Protein AF-A0A916RL70-F1 (afdb_monomer)

Secondary structure (DSSP, 8-state):
-----------------S---------PPPPSSEEE--SSSSPPHHHHHHHHHHHHT----SS-TTSTTTTSHHHHHHHHHHHHHHHH--HHHHHHHHHHHHHHHHTSTTTSPTTTS----TTSS--S-SSP--SSPP---TTSHHHHHHHHHHHHHHHT-GGGTTSBPTT--SSSS-SBHHHHHHHHHHHHHHHIIIIIIIIIEE-TTTT--EE-TT-TTTTTSBPPHHHHHHHHHHHHHHHHHHHHHTS-HHHHHHHHHHHHHHHHHIIIIIEEEEE-TTS-EEEEE-SSSS--SPPBHHHHHHHHHHHHHHHHHS-S---HHHHHHHHHIIIIIIEEETTEE-SBTTS---SGGGS-BSS--HHHHGGGGT-TTTHHHHHHHH--TTEEE--HHHHHHHHHHHHHHHS-EEEEEESSEEEEETT-EEEEEEEEEE-TT--PEEEEEEE-PPTT-EEEEESS-EESSEEEEEEEE--TTSPPEEEEEEEEEEETTTEEEEEEEEEEEEPPPBPPPPEEESPSEEESS-EEEEEE-SSTT-EEEEESSSPPP-SSSSEE--SPEEE-SSEEEEEEEE-TTSBPPPPEEEEEEEPPPPPPTT-EEEEES--SS--EEEEETTEEEEEE--S-S-TTS--EEEEEEEEESSEEEEEEEEEE--SSTT-EEEEEEES-SSTT--EEEEEEETTTEEEEEEESSTTSPPEEEEEESS--SSEEEEEEEETTEEEEEEESSSSS-EEEEEEE----SEEEEEEEEE-SSTTS-EEEEEEEEEEEEPPPSSB--EEEEES---SSS--GGGGGSS-TT--EEEE-TTTS-EEEEEEEEEEEEEEEEEEEETTTTT--EEEEEEEESSSSS-EEEEEEEE--SS-SS-EEEEEEEEEEEEEEEEEEEEESSSSEEEEEEEEE-

Structure (mmCIF, N/CA/C/O backbone):
data_AF-A0A916RL70-F1
#
_entry.id   AF-A0A916RL70-F1
#
loop_
_atom_site.group_PDB
_atom_site.id
_atom_site.type_symbol
_atom_site.label_atom_id
_atom_site.label_alt_id
_atom_site.label_comp_id
_atom_site.label_asym_id
_atom_site.label_entity_id
_atom_site.label_seq_id
_atom_site.pdbx_PDB_ins_code
_atom_site.Cartn_x
_atom_site.Cartn_y
_atom_site.Cartn_z
_atom_site.occupancy
_atom_site.B_iso_or_equiv
_atom_site.auth_seq_id
_atom_site.auth_comp_id
_atom_site.auth_asym_id
_atom_site.auth_atom_id
_atom_site.pdbx_PDB_model_num
ATOM 1 N N . MET A 1 1 ? -37.382 37.899 -47.846 1.00 35.56 1 MET A N 1
ATOM 2 C CA . MET A 1 1 ? -38.537 36.976 -47.818 1.00 35.56 1 MET A CA 1
ATOM 3 C C . MET A 1 1 ? -38.015 35.559 -47.635 1.00 35.56 1 MET A C 1
ATOM 5 O O . MET A 1 1 ? -36.973 35.249 -48.183 1.00 35.56 1 MET A O 1
ATOM 9 N N . HIS A 1 2 ? -38.746 34.775 -46.844 1.00 33.19 2 HIS A N 1
ATOM 10 C CA . HIS A 1 2 ? -38.584 33.356 -46.493 1.00 33.19 2 HIS A CA 1
ATOM 11 C C . HIS A 1 2 ? -37.412 32.890 -45.610 1.00 33.19 2 HIS A C 1
ATOM 13 O O . HIS A 1 2 ? -36.312 32.576 -46.043 1.00 33.19 2 HIS A O 1
ATOM 19 N N . ARG A 1 3 ? -37.791 32.767 -44.328 1.00 30.45 3 ARG A N 1
ATOM 20 C CA . ARG A 1 3 ? -37.376 31.751 -43.358 1.00 30.45 3 ARG A CA 1
ATOM 21 C C . ARG A 1 3 ? -37.529 30.329 -43.919 1.00 30.45 3 ARG A C 1
ATOM 23 O O . ARG A 1 3 ? -38.569 30.027 -44.496 1.00 30.45 3 ARG A O 1
ATOM 30 N N . ALA A 1 4 ? -36.610 29.447 -43.543 1.00 32.28 4 ALA A N 1
ATOM 31 C CA . ALA A 1 4 ? -36.940 28.118 -43.033 1.00 32.28 4 ALA A CA 1
ATOM 32 C C . ALA A 1 4 ? -36.008 27.833 -41.844 1.00 32.28 4 ALA A C 1
ATOM 34 O O . ALA A 1 4 ? -34.841 28.217 -41.858 1.00 32.28 4 ALA A O 1
ATOM 35 N N . SER A 1 5 ? -36.569 27.278 -40.774 1.00 31.69 5 SER A N 1
ATOM 36 C CA . SER A 1 5 ? -35.993 27.210 -39.431 1.00 31.69 5 SER A CA 1
ATOM 37 C C . SER A 1 5 ? -35.877 25.774 -38.927 1.00 31.69 5 SER A C 1
ATOM 39 O O . SER A 1 5 ? -36.719 24.966 -39.308 1.00 31.69 5 SER A O 1
ATOM 41 N N . LEU A 1 6 ? -35.006 25.603 -37.915 1.00 31.53 6 LEU A N 1
ATOM 42 C CA . LEU A 1 6 ? -34.976 24.544 -36.881 1.00 31.53 6 LEU A CA 1
ATOM 43 C C . LEU A 1 6 ? -34.475 23.184 -37.393 1.00 31.53 6 LEU A C 1
ATOM 45 O O . LEU A 1 6 ? -34.779 22.799 -38.508 1.00 31.53 6 LEU A O 1
ATOM 49 N N . SER A 1 7 ? -33.719 22.354 -36.679 1.00 28.00 7 SER A N 1
ATOM 50 C CA . SER A 1 7 ? -33.214 22.223 -35.294 1.00 28.00 7 SER A CA 1
ATOM 51 C C . SER A 1 7 ? -32.479 20.861 -35.329 1.00 28.00 7 SER A C 1
ATOM 53 O O . SER A 1 7 ? -32.937 19.987 -36.053 1.00 28.00 7 SER A O 1
ATOM 55 N N . SER A 1 8 ? -31.335 20.550 -34.718 1.00 30.56 8 SER A N 1
ATOM 56 C CA . SER A 1 8 ? -30.985 20.494 -33.291 1.00 30.56 8 SER A CA 1
ATOM 57 C C . SER A 1 8 ? -29.724 19.612 -33.186 1.00 30.56 8 SER A C 1
ATOM 59 O O . SER A 1 8 ? -29.734 18.557 -33.812 1.00 30.56 8 SER A O 1
ATOM 61 N N . LEU A 1 9 ? -28.702 19.979 -32.398 1.00 28.11 9 LEU A N 1
ATOM 62 C CA . LEU A 1 9 ? -27.823 19.086 -31.599 1.00 28.11 9 LEU A CA 1
ATOM 63 C C . LEU A 1 9 ? -26.822 19.950 -30.774 1.00 28.11 9 LEU A C 1
ATOM 65 O O . LEU A 1 9 ? -26.540 21.083 -31.168 1.00 28.11 9 LEU A O 1
ATOM 69 N N . PRO A 1 10 ? -26.389 19.502 -29.577 1.00 30.52 10 PRO A N 1
ATOM 70 C CA . PRO A 1 10 ? -26.092 20.371 -28.432 1.00 30.52 10 PRO A CA 1
ATOM 71 C C . PRO A 1 10 ? -24.644 20.879 -28.322 1.00 30.52 10 PRO A C 1
ATOM 73 O O . PRO A 1 10 ? -23.689 20.256 -28.772 1.00 30.52 10 PRO A O 1
ATOM 76 N N . LYS A 1 11 ? -24.508 22.011 -27.616 1.00 28.23 11 LYS A N 1
ATOM 77 C CA . LYS A 1 11 ? -23.260 22.638 -27.154 1.00 28.23 11 LYS A CA 1
ATOM 78 C C . LYS A 1 11 ? -22.631 21.881 -25.970 1.00 28.23 11 LYS A C 1
ATOM 80 O O . LYS A 1 11 ? -23.279 21.742 -24.936 1.00 28.23 11 LYS A O 1
ATOM 85 N N . ARG A 1 12 ? -21.334 21.574 -26.072 1.00 28.34 12 ARG A N 1
ATOM 86 C CA . ARG A 1 12 ? -20.302 21.682 -25.011 1.00 28.34 12 ARG A CA 1
ATOM 87 C C . ARG A 1 12 ? -19.014 22.136 -25.721 1.00 28.34 12 ARG A C 1
ATOM 89 O O . ARG A 1 12 ? -18.483 21.390 -26.527 1.00 28.34 12 ARG A O 1
ATOM 96 N N . VAL A 1 13 ? -18.748 23.443 -25.807 1.00 29.64 13 VAL A N 1
ATOM 97 C CA . VAL A 1 13 ? -17.905 24.249 -24.890 1.00 29.64 13 VAL A CA 1
ATOM 98 C C . VAL A 1 13 ? -16.502 23.633 -24.752 1.00 29.64 13 VAL A C 1
ATOM 100 O O . VAL A 1 13 ? -16.346 22.627 -24.078 1.00 29.64 13 VAL A O 1
ATOM 103 N N . LEU A 1 14 ? -15.550 24.053 -25.591 1.00 27.48 14 LEU A N 1
ATOM 104 C CA . LEU A 1 14 ? -14.567 25.128 -25.335 1.00 27.48 14 LEU A CA 1
ATOM 105 C C . LEU A 1 14 ? -13.489 24.743 -24.299 1.00 27.48 14 LEU A C 1
ATOM 107 O O . LEU A 1 14 ? -13.607 25.139 -23.151 1.00 27.48 14 LEU A O 1
ATOM 111 N N . ILE A 1 15 ? -12.442 24.027 -24.735 1.00 28.73 15 ILE A N 1
ATOM 112 C CA . ILE A 1 15 ? -11.012 24.358 -24.525 1.00 28.73 15 ILE A CA 1
ATOM 113 C C . ILE A 1 15 ? -10.273 23.793 -25.753 1.00 28.73 15 ILE A C 1
ATOM 115 O O . ILE A 1 15 ? -9.768 22.679 -25.752 1.00 28.73 15 ILE A O 1
ATOM 119 N N . LEU A 1 16 ? -10.313 24.538 -26.858 1.00 27.22 16 LEU A N 1
ATOM 120 C CA . LEU A 1 16 ? -9.562 24.260 -28.085 1.00 27.22 16 LEU A CA 1
ATOM 121 C C . LEU A 1 16 ? -8.964 25.602 -28.507 1.00 27.22 16 LEU A C 1
ATOM 123 O O . LEU A 1 16 ? -9.551 26.365 -29.268 1.00 27.22 16 LEU A O 1
ATOM 127 N N . LEU A 1 17 ? -7.857 25.950 -27.858 1.00 27.77 17 LEU A N 1
ATOM 128 C CA . LEU A 1 17 ? -7.105 27.182 -28.075 1.00 27.77 17 LEU A CA 1
ATOM 129 C C . LEU A 1 17 ? -5.625 26.884 -27.818 1.00 27.77 17 LEU A C 1
ATOM 131 O O . LEU A 1 17 ? -5.083 27.251 -26.786 1.00 27.77 17 LEU A O 1
ATOM 135 N N . ALA A 1 18 ? -5.021 26.146 -28.754 1.00 27.67 18 ALA A N 1
ATOM 136 C CA . ALA A 1 18 ? -3.594 26.191 -29.101 1.00 27.67 18 ALA A CA 1
ATOM 137 C C . ALA A 1 18 ? -3.309 25.265 -30.306 1.00 27.67 18 ALA A C 1
ATOM 139 O O . ALA A 1 18 ? -2.489 24.361 -30.238 1.00 27.67 18 ALA A O 1
ATOM 140 N N . CYS A 1 19 ? -4.023 25.447 -31.418 1.00 32.66 19 CYS A N 1
ATOM 141 C CA . CYS A 1 19 ? -3.647 24.873 -32.714 1.00 32.66 19 CYS A CA 1
ATOM 142 C C . CYS A 1 19 ? -4.141 25.814 -33.805 1.00 32.66 19 CYS A C 1
ATOM 144 O O . CYS A 1 19 ? -5.258 25.664 -34.284 1.00 32.66 19 CYS A O 1
ATOM 146 N N . LEU A 1 20 ? -3.338 26.840 -34.094 1.00 32.91 20 LEU A N 1
ATOM 147 C CA . LEU A 1 20 ? -3.195 27.520 -35.389 1.00 32.91 20 LEU A CA 1
ATOM 148 C C . LEU A 1 20 ? -2.332 28.771 -35.181 1.00 32.91 20 LEU A C 1
ATOM 150 O O . LEU A 1 20 ? -2.805 29.903 -35.204 1.00 32.91 20 LEU A O 1
ATOM 154 N N . SER A 1 21 ? -1.034 28.552 -35.004 1.00 27.47 21 SER A N 1
ATOM 155 C CA . SER A 1 21 ? -0.035 29.484 -35.513 1.00 27.47 21 SER A CA 1
ATOM 156 C C . SER A 1 21 ? 0.818 28.712 -36.513 1.00 27.47 21 SER A C 1
ATOM 158 O O . SER A 1 21 ? 1.828 28.112 -36.157 1.00 27.47 21 SER A O 1
ATOM 160 N N . LEU A 1 22 ? 0.383 28.710 -37.778 1.00 37.72 22 LEU A N 1
ATOM 161 C CA . LEU A 1 22 ? 1.330 28.671 -38.887 1.00 37.72 22 LEU A CA 1
ATOM 162 C C . LEU A 1 22 ? 2.155 29.957 -38.785 1.00 37.72 22 LEU A C 1
ATOM 164 O O . LEU A 1 22 ? 1.817 30.982 -39.374 1.00 37.72 22 LEU A O 1
ATOM 168 N N . THR A 1 23 ? 3.207 29.921 -37.981 1.00 31.52 23 THR A N 1
ATOM 169 C CA . THR A 1 23 ? 4.293 30.883 -38.083 1.00 31.52 23 THR A CA 1
ATOM 170 C C . THR A 1 23 ? 5.272 30.259 -39.055 1.00 31.52 23 THR A C 1
ATOM 172 O O . THR A 1 23 ? 5.783 29.169 -38.807 1.00 31.52 23 THR A O 1
ATOM 175 N N . ALA A 1 24 ? 5.477 30.918 -40.194 1.00 29.78 24 ALA A N 1
ATOM 176 C CA . ALA A 1 24 ? 6.561 30.593 -41.102 1.00 29.78 24 ALA A CA 1
ATOM 177 C C . ALA A 1 24 ? 7.836 30.369 -40.278 1.00 29.78 24 ALA A C 1
ATOM 179 O O . ALA A 1 24 ? 8.232 31.242 -39.501 1.00 29.78 24 ALA A O 1
ATOM 180 N N . CYS A 1 25 ? 8.422 29.181 -40.415 1.00 31.09 25 CYS A N 1
ATOM 181 C CA . CYS A 1 25 ? 9.695 28.837 -39.814 1.00 31.09 25 CYS A CA 1
ATOM 182 C C . CYS A 1 25 ? 10.742 29.753 -40.453 1.00 31.09 25 CYS A C 1
ATOM 184 O O . CYS A 1 25 ? 11.272 29.477 -41.527 1.00 31.09 25 CYS A O 1
ATOM 186 N N . VAL A 1 26 ? 10.994 30.899 -39.824 1.00 31.89 26 VAL A N 1
ATOM 187 C CA . VAL A 1 26 ? 12.273 31.578 -39.978 1.00 31.89 26 VAL A CA 1
ATOM 188 C C . VAL A 1 26 ? 13.277 30.543 -39.492 1.00 31.89 26 VAL A C 1
ATOM 190 O O . VAL A 1 26 ? 13.279 30.221 -38.307 1.00 31.89 26 VAL A O 1
ATOM 193 N N . TYR A 1 27 ? 14.024 29.937 -40.418 1.00 36.84 27 TYR A N 1
ATOM 194 C CA . TYR A 1 27 ? 15.127 29.037 -40.102 1.00 36.84 27 TYR A CA 1
ATOM 195 C C . TYR A 1 27 ? 16.016 29.757 -39.087 1.00 36.84 27 TYR A C 1
ATOM 197 O O . TYR A 1 27 ? 16.735 30.697 -39.435 1.00 36.84 27 TYR A O 1
ATOM 205 N N . ALA A 1 28 ? 15.921 29.359 -37.818 1.00 43.31 28 ALA A N 1
ATOM 206 C CA . ALA A 1 28 ? 16.960 29.679 -36.865 1.00 43.31 28 ALA A CA 1
ATOM 207 C C . ALA A 1 28 ? 18.261 29.086 -37.435 1.00 43.31 28 ALA A C 1
ATOM 209 O O . ALA A 1 28 ? 18.220 27.991 -38.009 1.00 43.31 28 ALA A O 1
ATOM 210 N N . PRO A 1 29 ? 19.394 29.804 -37.364 1.00 51.88 29 PRO A N 1
ATOM 211 C CA . PRO A 1 29 ? 20.666 29.228 -37.775 1.00 51.88 29 PRO A CA 1
ATOM 212 C C . PRO A 1 29 ? 20.874 27.913 -37.018 1.00 51.88 29 PRO A C 1
ATOM 214 O O . PRO A 1 29 ? 20.573 27.848 -35.825 1.00 51.88 29 PRO A O 1
ATOM 217 N N . ALA A 1 30 ? 21.347 26.881 -37.725 1.00 60.19 30 ALA A N 1
ATOM 218 C CA . ALA A 1 30 ? 21.644 25.577 -37.143 1.00 60.19 30 ALA A CA 1
ATOM 219 C C . ALA A 1 30 ? 22.457 25.762 -35.856 1.00 60.19 30 ALA A C 1
ATOM 221 O O . ALA A 1 30 ? 23.540 26.355 -35.888 1.00 60.19 30 ALA A O 1
ATOM 222 N N . GLN A 1 31 ? 21.913 25.321 -34.722 1.00 70.88 31 GLN A N 1
ATOM 223 C CA . GLN A 1 31 ? 22.636 25.423 -33.465 1.00 70.88 31 GLN A CA 1
ATOM 224 C C . GLN A 1 31 ? 23.793 24.427 -33.458 1.00 70.88 31 GLN A C 1
ATOM 226 O O . GLN A 1 31 ? 23.625 23.249 -33.760 1.00 70.88 31 GLN A O 1
ATOM 231 N N . THR A 1 32 ? 24.983 24.910 -33.103 1.00 83.31 32 THR A N 1
ATOM 232 C CA . THR A 1 32 ? 26.195 24.085 -33.007 1.00 83.31 32 THR A CA 1
ATOM 233 C C . THR A 1 32 ? 26.274 23.297 -31.698 1.00 83.31 32 THR A C 1
ATOM 235 O O . THR A 1 32 ? 27.188 22.495 -31.539 1.00 83.31 32 THR A O 1
ATOM 238 N N . SER A 1 33 ? 25.358 23.537 -30.754 1.00 92.69 33 SER A N 1
ATOM 239 C CA . SER A 1 33 ? 25.256 22.858 -29.459 1.00 92.69 33 SER A CA 1
ATOM 240 C C . SER A 1 33 ? 23.802 22.804 -28.971 1.00 92.69 33 SER A C 1
ATOM 242 O O . SER A 1 33 ? 22.941 23.531 -29.463 1.00 92.69 33 SER A O 1
ATOM 244 N N . MET A 1 34 ? 23.534 21.925 -28.008 1.00 96.81 34 MET A N 1
ATOM 245 C CA . MET A 1 34 ? 22.235 21.697 -27.372 1.00 96.81 34 MET A CA 1
ATOM 246 C C . MET A 1 34 ? 22.224 22.336 -25.984 1.00 96.81 34 MET A C 1
ATOM 248 O O . MET A 1 34 ? 23.207 22.232 -25.251 1.00 96.81 34 MET A O 1
ATOM 252 N N . SER A 1 35 ? 21.135 23.017 -25.639 1.00 96.75 35 SER A N 1
ATOM 253 C CA . SER A 1 35 ? 20.972 23.761 -24.386 1.00 96.75 35 SER A CA 1
ATOM 254 C C . SER A 1 35 ? 20.593 22.842 -23.234 1.00 96.75 35 SER A C 1
ATOM 256 O O . SER A 1 35 ? 19.828 21.906 -23.434 1.00 96.75 35 SER A O 1
ATOM 258 N N . ILE A 1 36 ? 21.094 23.143 -22.037 1.00 97.25 36 ILE A N 1
ATOM 259 C CA . ILE A 1 36 ? 20.791 22.435 -20.789 1.00 97.25 36 ILE A CA 1
ATOM 260 C C . ILE A 1 36 ? 20.223 23.469 -19.827 1.00 97.25 36 ILE A C 1
ATOM 262 O O . ILE A 1 36 ? 20.979 24.225 -19.224 1.00 97.25 36 ILE A O 1
ATOM 266 N N . ASP A 1 37 ? 18.904 23.548 -19.695 1.00 95.31 37 ASP A N 1
ATOM 267 C CA . ASP A 1 37 ? 18.278 24.620 -18.916 1.00 95.31 37 ASP A CA 1
ATOM 268 C C . ASP A 1 37 ? 18.354 24.322 -17.413 1.00 95.31 37 ASP A C 1
ATOM 270 O O . ASP A 1 37 ? 18.719 25.183 -16.611 1.00 95.31 37 ASP A O 1
ATOM 274 N N . SER A 1 38 ? 18.022 23.086 -17.033 1.00 93.19 38 SER A N 1
ATOM 275 C CA . SER A 1 38 ? 17.982 22.605 -15.647 1.00 93.19 38 SER A CA 1
ATOM 276 C C . SER A 1 38 ? 18.157 21.090 -15.589 1.00 93.19 38 SER A C 1
ATOM 278 O O . SER A 1 38 ? 17.789 20.389 -16.528 1.00 93.19 38 SER A O 1
ATOM 280 N N . PHE A 1 39 ? 18.641 20.559 -14.465 1.00 91.19 39 PHE A N 1
ATOM 281 C CA . PHE A 1 39 ? 18.638 19.106 -14.241 1.00 91.19 39 PHE A CA 1
ATOM 282 C C . PHE A 1 39 ? 17.274 18.577 -13.778 1.00 91.19 39 PHE A C 1
ATOM 284 O O . PHE A 1 39 ? 16.971 17.404 -13.994 1.00 91.19 39 PHE A O 1
ATOM 291 N N . ASP A 1 40 ? 16.435 19.455 -13.224 1.00 85.25 40 ASP A N 1
ATOM 292 C CA . ASP A 1 40 ? 15.112 19.128 -12.694 1.00 85.25 40 ASP A CA 1
ATOM 293 C C . ASP A 1 40 ? 13.963 19.544 -13.611 1.00 85.25 40 ASP A C 1
ATOM 295 O O . ASP A 1 40 ? 14.095 20.432 -14.460 1.00 85.25 40 ASP A O 1
ATOM 299 N N . GLY A 1 41 ? 12.795 18.949 -13.363 1.00 81.62 41 GLY A N 1
ATOM 300 C CA . GLY A 1 41 ? 11.561 19.232 -14.088 1.00 81.62 41 GLY A CA 1
ATOM 301 C C . GLY A 1 41 ? 11.471 18.498 -15.425 1.00 81.62 41 GLY A C 1
ATOM 302 O O . GLY A 1 41 ? 12.308 17.666 -15.758 1.00 81.62 41 GLY A O 1
ATOM 303 N N . ALA A 1 42 ? 10.420 18.789 -16.190 1.00 82.50 42 ALA A N 1
ATOM 304 C CA . ALA A 1 42 ? 10.249 18.218 -17.523 1.00 82.50 42 ALA A CA 1
ATOM 305 C C . ALA A 1 42 ? 11.352 18.713 -18.475 1.00 82.50 42 ALA A C 1
ATOM 307 O O . ALA A 1 42 ? 11.811 19.849 -18.308 1.00 82.50 42 ALA A O 1
ATOM 308 N N . PRO A 1 43 ? 11.725 17.926 -19.503 1.00 88.94 43 PRO A N 1
ATOM 309 C CA . PRO A 1 43 ? 12.453 18.451 -20.654 1.00 88.94 43 PRO A CA 1
ATOM 310 C C . PRO A 1 43 ? 11.799 19.740 -21.159 1.00 88.94 43 PRO A C 1
ATOM 312 O O . PRO A 1 43 ? 10.593 19.772 -21.425 1.00 88.94 43 PRO A O 1
ATOM 315 N N . THR A 1 44 ? 12.569 20.819 -21.247 1.00 90.19 44 THR A N 1
ATOM 316 C CA . THR A 1 44 ? 12.026 22.120 -21.638 1.00 90.19 44 THR A CA 1
ATOM 317 C C . THR A 1 44 ? 11.866 22.207 -23.154 1.00 90.19 44 THR A C 1
ATOM 319 O O . THR A 1 44 ? 12.535 21.524 -23.932 1.00 90.19 44 THR A O 1
ATOM 322 N N . THR A 1 45 ? 11.007 23.120 -23.608 1.00 90.06 45 THR A N 1
ATOM 323 C CA . THR A 1 45 ? 10.883 23.432 -25.038 1.00 90.06 45 THR A CA 1
ATOM 324 C C . THR A 1 45 ? 12.210 23.902 -25.643 1.00 90.06 45 THR A C 1
ATOM 326 O O . THR A 1 45 ? 12.475 23.614 -26.808 1.00 90.06 45 THR A O 1
ATOM 329 N N . ASN A 1 46 ? 13.046 24.619 -24.882 1.00 94.38 46 ASN A N 1
ATOM 330 C CA . ASN A 1 46 ? 14.348 25.087 -25.360 1.00 94.38 46 ASN A CA 1
ATOM 331 C C . ASN A 1 46 ? 15.331 23.921 -25.535 1.00 94.38 46 ASN A C 1
ATOM 333 O O . ASN A 1 46 ? 15.940 23.799 -26.596 1.00 94.38 46 ASN A O 1
ATOM 337 N N . GLU A 1 47 ? 15.414 23.021 -24.552 1.00 95.44 47 GLU A N 1
ATOM 338 C CA . GLU A 1 47 ? 16.223 21.800 -24.623 1.00 95.44 47 GLU A CA 1
ATOM 339 C C . GLU A 1 47 ? 15.839 20.959 -25.852 1.00 95.44 47 GLU A C 1
ATOM 341 O O . GLU A 1 47 ? 16.694 20.652 -26.685 1.00 95.44 47 GLU A O 1
ATOM 346 N N . ILE A 1 48 ? 14.541 20.688 -26.040 1.00 94.06 48 ILE A N 1
ATOM 347 C CA . ILE A 1 48 ? 14.028 19.921 -27.187 1.00 94.06 48 ILE A CA 1
ATOM 348 C C . ILE A 1 48 ? 14.333 20.625 -28.516 1.00 94.06 48 ILE A C 1
ATOM 350 O O . ILE A 1 48 ? 14.853 20.000 -29.439 1.00 94.06 48 ILE A O 1
ATOM 354 N N . ASN A 1 49 ? 14.039 21.923 -28.640 1.00 94.19 49 ASN A N 1
ATOM 355 C CA . ASN A 1 49 ? 14.274 22.655 -29.888 1.00 94.19 49 ASN A CA 1
ATOM 356 C C . ASN A 1 49 ? 15.765 22.739 -30.238 1.00 94.19 49 ASN A C 1
ATOM 358 O O . ASN A 1 49 ? 16.120 22.660 -31.415 1.00 94.19 49 ASN A O 1
ATOM 362 N N . SER A 1 50 ? 16.635 22.874 -29.234 1.00 96.12 50 SER A N 1
ATOM 363 C CA . SER A 1 50 ? 18.083 22.872 -29.440 1.00 96.12 50 SER A CA 1
ATOM 364 C C . SER A 1 50 ? 18.589 21.506 -29.920 1.00 96.12 50 SER A C 1
ATOM 366 O O . SER A 1 50 ? 19.394 21.462 -30.846 1.00 96.12 50 SER A O 1
ATOM 368 N N . PHE A 1 51 ? 18.038 20.396 -29.402 1.00 96.56 51 PHE A N 1
ATOM 369 C CA . PHE A 1 51 ? 18.307 19.047 -29.914 1.00 96.56 51 PHE A CA 1
ATOM 370 C C . PHE A 1 51 ? 17.873 18.892 -31.365 1.00 96.56 51 PHE A C 1
ATOM 372 O O . PHE A 1 51 ? 18.682 18.508 -32.203 1.00 96.56 51 PHE A O 1
ATOM 379 N N . VAL A 1 52 ? 16.621 19.248 -31.680 1.00 95.38 52 VAL A N 1
ATOM 380 C CA . VAL A 1 52 ? 16.082 19.185 -33.048 1.00 95.38 52 VAL A CA 1
ATOM 381 C C . VAL A 1 52 ? 16.973 19.978 -34.003 1.00 95.38 52 VAL A C 1
ATOM 383 O O . VAL A 1 52 ? 17.349 19.474 -35.059 1.00 95.38 52 VAL A O 1
ATOM 386 N N . SER A 1 53 ? 17.353 21.203 -33.630 1.00 94.56 53 SER A N 1
ATOM 387 C CA . SER A 1 53 ? 18.224 22.042 -34.456 1.00 94.56 53 SER A CA 1
ATOM 388 C C . SER A 1 53 ? 19.624 21.448 -34.631 1.00 94.56 53 SER A C 1
ATOM 390 O O . SER A 1 53 ? 20.172 21.544 -35.727 1.00 94.56 53 SER A O 1
ATOM 392 N N . TYR A 1 54 ? 20.182 20.827 -33.589 1.00 95.44 54 TYR A N 1
ATOM 393 C CA . TYR A 1 54 ? 21.493 20.188 -33.635 1.00 95.44 54 TYR A CA 1
ATOM 394 C C . TYR A 1 54 ? 21.496 18.945 -34.536 1.00 95.44 54 TYR A C 1
ATOM 396 O O . TYR A 1 54 ? 22.334 18.848 -35.432 1.00 95.44 54 TYR A O 1
ATOM 404 N N . VAL A 1 55 ? 20.554 18.008 -34.347 1.00 93.56 55 VAL A N 1
ATOM 405 C CA . VAL A 1 55 ? 20.544 16.729 -35.087 1.00 93.56 55 VAL A CA 1
ATOM 406 C C . VAL A 1 55 ? 20.163 16.899 -36.554 1.00 93.56 55 VAL A C 1
ATOM 408 O O . VAL A 1 55 ? 20.717 16.220 -37.415 1.00 93.56 55 VAL A O 1
ATOM 411 N N . THR A 1 56 ? 19.277 17.848 -36.875 1.00 91.25 56 THR A N 1
ATOM 412 C CA . THR A 1 56 ? 18.901 18.147 -38.272 1.00 91.25 56 THR A CA 1
ATOM 413 C C . THR A 1 56 ? 20.037 18.781 -39.078 1.00 91.25 56 THR A C 1
ATOM 415 O O . THR A 1 56 ? 20.002 18.750 -40.308 1.00 91.25 56 THR A O 1
ATOM 418 N N . ALA A 1 57 ? 21.063 19.319 -38.409 1.00 91.25 57 ALA A N 1
ATOM 419 C CA . ALA A 1 57 ? 22.277 19.817 -39.048 1.00 91.25 57 ALA A CA 1
ATOM 420 C C . ALA A 1 57 ? 23.315 18.715 -39.329 1.00 91.25 57 ALA A C 1
ATOM 422 O O . ALA A 1 57 ? 24.237 18.947 -40.113 1.00 91.25 57 ALA A O 1
ATOM 423 N N . GLN A 1 58 ? 23.172 17.533 -38.719 1.00 91.25 58 GLN A N 1
ATOM 424 C CA . GLN A 1 58 ? 24.111 16.429 -38.907 1.00 91.25 58 GLN A CA 1
ATOM 425 C C . GLN A 1 58 ? 23.896 15.720 -40.248 1.00 91.25 58 GLN A C 1
ATOM 427 O O . GLN A 1 58 ? 22.830 15.779 -40.878 1.00 91.25 58 GLN A O 1
ATOM 432 N N . THR A 1 59 ? 24.939 15.035 -40.702 1.00 92.88 59 THR A N 1
ATOM 433 C CA . THR A 1 59 ? 24.915 14.214 -41.914 1.00 92.88 59 THR A CA 1
ATOM 434 C C . THR A 1 59 ? 25.381 12.805 -41.582 1.00 92.88 59 THR A C 1
ATOM 436 O O . THR A 1 59 ? 26.362 12.686 -40.847 1.00 92.88 59 THR A O 1
ATOM 439 N N . PRO A 1 60 ? 24.752 11.760 -42.153 1.00 93.06 60 PRO A N 1
ATOM 440 C CA . PRO A 1 60 ? 25.243 10.398 -41.999 1.00 93.06 60 PRO A CA 1
ATOM 441 C C . PRO A 1 60 ? 26.715 10.288 -42.414 1.00 93.06 60 PRO A C 1
ATOM 443 O O . PRO A 1 60 ? 27.167 11.009 -43.313 1.00 93.06 60 PRO A O 1
ATOM 446 N N . ALA A 1 61 ? 27.453 9.383 -41.775 1.00 89.75 61 ALA A N 1
ATOM 447 C CA . ALA A 1 61 ? 28.807 9.037 -42.178 1.00 89.75 61 ALA A CA 1
ATOM 448 C C . ALA A 1 61 ? 28.850 8.563 -43.644 1.00 89.75 61 ALA A C 1
ATOM 450 O O . ALA A 1 61 ? 27.842 8.232 -44.258 1.00 89.75 61 ALA A O 1
ATOM 451 N N . THR A 1 62 ? 30.043 8.553 -44.232 1.00 86.44 62 THR A N 1
ATOM 452 C CA . THR A 1 62 ? 30.238 8.117 -45.632 1.00 86.44 62 THR A CA 1
ATOM 453 C C . THR A 1 62 ? 30.821 6.712 -45.746 1.00 86.44 62 THR A C 1
ATOM 455 O O . THR A 1 62 ? 31.058 6.241 -46.851 1.00 86.44 62 THR A O 1
ATOM 458 N N . ASN A 1 63 ? 31.152 6.095 -44.612 1.00 84.50 63 ASN A N 1
ATOM 459 C CA . ASN A 1 63 ? 31.699 4.750 -44.490 1.00 84.50 63 ASN A CA 1
ATOM 460 C C . ASN A 1 63 ? 31.727 4.348 -43.009 1.00 84.50 63 ASN A C 1
ATOM 462 O O . ASN A 1 63 ? 31.643 5.192 -42.111 1.00 84.50 63 ASN A O 1
ATOM 466 N N . ASN A 1 64 ? 31.957 3.064 -42.765 1.00 85.06 64 ASN A N 1
ATOM 467 C CA . ASN A 1 64 ? 32.071 2.469 -41.446 1.00 85.06 64 ASN A CA 1
ATOM 468 C C . ASN A 1 64 ? 33.498 2.469 -40.862 1.00 85.06 64 ASN A C 1
ATOM 470 O O . ASN A 1 64 ? 33.767 1.772 -39.881 1.00 85.06 64 ASN A O 1
ATOM 474 N N . ILE A 1 65 ? 34.452 3.216 -41.434 1.00 81.62 65 ILE A N 1
ATOM 475 C CA . ILE A 1 65 ? 35.823 3.259 -40.901 1.00 81.62 65 ILE A CA 1
ATOM 476 C C . ILE A 1 65 ? 35.787 3.856 -39.493 1.00 81.62 65 ILE A C 1
ATOM 478 O O . ILE A 1 65 ? 35.275 4.952 -39.288 1.00 81.62 65 ILE A O 1
ATOM 482 N N . GLY A 1 66 ? 36.355 3.142 -38.519 1.00 76.62 66 GLY A N 1
ATOM 483 C CA . GLY A 1 66 ? 36.273 3.544 -37.113 1.00 76.62 66 GLY A CA 1
ATOM 484 C C . GLY A 1 66 ? 34.916 3.250 -36.469 1.00 76.62 66 GLY A C 1
ATOM 485 O O . GLY A 1 66 ? 34.602 3.844 -35.445 1.00 76.62 66 GLY A O 1
ATOM 486 N N . ASN A 1 67 ? 34.131 2.330 -37.045 1.00 83.06 67 ASN A N 1
ATOM 487 C CA . ASN A 1 67 ? 32.852 1.866 -36.506 1.00 83.06 67 ASN A CA 1
ATOM 488 C C . ASN A 1 67 ? 31.752 2.947 -36.483 1.00 83.06 67 ASN A C 1
ATOM 490 O O . ASN A 1 67 ? 30.906 2.962 -35.585 1.00 83.06 67 ASN A O 1
ATOM 494 N N . ASN A 1 68 ? 31.776 3.871 -37.455 1.00 88.31 68 ASN A N 1
ATOM 495 C CA . ASN A 1 68 ? 30.874 5.030 -37.526 1.00 88.31 68 ASN A CA 1
ATOM 496 C C . ASN A 1 68 ? 29.388 4.678 -37.463 1.00 88.31 68 ASN A C 1
ATOM 498 O O . ASN A 1 68 ? 28.621 5.470 -36.917 1.00 88.31 68 ASN A O 1
ATOM 502 N N . TRP A 1 69 ? 28.984 3.531 -38.015 1.00 89.50 69 TRP A N 1
ATOM 503 C CA . TRP A 1 69 ? 27.581 3.126 -38.048 1.00 89.50 69 TRP A CA 1
ATOM 504 C C . TRP A 1 69 ? 27.091 2.482 -36.760 1.00 89.50 69 TRP A C 1
ATOM 506 O O . TRP A 1 69 ? 25.886 2.423 -36.575 1.00 89.50 69 TRP A O 1
ATOM 516 N N . ALA A 1 70 ? 27.990 2.030 -35.885 1.00 88.19 70 ALA A N 1
ATOM 517 C CA . ALA A 1 70 ? 27.621 1.394 -34.626 1.00 88.19 70 ALA A CA 1
ATOM 518 C C . ALA A 1 70 ? 27.891 2.305 -33.417 1.00 88.19 70 ALA A C 1
ATOM 520 O O . ALA A 1 70 ? 26.965 2.777 -32.765 1.00 88.19 70 ALA A O 1
ATOM 521 N N . GLN A 1 71 ? 29.165 2.573 -33.114 1.00 84.19 71 GLN A N 1
ATOM 522 C CA . GLN A 1 71 ? 29.587 3.307 -31.904 1.00 84.19 71 GLN A CA 1
ATOM 523 C C . GLN A 1 71 ? 30.322 4.617 -32.206 1.00 84.19 71 GLN A C 1
ATOM 525 O O . GLN A 1 71 ? 30.641 5.382 -31.299 1.00 84.19 71 GLN A O 1
ATOM 530 N N . GLY A 1 72 ? 30.629 4.885 -33.476 1.00 84.62 72 GLY A N 1
ATOM 531 C CA . GLY A 1 72 ? 31.090 6.203 -33.889 1.00 84.62 72 GLY A CA 1
ATOM 532 C C . GLY A 1 72 ? 29.934 7.202 -33.980 1.00 84.62 72 GLY A C 1
ATOM 533 O O . GLY A 1 72 ? 28.798 6.922 -33.596 1.00 84.62 72 GLY A O 1
ATOM 534 N N . THR A 1 73 ? 30.229 8.393 -34.499 1.00 86.19 73 THR A N 1
ATOM 535 C CA . THR A 1 73 ? 29.324 9.550 -34.424 1.00 86.19 73 THR A CA 1
ATOM 536 C C . THR A 1 73 ? 27.918 9.262 -34.953 1.00 86.19 73 THR A C 1
ATOM 538 O O . THR A 1 73 ? 26.949 9.579 -34.271 1.00 86.19 73 THR A O 1
ATOM 541 N N . SER A 1 74 ? 27.780 8.622 -36.121 1.00 92.12 74 SER A N 1
ATOM 542 C CA . SER A 1 74 ? 26.459 8.393 -36.716 1.00 92.12 74 SER A CA 1
ATOM 543 C C . SER A 1 74 ? 25.624 7.348 -35.979 1.00 92.12 74 SER A C 1
ATOM 545 O O . SER A 1 74 ? 24.426 7.562 -35.812 1.00 92.12 74 SER A O 1
ATOM 547 N N . GLY A 1 75 ? 26.224 6.254 -35.506 1.00 92.50 75 GLY A N 1
ATOM 548 C CA . GLY A 1 75 ? 25.508 5.245 -34.718 1.00 92.50 75 GLY A CA 1
ATOM 549 C C . GLY A 1 75 ? 24.970 5.817 -33.404 1.00 92.50 75 GLY A C 1
ATOM 550 O O . GLY A 1 75 ? 23.793 5.654 -33.073 1.00 92.50 75 GLY A O 1
ATOM 551 N N . GLU A 1 76 ? 25.790 6.592 -32.690 1.00 92.06 76 GLU A N 1
ATOM 552 C CA . GLU A 1 76 ? 25.367 7.247 -31.448 1.00 92.06 76 GLU A CA 1
ATOM 553 C C . GLU A 1 76 ? 24.331 8.365 -31.677 1.00 92.06 76 GLU A C 1
ATOM 555 O O . GLU A 1 76 ? 23.404 8.526 -30.880 1.00 92.06 76 GLU A O 1
ATOM 560 N N . GLU A 1 77 ? 24.406 9.095 -32.795 1.00 94.44 77 GLU A N 1
ATOM 561 C CA . GLU A 1 77 ? 23.369 10.057 -33.195 1.00 94.44 77 GLU A CA 1
ATOM 562 C C . GLU A 1 77 ? 22.022 9.378 -33.474 1.00 94.44 77 GLU A C 1
ATOM 564 O O . GLU A 1 77 ? 20.981 9.892 -33.061 1.00 94.44 77 GLU A O 1
ATOM 569 N N . VAL A 1 78 ? 22.014 8.207 -34.119 1.00 96.56 78 VAL A N 1
ATOM 570 C CA . VAL A 1 78 ? 20.777 7.450 -34.374 1.00 96.56 78 VAL A CA 1
ATOM 571 C C . VAL A 1 78 ? 20.139 6.966 -33.079 1.00 96.56 78 VAL A C 1
ATOM 573 O O . VAL A 1 78 ? 18.927 7.121 -32.898 1.00 96.56 78 VAL A O 1
ATOM 576 N N . LYS A 1 79 ? 20.941 6.440 -32.146 1.00 94.94 79 LYS A N 1
ATOM 577 C CA . LYS A 1 79 ? 20.467 6.054 -30.807 1.00 94.94 79 LYS A CA 1
ATOM 578 C C . LYS A 1 79 ? 19.877 7.261 -30.073 1.00 94.94 79 LYS A C 1
ATOM 580 O O . LYS A 1 79 ? 18.769 7.171 -29.543 1.00 94.94 79 LYS A O 1
ATOM 585 N N . ALA A 1 80 ? 20.572 8.399 -30.106 1.00 96.75 80 ALA A N 1
ATOM 586 C CA . ALA A 1 80 ? 20.125 9.638 -29.480 1.00 96.75 80 ALA A CA 1
ATOM 587 C C . ALA A 1 80 ? 18.798 10.146 -30.062 1.00 96.75 80 ALA A C 1
ATOM 589 O O . ALA A 1 80 ? 17.884 10.499 -29.313 1.00 96.75 80 ALA A O 1
ATOM 590 N N . MET A 1 81 ? 18.666 10.156 -31.393 1.00 97.94 81 MET A N 1
ATOM 591 C CA . MET A 1 81 ? 17.426 10.540 -32.072 1.00 97.94 81 MET A CA 1
ATOM 592 C C . MET A 1 81 ? 16.268 9.618 -31.694 1.00 97.94 81 MET A C 1
ATOM 594 O O . MET A 1 81 ? 15.185 10.116 -31.392 1.00 97.94 81 MET A O 1
ATOM 598 N N . GLY A 1 82 ? 16.501 8.304 -31.635 1.00 95.00 82 GLY A N 1
ATOM 599 C CA . GLY A 1 82 ? 15.496 7.341 -31.186 1.00 95.00 82 GLY A CA 1
ATOM 600 C C . GLY A 1 82 ? 15.001 7.640 -29.769 1.00 95.00 82 GLY A C 1
ATOM 601 O O . GLY A 1 82 ? 13.800 7.798 -29.558 1.00 95.00 82 GLY A O 1
ATOM 602 N N . MET A 1 83 ? 15.922 7.819 -28.815 1.00 94.19 83 MET A N 1
ATOM 603 C CA . MET A 1 83 ? 15.573 8.124 -27.420 1.00 94.19 83 MET A CA 1
ATOM 604 C C . MET A 1 83 ? 14.782 9.433 -27.280 1.00 94.19 83 MET A C 1
ATOM 606 O O . MET A 1 83 ? 13.791 9.484 -26.555 1.00 94.19 83 MET A O 1
ATOM 610 N N . VAL A 1 84 ? 15.180 10.506 -27.973 1.00 95.38 84 VAL A N 1
ATOM 611 C CA . VAL A 1 84 ? 14.470 11.796 -27.873 1.00 95.38 84 VAL A CA 1
ATOM 612 C C . VAL A 1 84 ? 13.152 11.785 -28.652 1.00 95.38 84 VAL A C 1
ATOM 614 O O . VAL A 1 84 ? 12.192 12.444 -28.239 1.00 95.38 84 VAL A O 1
ATOM 617 N N . TYR A 1 85 ? 13.044 11.021 -29.742 1.00 94.12 85 TYR A N 1
ATOM 618 C CA . TYR A 1 85 ? 11.767 10.824 -30.426 1.00 94.12 85 TYR A CA 1
ATOM 619 C C . TYR A 1 85 ? 10.749 10.125 -29.520 1.00 94.12 85 TYR A C 1
ATOM 621 O O . TYR A 1 85 ? 9.612 10.582 -29.450 1.00 94.12 85 TYR A O 1
ATOM 629 N N . GLU A 1 86 ? 11.150 9.108 -28.750 1.00 89.31 86 GLU A N 1
ATOM 630 C CA . GLU A 1 86 ? 10.255 8.460 -27.778 1.00 89.31 86 GLU A CA 1
ATOM 631 C C . GLU A 1 86 ? 9.665 9.458 -26.769 1.00 89.31 86 GLU A C 1
ATOM 633 O O . GLU A 1 86 ? 8.480 9.387 -26.444 1.00 89.31 86 GLU A O 1
ATOM 638 N N . ILE A 1 87 ? 10.462 10.438 -26.330 1.00 86.94 87 ILE A N 1
ATOM 639 C CA . ILE A 1 87 ? 10.029 11.485 -25.392 1.00 86.94 87 ILE A CA 1
ATOM 640 C C . ILE A 1 87 ? 9.089 12.496 -26.062 1.00 86.94 87 ILE A C 1
ATOM 642 O O . ILE A 1 87 ? 8.123 12.954 -25.454 1.00 86.94 87 ILE A O 1
ATOM 646 N N . THR A 1 88 ? 9.407 12.909 -27.290 1.00 88.25 88 THR A N 1
ATOM 647 C CA . THR A 1 88 ? 8.852 14.136 -27.890 1.00 88.25 88 THR A CA 1
ATOM 648 C C . THR A 1 88 ? 7.833 13.892 -28.993 1.00 88.25 88 THR A C 1
ATOM 650 O O . THR A 1 88 ? 7.048 14.790 -29.298 1.00 88.25 88 THR A O 1
ATOM 653 N N . GLN A 1 89 ? 7.875 12.719 -29.628 1.00 88.00 89 GLN A N 1
ATOM 654 C CA . GLN A 1 89 ? 7.140 12.383 -30.849 1.00 88.00 89 GLN A CA 1
ATOM 655 C C . GLN A 1 89 ? 7.349 13.414 -31.978 1.00 88.00 89 GLN A C 1
ATOM 657 O O . GLN A 1 89 ? 6.497 13.602 -32.848 1.00 88.00 89 GLN A O 1
ATOM 662 N N . ASN A 1 90 ? 8.491 14.113 -31.970 1.00 89.75 90 ASN A N 1
ATOM 663 C CA . ASN A 1 90 ? 8.800 15.148 -32.948 1.00 89.75 90 ASN A CA 1
ATOM 664 C C . ASN A 1 90 ? 9.225 14.517 -34.281 1.00 89.75 90 ASN A C 1
ATOM 666 O O . ASN A 1 90 ? 10.308 13.942 -34.397 1.00 89.75 90 ASN A O 1
ATOM 670 N N . THR A 1 91 ? 8.392 14.661 -35.311 1.00 89.75 91 THR A N 1
ATOM 671 C CA . THR A 1 91 ? 8.611 14.023 -36.618 1.00 89.75 91 THR A CA 1
ATOM 672 C C . THR A 1 91 ? 9.873 14.498 -37.336 1.00 89.75 91 THR A C 1
ATOM 674 O O . THR A 1 91 ? 10.417 13.735 -38.120 1.00 89.75 91 THR A O 1
ATOM 677 N N . ALA A 1 92 ? 10.397 15.696 -37.048 1.00 93.31 92 ALA A N 1
ATOM 678 C CA . ALA A 1 92 ? 11.663 16.146 -37.634 1.00 93.31 92 ALA A CA 1
ATOM 679 C C . ALA A 1 92 ? 12.863 15.326 -37.125 1.00 93.31 92 ALA A C 1
ATOM 681 O O . ALA A 1 92 ? 13.817 15.108 -37.870 1.00 93.31 92 ALA A O 1
ATOM 682 N N . ILE A 1 93 ? 12.804 14.845 -35.876 1.00 96.12 93 ILE A N 1
ATOM 683 C CA . ILE A 1 93 ? 13.807 13.925 -35.321 1.00 96.12 93 ILE A CA 1
ATOM 684 C C . ILE A 1 93 ? 13.695 12.572 -36.019 1.00 96.12 93 ILE A C 1
ATOM 686 O O . ILE A 1 93 ? 14.703 12.032 -36.464 1.00 96.12 93 ILE A O 1
ATOM 690 N N . LEU A 1 94 ? 12.473 12.049 -36.159 1.00 96.25 94 LEU A N 1
ATOM 691 C CA . LEU A 1 94 ? 12.241 10.767 -36.823 1.00 96.25 94 LEU A CA 1
ATOM 692 C C . LEU A 1 94 ? 12.667 10.797 -38.296 1.00 96.25 94 LEU A C 1
ATOM 694 O O . LEU A 1 94 ? 13.321 9.871 -38.755 1.00 96.25 94 LEU A O 1
ATOM 698 N N . ASP A 1 95 ? 12.358 11.867 -39.027 1.00 96.12 95 ASP A N 1
ATOM 699 C CA . ASP A 1 95 ? 12.767 12.029 -40.426 1.00 96.12 95 ASP A CA 1
ATOM 700 C C . ASP A 1 95 ? 14.293 12.026 -40.579 1.00 96.12 95 ASP A C 1
ATOM 702 O O . ASP A 1 95 ? 14.833 11.416 -41.502 1.00 96.12 95 ASP A O 1
ATOM 706 N N . GLN A 1 96 ? 15.006 12.666 -39.650 1.00 96.56 96 GLN A N 1
ATOM 707 C CA . GLN A 1 96 ? 16.464 12.640 -39.633 1.00 96.56 96 GLN A CA 1
ATOM 708 C C . GLN A 1 96 ? 17.010 11.262 -39.220 1.00 96.56 96 GLN A C 1
ATOM 710 O O . GLN A 1 96 ? 17.991 10.799 -39.798 1.00 96.56 96 GLN A O 1
ATOM 715 N N . MET A 1 97 ? 16.354 10.566 -38.287 1.00 97.75 97 MET A N 1
ATOM 716 C CA . MET A 1 97 ? 16.693 9.187 -37.927 1.00 97.75 97 MET A CA 1
ATOM 717 C C . MET A 1 97 ? 16.536 8.238 -39.122 1.00 97.75 97 MET A C 1
ATOM 719 O O . MET A 1 97 ? 17.433 7.439 -39.380 1.00 97.75 97 MET A O 1
ATOM 723 N N . ILE A 1 98 ? 15.446 8.372 -39.886 1.00 98.06 98 ILE A N 1
ATOM 724 C CA . ILE A 1 98 ? 15.200 7.621 -41.125 1.00 98.06 98 ILE A CA 1
ATOM 725 C C . ILE A 1 98 ? 16.307 7.902 -42.139 1.00 98.06 98 ILE A C 1
ATOM 727 O O . ILE A 1 98 ? 16.852 6.966 -42.706 1.00 98.06 98 ILE A O 1
ATOM 731 N N . ARG A 1 99 ? 16.724 9.162 -42.315 1.00 96.81 99 ARG A N 1
ATOM 732 C CA . ARG A 1 99 ? 17.831 9.505 -43.224 1.00 96.81 99 ARG A CA 1
ATOM 733 C C . ARG A 1 99 ? 19.128 8.770 -42.875 1.00 96.81 99 ARG A C 1
ATOM 735 O O . ARG A 1 99 ? 19.872 8.377 -43.769 1.00 96.81 99 ARG A O 1
ATOM 742 N N . PHE A 1 100 ? 19.424 8.614 -41.587 1.00 96.94 100 PHE A N 1
ATOM 743 C CA . PHE A 1 100 ? 20.590 7.855 -41.143 1.00 96.94 100 PHE A CA 1
ATOM 744 C C . PHE A 1 100 ? 20.385 6.347 -41.318 1.00 96.94 100 PHE A C 1
ATOM 746 O O . PHE A 1 100 ? 21.306 5.674 -41.761 1.00 96.94 100 PHE A O 1
ATOM 753 N N . CYS A 1 101 ? 19.191 5.822 -41.035 1.00 97.50 101 CYS A N 1
ATOM 754 C CA . CYS A 1 101 ? 18.869 4.409 -41.246 1.00 97.50 101 CYS A CA 1
ATOM 755 C C . CYS A 1 101 ? 18.903 4.018 -42.734 1.00 97.50 101 CYS A C 1
ATOM 757 O O . CYS A 1 101 ? 19.415 2.955 -43.068 1.00 97.50 101 CYS A O 1
ATOM 759 N N . ASP A 1 102 ? 18.446 4.891 -43.636 1.00 97.00 102 ASP A N 1
ATOM 760 C CA . ASP A 1 102 ? 18.591 4.719 -45.086 1.00 97.00 102 ASP A CA 1
ATOM 761 C C . ASP A 1 102 ? 20.069 4.616 -45.480 1.00 97.00 102 ASP A C 1
ATOM 763 O O . ASP A 1 102 ? 20.446 3.718 -46.227 1.00 97.00 102 ASP A O 1
ATOM 767 N N . ALA A 1 103 ? 20.920 5.497 -44.942 1.00 94.38 103 ALA A N 1
ATOM 768 C CA . ALA A 1 103 ? 22.357 5.468 -45.207 1.00 94.38 103 ALA A CA 1
ATOM 769 C C . ALA A 1 103 ? 23.018 4.191 -44.664 1.00 94.38 103 ALA A C 1
ATOM 771 O O . ALA A 1 103 ? 23.812 3.574 -45.368 1.00 94.38 103 ALA A O 1
ATOM 772 N N . VAL A 1 104 ? 22.649 3.764 -43.452 1.00 93.81 104 VAL A N 1
ATOM 773 C CA . VAL A 1 104 ? 23.097 2.495 -42.860 1.00 93.81 104 VAL A CA 1
ATOM 774 C C . VAL A 1 104 ? 22.715 1.319 -43.759 1.00 93.81 104 VAL A C 1
ATOM 776 O O . VAL A 1 104 ? 23.571 0.505 -44.090 1.00 93.81 104 VAL A O 1
ATOM 779 N N . LEU A 1 105 ? 21.455 1.241 -44.198 1.00 95.06 105 LEU A N 1
ATOM 780 C CA . LEU A 1 105 ? 20.979 0.161 -45.064 1.00 95.06 105 LEU A CA 1
ATOM 781 C C . LEU A 1 105 ? 21.684 0.157 -46.430 1.00 95.06 105 LEU A C 1
ATOM 783 O O . LEU A 1 105 ? 22.053 -0.904 -46.928 1.00 95.06 105 LEU A O 1
ATOM 787 N N . SER A 1 106 ? 21.912 1.330 -47.018 1.00 92.88 106 SER A N 1
ATOM 788 C CA . SER A 1 106 ? 22.622 1.468 -48.296 1.00 92.88 106 SER A CA 1
ATOM 789 C C . SER A 1 106 ? 24.100 1.063 -48.226 1.00 92.88 106 SER A C 1
ATOM 791 O O . SER A 1 106 ? 24.692 0.780 -49.264 1.00 92.88 106 SER A O 1
ATOM 793 N N . GLU A 1 107 ? 24.686 0.996 -47.028 1.00 89.38 107 GLU A N 1
ATOM 794 C CA . GLU A 1 107 ? 26.053 0.522 -46.765 1.00 89.38 107 GLU A CA 1
ATOM 795 C C . GLU A 1 107 ? 26.107 -0.971 -46.395 1.00 89.38 107 GLU A C 1
ATOM 797 O O . GLU A 1 107 ? 27.111 -1.436 -45.848 1.00 89.38 107 GLU A O 1
ATOM 802 N N . ARG A 1 108 ? 25.041 -1.733 -46.666 1.00 90.75 108 ARG A N 1
ATOM 803 C CA . ARG A 1 108 ? 25.058 -3.195 -46.547 1.00 90.75 108 ARG A CA 1
ATOM 804 C C . ARG A 1 108 ? 25.813 -3.814 -47.721 1.00 90.75 108 ARG A C 1
ATOM 806 O O . ARG A 1 108 ? 25.544 -3.431 -48.856 1.00 90.75 108 ARG A O 1
ATOM 813 N N . ASP A 1 109 ? 26.732 -4.753 -47.488 1.00 88.38 109 ASP A N 1
ATOM 814 C CA . ASP A 1 109 ? 27.657 -5.224 -48.540 1.00 88.38 109 ASP A CA 1
ATOM 815 C C . ASP A 1 109 ? 26.976 -5.694 -49.844 1.00 88.38 109 ASP A C 1
ATOM 817 O O . ASP A 1 109 ? 27.402 -5.330 -50.939 1.00 88.38 109 ASP A O 1
ATOM 821 N N . ASP A 1 110 ? 25.868 -6.426 -49.752 1.00 90.19 110 ASP A N 1
ATOM 822 C CA . ASP A 1 110 ? 25.092 -6.925 -50.895 1.00 90.19 110 ASP A CA 1
ATOM 823 C C . ASP A 1 110 ? 24.243 -5.853 -51.606 1.00 90.19 110 ASP A C 1
ATOM 825 O O . ASP A 1 110 ? 23.795 -6.082 -52.733 1.00 90.19 110 ASP A O 1
ATOM 829 N N . LEU A 1 111 ? 24.041 -4.681 -50.997 1.00 92.06 111 LEU A N 1
ATOM 830 C CA . LEU A 1 111 ? 23.297 -3.552 -51.573 1.00 92.06 111 LEU A CA 1
ATOM 831 C C . LEU A 1 111 ? 24.223 -2.446 -52.085 1.00 92.06 111 LEU A C 1
ATOM 833 O O . LEU A 1 111 ? 23.976 -1.865 -53.146 1.00 92.06 111 LEU A O 1
ATOM 837 N N . ALA A 1 112 ? 25.296 -2.166 -51.348 1.00 88.69 112 ALA A N 1
ATOM 838 C CA . ALA A 1 112 ? 26.253 -1.125 -51.669 1.00 88.69 112 ALA A CA 1
ATOM 839 C C . ALA A 1 112 ? 26.943 -1.431 -53.012 1.00 88.69 112 ALA A C 1
ATOM 841 O O . ALA A 1 112 ? 27.372 -2.563 -53.255 1.00 88.69 112 ALA A O 1
ATOM 842 N N . PRO A 1 113 ? 27.081 -0.444 -53.915 1.00 88.00 113 PRO A N 1
ATOM 843 C CA . PRO A 1 113 ? 27.711 -0.662 -55.209 1.00 88.00 113 PRO A CA 1
ATOM 844 C C . PRO A 1 113 ? 29.227 -0.868 -55.078 1.00 88.00 113 PRO A C 1
ATOM 846 O O . PRO A 1 113 ? 29.891 -0.300 -54.205 1.00 88.00 113 PRO A O 1
ATOM 849 N N . ALA A 1 114 ? 29.807 -1.618 -56.017 1.00 84.31 114 ALA A N 1
ATOM 850 C CA . ALA A 1 114 ? 31.258 -1.725 -56.145 1.00 84.31 114 ALA A CA 1
ATOM 851 C C . ALA A 1 114 ? 31.896 -0.340 -56.422 1.00 84.31 114 ALA A C 1
ATOM 853 O O . ALA A 1 114 ? 31.343 0.440 -57.206 1.00 84.31 114 ALA A O 1
ATOM 854 N N . PRO A 1 115 ? 33.078 -0.026 -55.853 1.00 79.50 115 PRO A N 1
ATOM 855 C CA . PRO A 1 115 ? 33.961 -0.916 -55.092 1.00 79.50 115 PRO A CA 1
ATOM 856 C C . PRO A 1 115 ? 33.721 -0.920 -53.571 1.00 79.50 115 PRO A C 1
ATOM 858 O O . PRO A 1 115 ? 34.501 -1.550 -52.863 1.00 79.50 115 PRO A O 1
ATOM 861 N N . THR A 1 116 ? 32.723 -0.183 -53.070 1.00 79.00 116 THR A N 1
ATOM 862 C CA . THR A 1 116 ? 32.453 -0.067 -51.628 1.00 79.00 116 THR A CA 1
ATOM 863 C C . THR A 1 116 ? 31.826 -1.348 -51.081 1.00 79.00 116 THR A C 1
ATOM 865 O O . THR A 1 116 ? 32.329 -1.864 -50.090 1.00 79.00 116 THR A O 1
ATOM 868 N N . GLY A 1 117 ? 30.797 -1.867 -51.761 1.00 83.19 117 GLY A N 1
ATOM 869 C CA . GLY A 1 117 ? 30.202 -3.183 -51.507 1.00 83.19 117 GLY A CA 1
ATOM 870 C C . GLY A 1 117 ? 30.375 -4.149 -52.679 1.00 83.19 117 GLY A C 1
ATOM 871 O O . GLY A 1 117 ? 31.233 -3.957 -53.548 1.00 83.19 117 GLY A O 1
ATOM 872 N N . GLN A 1 118 ? 29.526 -5.172 -52.729 1.00 88.25 118 GLN A N 1
ATOM 873 C CA . GLN A 1 118 ? 29.619 -6.326 -53.627 1.00 88.25 118 GLN A CA 1
ATOM 874 C C . GLN A 1 118 ? 30.904 -7.141 -53.420 1.00 88.25 118 GLN A C 1
ATOM 876 O O . GLN A 1 118 ? 31.524 -7.599 -54.391 1.00 88.25 118 GLN A O 1
ATOM 881 N N . ILE A 1 119 ? 31.346 -7.297 -52.171 1.00 82.56 119 ILE A N 1
ATOM 882 C CA . ILE A 1 119 ? 32.613 -7.948 -51.851 1.00 82.56 119 ILE A CA 1
ATOM 883 C C . ILE A 1 119 ? 32.358 -9.429 -51.572 1.00 82.56 119 ILE A C 1
ATOM 885 O O . ILE A 1 119 ? 31.571 -9.808 -50.718 1.00 82.56 119 ILE A O 1
ATOM 889 N N . VAL A 1 120 ? 33.063 -10.313 -52.283 1.00 83.31 120 VAL A N 1
ATOM 890 C CA . VAL A 1 120 ? 33.035 -11.740 -51.937 1.00 83.31 120 VAL A CA 1
ATOM 891 C C . VAL A 1 120 ? 33.831 -11.943 -50.654 1.00 83.31 120 VAL A C 1
ATOM 893 O O . VAL A 1 120 ? 35.042 -11.708 -50.621 1.00 83.31 120 VAL A O 1
ATOM 896 N N . ILE A 1 121 ? 33.146 -12.390 -49.611 1.00 76.31 121 ILE A N 1
ATOM 897 C CA . ILE A 1 121 ? 33.704 -12.549 -48.268 1.00 76.31 121 ILE A CA 1
ATOM 898 C C . ILE A 1 121 ? 34.072 -14.013 -47.967 1.00 76.31 121 ILE A C 1
ATOM 900 O O . ILE A 1 121 ? 34.087 -14.880 -48.843 1.00 76.31 121 ILE A O 1
ATOM 904 N N . TRP A 1 122 ? 34.390 -14.303 -46.703 1.00 81.31 122 TRP A N 1
ATOM 905 C CA . TRP A 1 122 ? 34.831 -15.616 -46.224 1.00 81.31 122 TRP A CA 1
ATOM 906 C C . TRP A 1 122 ? 33.771 -16.726 -46.345 1.00 81.31 122 TRP A C 1
ATOM 908 O O . TRP A 1 122 ? 34.133 -17.903 -46.328 1.00 81.31 122 TRP A O 1
ATOM 918 N N . THR A 1 123 ? 32.492 -16.384 -46.543 1.00 81.88 123 THR A N 1
ATOM 919 C CA . THR A 1 123 ? 31.426 -17.347 -46.884 1.00 81.88 123 THR A CA 1
ATOM 920 C C . THR A 1 123 ? 31.482 -17.819 -48.341 1.00 81.88 123 THR A C 1
ATOM 922 O O . THR A 1 123 ? 30.822 -18.795 -48.701 1.00 81.88 123 THR A O 1
ATOM 925 N N . GLY A 1 124 ? 32.277 -17.155 -49.188 1.00 84.31 124 GLY A N 1
ATOM 926 C CA . GLY A 1 124 ? 32.421 -17.463 -50.610 1.00 84.31 124 GLY A CA 1
ATOM 927 C C . GLY A 1 124 ? 31.371 -16.821 -51.521 1.00 84.31 124 GLY A C 1
ATOM 928 O O . GLY A 1 124 ? 31.445 -17.028 -52.732 1.00 84.31 124 GLY A O 1
ATOM 929 N N . ASN A 1 125 ? 30.442 -16.024 -50.980 1.00 85.88 125 ASN A N 1
ATOM 930 C CA . ASN A 1 125 ? 29.469 -15.242 -51.750 1.00 85.88 125 ASN A CA 1
ATOM 931 C C . ASN A 1 125 ? 29.575 -13.746 -51.409 1.00 85.88 125 ASN A C 1
ATOM 933 O O . ASN A 1 125 ? 30.311 -13.360 -50.502 1.00 85.88 125 ASN A O 1
ATOM 937 N N . VAL A 1 126 ? 28.845 -12.920 -52.162 1.00 86.06 126 VAL A N 1
ATOM 938 C CA . VAL A 1 126 ? 28.491 -11.555 -51.747 1.00 86.06 126 VAL A CA 1
ATOM 939 C C . VAL A 1 126 ? 27.295 -11.694 -50.808 1.00 86.06 126 VAL A C 1
ATOM 941 O O . VAL A 1 126 ? 26.183 -11.940 -51.273 1.00 86.06 126 VAL A O 1
ATOM 944 N N . ASP A 1 127 ? 27.553 -11.625 -49.506 1.00 82.88 127 ASP A N 1
ATOM 945 C CA . ASP A 1 127 ? 26.562 -11.764 -48.438 1.00 82.88 127 ASP A CA 1
ATOM 946 C C . ASP A 1 127 ? 26.683 -10.549 -47.494 1.00 82.88 127 ASP A C 1
ATOM 948 O O . ASP A 1 127 ? 27.780 -10.002 -47.351 1.00 82.88 127 ASP A O 1
ATOM 952 N N . PRO A 1 128 ? 25.601 -10.134 -46.814 1.00 76.50 128 PRO A N 1
ATOM 953 C CA . PRO A 1 128 ? 25.652 -9.056 -45.831 1.00 76.50 128 PRO A CA 1
ATOM 954 C C . PRO A 1 128 ? 26.406 -9.501 -44.565 1.00 76.50 128 PRO A C 1
ATOM 956 O O . PRO A 1 128 ? 25.758 -9.911 -43.600 1.00 76.50 128 PRO A O 1
ATOM 959 N N . VAL A 1 129 ? 27.755 -9.432 -44.542 1.00 64.25 129 VAL A N 1
ATOM 960 C CA . VAL A 1 129 ? 28.495 -9.704 -43.293 1.00 64.25 129 VAL A CA 1
ATOM 961 C C . VAL A 1 129 ? 29.808 -9.025 -42.944 1.00 64.25 129 VAL A C 1
ATOM 963 O O . VAL A 1 129 ? 30.718 -8.826 -43.744 1.00 64.25 129 VAL A O 1
ATOM 966 N N . TRP A 1 130 ? 29.914 -8.905 -41.620 1.00 70.19 130 TRP A N 1
ATOM 967 C CA . TRP A 1 130 ? 31.058 -8.800 -40.733 1.00 70.19 130 TRP A CA 1
ATOM 968 C C . TRP A 1 130 ? 31.457 -10.162 -40.096 1.00 70.19 130 TRP A C 1
ATOM 970 O O . TRP A 1 130 ? 30.588 -10.980 -39.818 1.00 70.19 130 TRP A O 1
ATOM 980 N N . PRO A 1 131 ? 32.742 -10.445 -39.816 1.00 66.12 131 PRO A N 1
ATOM 981 C CA . PRO A 1 131 ? 33.914 -9.609 -40.025 1.00 66.12 131 PRO A CA 1
ATOM 982 C C . PRO A 1 131 ? 34.527 -9.862 -41.405 1.00 66.12 131 PRO A C 1
ATOM 984 O O . PRO A 1 131 ? 34.654 -10.993 -41.878 1.00 66.12 131 PRO A O 1
ATOM 987 N N . ASN A 1 132 ? 34.968 -8.797 -42.060 1.00 64.81 132 ASN A N 1
ATOM 988 C CA . ASN A 1 132 ? 35.511 -8.899 -43.404 1.00 64.81 132 ASN A CA 1
ATOM 989 C C . ASN A 1 132 ? 37.008 -9.256 -43.318 1.00 64.81 132 ASN A C 1
ATOM 991 O O . ASN A 1 132 ? 37.786 -8.594 -42.633 1.00 64.81 132 ASN A O 1
ATOM 995 N N . THR A 1 133 ? 37.448 -10.301 -44.024 1.00 59.00 133 THR A N 1
ATOM 996 C CA . THR A 1 133 ? 38.826 -10.834 -43.931 1.00 59.00 133 THR A CA 1
ATOM 997 C C . THR A 1 133 ? 39.834 -10.138 -44.849 1.00 59.00 133 THR A C 1
ATOM 999 O O . THR A 1 133 ? 40.905 -10.680 -45.131 1.00 59.00 133 THR A O 1
ATOM 1002 N N . THR A 1 134 ? 39.499 -8.969 -45.392 1.00 59.47 134 THR A N 1
ATOM 1003 C CA . THR A 1 134 ? 40.333 -8.286 -46.386 1.00 59.47 134 THR A CA 1
ATOM 1004 C C . THR A 1 134 ? 41.405 -7.421 -45.731 1.00 59.47 134 THR A C 1
ATOM 1006 O O . THR A 1 134 ? 41.187 -6.773 -44.716 1.00 59.47 134 THR A O 1
ATOM 1009 N N . THR A 1 135 ? 42.577 -7.335 -46.364 1.00 58.22 135 THR A N 1
ATOM 1010 C CA . THR A 1 135 ? 43.685 -6.463 -45.928 1.00 58.22 135 THR A CA 1
ATOM 1011 C C . THR A 1 135 ? 43.445 -4.972 -46.202 1.00 58.22 135 THR A C 1
ATOM 1013 O O . THR A 1 135 ? 44.231 -4.137 -45.760 1.00 58.22 135 THR A O 1
ATOM 1016 N N . THR A 1 136 ? 42.383 -4.628 -46.939 1.00 59.75 136 THR A N 1
ATOM 1017 C CA . THR A 1 136 ? 41.946 -3.245 -47.190 1.00 59.75 136 THR A CA 1
ATOM 1018 C C . THR A 1 136 ? 40.768 -2.922 -46.268 1.00 59.75 136 THR A C 1
ATOM 1020 O O . THR A 1 136 ? 39.876 -3.768 -46.170 1.00 59.75 136 THR A O 1
ATOM 1023 N N . PRO A 1 137 ? 40.736 -1.747 -45.606 1.00 60.56 137 PRO A N 1
ATOM 1024 C CA . PRO A 1 137 ? 39.577 -1.314 -44.831 1.00 60.56 137 PRO A CA 1
ATOM 1025 C C . PRO A 1 137 ? 38.342 -1.260 -45.728 1.00 60.56 137 PRO A C 1
ATOM 1027 O O . PRO A 1 137 ? 38.330 -0.526 -46.718 1.00 60.56 137 PRO A O 1
ATOM 1030 N N . ILE A 1 138 ? 37.331 -2.054 -45.396 1.00 64.38 138 ILE A N 1
ATOM 1031 C CA . ILE A 1 138 ? 36.047 -2.034 -46.087 1.00 64.38 138 ILE A CA 1
ATOM 1032 C C . ILE A 1 138 ? 35.184 -0.934 -45.471 1.00 64.38 138 ILE A C 1
ATOM 1034 O O . ILE A 1 138 ? 35.179 -0.734 -44.257 1.00 64.38 138 ILE A O 1
ATOM 1038 N N . GLY A 1 139 ? 34.529 -0.166 -46.342 1.00 71.75 139 GLY A N 1
ATOM 1039 C CA . GLY A 1 139 ? 33.695 0.968 -45.959 1.00 71.75 139 GLY A CA 1
ATOM 1040 C C . GLY A 1 139 ? 32.269 0.590 -45.554 1.00 71.75 139 GLY A C 1
ATOM 1041 O O . GLY A 1 139 ? 31.611 1.429 -44.949 1.00 71.75 139 GLY A O 1
ATOM 1042 N N . THR A 1 140 ? 31.819 -0.635 -45.839 1.00 82.19 140 THR A N 1
ATOM 1043 C CA . THR A 1 140 ? 30.475 -1.136 -45.512 1.00 82.19 140 THR A CA 1
ATOM 1044 C C . THR A 1 140 ? 30.361 -1.607 -44.061 1.00 82.19 140 THR A C 1
ATOM 1046 O O . THR A 1 140 ? 31.350 -1.750 -43.331 1.00 82.19 140 THR A O 1
ATOM 1049 N N . GLY A 1 141 ? 29.127 -1.800 -43.605 1.00 83.56 141 GLY A N 1
ATOM 1050 C CA . GLY A 1 141 ? 28.851 -2.326 -42.269 1.00 83.56 141 GLY A CA 1
ATOM 1051 C C . GLY A 1 141 ? 27.418 -2.151 -41.786 1.00 83.56 141 GLY A C 1
ATOM 1052 O O . GLY A 1 141 ? 27.185 -2.257 -40.582 1.00 83.56 141 GLY A O 1
ATOM 1053 N N . GLY A 1 142 ? 26.472 -1.882 -42.688 1.00 86.94 142 GLY A N 1
ATOM 1054 C CA . GLY A 1 142 ? 25.047 -1.792 -42.357 1.00 86.94 142 GLY A CA 1
ATOM 1055 C C . GLY A 1 142 ? 24.439 -3.098 -41.832 1.00 86.94 142 GLY A C 1
ATOM 1056 O O . GLY A 1 142 ? 23.384 -3.097 -41.208 1.00 86.94 142 GLY A O 1
ATOM 1057 N N . GLU A 1 143 ? 25.119 -4.213 -42.069 1.00 86.81 143 GLU A N 1
ATOM 1058 C CA . GLU A 1 143 ? 24.767 -5.573 -41.667 1.00 86.81 143 GLU A CA 1
ATOM 1059 C C . GLU A 1 143 ? 25.172 -5.954 -40.236 1.00 86.81 143 GLU A C 1
ATOM 1061 O O . GLU A 1 143 ? 24.752 -7.003 -39.754 1.00 86.81 143 GLU A O 1
ATOM 1066 N N . GLN A 1 144 ? 25.997 -5.151 -39.556 1.00 87.81 144 GLN A N 1
ATOM 1067 C CA . GLN A 1 144 ? 26.468 -5.482 -38.208 1.00 87.81 144 GLN A CA 1
ATOM 1068 C C . GLN A 1 144 ? 25.314 -5.438 -37.195 1.00 87.81 144 GLN A C 1
ATOM 1070 O O . GLN A 1 144 ? 24.331 -4.723 -37.390 1.00 87.81 144 GLN A O 1
ATOM 1075 N N . GLY A 1 145 ? 25.454 -6.149 -36.070 1.00 88.25 145 GLY A N 1
ATOM 1076 C CA . GLY A 1 145 ? 24.391 -6.262 -35.062 1.00 88.25 145 GLY A CA 1
ATOM 1077 C C . GLY A 1 145 ? 23.803 -4.921 -34.596 1.00 88.25 145 GLY A C 1
ATOM 1078 O O . GLY A 1 145 ? 22.590 -4.742 -34.615 1.00 88.25 145 GLY A O 1
ATOM 1079 N N . ASP A 1 146 ? 24.639 -3.942 -34.233 1.00 91.00 146 ASP A N 1
ATOM 1080 C CA . ASP A 1 146 ? 24.153 -2.640 -33.737 1.00 91.00 146 ASP A CA 1
ATOM 1081 C C . ASP A 1 146 ? 23.536 -1.762 -34.855 1.00 91.00 146 ASP A C 1
ATOM 1083 O O . ASP A 1 146 ? 22.434 -1.254 -34.636 1.00 91.00 146 ASP A O 1
ATOM 1087 N N . PRO A 1 147 ? 24.130 -1.658 -36.069 1.00 94.00 147 PRO A N 1
ATOM 1088 C CA . PRO A 1 147 ? 23.488 -1.061 -37.246 1.00 94.00 147 PRO A CA 1
ATOM 1089 C C . PRO A 1 147 ? 22.134 -1.667 -37.619 1.00 94.00 147 PRO A C 1
ATOM 1091 O O . PRO A 1 147 ? 21.178 -0.930 -37.856 1.00 94.00 147 PRO A O 1
ATOM 1094 N N . VAL A 1 148 ? 21.993 -2.994 -37.599 1.00 96.00 148 VAL A N 1
ATOM 1095 C CA . VAL A 1 148 ? 20.685 -3.636 -37.810 1.00 96.00 148 VAL A CA 1
ATOM 1096 C C . VAL A 1 148 ? 19.722 -3.288 -36.671 1.00 96.00 148 VAL A C 1
ATOM 1098 O O . VAL A 1 148 ? 18.538 -3.042 -36.904 1.00 96.00 148 VAL A O 1
ATOM 1101 N N . GLY A 1 149 ? 20.230 -3.169 -35.444 1.00 96.69 149 GLY A N 1
ATOM 1102 C CA . GLY A 1 149 ? 19.480 -2.642 -34.310 1.00 96.69 149 GLY A CA 1
ATOM 1103 C C . GLY A 1 149 ? 18.982 -1.208 -34.508 1.00 96.69 149 GLY A C 1
ATOM 1104 O O . GLY A 1 149 ? 17.890 -0.891 -34.040 1.00 96.69 149 GLY A O 1
ATOM 1105 N N . HIS A 1 150 ? 19.697 -0.351 -35.248 1.00 97.50 150 HIS A N 1
ATOM 1106 C CA . HIS A 1 150 ? 19.192 0.971 -35.647 1.00 97.50 150 HIS A CA 1
ATOM 1107 C C . HIS A 1 150 ? 17.971 0.868 -36.556 1.00 97.50 150 HIS A C 1
ATOM 1109 O O . HIS A 1 150 ? 16.976 1.553 -36.306 1.00 97.50 150 HIS A O 1
ATOM 1115 N N . LEU A 1 151 ? 18.035 -0.004 -37.569 1.00 98.44 151 LEU A N 1
ATOM 1116 C CA . LEU A 1 151 ? 16.933 -0.240 -38.503 1.00 98.44 151 LEU A CA 1
ATOM 1117 C C . LEU A 1 151 ? 15.692 -0.750 -37.763 1.00 98.44 151 LEU A C 1
ATOM 1119 O O . LEU A 1 151 ? 14.618 -0.161 -37.895 1.00 98.44 151 LEU A O 1
ATOM 1123 N N . GLY A 1 152 ? 15.865 -1.781 -36.930 1.00 98.12 152 GLY A N 1
ATOM 1124 C CA . GLY A 1 152 ? 14.794 -2.330 -36.099 1.00 98.12 152 GLY A CA 1
ATOM 1125 C C . GLY A 1 152 ? 14.238 -1.289 -35.128 1.00 98.12 152 GLY A C 1
ATOM 1126 O O . GLY A 1 152 ? 13.036 -1.088 -35.046 1.00 98.12 152 GLY A O 1
ATOM 1127 N N . ASN A 1 153 ? 15.085 -0.531 -34.427 1.00 97.81 153 ASN A N 1
ATOM 1128 C CA . ASN A 1 153 ? 14.591 0.504 -33.518 1.00 97.81 153 ASN A CA 1
ATOM 1129 C C . ASN A 1 153 ? 13.809 1.602 -34.257 1.00 97.81 153 ASN A C 1
ATOM 1131 O O . ASN A 1 153 ? 12.782 2.058 -33.766 1.00 97.81 153 ASN A O 1
ATOM 1135 N N . CYS A 1 154 ? 14.260 2.027 -35.439 1.00 98.50 154 CYS A N 1
ATOM 1136 C CA . CYS A 1 154 ? 13.525 2.998 -36.248 1.00 98.50 154 CYS A CA 1
ATOM 1137 C C . CYS A 1 154 ? 12.156 2.448 -36.680 1.00 98.50 154 CYS A C 1
ATOM 1139 O O . CYS A 1 154 ? 11.143 3.143 -36.557 1.00 98.50 154 CYS A O 1
ATOM 1141 N N . ALA A 1 155 ? 12.113 1.188 -37.126 1.00 98.62 155 ALA A N 1
ATOM 1142 C CA . ALA A 1 155 ? 10.870 0.501 -37.453 1.00 98.62 155 ALA A CA 1
ATOM 1143 C C . ALA A 1 155 ? 9.937 0.416 -36.239 1.00 98.62 155 ALA A C 1
ATOM 1145 O O . ALA A 1 155 ? 8.788 0.848 -36.345 1.00 98.62 155 ALA A O 1
ATOM 1146 N N . ARG A 1 156 ? 10.444 -0.000 -35.075 1.00 96.88 156 ARG A N 1
ATOM 1147 C CA . ARG A 1 156 ? 9.699 -0.082 -33.811 1.00 96.88 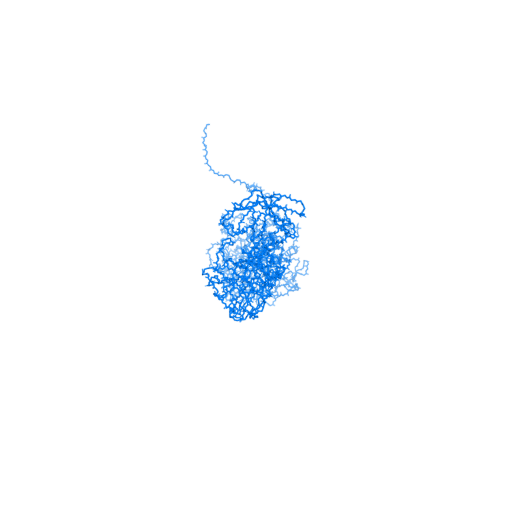156 ARG A CA 1
ATOM 1148 C C . ARG A 1 156 ? 9.018 1.223 -33.459 1.00 96.88 156 ARG A C 1
ATOM 1150 O O . ARG A 1 156 ? 7.815 1.243 -33.206 1.00 96.88 156 ARG A O 1
ATOM 1157 N N . LEU A 1 157 ? 9.757 2.328 -33.503 1.00 95.56 157 LEU A N 1
ATOM 1158 C CA . LEU A 1 157 ? 9.230 3.658 -33.184 1.00 95.56 157 LEU A CA 1
ATOM 1159 C C . LEU A 1 157 ? 8.092 4.080 -34.124 1.00 95.56 157 LEU A C 1
ATOM 1161 O O . LEU A 1 157 ? 7.091 4.656 -33.685 1.00 95.56 157 LEU A O 1
ATOM 1165 N N . ILE A 1 158 ? 8.207 3.752 -35.412 1.00 97.38 158 ILE A N 1
ATOM 1166 C CA . ILE A 1 158 ? 7.144 3.983 -36.396 1.00 97.38 158 ILE A CA 1
ATOM 1167 C C . ILE A 1 158 ? 5.939 3.073 -36.128 1.00 97.38 158 ILE A C 1
ATOM 1169 O O . ILE A 1 158 ? 4.794 3.531 -36.128 1.00 97.38 158 ILE A O 1
ATOM 1173 N N . LEU A 1 159 ? 6.173 1.777 -35.921 1.00 94.50 159 LEU A N 1
ATOM 1174 C CA . LEU A 1 159 ? 5.132 0.766 -35.744 1.00 94.50 159 LEU A CA 1
ATOM 1175 C C . LEU A 1 159 ? 4.331 0.995 -34.456 1.00 94.50 159 LEU A C 1
ATOM 1177 O O . LEU A 1 159 ? 3.110 0.847 -34.464 1.00 94.50 159 LEU A O 1
ATOM 1181 N N . GLN A 1 160 ? 4.970 1.488 -33.396 1.00 88.94 160 GLN A N 1
ATOM 1182 C CA . GLN A 1 160 ? 4.311 1.915 -32.159 1.00 88.94 160 GLN A CA 1
ATOM 1183 C C . GLN A 1 160 ? 3.446 3.177 -32.320 1.00 88.94 160 GLN A C 1
ATOM 1185 O O . GLN A 1 160 ? 2.652 3.493 -31.432 1.00 88.94 160 GLN A O 1
ATOM 1190 N N . THR A 1 161 ? 3.526 3.862 -33.468 1.00 87.31 161 THR A N 1
ATOM 1191 C CA . THR A 1 161 ? 2.808 5.115 -33.737 1.00 87.31 161 THR A CA 1
ATOM 1192 C C . THR A 1 161 ? 1.870 5.000 -34.957 1.00 87.31 161 THR A C 1
ATOM 1194 O O . THR A 1 161 ? 2.103 5.622 -35.997 1.00 87.31 161 THR A O 1
ATOM 1197 N N . PRO A 1 162 ? 0.741 4.260 -34.871 1.00 89.12 162 PRO A N 1
ATOM 1198 C CA . PRO A 1 162 ? -0.168 4.045 -36.007 1.00 89.12 162 PRO A CA 1
ATOM 1199 C C . PRO A 1 162 ? -0.712 5.313 -36.674 1.00 89.12 162 PRO A C 1
ATOM 1201 O O . PRO A 1 162 ? -1.076 5.300 -37.850 1.00 89.12 162 PRO A O 1
ATOM 1204 N N . SER A 1 163 ? -0.765 6.426 -35.939 1.00 91.50 163 SER A N 1
ATOM 1205 C CA . SER A 1 163 ? -1.262 7.711 -36.436 1.00 91.50 163 SER A CA 1
ATOM 1206 C C . SER A 1 163 ? -0.409 8.318 -37.556 1.00 91.50 163 SER A C 1
ATOM 1208 O O . SER A 1 163 ? -0.932 9.136 -38.312 1.00 91.50 163 SER A O 1
ATOM 1210 N N . ILE A 1 164 ? 0.864 7.922 -37.698 1.00 93.50 164 ILE A N 1
ATOM 1211 C CA . ILE A 1 164 ? 1.766 8.449 -38.737 1.00 93.50 164 ILE A CA 1
ATOM 1212 C C . ILE A 1 164 ? 1.974 7.501 -39.921 1.00 93.50 164 ILE A C 1
ATOM 1214 O O . ILE A 1 164 ? 2.540 7.908 -40.930 1.00 93.50 164 ILE A O 1
ATOM 1218 N N . TRP A 1 165 ? 1.490 6.259 -39.853 1.00 96.19 165 TRP A N 1
ATOM 1219 C CA . TRP A 1 165 ? 1.796 5.195 -40.821 1.00 96.19 165 TRP A CA 1
ATOM 1220 C C . TRP A 1 165 ? 1.587 5.566 -42.293 1.00 96.19 165 TRP A C 1
ATOM 1222 O O . TRP A 1 165 ? 2.399 5.203 -43.146 1.00 96.19 165 TRP A O 1
ATOM 1232 N N . ASN A 1 166 ? 0.506 6.289 -42.591 1.00 96.81 166 ASN A N 1
ATOM 1233 C CA . ASN A 1 166 ? 0.128 6.661 -43.956 1.00 96.81 166 ASN A CA 1
ATOM 1234 C C . ASN A 1 166 ? 0.716 8.006 -44.410 1.00 96.81 166 ASN A C 1
ATOM 1236 O O . ASN A 1 166 ? 0.503 8.401 -45.556 1.00 96.81 166 ASN A O 1
ATOM 1240 N N . ASN A 1 167 ? 1.432 8.714 -43.535 1.00 97.06 167 ASN A N 1
ATOM 1241 C CA . ASN A 1 167 ? 2.069 9.975 -43.890 1.00 97.06 167 ASN A CA 1
ATOM 1242 C C . ASN A 1 167 ? 3.307 9.701 -44.753 1.00 97.06 167 ASN A C 1
ATOM 1244 O O . ASN A 1 167 ? 4.025 8.719 -44.547 1.00 97.06 167 ASN A O 1
ATOM 1248 N N . THR A 1 168 ? 3.555 10.579 -45.723 1.00 96.56 168 THR A N 1
ATOM 1249 C CA . THR A 1 168 ? 4.792 10.573 -46.509 1.00 96.56 168 THR A CA 1
ATOM 1250 C C . THR A 1 168 ? 5.958 11.026 -45.637 1.00 96.56 168 THR A C 1
ATOM 1252 O O . THR A 1 168 ? 5.821 12.008 -44.909 1.00 96.56 168 THR A O 1
ATOM 1255 N N . VAL A 1 169 ? 7.095 10.335 -45.733 1.00 94.50 169 VAL A N 1
ATOM 1256 C CA . VAL A 1 169 ? 8.330 10.743 -45.048 1.00 94.50 169 VAL A CA 1
ATOM 1257 C C . VAL A 1 169 ? 8.864 12.019 -45.705 1.00 94.50 169 VAL A C 1
ATOM 1259 O O . VAL A 1 169 ? 9.039 12.063 -46.925 1.00 94.50 169 VAL A O 1
ATOM 1262 N N . THR A 1 170 ? 9.136 13.066 -44.922 1.00 92.31 170 THR A N 1
ATOM 1263 C CA . THR A 1 170 ? 9.443 14.405 -45.467 1.00 92.31 170 THR A CA 1
ATOM 1264 C C . THR A 1 170 ? 10.736 14.444 -46.283 1.00 92.31 170 THR A C 1
ATOM 1266 O O . THR A 1 170 ? 10.835 15.217 -47.235 1.00 92.31 170 THR A O 1
ATOM 1269 N N . ILE A 1 171 ? 11.717 13.596 -45.955 1.00 91.19 171 ILE A N 1
ATOM 1270 C CA . ILE A 1 171 ? 12.988 13.507 -46.696 1.00 91.19 171 ILE A CA 1
ATOM 1271 C C . ILE A 1 171 ? 12.840 12.852 -48.083 1.00 91.19 171 ILE A C 1
ATOM 1273 O O . ILE A 1 171 ? 13.791 12.848 -48.862 1.00 91.19 171 ILE A O 1
ATOM 1277 N N . GLY A 1 172 ? 11.656 12.328 -48.415 1.00 92.94 172 GLY A N 1
ATOM 1278 C CA . GLY A 1 172 ? 11.404 11.593 -49.650 1.00 92.94 172 GLY A CA 1
ATOM 1279 C C . GLY A 1 172 ? 11.869 10.137 -49.583 1.00 92.94 172 GLY A C 1
ATOM 1280 O O . GLY A 1 172 ? 12.019 9.558 -48.510 1.00 92.94 172 GLY A O 1
ATOM 1281 N N . ASP A 1 173 ? 12.054 9.525 -50.751 1.00 95.06 173 ASP A N 1
ATOM 1282 C CA . ASP A 1 173 ? 12.430 8.113 -50.897 1.00 95.06 173 ASP A CA 1
ATOM 1283 C C . ASP A 1 173 ? 13.468 7.936 -52.019 1.00 95.06 173 ASP A C 1
ATOM 1285 O O . ASP A 1 173 ? 13.148 7.387 -53.075 1.00 95.06 173 ASP A O 1
ATOM 1289 N N . PRO A 1 174 ? 14.681 8.501 -51.860 1.00 91.81 174 PRO A N 1
ATOM 1290 C CA . PRO A 1 174 ? 15.695 8.492 -52.915 1.00 91.81 174 PRO A CA 1
ATOM 1291 C C . PRO A 1 174 ? 16.189 7.080 -53.257 1.00 91.81 174 PRO A C 1
ATOM 1293 O O . PRO A 1 174 ? 16.486 6.818 -54.422 1.00 91.81 174 PRO A O 1
ATOM 1296 N N . ASP A 1 175 ? 16.217 6.184 -52.269 1.00 91.62 175 ASP A N 1
ATOM 1297 C CA . ASP A 1 175 ? 16.748 4.823 -52.395 1.00 91.62 175 ASP A CA 1
ATOM 1298 C C . ASP A 1 175 ? 15.652 3.766 -52.640 1.00 91.62 175 ASP A C 1
ATOM 1300 O O . ASP A 1 175 ? 15.942 2.596 -52.877 1.00 91.62 175 ASP A O 1
ATOM 1304 N N . GLY A 1 176 ? 14.374 4.170 -52.636 1.00 94.88 176 GLY A N 1
ATOM 1305 C CA . GLY A 1 176 ? 13.241 3.275 -52.889 1.00 94.88 176 GLY A CA 1
ATOM 1306 C C . GLY A 1 176 ? 12.905 2.338 -51.722 1.00 94.88 176 GLY A C 1
ATOM 1307 O O . GLY A 1 176 ? 12.332 1.269 -51.941 1.00 94.88 176 GLY A O 1
ATOM 1308 N N . TYR A 1 177 ? 13.246 2.724 -50.492 1.00 96.69 177 TYR A N 1
ATOM 1309 C CA . TYR A 1 177 ? 12.965 1.970 -49.268 1.00 96.69 177 TYR A CA 1
ATOM 1310 C C . TYR A 1 177 ? 11.551 2.204 -48.717 1.00 96.69 177 TYR A C 1
ATOM 1312 O O . TYR A 1 177 ? 11.123 1.500 -47.803 1.00 96.69 177 TYR A O 1
ATOM 1320 N N . GLY A 1 178 ? 10.786 3.146 -49.270 1.00 96.62 178 GLY A N 1
ATOM 1321 C CA . GLY A 1 178 ? 9.354 3.295 -49.022 1.00 96.62 178 GLY A CA 1
ATOM 1322 C C . GLY A 1 178 ? 8.929 4.737 -48.753 1.00 96.62 178 GLY A C 1
ATOM 1323 O O . GLY A 1 178 ? 9.359 5.370 -47.792 1.00 96.62 178 GLY A O 1
ATOM 1324 N N . ALA A 1 179 ? 7.997 5.256 -49.550 1.00 95.56 179 ALA A N 1
ATOM 1325 C CA . ALA A 1 179 ? 7.572 6.657 -49.471 1.00 95.56 179 ALA A CA 1
ATOM 1326 C C . ALA A 1 179 ? 6.781 7.043 -48.202 1.00 95.56 179 ALA A C 1
ATOM 1328 O O . ALA A 1 179 ? 6.711 8.228 -47.873 1.00 95.56 179 ALA A O 1
ATOM 1329 N N . THR A 1 180 ? 6.167 6.089 -47.496 1.00 98.00 180 THR A N 1
ATOM 1330 C CA . THR A 1 180 ? 5.442 6.337 -46.234 1.00 98.00 180 THR A CA 1
ATOM 1331 C C . THR A 1 180 ? 6.190 5.760 -45.039 1.00 98.00 180 THR A C 1
ATOM 1333 O O . THR A 1 180 ? 6.972 4.825 -45.205 1.00 98.00 180 THR A O 1
ATOM 1336 N N . TYR A 1 181 ? 5.913 6.260 -43.830 1.00 98.00 181 TYR A N 1
ATOM 1337 C CA . TYR A 1 181 ? 6.538 5.732 -42.609 1.00 98.00 181 TYR A CA 1
ATOM 1338 C C . TYR A 1 181 ? 6.335 4.218 -42.470 1.00 98.00 181 TYR A C 1
ATOM 1340 O O . TYR A 1 181 ? 7.298 3.490 -42.251 1.00 98.00 181 TYR A O 1
ATOM 1348 N N . LEU A 1 182 ? 5.109 3.715 -42.672 1.00 98.06 182 LEU A N 1
ATOM 1349 C CA . LEU A 1 182 ? 4.847 2.275 -42.577 1.00 98.06 182 LEU A CA 1
ATOM 1350 C C . LEU A 1 182 ? 5.590 1.468 -43.648 1.00 98.06 182 LEU A C 1
ATOM 1352 O O . LEU A 1 182 ? 6.068 0.374 -43.359 1.00 98.06 182 LEU A O 1
ATOM 1356 N N . ALA A 1 183 ? 5.676 1.982 -44.880 1.00 98.19 183 ALA A N 1
ATOM 1357 C CA . ALA A 1 183 ? 6.434 1.314 -45.935 1.00 98.19 183 ALA A CA 1
ATOM 1358 C C . ALA A 1 183 ? 7.921 1.234 -45.563 1.00 98.19 183 ALA A C 1
ATOM 1360 O O . ALA A 1 183 ? 8.517 0.170 -45.696 1.00 98.19 183 ALA A O 1
ATOM 1361 N N . ARG A 1 184 ? 8.477 2.321 -45.012 1.00 97.75 184 ARG A N 1
ATOM 1362 C CA . ARG A 1 184 ? 9.868 2.380 -44.560 1.00 97.75 184 ARG A CA 1
ATOM 1363 C C . ARG A 1 184 ? 10.153 1.398 -43.426 1.00 97.75 184 ARG A C 1
ATOM 1365 O O . ARG A 1 184 ? 11.092 0.618 -43.523 1.00 97.75 184 ARG A O 1
ATOM 1372 N N . ALA A 1 185 ? 9.297 1.378 -42.403 1.00 98.56 185 ALA A N 1
ATOM 1373 C CA . ALA A 1 185 ? 9.418 0.451 -41.280 1.00 98.56 185 ALA A CA 1
ATOM 1374 C C . ALA A 1 185 ? 9.400 -1.012 -41.744 1.00 98.56 185 ALA A C 1
ATOM 1376 O O . ALA A 1 185 ? 10.268 -1.788 -41.363 1.00 98.56 185 ALA A O 1
ATOM 1377 N N . LYS A 1 186 ? 8.470 -1.384 -42.634 1.00 98.50 186 LYS A N 1
ATOM 1378 C CA . LYS A 1 186 ? 8.410 -2.746 -43.189 1.00 98.50 186 LYS A CA 1
ATOM 1379 C C . LYS A 1 186 ? 9.663 -3.121 -43.975 1.00 98.50 186 LYS A C 1
ATOM 1381 O O . LYS A 1 186 ? 10.124 -4.254 -43.860 1.00 98.50 186 LYS A O 1
ATOM 1386 N N . THR A 1 187 ? 10.221 -2.187 -44.743 1.00 98.44 187 THR A N 1
ATOM 1387 C CA . THR A 1 187 ? 11.499 -2.405 -45.428 1.00 98.44 187 THR A CA 1
ATOM 1388 C C . THR A 1 187 ? 12.618 -2.636 -44.420 1.00 98.44 187 THR A C 1
ATOM 1390 O O . THR A 1 187 ? 13.363 -3.595 -44.573 1.00 98.44 187 THR A O 1
ATOM 1393 N N . TYR A 1 188 ? 12.722 -1.828 -43.365 1.00 98.56 188 TYR A N 1
ATOM 1394 C CA . TYR A 1 188 ? 13.745 -2.011 -42.332 1.00 98.56 188 TYR A CA 1
ATOM 1395 C C . TYR A 1 188 ? 13.635 -3.353 -41.607 1.00 98.56 188 TYR A C 1
ATOM 1397 O O . TYR A 1 188 ? 14.658 -4.008 -41.443 1.00 98.56 188 TYR A O 1
ATOM 1405 N N . VAL A 1 189 ? 12.425 -3.807 -41.264 1.00 98.56 189 VAL A N 1
ATOM 1406 C CA . VAL A 1 189 ? 12.209 -5.144 -40.679 1.00 98.56 189 VAL A CA 1
ATOM 1407 C C . VAL A 1 189 ? 12.685 -6.230 -41.644 1.00 98.56 189 VAL A C 1
ATOM 1409 O O . VAL A 1 189 ? 13.542 -7.040 -41.302 1.00 98.56 189 VAL A O 1
ATOM 1412 N N . GLN A 1 190 ? 12.220 -6.192 -42.897 1.00 97.69 190 GLN A N 1
ATOM 1413 C CA . GLN A 1 190 ? 12.588 -7.183 -43.912 1.00 97.69 190 GLN A CA 1
ATOM 1414 C C . GLN A 1 190 ? 14.102 -7.221 -44.184 1.00 97.69 190 GLN A C 1
ATOM 1416 O O . GLN A 1 190 ? 14.697 -8.289 -44.354 1.00 97.69 190 GLN A O 1
ATOM 1421 N N . GLN A 1 191 ? 14.734 -6.053 -44.277 1.00 96.88 191 GLN A N 1
ATOM 1422 C CA . GLN A 1 191 ? 16.165 -5.954 -44.541 1.00 96.88 191 GLN A CA 1
ATOM 1423 C C . GLN A 1 191 ? 16.995 -6.314 -43.304 1.00 96.88 191 GLN A C 1
ATOM 1425 O O . GLN A 1 191 ? 18.043 -6.940 -43.453 1.00 96.88 191 GLN A O 1
ATOM 1430 N N . GLY A 1 192 ? 16.511 -5.999 -42.102 1.00 96.75 192 GLY A N 1
ATOM 1431 C CA . GLY A 1 192 ? 17.112 -6.437 -40.847 1.00 96.75 192 GLY A CA 1
ATOM 1432 C C . GLY A 1 192 ? 17.099 -7.958 -40.706 1.00 96.75 192 GLY A C 1
ATOM 1433 O O . GLY A 1 192 ? 18.139 -8.547 -40.425 1.00 96.75 192 GLY A O 1
ATOM 1434 N N . ASP A 1 193 ? 15.979 -8.613 -41.021 1.00 96.56 193 ASP A N 1
ATOM 1435 C CA . ASP A 1 193 ? 15.883 -10.079 -41.065 1.00 96.56 193 ASP A CA 1
ATOM 1436 C C . ASP A 1 193 ? 16.824 -10.709 -42.087 1.00 96.56 193 ASP A C 1
ATOM 1438 O O . ASP A 1 193 ? 17.373 -11.788 -41.857 1.00 96.56 193 ASP A O 1
ATOM 1442 N N . THR A 1 194 ? 17.029 -10.039 -43.222 1.00 94.56 194 THR A N 1
ATOM 1443 C CA . THR A 1 194 ? 17.974 -10.504 -44.242 1.00 94.56 194 THR A CA 1
ATOM 1444 C C . THR A 1 194 ? 19.393 -10.554 -43.673 1.00 94.56 194 THR A C 1
ATOM 1446 O O . THR A 1 194 ? 20.076 -11.560 -43.858 1.00 94.56 194 THR A O 1
ATOM 1449 N N . SER A 1 195 ? 19.811 -9.537 -42.914 1.00 93.19 195 SER A N 1
ATOM 1450 C CA . SER A 1 195 ? 21.105 -9.541 -42.218 1.00 93.19 195 SER A CA 1
ATOM 1451 C C . SER A 1 195 ? 21.135 -10.563 -41.073 1.00 93.19 195 SER A C 1
ATOM 1453 O O . SER A 1 195 ? 22.072 -11.346 -40.952 1.00 93.19 195 SER A O 1
ATOM 1455 N N . ILE A 1 196 ? 20.093 -10.609 -40.240 1.00 93.50 196 ILE A N 1
ATOM 1456 C CA . ILE A 1 196 ? 20.085 -11.422 -39.017 1.00 93.50 196 ILE A CA 1
ATOM 1457 C C . ILE A 1 196 ? 19.904 -12.908 -39.321 1.00 93.50 196 ILE A C 1
ATOM 1459 O O . ILE A 1 196 ? 20.753 -13.726 -38.977 1.00 93.50 196 ILE A O 1
ATOM 1463 N N . SER A 1 197 ? 18.807 -13.277 -39.974 1.00 90.00 197 SER A N 1
ATOM 1464 C CA . SER A 1 197 ? 18.484 -14.674 -40.274 1.00 90.00 197 SER A CA 1
ATOM 1465 C C . SER A 1 197 ? 19.234 -15.191 -41.494 1.00 90.00 197 SER A C 1
ATOM 1467 O O . SER A 1 197 ? 19.647 -16.351 -41.530 1.00 90.00 197 SER A O 1
ATOM 1469 N N . GLY A 1 198 ? 19.400 -14.339 -42.509 1.00 86.38 198 GLY A N 1
ATOM 1470 C CA . GLY A 1 198 ? 20.120 -14.698 -43.727 1.00 86.38 198 GLY A CA 1
ATOM 1471 C C . GLY A 1 198 ? 21.619 -14.843 -43.499 1.00 86.38 198 GLY A C 1
ATOM 1472 O O . GLY A 1 198 ? 22.245 -15.654 -44.188 1.00 86.38 198 GLY A O 1
ATOM 1473 N N . HIS A 1 199 ? 22.161 -14.128 -42.504 1.00 87.31 199 HIS A N 1
ATOM 1474 C CA . HIS A 1 199 ? 23.585 -14.138 -42.227 1.00 87.31 199 HIS A CA 1
ATOM 1475 C C . HIS A 1 199 ? 23.981 -14.404 -40.774 1.00 87.31 199 HIS A C 1
ATOM 1477 O O . HIS A 1 199 ? 24.582 -15.449 -40.525 1.00 87.31 199 HIS A O 1
ATOM 1483 N N . ILE A 1 200 ? 23.718 -13.492 -39.831 1.00 90.12 200 ILE A N 1
ATOM 1484 C CA . ILE A 1 200 ? 24.291 -13.547 -38.468 1.00 90.12 200 ILE A CA 1
ATOM 1485 C C . ILE A 1 200 ? 24.007 -14.905 -37.809 1.00 90.12 200 ILE A C 1
ATOM 1487 O O . ILE A 1 200 ? 24.924 -15.604 -37.391 1.00 90.12 200 ILE A O 1
ATOM 1491 N N . LEU A 1 201 ? 22.752 -15.355 -37.810 1.00 92.12 201 LEU A N 1
ATOM 1492 C CA . LEU A 1 201 ? 22.358 -16.662 -37.270 1.00 92.12 201 LEU A CA 1
ATOM 1493 C C . LEU A 1 201 ? 22.811 -17.853 -38.117 1.00 92.12 201 LEU A C 1
ATOM 1495 O O . LEU A 1 201 ? 22.850 -18.980 -37.629 1.00 92.12 201 LEU A O 1
ATOM 1499 N N . LYS A 1 202 ? 23.086 -17.633 -39.402 1.00 89.81 202 LYS A N 1
ATOM 1500 C CA . LYS A 1 202 ? 23.427 -18.700 -40.341 1.00 89.81 202 LYS A CA 1
ATOM 1501 C C . LYS A 1 202 ? 24.916 -19.025 -40.335 1.00 89.81 202 LYS A C 1
ATOM 1503 O O . LYS A 1 202 ? 25.281 -20.189 -40.504 1.00 89.81 202 LYS A O 1
ATOM 1508 N N . TYR A 1 203 ? 25.758 -18.008 -40.205 1.00 87.81 203 TYR A N 1
ATOM 1509 C CA . TYR A 1 203 ? 27.195 -18.139 -40.404 1.00 87.81 203 TYR A CA 1
ATOM 1510 C C . TYR A 1 203 ? 28.022 -17.582 -39.251 1.00 87.81 203 TYR A C 1
ATOM 1512 O O . TYR A 1 203 ? 29.105 -18.108 -39.021 1.00 87.81 203 TYR A O 1
ATOM 1520 N N . GLU A 1 204 ? 27.560 -16.540 -38.558 1.00 89.06 204 GLU A N 1
ATOM 1521 C CA . GLU A 1 204 ? 28.378 -15.821 -37.575 1.00 89.06 204 GLU A CA 1
ATOM 1522 C C . GLU A 1 204 ? 28.203 -16.363 -36.154 1.00 89.06 204 GLU A C 1
ATOM 1524 O O . GLU A 1 204 ? 29.187 -16.543 -35.440 1.00 89.06 204 GLU A O 1
ATOM 1529 N N . LEU A 1 205 ? 26.970 -16.682 -35.754 1.00 93.44 205 LEU A N 1
ATOM 1530 C CA . LEU A 1 205 ? 26.646 -17.198 -34.428 1.00 93.44 205 LEU A CA 1
ATOM 1531 C C . LEU A 1 205 ? 26.394 -18.710 -34.442 1.00 93.44 205 LEU A C 1
ATOM 1533 O O . LEU A 1 205 ? 25.669 -19.238 -35.282 1.00 93.44 205 LEU A O 1
ATOM 1537 N N . ASP A 1 206 ? 26.947 -19.398 -33.449 1.00 94.31 206 ASP A N 1
ATOM 1538 C CA . ASP A 1 206 ? 26.605 -20.766 -33.074 1.00 94.31 206 ASP A CA 1
ATOM 1539 C C . ASP A 1 206 ? 25.865 -20.747 -31.733 1.00 94.31 206 ASP A C 1
ATOM 1541 O O . ASP A 1 206 ? 26.416 -20.368 -30.701 1.00 94.31 206 ASP A O 1
ATOM 1545 N N . LEU A 1 207 ? 24.600 -21.165 -31.769 1.00 94.38 207 LEU A N 1
ATOM 1546 C CA . LEU A 1 207 ? 23.699 -21.225 -30.616 1.00 94.38 207 LEU A CA 1
ATOM 1547 C C . LEU A 1 207 ? 23.504 -22.660 -30.095 1.00 94.38 207 LEU A C 1
ATOM 1549 O O . LEU A 1 207 ? 22.669 -22.909 -29.229 1.00 94.38 207 LEU A O 1
ATOM 1553 N N . SER A 1 208 ? 24.257 -23.639 -30.607 1.00 92.44 208 SER A N 1
ATOM 1554 C CA . SER A 1 208 ? 24.085 -25.054 -30.240 1.00 92.44 208 SER A CA 1
ATOM 1555 C C . SER A 1 208 ? 24.418 -25.358 -28.773 1.00 92.44 208 SER A C 1
ATOM 1557 O O . SER A 1 208 ? 23.973 -26.373 -28.230 1.00 92.44 208 SER A O 1
ATOM 1559 N N . ASN A 1 209 ? 25.161 -24.473 -28.104 1.00 86.94 209 ASN A N 1
ATOM 1560 C CA . ASN A 1 209 ? 25.521 -24.597 -26.698 1.00 86.94 209 ASN A CA 1
ATOM 1561 C C . ASN A 1 209 ? 24.539 -23.846 -25.785 1.00 86.94 209 ASN A C 1
ATOM 1563 O O . ASN A 1 209 ? 24.845 -22.763 -25.291 1.00 86.94 209 ASN A O 1
ATOM 1567 N N . SER A 1 210 ? 23.377 -24.452 -25.527 1.00 84.44 210 SER A N 1
ATOM 1568 C CA . SER A 1 210 ? 22.329 -23.889 -24.651 1.00 84.44 210 SER A CA 1
ATOM 1569 C C . SER A 1 210 ? 21.862 -22.490 -25.073 1.00 84.44 210 SER A C 1
ATOM 1571 O O . SER A 1 210 ? 21.565 -21.665 -24.217 1.00 84.44 210 SER A O 1
ATOM 1573 N N . ASP A 1 211 ? 21.856 -22.212 -26.381 1.00 85.62 211 ASP A N 1
ATOM 1574 C CA . ASP A 1 211 ? 21.467 -20.919 -26.958 1.00 85.62 211 ASP A CA 1
ATOM 1575 C C . ASP A 1 211 ? 22.336 -19.726 -26.521 1.00 85.62 211 ASP A C 1
ATOM 1577 O O . ASP A 1 211 ? 22.006 -18.567 -26.768 1.00 85.62 211 ASP A O 1
ATOM 1581 N N . HIS A 1 212 ? 23.493 -19.999 -25.917 1.00 92.50 212 HIS A N 1
ATOM 1582 C CA . HIS A 1 212 ? 24.500 -18.986 -25.650 1.00 92.50 212 HIS A CA 1
ATOM 1583 C C . HIS A 1 212 ? 25.159 -18.534 -26.956 1.00 92.50 212 HIS A C 1
ATOM 1585 O O . HIS A 1 212 ? 25.437 -19.347 -27.837 1.00 92.50 212 HIS A O 1
ATOM 1591 N N . GLN A 1 213 ? 25.465 -17.241 -27.057 1.00 94.94 213 GLN A N 1
ATOM 1592 C CA . GLN A 1 213 ? 26.069 -16.663 -28.254 1.00 94.94 213 GLN A CA 1
ATOM 1593 C C . GLN A 1 213 ? 27.571 -16.977 -28.309 1.00 94.94 213 GLN A C 1
ATOM 1595 O O . GLN A 1 213 ? 28.380 -16.388 -27.585 1.00 94.94 213 GLN A O 1
ATOM 1600 N N . TYR A 1 214 ? 27.944 -17.912 -29.182 1.00 95.69 214 TYR A N 1
ATOM 1601 C CA . TYR A 1 214 ? 29.326 -18.180 -29.578 1.00 95.69 214 TYR A CA 1
ATOM 1602 C C . TYR A 1 214 ? 29.535 -17.733 -31.019 1.00 95.69 214 TYR A C 1
ATOM 1604 O O . TYR A 1 214 ? 28.627 -17.853 -31.836 1.00 95.69 214 TYR A O 1
ATOM 1612 N N . PHE A 1 215 ? 30.739 -17.282 -31.357 1.00 93.75 215 PHE A N 1
ATOM 1613 C CA . PHE A 1 215 ? 31.119 -17.182 -32.760 1.00 93.75 215 PHE A CA 1
ATOM 1614 C C . PHE A 1 215 ? 31.187 -18.583 -33.365 1.00 93.75 215 PHE A C 1
ATOM 1616 O O . PHE A 1 215 ? 31.779 -19.494 -32.776 1.00 93.75 215 PHE A O 1
ATOM 1623 N N . ALA A 1 216 ? 30.621 -18.763 -34.553 1.00 92.50 216 ALA A N 1
ATOM 1624 C CA . ALA A 1 216 ? 30.681 -20.021 -35.276 1.00 92.50 216 ALA A CA 1
ATOM 1625 C C . ALA A 1 216 ? 32.137 -20.434 -35.519 1.00 92.50 216 ALA A C 1
ATOM 1627 O O . ALA A 1 216 ? 33.011 -19.599 -35.727 1.00 92.50 216 ALA A O 1
ATOM 1628 N N . ALA A 1 217 ? 32.429 -21.734 -35.537 1.00 92.44 217 ALA A N 1
ATOM 1629 C CA . ALA A 1 217 ? 33.807 -22.218 -35.689 1.00 92.44 217 ALA A CA 1
ATOM 1630 C C . ALA A 1 217 ? 34.501 -21.752 -36.989 1.00 92.44 217 ALA A C 1
ATOM 1632 O O . ALA A 1 217 ? 35.728 -21.726 -37.052 1.00 92.44 217 ALA A O 1
ATOM 1633 N N . ALA A 1 218 ? 33.721 -21.412 -38.020 1.00 87.38 218 ALA A N 1
ATOM 1634 C CA . ALA A 1 218 ? 34.215 -20.895 -39.293 1.00 87.38 218 ALA A CA 1
ATOM 1635 C C . ALA A 1 218 ? 34.415 -19.366 -39.307 1.00 87.38 218 ALA A C 1
ATOM 1637 O O . ALA A 1 218 ? 34.985 -18.859 -40.272 1.00 87.38 218 ALA A O 1
ATOM 1638 N N . ASP A 1 219 ? 33.965 -18.650 -38.271 1.00 87.19 219 ASP A N 1
ATOM 1639 C CA . ASP A 1 219 ? 34.123 -17.202 -38.166 1.00 87.19 219 ASP A CA 1
ATOM 1640 C C . ASP A 1 219 ? 35.619 -16.821 -38.091 1.00 87.19 219 ASP A C 1
ATOM 1642 O O . ASP A 1 219 ? 36.364 -17.359 -37.259 1.00 87.19 219 ASP A O 1
ATOM 1646 N N . PRO A 1 220 ? 36.093 -15.898 -38.944 1.00 84.06 220 PRO A N 1
ATOM 1647 C CA . PRO A 1 220 ? 37.516 -15.605 -39.065 1.00 84.06 220 PRO A CA 1
ATOM 1648 C C . PRO A 1 220 ? 38.035 -14.563 -38.064 1.00 84.06 220 PRO A C 1
ATOM 1650 O O . PRO A 1 220 ? 39.244 -14.325 -38.027 1.00 84.06 220 PRO A O 1
ATOM 1653 N N . TYR A 1 221 ? 37.174 -13.930 -37.263 1.00 84.31 221 TYR A N 1
ATOM 1654 C CA . TYR A 1 221 ? 37.595 -13.016 -36.202 1.00 84.31 221 TYR A CA 1
ATOM 1655 C C . TYR A 1 221 ? 37.907 -13.781 -34.924 1.00 84.31 221 TYR A C 1
ATOM 1657 O O . TYR A 1 221 ? 39.018 -13.677 -34.396 1.00 84.31 221 TYR A O 1
ATOM 1665 N N . LYS A 1 222 ? 36.935 -14.547 -34.423 1.00 87.00 222 LYS A N 1
ATOM 1666 C CA . LYS A 1 222 ? 37.017 -15.204 -33.111 1.00 87.00 222 LYS A CA 1
ATOM 1667 C C . LYS A 1 222 ? 36.286 -16.554 -33.079 1.00 87.00 222 LYS A C 1
ATOM 1669 O O . LYS A 1 222 ? 35.747 -16.941 -32.039 1.00 87.00 222 LYS A O 1
ATOM 1674 N N . GLY A 1 223 ? 36.281 -17.285 -34.193 1.00 91.50 223 GLY A N 1
ATOM 1675 C CA . GLY A 1 223 ? 35.515 -18.520 -34.345 1.00 91.50 223 GLY A CA 1
ATOM 1676 C C . GLY A 1 223 ? 35.684 -19.542 -33.218 1.00 91.50 223 GLY A C 1
ATOM 1677 O O . GLY A 1 223 ? 36.789 -19.842 -32.762 1.00 91.50 223 GLY A O 1
ATOM 1678 N N . GLY A 1 224 ? 34.551 -20.071 -32.753 1.00 92.62 224 GLY A N 1
ATOM 1679 C CA . GLY A 1 224 ? 34.448 -21.043 -31.665 1.00 92.62 224 GLY A CA 1
ATOM 1680 C C . GLY A 1 224 ? 34.547 -20.455 -30.254 1.00 92.62 224 GLY A C 1
ATOM 1681 O O . GLY A 1 224 ? 34.479 -21.210 -29.283 1.00 92.62 224 GLY A O 1
ATOM 1682 N N . THR A 1 225 ? 34.722 -19.140 -30.107 1.00 93.62 225 THR A N 1
ATOM 1683 C CA . THR A 1 225 ? 34.818 -18.490 -28.790 1.00 93.62 225 THR A CA 1
ATOM 1684 C C . THR A 1 225 ? 33.499 -17.823 -28.382 1.00 93.62 225 THR A C 1
ATOM 1686 O O . THR A 1 225 ? 32.713 -17.443 -29.252 1.00 93.62 225 THR A O 1
ATOM 1689 N N . PRO A 1 226 ? 33.232 -17.668 -27.070 1.00 94.31 226 PRO A N 1
ATOM 1690 C CA . PRO A 1 226 ? 32.138 -16.840 -26.571 1.00 94.31 226 PRO A CA 1
ATOM 1691 C C . PRO A 1 226 ? 32.168 -15.429 -27.149 1.00 94.31 226 PRO A C 1
ATOM 1693 O O . PRO A 1 226 ? 33.212 -14.772 -27.127 1.00 94.31 226 PRO A O 1
ATOM 1696 N N . VAL A 1 227 ? 31.015 -14.945 -27.609 1.00 94.81 227 VAL A N 1
ATOM 1697 C CA . VAL A 1 227 ? 30.880 -13.550 -28.028 1.00 94.81 227 VAL A CA 1
ATOM 1698 C C . VAL A 1 227 ? 31.081 -12.653 -26.793 1.00 94.81 227 VAL A C 1
ATOM 1700 O O . VAL A 1 227 ? 30.482 -12.922 -25.749 1.00 94.81 227 VAL A O 1
ATOM 1703 N N . PRO A 1 228 ? 31.923 -11.608 -26.853 1.00 94.62 228 PRO A N 1
ATOM 1704 C CA . PRO A 1 228 ? 32.073 -10.640 -25.766 1.00 94.62 228 PRO A CA 1
ATOM 1705 C C . PRO A 1 228 ? 30.757 -9.954 -25.402 1.00 94.62 228 PRO A C 1
ATOM 1707 O O . PRO A 1 228 ? 29.925 -9.732 -26.282 1.00 94.62 228 PRO A O 1
ATOM 1710 N N . TRP A 1 229 ? 30.563 -9.590 -24.134 1.00 95.50 229 TRP A N 1
ATOM 1711 C CA . TRP A 1 229 ? 29.269 -9.076 -23.661 1.00 95.50 229 TRP A CA 1
ATOM 1712 C C . TRP A 1 229 ? 28.810 -7.832 -24.416 1.00 95.50 229 TRP A C 1
ATOM 1714 O O . TRP A 1 229 ? 27.652 -7.769 -24.830 1.00 95.50 229 TRP A O 1
ATOM 1724 N N . ASN A 1 230 ? 29.726 -6.918 -24.727 1.00 92.75 230 ASN A N 1
ATOM 1725 C CA . ASN A 1 230 ? 29.384 -5.689 -25.429 1.00 92.75 230 ASN A CA 1
ATOM 1726 C C . ASN A 1 230 ? 28.893 -5.979 -26.853 1.00 92.75 230 ASN A C 1
ATOM 1728 O O . ASN A 1 230 ? 27.950 -5.350 -27.328 1.00 92.75 230 ASN A O 1
ATOM 1732 N N . GLN A 1 231 ? 29.486 -6.975 -27.515 1.00 92.88 231 GLN A N 1
ATOM 1733 C CA . GLN A 1 231 ? 29.079 -7.433 -28.845 1.00 92.88 231 GLN A CA 1
ATOM 1734 C C . GLN A 1 231 ? 27.771 -8.232 -28.787 1.00 92.88 231 GLN A C 1
ATOM 1736 O O . GLN A 1 231 ? 26.903 -8.031 -29.633 1.00 92.88 231 GLN A O 1
ATOM 1741 N N . GLN A 1 232 ? 27.559 -9.048 -27.749 1.00 94.94 232 GLN A N 1
ATOM 1742 C CA . GLN A 1 232 ? 26.253 -9.672 -27.509 1.00 94.94 232 GLN A CA 1
ATOM 1743 C C . GLN A 1 232 ? 25.164 -8.612 -27.338 1.00 94.94 232 GLN A C 1
ATOM 1745 O O . GLN A 1 232 ? 24.097 -8.728 -27.927 1.00 94.94 232 GLN A O 1
ATOM 1750 N N . MET A 1 233 ? 25.432 -7.535 -26.595 1.00 95.19 233 MET A N 1
ATOM 1751 C CA . MET A 1 233 ? 24.484 -6.431 -26.422 1.00 95.19 233 MET A CA 1
ATOM 1752 C C . MET A 1 233 ? 24.217 -5.648 -27.714 1.00 95.19 233 MET A C 1
ATOM 1754 O O . MET A 1 233 ? 23.139 -5.069 -27.867 1.00 95.19 233 MET A O 1
ATOM 1758 N N . MET A 1 234 ? 25.162 -5.644 -28.655 1.00 92.19 234 MET A N 1
ATOM 1759 C CA . MET A 1 234 ? 24.964 -5.115 -30.006 1.00 92.19 234 MET A CA 1
ATOM 1760 C C . MET A 1 234 ? 24.051 -6.025 -30.836 1.00 92.19 234 MET A C 1
ATOM 1762 O O . MET A 1 234 ? 23.109 -5.529 -31.446 1.00 92.19 234 MET A O 1
ATOM 1766 N N . PHE A 1 235 ? 24.252 -7.348 -30.818 1.00 94.81 235 PHE A N 1
ATOM 1767 C CA . PHE A 1 235 ? 23.338 -8.285 -31.489 1.00 94.81 235 PHE A CA 1
ATOM 1768 C C . PHE A 1 235 ? 21.945 -8.287 -30.861 1.00 94.81 235 PHE A C 1
ATOM 1770 O O . PHE A 1 235 ? 20.940 -8.237 -31.570 1.00 94.81 235 PHE A O 1
ATOM 1777 N N . ASN A 1 236 ? 21.872 -8.274 -29.530 1.00 96.12 236 ASN A N 1
ATOM 1778 C CA . ASN A 1 236 ? 20.616 -8.226 -28.789 1.00 96.12 236 ASN A CA 1
ATOM 1779 C C . ASN A 1 236 ? 19.803 -6.984 -29.145 1.00 96.12 236 ASN A C 1
ATOM 1781 O O . ASN A 1 236 ? 18.580 -7.065 -29.181 1.00 96.12 236 ASN A O 1
ATOM 1785 N N . TYR A 1 237 ? 20.453 -5.866 -29.481 1.00 96.19 237 TYR A N 1
ATOM 1786 C CA . TYR A 1 237 ? 19.752 -4.678 -29.953 1.00 96.19 237 TYR A CA 1
ATOM 1787 C C . TYR A 1 237 ? 19.005 -4.914 -31.275 1.00 96.19 237 TYR A C 1
ATOM 1789 O O . TYR A 1 237 ? 17.881 -4.438 -31.417 1.00 96.19 237 TYR A O 1
ATOM 1797 N N . ALA A 1 238 ? 19.562 -5.681 -32.216 1.00 96.50 238 ALA A N 1
ATOM 1798 C CA . ALA A 1 238 ? 18.828 -6.110 -33.408 1.00 96.50 238 ALA A CA 1
ATOM 1799 C C . ALA A 1 238 ? 17.719 -7.106 -33.068 1.00 96.50 238 ALA A C 1
ATOM 1801 O O . ALA A 1 238 ? 16.560 -6.858 -33.404 1.00 96.50 238 ALA A O 1
ATOM 1802 N N . PHE A 1 239 ? 18.056 -8.190 -32.361 1.00 97.38 239 PHE A N 1
ATOM 1803 C CA . PHE A 1 239 ? 17.102 -9.250 -32.031 1.00 97.38 239 PHE A CA 1
ATOM 1804 C C . PHE A 1 239 ? 15.870 -8.707 -31.308 1.00 97.38 239 PHE A C 1
ATOM 1806 O O . PHE A 1 239 ? 14.751 -8.975 -31.733 1.00 97.38 239 PHE A O 1
ATOM 1813 N N . GLN A 1 240 ? 16.059 -7.899 -30.261 1.00 96.19 240 GLN A N 1
ATOM 1814 C CA . GLN A 1 240 ? 14.946 -7.395 -29.462 1.00 96.19 240 GLN A CA 1
ATOM 1815 C C . GLN A 1 240 ? 14.014 -6.484 -30.275 1.00 96.19 240 GLN A C 1
ATOM 1817 O O . GLN A 1 240 ? 12.802 -6.573 -30.124 1.00 96.19 240 GLN A O 1
ATOM 1822 N N . ASN A 1 241 ? 14.553 -5.608 -31.136 1.00 97.25 241 ASN A N 1
ATOM 1823 C CA . ASN A 1 241 ? 13.711 -4.678 -31.887 1.00 97.25 241 ASN A CA 1
ATOM 1824 C C . ASN A 1 241 ? 12.958 -5.400 -33.002 1.00 97.25 241 ASN A C 1
ATOM 1826 O O . ASN A 1 241 ? 11.753 -5.214 -33.107 1.00 97.25 241 ASN A O 1
ATOM 1830 N N . LEU A 1 242 ? 13.629 -6.269 -33.767 1.00 98.25 242 LEU A N 1
ATOM 1831 C CA . LEU A 1 242 ? 12.969 -7.045 -34.821 1.00 98.25 242 LEU A CA 1
ATOM 1832 C C . LEU A 1 242 ? 11.900 -7.985 -34.250 1.00 98.25 242 LEU A C 1
ATOM 1834 O O . LEU A 1 242 ? 10.844 -8.149 -34.855 1.00 98.25 242 LEU A O 1
ATOM 1838 N N . ALA A 1 243 ? 12.134 -8.569 -33.071 1.00 97.88 243 ALA A N 1
ATOM 1839 C CA . ALA A 1 243 ? 11.129 -9.382 -32.394 1.00 97.88 243 ALA A CA 1
ATOM 1840 C C . ALA A 1 243 ? 9.869 -8.564 -32.064 1.00 97.88 243 ALA A C 1
ATOM 1842 O O . ALA A 1 243 ? 8.769 -8.936 -32.469 1.00 97.88 243 ALA A O 1
ATOM 1843 N N . ILE A 1 244 ? 10.050 -7.395 -31.438 1.00 94.25 244 ILE A N 1
ATOM 1844 C CA . ILE A 1 244 ? 8.956 -6.468 -31.120 1.00 94.25 244 ILE A CA 1
ATOM 1845 C C . ILE A 1 244 ? 8.243 -5.986 -32.394 1.00 94.25 244 ILE A C 1
ATOM 1847 O O . ILE A 1 244 ? 7.017 -5.876 -32.416 1.00 94.25 244 ILE A O 1
ATOM 1851 N N . ASP A 1 245 ? 8.982 -5.712 -33.468 1.00 98.06 245 ASP A N 1
ATOM 1852 C CA . ASP A 1 245 ? 8.411 -5.283 -34.744 1.00 98.06 245 ASP A CA 1
ATOM 1853 C C . ASP A 1 245 ? 7.489 -6.348 -35.341 1.00 98.06 245 ASP A C 1
ATOM 1855 O O . ASP A 1 245 ? 6.363 -6.036 -35.744 1.00 98.06 245 ASP A O 1
ATOM 1859 N N . HIS A 1 246 ? 7.933 -7.606 -35.356 1.00 98.38 246 HIS A N 1
ATOM 1860 C CA . HIS A 1 246 ? 7.118 -8.738 -35.792 1.00 98.38 246 HIS A CA 1
ATOM 1861 C C . HIS A 1 246 ? 5.905 -8.969 -34.898 1.00 98.38 246 HIS A C 1
ATOM 1863 O O . HIS A 1 246 ? 4.838 -9.312 -35.408 1.00 98.38 246 HIS A O 1
ATOM 1869 N N . ASP A 1 247 ? 6.032 -8.754 -33.592 1.00 93.88 247 ASP A N 1
ATOM 1870 C CA . ASP A 1 247 ? 4.912 -8.853 -32.659 1.00 93.88 247 ASP A CA 1
ATOM 1871 C C . ASP A 1 247 ? 3.858 -7.767 -32.920 1.00 93.88 247 ASP A C 1
ATOM 1873 O O . ASP A 1 247 ? 2.657 -8.054 -32.926 1.00 93.88 247 ASP A O 1
ATOM 1877 N N . ILE A 1 248 ? 4.282 -6.531 -33.215 1.00 91.69 248 ILE A N 1
ATOM 1878 C CA . ILE A 1 248 ? 3.371 -5.436 -33.586 1.00 91.69 248 ILE A CA 1
ATOM 1879 C C . ILE A 1 248 ? 2.715 -5.703 -34.949 1.00 91.69 248 ILE A C 1
ATOM 1881 O O . ILE A 1 248 ? 1.520 -5.445 -35.127 1.00 91.69 248 ILE A O 1
ATOM 1885 N N . LEU A 1 249 ? 3.478 -6.202 -35.927 1.00 96.00 249 LEU A N 1
ATOM 1886 C CA . LEU A 1 249 ? 2.980 -6.510 -37.271 1.00 96.00 249 LEU A CA 1
ATOM 1887 C C . LEU A 1 249 ? 2.108 -7.773 -37.309 1.00 96.00 249 LEU A C 1
ATOM 1889 O O . LEU A 1 249 ? 1.225 -7.878 -38.166 1.00 96.00 249 LEU A O 1
ATOM 1893 N N . GLY A 1 250 ? 2.348 -8.721 -36.402 1.00 95.75 250 GLY A N 1
ATOM 1894 C CA . GLY A 1 250 ? 1.720 -10.038 -36.371 1.00 95.75 250 GLY A CA 1
ATOM 1895 C C . GLY A 1 250 ? 2.046 -10.903 -37.594 1.00 95.75 250 GLY A C 1
ATOM 1896 O O . GLY A 1 250 ? 1.228 -11.740 -37.980 1.00 95.75 250 GLY A O 1
ATOM 1897 N N . ASP A 1 251 ? 3.189 -10.678 -38.248 1.00 96.94 251 ASP A N 1
ATOM 1898 C CA . ASP A 1 251 ? 3.515 -11.253 -39.557 1.00 96.94 251 ASP A CA 1
ATOM 1899 C C . ASP A 1 251 ? 4.416 -12.497 -39.493 1.00 96.94 251 ASP A C 1
ATOM 1901 O O . ASP A 1 251 ? 4.240 -13.407 -40.309 1.00 96.94 251 ASP A O 1
ATOM 1905 N N . ASN A 1 252 ? 5.328 -12.587 -38.518 1.00 97.38 252 ASN A N 1
ATOM 1906 C CA . ASN A 1 252 ? 6.233 -13.730 -38.359 1.00 97.38 252 ASN A CA 1
ATOM 1907 C C . ASN A 1 252 ? 6.460 -14.149 -36.887 1.00 97.38 252 ASN A C 1
ATOM 1909 O O . ASN A 1 252 ? 7.569 -14.043 -36.359 1.00 97.38 252 ASN A O 1
ATOM 1913 N N . PRO A 1 253 ? 5.437 -14.707 -36.213 1.00 97.06 253 PRO A N 1
ATOM 1914 C CA . PRO A 1 253 ? 5.508 -15.028 -34.783 1.00 97.06 253 PRO A CA 1
ATOM 1915 C C . PRO A 1 253 ? 6.539 -16.114 -34.431 1.00 97.06 253 PRO A C 1
ATOM 1917 O O . PRO A 1 253 ? 6.989 -16.196 -33.293 1.00 97.06 253 PRO A O 1
ATOM 1920 N N . THR A 1 254 ? 6.918 -16.977 -35.383 1.00 97.94 254 THR A N 1
ATOM 1921 C CA . THR A 1 254 ? 7.953 -18.002 -35.137 1.00 97.94 254 THR A CA 1
ATOM 1922 C C . THR A 1 254 ? 9.336 -17.371 -35.041 1.00 97.94 254 THR A C 1
ATOM 1924 O O . THR A 1 254 ? 10.112 -17.737 -34.159 1.00 97.94 254 THR A O 1
ATOM 1927 N N . LEU A 1 255 ? 9.631 -16.416 -35.925 1.00 96.38 255 LEU A N 1
ATOM 1928 C CA . LEU A 1 255 ? 10.908 -15.717 -35.923 1.00 96.38 255 LEU A CA 1
ATOM 1929 C C . LEU A 1 255 ? 11.020 -14.756 -34.735 1.00 96.38 255 LEU A C 1
ATOM 1931 O O . LEU A 1 255 ? 12.037 -14.767 -34.047 1.00 96.38 255 LEU A O 1
ATOM 1935 N N . ALA A 1 256 ? 9.941 -14.029 -34.421 1.00 97.62 256 ALA A N 1
ATOM 1936 C CA . ALA A 1 256 ? 9.861 -13.195 -33.221 1.00 97.62 256 ALA A CA 1
ATOM 1937 C C . ALA A 1 256 ? 10.186 -13.998 -31.951 1.00 97.62 256 ALA A C 1
ATOM 1939 O O . ALA A 1 256 ? 11.071 -13.631 -31.178 1.00 97.62 256 ALA A O 1
ATOM 1940 N N . ALA A 1 257 ? 9.552 -15.166 -31.781 1.00 97.56 257 ALA A N 1
ATOM 1941 C CA . ALA A 1 257 ? 9.811 -16.047 -30.645 1.00 97.56 257 ALA A CA 1
ATOM 1942 C C . ALA A 1 257 ? 11.269 -16.540 -30.586 1.00 97.56 257 ALA A C 1
ATOM 1944 O O . ALA A 1 257 ? 11.829 -16.660 -29.495 1.00 97.56 257 ALA A O 1
ATOM 1945 N N . GLN A 1 258 ? 11.896 -16.814 -31.735 1.00 96.12 258 GLN A N 1
ATOM 1946 C CA . GLN A 1 258 ? 13.311 -17.187 -31.793 1.00 96.12 258 GLN A CA 1
ATOM 1947 C C . GLN A 1 258 ? 14.208 -16.037 -31.316 1.00 96.12 258 GLN A C 1
ATOM 1949 O O . GLN A 1 258 ? 15.084 -16.259 -30.481 1.00 96.12 258 GLN A O 1
ATOM 1954 N N . TYR A 1 259 ? 13.979 -14.819 -31.807 1.00 96.69 259 TYR A N 1
ATOM 1955 C CA . TYR A 1 259 ? 14.749 -13.640 -31.413 1.00 96.69 259 TYR A CA 1
ATOM 1956 C C . TYR A 1 259 ? 14.583 -13.311 -29.923 1.00 96.69 259 TYR A C 1
ATOM 1958 O O . TYR A 1 259 ? 15.589 -13.150 -29.230 1.00 96.69 259 TYR A O 1
ATOM 1966 N N . HIS A 1 260 ? 13.353 -13.311 -29.391 1.00 96.69 260 HIS A N 1
ATOM 1967 C CA . HIS A 1 260 ? 13.121 -13.127 -27.952 1.00 96.69 260 HIS A CA 1
ATOM 1968 C C . HIS A 1 260 ? 13.867 -14.166 -27.115 1.00 96.69 260 HIS A C 1
ATOM 1970 O O . HIS A 1 260 ? 14.477 -13.826 -26.100 1.00 96.69 260 HIS A O 1
ATOM 1976 N N . LYS A 1 261 ? 13.845 -15.434 -27.545 1.00 96.38 261 LYS A N 1
ATOM 1977 C CA . LYS A 1 261 ? 14.527 -16.518 -26.839 1.00 96.38 261 LYS A CA 1
ATOM 1978 C C . LYS A 1 261 ? 16.040 -16.286 -26.770 1.00 96.38 261 LYS A C 1
ATOM 1980 O O . LYS A 1 261 ? 16.612 -16.422 -25.695 1.00 96.38 261 LYS A O 1
ATOM 1985 N N . ILE A 1 262 ? 16.668 -15.873 -27.872 1.00 95.88 262 ILE A N 1
ATOM 1986 C CA . ILE A 1 262 ? 18.113 -15.581 -27.917 1.00 95.88 262 ILE A CA 1
ATOM 1987 C C . ILE A 1 262 ? 18.486 -14.461 -26.938 1.00 95.88 262 ILE A C 1
ATOM 1989 O O . ILE A 1 262 ? 19.466 -14.583 -26.199 1.00 95.88 262 ILE A O 1
ATOM 1993 N N . VAL A 1 263 ? 17.698 -13.382 -26.902 1.00 96.31 263 VAL A N 1
ATOM 1994 C CA . VAL A 1 263 ? 17.933 -12.259 -25.979 1.00 96.31 263 VAL A CA 1
ATOM 1995 C C . VAL A 1 263 ? 17.761 -12.713 -24.527 1.00 96.31 263 VAL A C 1
ATOM 1997 O O . VAL A 1 263 ? 18.621 -12.437 -23.688 1.00 96.31 263 VAL A O 1
ATOM 2000 N N . GLN A 1 264 ? 16.694 -13.461 -24.233 1.00 96.69 264 GLN A N 1
ATOM 2001 C CA . GLN A 1 264 ? 16.427 -13.986 -22.895 1.00 96.69 264 GLN A CA 1
ATOM 2002 C C . GLN A 1 264 ? 17.551 -14.907 -22.401 1.00 96.69 264 GLN A C 1
ATOM 2004 O O . GLN A 1 264 ? 17.977 -14.778 -21.251 1.00 96.69 264 GLN A O 1
ATOM 2009 N N . ASP A 1 265 ? 18.047 -15.807 -23.250 1.00 95.75 265 ASP A N 1
ATOM 2010 C CA . ASP A 1 265 ? 19.112 -16.748 -22.893 1.00 95.75 265 ASP A CA 1
ATOM 2011 C C . ASP A 1 265 ? 20.466 -16.042 -22.724 1.00 95.75 265 ASP A C 1
ATOM 2013 O O . ASP A 1 265 ? 21.191 -16.340 -21.774 1.00 95.75 265 ASP A O 1
ATOM 2017 N N . SER A 1 266 ? 20.775 -15.034 -23.550 1.00 94.88 266 SER A N 1
ATOM 2018 C CA . SER A 1 266 ? 21.961 -14.175 -23.379 1.00 94.88 266 SER A CA 1
ATOM 2019 C C . SER A 1 266 ? 21.943 -13.432 -22.034 1.00 94.88 266 SER A C 1
ATOM 2021 O O . SER A 1 266 ? 22.926 -13.466 -21.288 1.00 94.88 266 SER A O 1
ATOM 2023 N N . ILE A 1 267 ? 20.805 -12.828 -21.669 1.00 95.69 267 ILE A N 1
ATOM 2024 C CA . ILE A 1 267 ? 20.626 -12.137 -20.381 1.00 95.69 267 ILE A CA 1
ATOM 2025 C C . ILE A 1 267 ? 20.750 -13.124 -19.215 1.00 95.69 267 ILE A C 1
ATOM 2027 O O . ILE A 1 267 ? 21.490 -12.869 -18.262 1.00 95.69 267 ILE A O 1
ATOM 2031 N N . ASN A 1 268 ? 20.073 -14.272 -19.298 1.00 95.75 268 ASN A N 1
ATOM 2032 C CA . ASN A 1 268 ? 20.140 -15.309 -18.270 1.00 95.75 268 ASN A CA 1
ATOM 2033 C C . ASN A 1 268 ? 21.576 -15.793 -18.060 1.00 95.75 268 ASN A C 1
ATOM 2035 O O . ASN A 1 268 ? 22.012 -15.946 -16.920 1.00 95.75 268 ASN A O 1
ATOM 2039 N N . TRP A 1 269 ? 22.326 -15.994 -19.143 1.00 95.25 269 TRP A N 1
ATOM 2040 C CA . TRP A 1 269 ? 23.709 -16.443 -19.073 1.00 95.25 269 TRP A CA 1
ATOM 2041 C C . TRP A 1 269 ? 24.617 -15.436 -18.363 1.00 95.25 269 TRP A C 1
ATOM 2043 O O . TRP A 1 269 ? 25.397 -15.826 -17.485 1.00 95.25 269 TRP A O 1
ATOM 2053 N N . PHE A 1 270 ? 24.479 -14.141 -18.672 1.00 95.94 270 PHE A N 1
ATOM 2054 C CA . PHE A 1 270 ? 25.238 -13.091 -17.994 1.00 95.94 270 PHE A CA 1
ATOM 2055 C C . PHE A 1 270 ? 24.971 -13.088 -16.486 1.00 95.94 270 PHE A C 1
ATOM 2057 O O . PHE A 1 270 ? 25.905 -13.200 -15.692 1.00 95.94 270 PHE A O 1
ATOM 2064 N N . PHE A 1 271 ? 23.704 -13.023 -16.071 1.00 95.56 271 PHE A N 1
ATOM 2065 C CA . PHE A 1 271 ? 23.364 -12.921 -14.649 1.00 95.56 271 PHE A CA 1
ATOM 2066 C C . PHE A 1 271 ? 23.584 -14.225 -13.870 1.00 95.56 271 PHE A C 1
ATOM 2068 O O . PHE A 1 271 ? 23.828 -14.178 -12.666 1.00 95.56 271 PHE A O 1
ATOM 2075 N N . ALA A 1 272 ? 23.530 -15.385 -14.530 1.00 94.25 272 ALA A N 1
ATOM 2076 C CA . ALA A 1 272 ? 23.779 -16.671 -13.885 1.00 94.25 272 ALA A CA 1
ATOM 2077 C C . ALA A 1 272 ? 25.270 -17.018 -13.771 1.00 94.25 272 ALA A C 1
ATOM 2079 O O . ALA A 1 272 ? 25.649 -17.804 -12.902 1.00 94.25 272 ALA A O 1
ATOM 2080 N N . SER A 1 273 ? 26.117 -16.537 -14.686 1.00 91.50 273 SER A N 1
ATOM 2081 C CA . SER A 1 273 ? 27.509 -17.009 -14.782 1.00 91.50 273 SER A CA 1
ATOM 2082 C C . SER A 1 273 ? 28.526 -15.976 -15.269 1.00 91.50 273 SER A C 1
ATOM 2084 O O . SER A 1 273 ? 29.717 -16.170 -15.033 1.00 91.50 273 SER A O 1
ATOM 2086 N N . GLY A 1 274 ? 28.096 -14.905 -15.937 1.00 92.06 274 GLY A N 1
ATOM 2087 C CA . GLY A 1 274 ? 28.967 -13.844 -16.456 1.00 92.06 274 GLY A CA 1
ATOM 2088 C C . GLY A 1 274 ? 29.373 -12.785 -15.432 1.00 92.06 274 GLY A C 1
ATOM 2089 O O . GLY A 1 274 ? 30.436 -12.180 -15.571 1.00 92.06 274 GLY A O 1
ATOM 2090 N N . VAL A 1 275 ? 28.567 -12.586 -14.387 1.00 95.62 275 VAL A N 1
ATOM 2091 C CA . VAL A 1 275 ? 28.775 -11.551 -13.367 1.00 95.62 275 VAL A CA 1
ATOM 2092 C C . VAL A 1 275 ? 28.967 -12.139 -11.974 1.00 95.62 275 VAL A C 1
ATOM 2094 O O . VAL A 1 275 ? 28.349 -13.129 -11.592 1.00 95.62 275 VAL A O 1
ATOM 2097 N N . THR A 1 276 ? 29.834 -11.510 -11.183 1.00 95.62 276 THR A N 1
ATOM 2098 C CA . THR A 1 276 ? 30.015 -11.801 -9.758 1.00 95.62 276 THR A CA 1
ATOM 2099 C C . THR A 1 276 ? 29.504 -10.632 -8.929 1.00 95.62 276 THR A C 1
ATOM 2101 O O . THR A 1 276 ? 29.939 -9.498 -9.124 1.00 95.62 276 THR A O 1
ATOM 2104 N N . SER A 1 277 ? 28.611 -10.906 -7.978 1.00 96.50 277 SER A N 1
ATOM 2105 C CA . SER A 1 277 ? 28.180 -9.929 -6.973 1.00 96.50 277 SER A CA 1
ATOM 2106 C C . SER A 1 277 ? 29.115 -9.937 -5.767 1.00 96.50 277 SER A C 1
ATOM 2108 O O . SER A 1 277 ? 29.504 -11.004 -5.291 1.00 96.50 277 SER A O 1
ATOM 2110 N N . TYR A 1 278 ? 29.454 -8.761 -5.247 1.00 96.94 278 TYR A N 1
ATOM 2111 C CA . TYR A 1 278 ? 30.248 -8.608 -4.028 1.00 96.94 278 TYR A CA 1
ATOM 2112 C C . TYR A 1 278 ? 29.798 -7.376 -3.237 1.00 96.94 278 TYR A C 1
ATOM 2114 O O . TYR A 1 278 ? 29.080 -6.527 -3.759 1.00 96.94 278 TYR A O 1
ATOM 2122 N N . THR A 1 279 ? 30.192 -7.294 -1.966 1.00 97.69 279 THR A N 1
ATOM 2123 C CA . THR A 1 279 ? 29.981 -6.094 -1.146 1.00 97.69 279 THR A CA 1
ATOM 2124 C C . THR A 1 279 ? 31.162 -5.148 -1.331 1.00 97.69 279 THR A C 1
ATOM 2126 O O . THR A 1 279 ? 32.300 -5.549 -1.082 1.00 97.69 279 THR A O 1
ATOM 2129 N N . ASP A 1 280 ? 30.903 -3.926 -1.785 1.00 94.62 280 ASP A N 1
ATOM 2130 C CA . ASP A 1 280 ? 31.923 -2.891 -1.961 1.00 94.62 280 ASP A CA 1
ATOM 2131 C C . ASP A 1 280 ? 32.313 -2.205 -0.635 1.00 94.62 280 ASP A C 1
ATOM 2133 O O . ASP A 1 280 ? 31.864 -2.569 0.456 1.00 94.62 280 ASP A O 1
ATOM 2137 N N . ASN A 1 281 ? 33.183 -1.196 -0.728 1.00 92.62 281 ASN A N 1
ATOM 2138 C CA . ASN A 1 281 ? 33.677 -0.449 0.430 1.00 92.62 281 ASN A CA 1
ATOM 2139 C C . ASN A 1 281 ? 32.620 0.469 1.070 1.00 92.62 281 ASN A C 1
ATOM 2141 O O . ASN A 1 281 ? 32.792 0.856 2.227 1.00 92.62 281 ASN A O 1
ATOM 2145 N N . ALA A 1 282 ? 31.550 0.816 0.348 1.00 91.25 282 ALA A N 1
ATOM 2146 C CA . ALA A 1 282 ? 30.418 1.581 0.866 1.00 91.25 282 ALA A CA 1
ATOM 2147 C C . ALA A 1 282 ? 29.388 0.681 1.577 1.00 91.25 282 ALA A C 1
ATOM 2149 O O . ALA A 1 282 ? 28.471 1.179 2.231 1.00 91.25 282 ALA A O 1
ATOM 2150 N N . GLY A 1 283 ? 29.568 -0.644 1.516 1.00 94.75 283 GLY A N 1
ATOM 2151 C CA . GLY A 1 283 ? 28.644 -1.630 2.070 1.00 94.75 283 GLY A CA 1
ATOM 2152 C C . GLY A 1 283 ? 27.491 -1.973 1.126 1.00 94.75 283 GLY A C 1
ATOM 2153 O O . GLY A 1 283 ? 26.573 -2.689 1.535 1.00 94.75 283 GLY A O 1
ATOM 2154 N N . ASN A 1 284 ? 27.537 -1.498 -0.120 1.00 95.50 284 ASN A N 1
ATOM 2155 C CA . ASN A 1 284 ? 26.536 -1.764 -1.140 1.00 95.50 284 ASN A CA 1
ATOM 2156 C C . ASN A 1 284 ? 26.892 -3.034 -1.930 1.00 95.50 284 ASN A C 1
ATOM 2158 O O . ASN A 1 284 ? 28.007 -3.553 -1.873 1.00 95.50 284 ASN A O 1
ATOM 2162 N N . THR A 1 285 ? 25.908 -3.604 -2.632 1.00 97.75 285 THR A N 1
ATOM 2163 C CA . THR A 1 285 ? 26.163 -4.725 -3.552 1.00 97.75 285 THR A CA 1
ATOM 2164 C C . THR A 1 285 ? 26.601 -4.170 -4.900 1.00 97.75 285 THR A C 1
ATOM 2166 O O . THR A 1 285 ? 25.832 -3.434 -5.513 1.00 97.75 285 THR A O 1
ATOM 2169 N N . ALA A 1 286 ? 27.777 -4.570 -5.375 1.00 97.69 286 ALA A N 1
ATOM 2170 C CA . ALA A 1 286 ? 28.349 -4.186 -6.661 1.00 97.69 286 ALA A CA 1
ATOM 2171 C C . ALA A 1 286 ? 28.602 -5.415 -7.550 1.00 97.69 286 ALA A C 1
ATOM 2173 O O . ALA A 1 286 ? 28.658 -6.559 -7.078 1.00 97.69 286 ALA A O 1
ATOM 2174 N N . TYR A 1 287 ? 28.751 -5.179 -8.853 1.00 97.75 287 TYR A N 1
ATOM 2175 C CA . TYR A 1 287 ? 29.076 -6.194 -9.851 1.00 97.75 287 TYR A CA 1
ATOM 2176 C C . TYR A 1 287 ? 30.515 -6.110 -10.349 1.00 97.75 287 TYR A C 1
ATOM 2178 O O . TYR A 1 287 ? 31.075 -5.039 -10.560 1.00 97.75 287 TYR A O 1
ATOM 2186 N N . SER A 1 288 ? 31.098 -7.283 -10.588 1.00 95.31 288 SER A N 1
ATOM 2187 C CA . SER A 1 288 ? 32.364 -7.455 -11.291 1.00 95.31 288 SER A CA 1
ATOM 2188 C C . SER A 1 288 ? 32.208 -8.538 -12.353 1.00 95.31 288 SER A C 1
ATOM 2190 O O . SER A 1 288 ? 31.782 -9.651 -12.046 1.00 95.31 288 SER A O 1
ATOM 2192 N N . TRP A 1 289 ? 32.574 -8.228 -13.591 1.00 97.00 289 TRP A N 1
ATOM 2193 C CA . TRP A 1 289 ? 32.584 -9.156 -14.720 1.00 97.00 289 TRP A CA 1
ATOM 2194 C C . TRP A 1 289 ? 33.850 -8.968 -15.566 1.00 97.00 289 TRP A C 1
ATOM 2196 O O . TRP A 1 289 ? 34.735 -8.173 -15.232 1.00 97.00 289 TRP A O 1
ATOM 2206 N N . GLY A 1 290 ? 33.978 -9.772 -16.613 1.00 95.12 290 GLY A N 1
ATOM 2207 C CA . GLY A 1 290 ? 35.056 -9.666 -17.588 1.00 95.12 290 GLY A CA 1
ATOM 2208 C C . GLY A 1 290 ? 34.521 -9.682 -19.010 1.00 95.12 290 GLY A C 1
ATOM 2209 O O . GLY A 1 290 ? 33.400 -10.132 -19.220 1.00 95.12 290 GLY A O 1
ATOM 2210 N N . TYR A 1 291 ? 35.384 -9.300 -19.952 1.00 93.06 291 TYR A N 1
ATOM 2211 C CA . TYR A 1 291 ? 35.090 -9.098 -21.379 1.00 93.06 291 TYR A CA 1
ATOM 2212 C C . TYR A 1 291 ? 34.238 -10.181 -22.056 1.00 93.06 291 TYR A C 1
ATOM 2214 O O . TYR A 1 291 ? 33.349 -9.894 -22.857 1.00 93.06 291 TYR A O 1
ATOM 2222 N N . ALA A 1 292 ? 34.515 -11.449 -21.756 1.00 92.75 292 ALA A N 1
ATOM 2223 C CA . ALA A 1 292 ? 33.782 -12.596 -22.278 1.00 92.75 292 ALA A CA 1
ATOM 2224 C C . ALA A 1 292 ? 33.881 -13.773 -21.300 1.00 92.75 292 ALA A C 1
ATOM 2226 O O . ALA A 1 292 ? 34.691 -13.761 -20.369 1.00 92.75 292 ALA A O 1
ATOM 2227 N N . MET A 1 293 ? 33.094 -14.825 -21.530 1.00 90.50 293 MET A N 1
ATOM 2228 C CA . MET A 1 293 ? 33.228 -16.081 -20.789 1.00 90.50 293 MET A CA 1
ATOM 2229 C C . MET A 1 293 ? 34.406 -16.934 -21.305 1.00 90.50 293 MET A C 1
ATOM 2231 O O . MET A 1 293 ? 34.650 -16.967 -22.507 1.00 90.50 293 MET A O 1
ATOM 2235 N N . PRO A 1 294 ? 35.106 -17.686 -20.433 1.00 86.81 294 PRO A N 1
ATOM 2236 C CA . PRO A 1 294 ? 35.189 -17.456 -18.992 1.00 86.81 294 PRO A CA 1
ATOM 2237 C C . PRO A 1 294 ? 35.933 -16.138 -18.703 1.00 86.81 294 PRO A C 1
ATOM 2239 O O . PRO A 1 294 ? 36.915 -15.824 -19.372 1.00 86.81 294 PRO A O 1
ATOM 2242 N N . ALA A 1 295 ? 35.504 -15.390 -17.685 1.00 82.62 295 ALA A N 1
ATOM 2243 C CA . ALA A 1 295 ? 36.094 -14.091 -17.355 1.00 82.62 295 ALA A CA 1
ATOM 2244 C C . ALA A 1 295 ? 37.550 -14.229 -16.860 1.00 82.62 295 ALA A C 1
ATOM 2246 O O . ALA A 1 295 ? 37.799 -14.546 -15.696 1.00 82.62 295 ALA A O 1
ATOM 2247 N N . THR A 1 296 ? 38.526 -13.992 -17.742 1.00 79.50 296 THR A N 1
ATOM 2248 C CA . THR A 1 296 ? 39.965 -14.057 -17.413 1.00 79.50 296 THR A CA 1
ATOM 2249 C C . THR A 1 296 ? 40.558 -12.721 -16.964 1.00 79.50 296 THR A C 1
ATOM 2251 O O . THR A 1 296 ? 41.609 -12.701 -16.326 1.00 79.50 296 THR A O 1
ATOM 2254 N N . THR A 1 297 ? 39.905 -11.609 -17.295 1.00 86.38 297 THR A N 1
ATOM 2255 C CA . THR A 1 297 ? 40.302 -10.234 -16.954 1.00 86.38 297 THR A CA 1
ATOM 2256 C C . THR A 1 297 ? 39.076 -9.440 -16.521 1.00 86.38 297 THR A C 1
ATOM 2258 O O . THR A 1 297 ? 37.953 -9.855 -16.795 1.00 86.38 297 THR A O 1
ATOM 2261 N N . LYS A 1 298 ? 39.279 -8.314 -15.832 1.00 92.94 298 LYS A N 1
ATOM 2262 C CA . LYS A 1 298 ? 38.192 -7.378 -15.521 1.00 92.94 298 LYS A CA 1
ATOM 2263 C C . LYS A 1 298 ? 37.829 -6.555 -16.749 1.00 92.94 298 LYS A C 1
ATOM 2265 O O . LYS A 1 298 ? 38.698 -6.292 -17.578 1.00 92.94 298 LYS A O 1
ATOM 2270 N N . GLU A 1 299 ? 36.551 -6.216 -16.859 1.00 95.50 299 GLU A N 1
ATOM 2271 C CA . GLU A 1 299 ? 36.032 -5.389 -17.947 1.00 95.50 299 GLU A CA 1
ATOM 2272 C C . GLU A 1 299 ? 36.635 -3.982 -17.911 1.00 95.50 299 GLU A C 1
ATOM 2274 O O . GLU A 1 299 ? 36.805 -3.392 -16.837 1.00 95.50 299 GLU A O 1
ATOM 2279 N N . ASP A 1 300 ? 36.944 -3.431 -19.081 1.00 95.81 300 ASP A N 1
ATOM 2280 C CA . ASP A 1 300 ? 37.310 -2.023 -19.186 1.00 95.81 300 ASP A CA 1
ATOM 2281 C C . ASP A 1 300 ? 36.073 -1.112 -19.214 1.00 95.81 300 ASP A C 1
ATOM 2283 O O . ASP A 1 300 ? 34.958 -1.524 -19.517 1.00 95.81 300 ASP A O 1
ATOM 2287 N N . ASN A 1 301 ? 36.263 0.153 -18.858 1.00 94.69 301 ASN A N 1
ATOM 2288 C CA . ASN A 1 301 ? 35.187 1.132 -18.744 1.00 94.69 301 ASN A CA 1
ATOM 2289 C C . ASN A 1 301 ? 34.475 1.360 -20.091 1.00 94.69 301 ASN A C 1
ATOM 2291 O O . ASN A 1 301 ? 33.266 1.591 -20.114 1.00 94.69 301 ASN A O 1
ATOM 2295 N N . ASP A 1 302 ? 35.199 1.274 -21.210 1.00 91.50 302 ASP A N 1
ATOM 2296 C CA . ASP A 1 302 ? 34.624 1.480 -22.540 1.00 91.50 302 ASP A CA 1
ATOM 2297 C C . ASP A 1 302 ? 33.628 0.372 -22.898 1.00 91.50 302 ASP A C 1
ATOM 2299 O O . ASP A 1 302 ? 32.451 0.648 -23.144 1.00 91.50 302 ASP A O 1
ATOM 2303 N N . HIS A 1 303 ? 34.057 -0.888 -22.817 1.00 94.19 303 HIS A N 1
ATOM 2304 C CA . HIS A 1 303 ? 33.180 -2.034 -23.052 1.00 94.19 303 HIS A CA 1
ATOM 2305 C C . HIS A 1 303 ? 32.084 -2.164 -21.987 1.00 94.19 303 HIS A C 1
ATOM 2307 O O . HIS A 1 303 ? 30.919 -2.349 -22.340 1.00 94.19 303 HIS A O 1
ATOM 2313 N N . GLY A 1 304 ? 32.412 -1.956 -20.709 1.00 95.94 304 GLY A N 1
ATOM 2314 C CA . GLY A 1 304 ? 31.442 -2.025 -19.616 1.00 95.94 304 GLY A CA 1
ATOM 2315 C C . GLY A 1 304 ? 30.300 -1.016 -19.760 1.00 95.94 304 GLY A C 1
ATOM 2316 O O . GLY A 1 304 ? 29.148 -1.328 -19.458 1.00 95.94 304 GLY A O 1
ATOM 2317 N N . SER A 1 305 ? 30.576 0.177 -20.299 1.00 95.31 305 SER A N 1
ATOM 2318 C CA . SER A 1 305 ? 29.528 1.162 -20.591 1.00 95.31 305 SER A CA 1
ATOM 2319 C C . SER A 1 305 ? 28.539 0.661 -21.652 1.00 95.31 305 SER A C 1
ATOM 2321 O O . SER A 1 305 ? 27.330 0.885 -21.543 1.00 95.31 305 SER A O 1
ATOM 2323 N N . LEU A 1 306 ? 29.028 -0.054 -22.668 1.00 94.38 306 LEU A N 1
ATOM 2324 C CA . LEU A 1 306 ? 28.198 -0.640 -23.722 1.00 94.38 306 LEU A CA 1
ATOM 2325 C C . LEU A 1 306 ? 27.354 -1.806 -23.200 1.00 94.38 306 LEU A C 1
ATOM 2327 O O . LEU A 1 306 ? 26.180 -1.906 -23.565 1.00 94.38 306 LEU A O 1
ATOM 2331 N N . ASP A 1 307 ? 27.921 -2.631 -22.316 1.00 96.56 307 ASP A N 1
ATOM 2332 C CA . ASP A 1 307 ? 27.201 -3.711 -21.634 1.00 96.56 307 ASP A CA 1
ATOM 2333 C C . ASP A 1 307 ? 25.987 -3.151 -20.890 1.00 96.56 307 ASP A C 1
ATOM 2335 O O . ASP A 1 307 ? 24.847 -3.560 -21.122 1.00 96.56 307 ASP A O 1
ATOM 2339 N N . VAL A 1 308 ? 26.227 -2.144 -20.045 1.00 97.38 308 VAL A N 1
ATOM 2340 C CA . VAL A 1 308 ? 25.192 -1.488 -19.237 1.00 97.38 308 VAL A CA 1
ATOM 2341 C C . VAL A 1 308 ? 24.124 -0.845 -20.114 1.00 97.38 308 VAL A C 1
ATOM 2343 O O . VAL A 1 308 ? 22.936 -0.983 -19.827 1.00 97.38 308 VAL A O 1
ATOM 2346 N N . ASN A 1 309 ? 24.512 -0.191 -21.212 1.00 94.88 309 ASN A N 1
ATOM 2347 C CA . ASN A 1 309 ? 23.559 0.374 -22.167 1.00 94.88 309 ASN A CA 1
ATOM 2348 C C . ASN A 1 309 ? 22.689 -0.726 -22.814 1.00 94.88 309 ASN A C 1
ATOM 2350 O O . ASN A 1 309 ? 21.476 -0.569 -22.948 1.00 94.88 309 ASN A O 1
ATOM 2354 N N . GLY A 1 310 ? 23.275 -1.876 -23.157 1.00 94.94 310 GLY A N 1
ATOM 2355 C CA . GLY A 1 310 ? 22.555 -3.064 -23.622 1.00 94.94 310 GLY A CA 1
ATOM 2356 C C . GLY A 1 310 ? 21.517 -3.576 -22.627 1.00 94.94 310 GLY A C 1
ATOM 2357 O O . GLY A 1 310 ? 20.336 -3.676 -22.965 1.00 94.94 310 GLY A O 1
ATOM 2358 N N . PHE A 1 311 ? 21.935 -3.824 -21.384 1.00 97.19 311 PHE A N 1
ATOM 2359 C CA . PHE A 1 311 ? 21.030 -4.262 -20.319 1.00 97.19 311 PHE A CA 1
ATOM 2360 C C . PHE A 1 311 ? 19.945 -3.231 -20.017 1.00 97.19 311 PHE A C 1
ATOM 2362 O O . PHE A 1 311 ? 18.797 -3.608 -19.793 1.00 97.19 311 PHE A O 1
ATOM 2369 N N . TYR A 1 312 ? 20.266 -1.936 -20.068 1.00 95.81 312 TYR A N 1
ATOM 2370 C CA . TYR A 1 312 ? 19.277 -0.877 -19.902 1.00 95.81 312 TYR A CA 1
ATOM 2371 C C . TYR A 1 312 ? 18.232 -0.889 -21.024 1.00 95.81 312 TYR A C 1
ATOM 2373 O O . TYR A 1 312 ? 17.036 -0.800 -20.750 1.00 95.81 312 TYR A O 1
ATOM 2381 N N . ARG A 1 313 ? 18.649 -1.056 -22.288 1.00 92.62 313 ARG A N 1
ATOM 2382 C CA . ARG A 1 313 ? 17.720 -1.194 -23.424 1.00 92.62 313 ARG A CA 1
ATOM 2383 C C . ARG A 1 313 ? 16.797 -2.400 -23.244 1.00 92.62 313 ARG A C 1
ATOM 2385 O O . ARG A 1 313 ? 15.596 -2.261 -23.449 1.00 92.62 313 ARG A O 1
ATOM 2392 N N . ALA A 1 314 ? 17.328 -3.546 -22.819 1.00 91.00 314 ALA A N 1
ATOM 2393 C CA . ALA A 1 314 ? 16.523 -4.732 -22.533 1.00 91.00 314 ALA A CA 1
ATOM 2394 C C . ALA A 1 314 ? 15.569 -4.514 -21.341 1.00 91.00 314 ALA A C 1
ATOM 2396 O O . ALA A 1 314 ? 14.390 -4.850 -21.439 1.00 91.00 314 ALA A O 1
ATOM 2397 N N . TYR A 1 315 ? 16.028 -3.883 -20.255 1.00 92.50 315 TYR A N 1
ATOM 2398 C CA . TYR A 1 315 ? 15.193 -3.485 -19.113 1.00 92.50 315 TYR A CA 1
ATOM 2399 C C . TYR A 1 315 ? 14.014 -2.614 -19.549 1.00 92.50 315 TYR A C 1
ATOM 2401 O O . TYR A 1 315 ? 12.876 -2.850 -19.145 1.00 92.50 315 TYR A O 1
ATOM 2409 N N . MET A 1 316 ? 14.275 -1.646 -20.425 1.00 87.69 316 MET A N 1
ATOM 2410 C CA . MET A 1 316 ? 13.271 -0.705 -20.907 1.00 87.69 316 MET A CA 1
ATOM 2411 C C . MET A 1 316 ? 12.139 -1.353 -21.713 1.00 87.69 316 MET A C 1
ATOM 2413 O O . MET A 1 316 ? 11.056 -0.773 -21.779 1.00 87.69 316 MET A O 1
ATOM 2417 N N . THR A 1 317 ? 12.348 -2.544 -22.282 1.00 83.25 317 THR A N 1
ATOM 2418 C CA . THR A 1 317 ? 11.271 -3.307 -22.943 1.00 83.25 317 THR A CA 1
ATOM 2419 C C . THR A 1 317 ? 10.285 -3.920 -21.944 1.00 83.25 317 THR A C 1
ATOM 2421 O O . THR A 1 317 ? 9.110 -4.077 -22.255 1.00 83.25 317 THR A O 1
ATOM 2424 N N . GLY A 1 318 ? 10.745 -4.260 -20.734 1.00 83.06 318 GLY A N 1
ATOM 2425 C CA . GLY A 1 318 ? 9.968 -5.014 -19.748 1.00 83.06 318 GLY A CA 1
ATOM 2426 C C . GLY A 1 318 ? 9.778 -6.505 -20.069 1.00 83.06 318 GLY A C 1
ATOM 2427 O O . GLY A 1 318 ? 9.088 -7.189 -19.316 1.00 83.06 318 GLY A O 1
ATOM 2428 N N . GLU A 1 319 ? 10.383 -7.026 -21.140 1.00 83.62 319 GLU A N 1
ATOM 2429 C CA . GLU A 1 319 ? 10.115 -8.383 -21.646 1.00 83.62 319 GLU A CA 1
ATOM 2430 C C . GLU A 1 319 ? 11.050 -9.452 -21.070 1.00 83.62 319 GLU A C 1
ATOM 2432 O O . GLU A 1 319 ? 10.645 -10.600 -20.901 1.00 83.62 319 GLU A O 1
ATOM 2437 N N . TYR A 1 320 ? 12.283 -9.080 -20.714 1.00 89.75 320 TYR A N 1
ATOM 2438 C CA . TYR A 1 320 ? 13.359 -10.046 -20.441 1.00 89.75 320 TYR A CA 1
ATOM 2439 C C . TYR A 1 320 ? 13.653 -10.292 -18.955 1.00 89.75 320 TYR A C 1
ATOM 2441 O O . TYR A 1 320 ? 14.730 -10.767 -18.589 1.00 89.75 320 TYR A O 1
ATOM 2449 N N . GLY A 1 321 ? 12.722 -9.925 -18.069 1.00 86.62 321 GLY A N 1
ATOM 2450 C CA . GLY A 1 321 ? 12.830 -10.189 -16.629 1.00 86.62 321 GLY A CA 1
ATOM 2451 C C . GLY A 1 321 ? 13.922 -9.404 -15.888 1.00 86.62 321 GLY A C 1
ATOM 2452 O O . GLY A 1 321 ? 14.183 -9.695 -14.722 1.00 86.62 321 GLY A O 1
ATOM 2453 N N . ILE A 1 322 ? 14.547 -8.404 -16.521 1.00 89.31 322 ILE A N 1
ATOM 2454 C CA . ILE A 1 322 ? 15.492 -7.508 -15.843 1.00 89.31 322 ILE A CA 1
ATOM 2455 C C . ILE A 1 322 ? 14.716 -6.615 -14.874 1.00 89.31 322 ILE A C 1
ATOM 2457 O O . ILE A 1 322 ? 13.743 -5.959 -15.243 1.00 89.31 322 ILE A O 1
ATOM 2461 N N . THR A 1 323 ? 15.161 -6.581 -13.621 1.00 88.19 323 THR A N 1
ATOM 2462 C CA . THR A 1 323 ? 14.535 -5.786 -12.558 1.00 88.19 323 THR A CA 1
ATOM 2463 C C . THR A 1 323 ? 15.445 -4.638 -12.116 1.00 88.19 323 THR A C 1
ATOM 2465 O O . THR A 1 323 ? 16.664 -4.734 -12.267 1.00 88.19 323 THR A O 1
ATOM 2468 N N . PRO A 1 324 ? 14.905 -3.584 -11.477 1.00 88.12 324 PRO A N 1
ATOM 2469 C CA . PRO A 1 324 ? 15.726 -2.538 -10.866 1.00 88.12 324 PRO A CA 1
ATOM 2470 C C . PRO A 1 324 ? 16.773 -3.092 -9.897 1.00 88.12 324 PRO A C 1
ATOM 2472 O O . PRO A 1 324 ? 17.910 -2.639 -9.897 1.00 88.12 324 PRO A O 1
ATOM 2475 N N . ALA A 1 325 ? 16.430 -4.125 -9.118 1.00 89.81 325 ALA A N 1
ATOM 2476 C CA . ALA A 1 325 ? 17.354 -4.758 -8.177 1.00 89.81 325 ALA A CA 1
ATOM 2477 C C . ALA A 1 325 ? 18.565 -5.413 -8.866 1.00 89.81 325 ALA A C 1
ATOM 2479 O O . ALA A 1 325 ? 19.626 -5.510 -8.258 1.00 89.81 325 ALA A O 1
ATOM 2480 N N . MET A 1 326 ? 18.419 -5.840 -10.124 1.00 95.19 326 MET A N 1
ATOM 2481 C CA . MET A 1 326 ? 19.528 -6.337 -10.946 1.00 95.19 326 MET A CA 1
ATOM 2482 C C . MET A 1 326 ? 20.353 -5.196 -11.552 1.00 95.19 326 MET A C 1
ATOM 2484 O O . MET A 1 326 ? 21.524 -5.390 -11.846 1.00 95.19 326 MET A O 1
ATOM 2488 N N . MET A 1 327 ? 19.770 -4.008 -11.731 1.00 96.50 327 MET A N 1
ATOM 2489 C CA . MET A 1 327 ? 20.462 -2.858 -12.321 1.00 96.50 327 MET A CA 1
ATOM 2490 C C . MET A 1 327 ? 21.193 -1.987 -11.289 1.00 96.50 327 MET A C 1
ATOM 2492 O O . MET A 1 327 ? 22.231 -1.412 -11.610 1.00 96.50 327 MET A O 1
ATOM 2496 N N . VAL A 1 328 ? 20.707 -1.928 -10.043 1.00 96.12 328 VAL A N 1
ATOM 2497 C CA . VAL A 1 328 ? 21.345 -1.182 -8.939 1.00 96.12 328 VAL A CA 1
ATOM 2498 C C . VAL A 1 328 ? 22.832 -1.541 -8.766 1.00 96.12 328 VAL A C 1
ATOM 2500 O O . VAL A 1 328 ? 23.639 -0.617 -8.687 1.00 96.12 328 VAL A O 1
ATOM 2503 N N . PRO A 1 329 ? 23.254 -2.824 -8.777 1.00 98.19 329 PRO A N 1
ATOM 2504 C CA . PRO 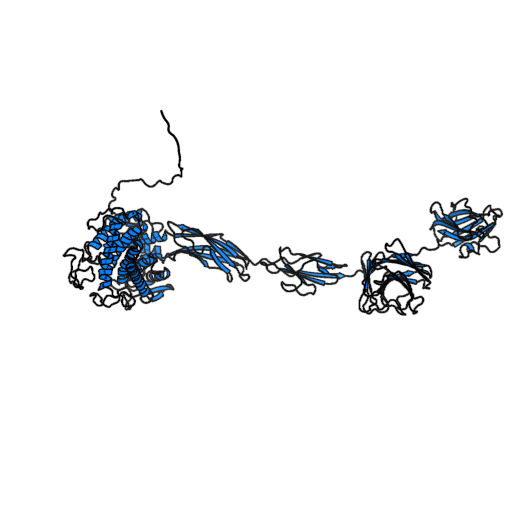A 1 329 ? 24.665 -3.159 -8.604 1.00 98.19 329 PRO A CA 1
ATOM 2505 C C . PRO A 1 329 ? 25.591 -2.657 -9.717 1.00 98.19 329 PRO A C 1
ATOM 2507 O O . PRO A 1 329 ? 26.752 -2.392 -9.429 1.00 98.19 329 PRO A O 1
ATOM 2510 N N . PHE A 1 330 ? 25.106 -2.471 -10.953 1.00 98.06 330 PHE A N 1
ATOM 2511 C CA . PHE A 1 330 ? 25.888 -1.785 -11.992 1.00 98.06 330 PHE A CA 1
ATOM 2512 C C . PHE A 1 330 ? 26.124 -0.316 -11.630 1.00 98.06 330 PHE A C 1
ATOM 2514 O O . PHE A 1 330 ? 27.227 0.196 -11.804 1.00 98.06 330 PHE A O 1
ATOM 2521 N N . GLY A 1 331 ? 25.096 0.355 -11.102 1.00 96.38 331 GLY A N 1
ATOM 2522 C CA . GLY A 1 331 ? 25.211 1.722 -10.601 1.00 96.38 331 GLY A CA 1
ATOM 2523 C C . GLY A 1 331 ? 26.224 1.833 -9.465 1.00 96.38 331 GLY A C 1
ATOM 2524 O O . GLY A 1 331 ? 27.099 2.691 -9.525 1.00 96.38 331 GLY A O 1
ATOM 2525 N N . ASN A 1 332 ? 26.160 0.931 -8.482 1.00 97.25 332 ASN A N 1
ATOM 2526 C CA . ASN A 1 332 ? 27.105 0.914 -7.360 1.00 97.25 332 ASN A CA 1
ATOM 2527 C C . ASN A 1 332 ? 28.540 0.643 -7.835 1.00 97.25 332 ASN A C 1
ATOM 2529 O O . ASN A 1 332 ? 29.459 1.326 -7.397 1.00 97.25 332 ASN A O 1
ATOM 2533 N N . THR A 1 333 ? 28.750 -0.271 -8.795 1.00 97.94 333 THR A N 1
ATOM 2534 C CA . THR A 1 333 ? 30.072 -0.456 -9.424 1.00 97.94 333 THR A CA 1
ATOM 2535 C C . THR A 1 333 ? 30.604 0.865 -9.981 1.00 97.94 333 THR A C 1
ATOM 2537 O O . THR A 1 333 ? 31.753 1.224 -9.737 1.00 97.94 333 THR A O 1
ATOM 2540 N N . PHE A 1 334 ? 29.778 1.633 -10.686 1.00 96.94 334 PHE A N 1
ATOM 2541 C CA . PHE A 1 334 ? 30.220 2.910 -11.231 1.00 96.94 334 PHE A CA 1
ATOM 2542 C C . PHE A 1 334 ? 30.480 3.974 -10.145 1.00 96.94 334 PHE A C 1
ATOM 2544 O O . PHE A 1 334 ? 31.543 4.599 -10.119 1.00 96.94 334 PHE A O 1
ATOM 2551 N N . ASN A 1 335 ? 29.524 4.179 -9.240 1.00 94.81 335 ASN A N 1
ATOM 2552 C CA . ASN A 1 335 ? 29.551 5.279 -8.276 1.00 94.81 335 ASN A CA 1
ATOM 2553 C C . ASN A 1 335 ? 30.535 5.029 -7.122 1.00 94.81 335 ASN A C 1
ATOM 2555 O O . ASN A 1 335 ? 31.305 5.916 -6.767 1.00 94.81 335 ASN A O 1
ATOM 2559 N N . ASP A 1 336 ? 30.560 3.809 -6.581 1.00 95.38 336 ASP A N 1
ATOM 2560 C CA . ASP A 1 336 ? 31.306 3.485 -5.358 1.00 95.38 336 ASP A CA 1
ATOM 2561 C C . ASP A 1 336 ? 32.718 2.952 -5.650 1.00 95.38 336 ASP A C 1
ATOM 2563 O O . ASP A 1 336 ? 33.586 2.975 -4.772 1.00 95.38 336 ASP A O 1
ATOM 2567 N N . VAL A 1 337 ? 32.960 2.451 -6.871 1.00 96.81 337 VAL A N 1
ATOM 2568 C CA . VAL A 1 337 ? 34.227 1.797 -7.247 1.00 96.81 337 VAL A CA 1
ATOM 2569 C C . VAL A 1 337 ? 34.952 2.546 -8.361 1.00 96.81 337 VAL A C 1
ATOM 2571 O O . VAL A 1 337 ? 36.149 2.803 -8.236 1.00 96.81 337 VAL A O 1
ATOM 2574 N N . MET A 1 338 ? 34.259 2.898 -9.446 1.00 97.00 338 MET A N 1
ATOM 2575 C CA . MET A 1 338 ? 34.904 3.517 -10.611 1.00 97.00 338 MET A CA 1
ATOM 2576 C C . MET A 1 338 ? 35.082 5.032 -10.491 1.00 97.00 338 MET A C 1
ATOM 2578 O O . MET A 1 338 ? 35.922 5.603 -11.181 1.00 97.00 338 MET A O 1
ATOM 2582 N N . THR A 1 339 ? 34.321 5.706 -9.632 1.00 95.88 339 THR A N 1
ATOM 2583 C CA . THR A 1 339 ? 34.456 7.154 -9.428 1.00 95.88 339 THR A CA 1
ATOM 2584 C C . THR A 1 339 ? 35.608 7.437 -8.462 1.00 95.88 339 THR A C 1
ATOM 2586 O O . THR A 1 339 ? 35.485 7.253 -7.253 1.00 95.88 339 THR A O 1
ATOM 2589 N N . LEU A 1 340 ? 36.750 7.884 -8.996 1.00 94.25 340 LEU A N 1
ATOM 2590 C CA . LEU A 1 340 ? 37.976 8.136 -8.223 1.00 94.25 340 LEU A CA 1
ATOM 2591 C C . LEU A 1 340 ? 38.009 9.553 -7.629 1.00 94.25 340 LEU A C 1
ATOM 2593 O O . LEU A 1 340 ? 38.680 9.808 -6.626 1.00 94.25 340 LEU A O 1
ATOM 2597 N N . GLY A 1 341 ? 37.264 10.475 -8.238 1.00 90.56 341 GLY A N 1
ATOM 2598 C CA . GLY A 1 341 ? 37.079 11.848 -7.792 1.00 90.56 341 GLY A CA 1
ATOM 2599 C C . GLY A 1 341 ? 36.279 12.670 -8.809 1.00 90.56 341 GLY A C 1
ATOM 2600 O O . GLY A 1 341 ? 35.876 12.149 -9.849 1.00 90.56 341 GLY A O 1
ATOM 2601 N N . PRO A 1 342 ? 36.029 13.965 -8.538 1.00 88.38 342 PRO A N 1
ATOM 2602 C CA . PRO A 1 342 ? 35.347 14.840 -9.488 1.00 88.38 342 PRO A CA 1
ATOM 2603 C C . PRO A 1 342 ? 36.125 14.937 -10.808 1.00 88.38 342 PRO A C 1
ATOM 2605 O O . PRO A 1 342 ? 37.239 15.461 -10.823 1.00 88.38 342 PRO A O 1
ATOM 2608 N N . GLY A 1 343 ? 35.535 14.443 -11.901 1.00 89.38 343 GLY A N 1
ATOM 2609 C CA . GLY A 1 343 ? 36.179 14.419 -13.217 1.00 89.38 343 GLY A CA 1
ATOM 2610 C C . GLY A 1 343 ? 37.340 13.425 -13.333 1.00 89.38 343 GLY A C 1
ATOM 2611 O O . GLY A 1 343 ? 38.248 13.668 -14.121 1.00 89.38 343 GLY A O 1
ATOM 2612 N N . ASP A 1 344 ? 37.354 12.350 -12.540 1.00 94.94 344 ASP A N 1
ATOM 2613 C CA . ASP A 1 344 ? 38.318 11.250 -12.674 1.00 94.94 344 ASP A CA 1
ATOM 2614 C C . ASP A 1 344 ? 37.613 9.903 -12.467 1.00 94.94 344 ASP A C 1
ATOM 2616 O O . ASP A 1 344 ? 37.195 9.555 -11.357 1.00 94.94 344 ASP A O 1
ATOM 2620 N N . TYR A 1 345 ? 37.462 9.157 -13.560 1.00 96.56 345 TYR A N 1
ATOM 2621 C CA . TYR A 1 345 ? 36.755 7.880 -13.606 1.00 96.56 345 TYR A CA 1
ATOM 2622 C C . TYR A 1 345 ? 37.708 6.776 -14.048 1.00 96.56 345 TYR A C 1
ATOM 2624 O O . TYR A 1 345 ? 38.404 6.914 -15.057 1.00 96.56 345 TYR A O 1
ATOM 2632 N N . SER A 1 346 ? 37.739 5.669 -13.307 1.00 97.56 346 SER A N 1
ATOM 2633 C CA . SER A 1 346 ? 38.635 4.548 -13.568 1.00 97.56 346 SER A CA 1
ATOM 2634 C C . SER A 1 346 ? 38.421 3.968 -14.965 1.00 97.56 346 SER A C 1
ATOM 2636 O O . SER A 1 346 ? 37.322 3.973 -15.527 1.00 97.56 346 SER A O 1
ATOM 2638 N N . GLY A 1 347 ? 39.496 3.448 -15.549 1.00 96.69 347 GLY A N 1
ATOM 2639 C CA . GLY A 1 347 ? 39.424 2.805 -16.858 1.00 96.69 347 GLY A CA 1
ATOM 2640 C C . GLY A 1 347 ? 39.029 1.327 -16.809 1.00 96.69 347 GLY A C 1
ATOM 2641 O O . GLY A 1 347 ? 38.799 0.727 -17.852 1.00 96.69 347 GLY A O 1
ATOM 2642 N N . VAL A 1 348 ? 38.937 0.727 -15.624 1.00 97.00 348 VAL A N 1
ATOM 2643 C CA . VAL A 1 348 ? 38.532 -0.668 -15.397 1.00 97.00 348 VAL A CA 1
ATOM 2644 C C . VAL A 1 348 ? 37.460 -0.697 -14.310 1.00 97.00 348 VAL A C 1
ATOM 2646 O O . VAL A 1 348 ? 37.518 0.090 -13.361 1.00 97.00 348 VAL A O 1
ATOM 2649 N N . ILE A 1 349 ? 36.489 -1.606 -14.427 1.00 96.19 349 ILE A N 1
ATOM 2650 C CA . ILE A 1 349 ? 35.330 -1.678 -13.516 1.00 96.19 349 ILE A CA 1
ATOM 2651 C C . ILE A 1 349 ? 35.680 -2.019 -12.056 1.00 96.19 349 ILE A C 1
ATOM 2653 O O . ILE A 1 349 ? 34.833 -1.934 -11.176 1.00 96.19 349 ILE A O 1
ATOM 2657 N N . ASP A 1 350 ? 36.919 -2.435 -11.787 1.00 94.88 350 ASP A N 1
ATOM 2658 C CA . ASP A 1 350 ? 37.423 -2.729 -10.442 1.00 94.88 350 ASP A CA 1
ATOM 2659 C C . ASP A 1 350 ? 38.075 -1.515 -9.754 1.00 94.88 350 ASP A C 1
ATOM 2661 O O . ASP A 1 350 ? 38.678 -1.660 -8.690 1.00 94.88 350 ASP A O 1
ATOM 2665 N N . GLY A 1 351 ? 37.965 -0.327 -10.358 1.00 95.94 351 GLY A N 1
ATOM 2666 C CA . GLY A 1 351 ? 38.525 0.923 -9.843 1.00 95.94 351 GLY A CA 1
ATOM 2667 C C . GLY A 1 351 ? 39.978 1.173 -10.261 1.00 95.94 351 GLY A C 1
ATOM 2668 O O . GLY A 1 351 ? 40.562 2.184 -9.876 1.00 95.94 351 GLY A O 1
ATOM 2669 N N . THR A 1 352 ? 40.589 0.285 -11.053 1.00 96.31 352 THR A N 1
ATOM 2670 C CA . THR A 1 352 ? 41.952 0.483 -11.568 1.00 96.31 352 THR A CA 1
ATOM 2671 C C . THR A 1 352 ? 41.975 1.193 -12.925 1.00 96.31 352 THR A C 1
ATOM 2673 O O . THR A 1 352 ? 40.970 1.294 -13.629 1.00 96.31 352 THR A O 1
ATOM 2676 N N . THR A 1 353 ? 43.149 1.704 -13.303 1.00 96.19 353 THR A N 1
ATOM 2677 C CA . THR A 1 353 ? 43.369 2.382 -14.585 1.00 96.19 353 THR A CA 1
ATOM 2678 C C . THR A 1 353 ? 44.645 1.866 -15.245 1.00 96.19 353 THR A C 1
ATOM 2680 O O . THR A 1 353 ? 45.696 1.754 -14.614 1.00 96.19 353 THR A O 1
ATOM 2683 N N . GLY A 1 354 ? 44.542 1.567 -16.536 1.00 91.81 354 GLY A N 1
ATOM 2684 C CA . GLY A 1 354 ? 45.618 1.179 -17.439 1.00 91.81 354 GLY A CA 1
ATOM 2685 C C . GLY A 1 354 ? 45.783 2.165 -18.601 1.00 91.81 354 GLY A C 1
ATOM 2686 O O . GLY A 1 354 ? 45.852 3.376 -18.410 1.00 91.81 354 GLY A O 1
ATOM 2687 N N . SER A 1 355 ? 45.889 1.639 -19.822 1.00 90.75 355 SER A N 1
ATOM 2688 C CA . SER A 1 355 ? 46.093 2.418 -21.054 1.00 90.75 355 SER A CA 1
ATOM 2689 C C . SER A 1 355 ? 45.113 1.985 -22.147 1.00 90.75 355 SER A C 1
ATOM 2691 O O . SER A 1 355 ? 44.554 0.892 -22.060 1.00 90.75 355 SER A O 1
ATOM 2693 N N . GLY A 1 356 ? 44.923 2.802 -23.187 1.00 89.69 356 GLY A N 1
ATOM 2694 C CA . GLY A 1 356 ? 43.953 2.508 -24.250 1.00 89.69 356 GLY A CA 1
ATOM 2695 C C . GLY A 1 356 ? 42.519 2.533 -23.713 1.00 89.69 356 GLY A C 1
ATOM 2696 O O . GLY A 1 356 ? 42.161 3.467 -23.001 1.00 89.69 356 GLY A O 1
ATOM 2697 N N . ASN A 1 357 ? 41.728 1.497 -24.004 1.00 85.88 357 ASN A N 1
ATOM 2698 C CA . ASN A 1 357 ? 40.343 1.376 -23.521 1.00 85.88 357 ASN A CA 1
ATOM 2699 C C . ASN A 1 357 ? 40.253 1.304 -21.989 1.00 85.88 357 ASN A C 1
ATOM 2701 O O . ASN A 1 357 ? 39.246 1.697 -21.411 1.00 85.88 357 ASN A O 1
ATOM 2705 N N . SER A 1 358 ? 41.336 0.880 -21.328 1.00 91.31 358 SER A N 1
ATOM 2706 C CA . SER A 1 358 ? 41.438 0.850 -19.870 1.00 91.31 358 SER A CA 1
ATOM 2707 C C . SER A 1 358 ? 42.011 2.136 -19.262 1.00 91.31 358 SER A C 1
ATOM 2709 O O . SER A 1 358 ? 42.389 2.120 -18.094 1.00 91.31 358 SER A O 1
ATOM 2711 N N . ALA A 1 359 ? 42.164 3.230 -20.015 1.00 94.69 359 ALA A N 1
ATOM 2712 C CA . ALA A 1 359 ? 42.594 4.523 -19.468 1.00 94.69 359 ALA A CA 1
ATOM 2713 C C . ALA A 1 359 ? 41.454 5.223 -18.706 1.00 94.69 359 ALA A C 1
ATOM 2715 O O . ALA A 1 359 ? 40.282 5.013 -19.020 1.00 94.69 359 ALA A O 1
ATOM 2716 N N . SER A 1 360 ? 41.796 6.066 -17.726 1.00 95.38 360 SER A N 1
ATOM 2717 C CA . SER A 1 360 ? 40.801 6.870 -17.016 1.00 95.38 360 SER A CA 1
ATOM 2718 C C . SER A 1 360 ? 40.213 7.936 -17.931 1.00 95.38 360 SER A C 1
ATOM 2720 O O . SER A 1 360 ? 40.841 8.363 -18.906 1.00 95.38 360 SER A O 1
ATOM 2722 N N . THR A 1 361 ? 38.994 8.358 -17.616 1.00 94.38 361 THR A N 1
ATOM 2723 C CA . THR A 1 361 ? 38.292 9.427 -18.327 1.00 94.38 361 THR A CA 1
ATOM 2724 C C . THR A 1 361 ? 38.005 10.587 -17.387 1.00 94.38 361 THR A C 1
ATOM 2726 O O . THR A 1 361 ? 37.805 10.395 -16.191 1.00 94.38 361 THR A O 1
ATOM 2729 N N . ASP A 1 362 ? 37.956 11.796 -17.942 1.00 93.44 362 ASP A N 1
ATOM 2730 C CA . ASP A 1 362 ? 37.522 13.013 -17.246 1.00 93.44 362 ASP A CA 1
ATOM 2731 C C . ASP A 1 362 ? 36.018 13.287 -17.404 1.00 93.44 362 ASP A C 1
ATOM 2733 O O . ASP A 1 362 ? 35.514 14.334 -17.005 1.00 93.44 362 ASP A O 1
ATOM 2737 N N . TYR A 1 363 ? 35.296 12.323 -17.978 1.00 91.50 363 TYR A N 1
ATOM 2738 C CA . TYR A 1 363 ? 33.860 12.352 -18.211 1.00 91.50 363 TYR A CA 1
ATOM 2739 C C . TYR A 1 363 ? 33.230 10.974 -18.000 1.00 91.50 363 TYR A C 1
ATOM 2741 O O . TYR A 1 363 ? 33.912 9.943 -18.071 1.00 91.50 363 TYR A O 1
ATOM 2749 N N . ILE A 1 364 ? 31.912 10.949 -17.813 1.00 93.88 364 ILE A N 1
ATOM 2750 C CA . ILE A 1 364 ? 31.133 9.719 -17.676 1.00 93.88 364 ILE A CA 1
ATOM 2751 C C . ILE A 1 364 ? 30.823 9.142 -19.059 1.00 93.88 364 ILE A C 1
ATOM 2753 O O . ILE A 1 364 ? 30.193 9.777 -19.908 1.00 93.88 364 ILE A O 1
ATOM 2757 N N . ARG A 1 365 ? 31.224 7.890 -19.310 1.00 92.50 365 ARG A N 1
ATOM 2758 C CA . ARG A 1 365 ? 30.791 7.201 -20.535 1.00 92.50 365 ARG A CA 1
ATOM 2759 C C . ARG A 1 365 ? 29.282 6.991 -20.502 1.00 92.50 365 ARG A C 1
ATOM 2761 O O . ARG A 1 365 ? 28.711 6.606 -19.484 1.00 92.50 365 ARG A O 1
ATOM 2768 N N . SER A 1 366 ? 28.633 7.255 -21.627 1.00 91.25 366 SER A N 1
ATOM 2769 C CA . SER A 1 366 ? 27.201 7.542 -21.667 1.00 91.25 366 SER A CA 1
ATOM 2770 C C . SER A 1 366 ? 26.316 6.402 -21.161 1.00 91.25 366 SER A C 1
ATOM 2772 O O . SER A 1 366 ? 25.294 6.669 -20.537 1.00 91.25 366 SER A O 1
ATOM 2774 N N . GLY A 1 367 ? 26.706 5.139 -21.352 1.00 93.69 367 GLY A N 1
ATOM 2775 C CA . GLY A 1 367 ? 25.970 3.990 -20.824 1.00 93.69 367 GLY A CA 1
ATOM 2776 C C . GLY A 1 367 ? 25.858 3.997 -19.299 1.00 93.69 367 GLY A C 1
ATOM 2777 O O . GLY A 1 367 ? 24.813 3.633 -18.767 1.00 93.69 367 GLY A O 1
ATOM 2778 N N . TRP A 1 368 ? 26.870 4.512 -18.595 1.00 96.00 368 TRP A N 1
ATOM 2779 C CA . TRP A 1 368 ? 26.832 4.634 -17.138 1.00 96.00 368 TRP A CA 1
ATOM 2780 C C . TRP A 1 368 ? 25.866 5.710 -16.664 1.00 96.00 368 TRP A C 1
ATOM 2782 O O . TRP A 1 368 ? 25.273 5.536 -15.609 1.00 96.00 368 TRP A O 1
ATOM 2792 N N . LEU A 1 369 ? 25.616 6.773 -17.444 1.00 94.94 369 LEU A N 1
ATOM 2793 C CA . LEU A 1 369 ? 24.616 7.785 -17.071 1.00 94.94 369 LEU A CA 1
ATOM 2794 C C . LEU A 1 369 ? 23.236 7.154 -16.839 1.00 94.94 369 LEU A C 1
ATOM 2796 O O . LEU A 1 369 ? 22.502 7.604 -15.965 1.00 94.94 369 LEU A O 1
ATOM 2800 N N . LEU A 1 370 ? 22.894 6.088 -17.571 1.00 94.81 370 LEU A N 1
ATOM 2801 C CA . LEU A 1 370 ? 21.608 5.398 -17.444 1.00 94.81 370 LEU A CA 1
ATOM 2802 C C . LEU A 1 370 ? 21.415 4.712 -16.086 1.00 94.81 370 LEU A C 1
ATOM 2804 O O . LEU A 1 370 ? 20.274 4.490 -15.684 1.00 94.81 370 LEU A O 1
ATOM 2808 N N . THR A 1 371 ? 22.488 4.411 -15.345 1.00 95.50 371 THR A N 1
ATOM 2809 C CA . THR A 1 371 ? 22.354 3.812 -14.008 1.00 95.50 371 THR A CA 1
ATOM 2810 C C . THR A 1 371 ? 21.792 4.797 -12.980 1.00 95.50 371 THR A C 1
ATOM 2812 O O . THR A 1 371 ? 21.228 4.364 -11.975 1.00 95.50 371 THR A O 1
ATOM 2815 N N . ALA A 1 372 ? 21.813 6.104 -13.274 1.00 92.62 372 ALA A N 1
ATOM 2816 C CA . ALA A 1 372 ? 21.147 7.132 -12.475 1.00 92.62 372 ALA A CA 1
ATOM 2817 C C . ALA A 1 372 ? 19.619 6.938 -12.381 1.00 92.62 372 ALA A C 1
ATOM 2819 O O . ALA A 1 372 ? 18.990 7.479 -11.471 1.00 92.62 372 ALA A O 1
ATOM 2820 N N . ASP A 1 373 ? 19.013 6.154 -13.285 1.00 90.06 373 ASP A N 1
ATOM 2821 C CA . ASP A 1 373 ? 17.601 5.740 -13.195 1.00 90.06 373 ASP A CA 1
ATOM 2822 C C . ASP A 1 373 ? 17.339 4.867 -11.951 1.00 90.06 373 ASP A C 1
ATOM 2824 O O . ASP A 1 373 ? 16.245 4.864 -11.391 1.00 90.06 373 ASP A O 1
ATOM 2828 N N . PHE A 1 374 ? 18.364 4.149 -11.481 1.00 90.88 374 PHE A N 1
ATOM 2829 C CA . PHE A 1 374 ? 18.294 3.253 -10.322 1.00 90.88 374 PHE A CA 1
ATOM 2830 C C . PHE A 1 374 ? 18.960 3.833 -9.071 1.00 90.88 374 PHE A C 1
ATOM 2832 O O . PHE A 1 374 ? 18.756 3.312 -7.975 1.00 90.88 374 PHE A O 1
ATOM 2839 N N . LEU A 1 375 ? 19.723 4.918 -9.226 1.00 89.62 375 LEU A N 1
ATOM 2840 C CA . LEU A 1 375 ? 20.406 5.646 -8.158 1.00 89.62 375 LEU A CA 1
ATOM 2841 C C . LEU A 1 375 ? 19.874 7.085 -8.067 1.00 89.62 375 LEU A C 1
ATOM 2843 O O . LEU A 1 375 ? 20.562 8.047 -8.416 1.00 89.62 375 LEU A O 1
ATOM 2847 N N . PRO A 1 376 ? 18.624 7.284 -7.605 1.00 82.88 376 PRO A N 1
ATOM 2848 C CA . PRO A 1 376 ? 17.970 8.586 -7.678 1.00 82.88 376 PRO A CA 1
ATOM 2849 C C . PRO A 1 376 ? 18.654 9.676 -6.843 1.00 82.88 376 PRO A C 1
ATOM 2851 O O . PRO A 1 376 ? 18.460 10.854 -7.157 1.00 82.88 376 PRO A O 1
ATOM 2854 N N . ALA A 1 377 ? 19.421 9.289 -5.816 1.00 84.81 377 ALA A N 1
ATOM 2855 C CA . ALA A 1 377 ? 20.217 10.183 -4.977 1.00 84.81 377 ALA A CA 1
ATOM 2856 C C . ALA A 1 377 ? 21.488 10.692 -5.682 1.00 84.81 377 ALA A C 1
ATOM 2858 O O . ALA A 1 377 ? 21.924 11.804 -5.401 1.00 84.81 377 ALA A O 1
ATOM 2859 N N . ASP A 1 378 ? 22.033 9.920 -6.626 1.00 89.06 378 ASP A N 1
ATOM 2860 C CA . ASP A 1 378 ? 23.277 10.236 -7.337 1.00 89.06 378 ASP A CA 1
ATOM 2861 C C . ASP A 1 378 ? 23.036 10.934 -8.682 1.00 89.06 378 ASP A C 1
ATOM 2863 O O . ASP A 1 378 ? 23.973 11.446 -9.292 1.00 89.06 378 ASP A O 1
ATOM 2867 N N . TYR A 1 379 ? 21.780 11.018 -9.136 1.00 90.75 379 TYR A N 1
ATOM 2868 C CA . TYR A 1 379 ? 21.401 11.623 -10.419 1.00 90.75 379 TYR A CA 1
ATOM 2869 C C . TYR A 1 379 ? 22.026 13.002 -10.666 1.00 90.75 379 TYR A C 1
ATOM 2871 O O . TYR A 1 379 ? 22.606 13.220 -11.728 1.00 90.75 379 TYR A O 1
ATOM 2879 N N . GLU A 1 380 ? 21.920 13.933 -9.711 1.00 90.56 380 GLU A N 1
ATOM 2880 C CA . GLU A 1 380 ? 22.469 15.284 -9.890 1.00 90.56 380 GLU A CA 1
ATOM 2881 C C . GLU A 1 380 ? 23.995 15.264 -10.005 1.00 90.56 380 GLU A C 1
ATOM 2883 O O . GLU A 1 380 ? 24.552 15.980 -10.834 1.00 90.56 380 GLU A O 1
ATOM 2888 N N . THR A 1 381 ? 24.664 14.416 -9.221 1.00 90.75 381 THR A N 1
ATOM 2889 C CA . THR A 1 381 ? 26.120 14.242 -9.263 1.00 90.75 381 THR A CA 1
ATOM 2890 C C . THR A 1 381 ? 26.565 13.666 -10.603 1.00 90.75 381 THR A C 1
ATOM 2892 O O . THR A 1 381 ? 27.493 14.183 -11.220 1.00 90.75 381 THR A O 1
ATOM 2895 N N . MET A 1 382 ? 25.883 12.625 -11.083 1.00 92.50 382 MET A N 1
ATOM 2896 C CA . MET A 1 382 ? 26.213 11.954 -12.340 1.00 92.50 382 MET A CA 1
ATOM 2897 C C . MET A 1 382 ? 25.948 12.848 -13.555 1.00 92.50 382 MET A C 1
ATOM 2899 O O . MET A 1 382 ? 26.812 13.011 -14.409 1.00 92.50 382 MET A O 1
ATOM 2903 N N . VAL A 1 383 ? 24.776 13.480 -13.639 1.00 92.38 383 VAL A N 1
ATOM 2904 C CA . VAL A 1 383 ? 24.464 14.408 -14.739 1.00 92.38 383 VAL A CA 1
ATOM 2905 C C . VAL A 1 383 ? 25.357 15.651 -14.662 1.00 92.38 383 VAL A C 1
ATOM 2907 O O . VAL A 1 383 ? 25.856 16.112 -15.686 1.00 92.38 383 VAL A O 1
ATOM 2910 N N . GLY A 1 384 ? 25.610 16.167 -13.457 1.00 92.19 384 GLY A N 1
ATOM 2911 C CA . GLY A 1 384 ? 26.457 17.334 -13.217 1.00 92.19 384 GLY A CA 1
ATOM 2912 C C . GLY A 1 384 ? 27.951 17.119 -13.476 1.00 92.19 384 GLY A C 1
ATOM 2913 O O . GLY A 1 384 ? 28.684 18.100 -13.571 1.00 92.19 384 GLY A O 1
ATOM 2914 N N . ALA A 1 385 ? 28.409 15.872 -13.617 1.00 90.19 385 ALA A N 1
ATOM 2915 C CA . ALA A 1 385 ? 29.782 15.572 -14.015 1.00 90.19 385 ALA A CA 1
ATOM 2916 C C . ALA A 1 385 ? 30.073 15.982 -15.466 1.00 90.19 385 ALA A C 1
ATOM 2918 O O . ALA A 1 385 ? 31.117 16.562 -15.754 1.00 90.19 385 ALA A O 1
ATOM 2919 N N . ASP A 1 386 ? 29.122 15.717 -16.363 1.00 86.69 386 ASP A N 1
ATOM 2920 C CA . ASP A 1 386 ? 29.278 15.943 -17.804 1.00 86.69 386 ASP A CA 1
ATOM 2921 C C . ASP A 1 386 ? 28.565 17.211 -18.289 1.00 86.69 386 ASP A C 1
ATOM 2923 O O . ASP A 1 386 ? 28.796 17.679 -19.410 1.00 86.69 386 ASP A O 1
ATOM 2927 N N . PHE A 1 387 ? 27.689 17.777 -17.457 1.00 94.12 387 PHE A N 1
ATOM 2928 C CA . PHE A 1 387 ? 26.834 18.897 -17.817 1.00 94.12 387 PHE A CA 1
ATOM 2929 C C . PHE A 1 387 ? 26.842 20.011 -16.780 1.00 94.12 387 PHE A C 1
ATOM 2931 O O . PHE A 1 387 ? 27.145 19.838 -15.607 1.00 94.12 387 PHE A O 1
ATOM 2938 N N . THR A 1 388 ? 26.442 21.199 -17.219 1.00 94.94 388 THR A N 1
ATOM 2939 C CA . THR A 1 388 ? 26.228 22.356 -16.349 1.00 94.94 388 THR A CA 1
ATOM 2940 C C . THR A 1 388 ? 24.840 22.914 -16.628 1.00 94.94 388 THR A C 1
ATOM 2942 O O . THR A 1 388 ? 24.514 23.179 -17.785 1.00 94.94 388 THR A O 1
ATOM 2945 N N . ALA A 1 389 ? 24.022 23.100 -15.590 1.00 94.56 389 ALA A N 1
ATOM 2946 C CA . ALA A 1 389 ? 22.724 23.759 -15.723 1.00 94.56 389 ALA A CA 1
ATOM 2947 C C . ALA A 1 389 ? 22.901 25.213 -16.205 1.00 94.56 389 ALA A C 1
ATOM 2949 O O . ALA A 1 389 ? 23.769 25.942 -15.721 1.00 94.56 389 ALA A O 1
ATOM 2950 N N . GLY A 1 390 ? 22.101 25.625 -17.185 1.00 94.88 390 GLY A N 1
ATOM 2951 C CA . GLY A 1 390 ? 22.289 26.851 -17.967 1.00 94.88 390 GLY A CA 1
ATOM 2952 C C . GLY A 1 390 ? 23.393 26.773 -19.035 1.00 94.88 390 GLY A C 1
ATOM 2953 O O . GLY A 1 390 ? 23.684 27.782 -19.677 1.00 94.88 390 GLY A O 1
ATOM 2954 N N . GLY A 1 391 ? 24.040 25.616 -19.206 1.00 96.19 391 GLY A N 1
ATOM 2955 C CA . GLY A 1 391 ? 25.131 25.385 -20.153 1.00 96.19 391 GLY A CA 1
ATOM 2956 C C . GLY A 1 391 ? 24.674 24.834 -21.507 1.00 96.19 391 GLY A C 1
ATOM 2957 O O . GLY A 1 391 ? 23.489 24.818 -21.840 1.00 96.19 391 GLY A O 1
ATOM 2958 N N . THR A 1 392 ? 25.638 24.363 -22.305 1.00 96.50 392 THR A N 1
ATOM 2959 C CA . THR A 1 392 ? 25.369 23.676 -23.580 1.00 96.50 392 THR A CA 1
ATOM 2960 C C . THR A 1 392 ? 26.312 22.493 -23.783 1.00 96.50 392 THR A C 1
ATOM 2962 O O . THR A 1 392 ? 27.386 22.457 -23.185 1.00 96.50 392 THR A O 1
ATOM 2965 N N . THR A 1 393 ? 25.947 21.552 -24.651 1.00 95.00 393 THR A N 1
ATOM 2966 C CA . THR A 1 393 ? 26.782 20.399 -25.020 1.00 95.00 393 THR A CA 1
ATOM 2967 C C . THR A 1 393 ? 26.710 20.099 -26.514 1.00 95.00 393 THR A C 1
ATOM 2969 O O . THR A 1 393 ? 25.739 20.444 -27.182 1.00 95.00 393 THR A O 1
ATOM 2972 N N . THR A 1 394 ? 27.731 19.438 -27.051 1.00 93.19 394 THR A N 1
ATOM 2973 C CA . THR A 1 394 ? 27.747 18.901 -28.421 1.00 93.19 394 THR A CA 1
ATOM 2974 C C . THR A 1 394 ? 27.623 17.378 -28.453 1.00 93.19 394 THR A C 1
ATOM 2976 O O . THR A 1 394 ? 27.599 16.787 -29.523 1.00 93.19 394 THR A O 1
ATOM 2979 N N . SER A 1 395 ? 27.541 16.713 -27.298 1.00 92.38 395 SER A N 1
ATOM 2980 C CA . SER A 1 395 ? 27.419 15.256 -27.229 1.00 92.38 395 SER A CA 1
ATOM 2981 C C . SER A 1 395 ? 25.946 14.852 -27.294 1.00 92.38 395 SER A C 1
ATOM 2983 O O . SER A 1 395 ? 25.279 14.797 -26.262 1.00 92.38 395 SER A O 1
ATOM 2985 N N . ALA A 1 396 ? 25.431 14.586 -28.501 1.00 93.75 396 ALA A N 1
ATOM 2986 C CA . ALA A 1 396 ? 24.037 14.168 -28.712 1.00 93.75 396 ALA A CA 1
ATOM 2987 C C . ALA A 1 396 ? 23.678 12.909 -27.914 1.00 93.75 396 ALA A C 1
ATOM 2989 O O . ALA A 1 396 ? 22.617 12.844 -27.297 1.00 93.75 396 ALA A O 1
ATOM 2990 N N . ASP A 1 397 ? 24.607 11.959 -27.865 1.00 92.62 397 ASP A N 1
ATOM 2991 C CA . ASP A 1 397 ? 24.490 10.721 -27.109 1.00 92.62 397 ASP A CA 1
ATOM 2992 C C . ASP A 1 397 ? 24.206 10.958 -25.616 1.00 92.62 397 ASP A C 1
ATOM 2994 O O . ASP A 1 397 ? 23.123 10.642 -25.115 1.00 92.62 397 ASP A O 1
ATOM 2998 N N . ARG A 1 398 ? 25.130 11.610 -24.901 1.00 94.12 398 ARG A N 1
ATOM 2999 C CA . ARG A 1 398 ? 24.946 11.897 -23.472 1.00 94.12 398 ARG A CA 1
ATOM 3000 C C . ARG A 1 398 ? 23.755 12.812 -23.218 1.00 94.12 398 ARG A C 1
ATOM 3002 O O . ARG A 1 398 ? 23.030 12.610 -22.248 1.00 94.12 398 ARG A O 1
ATOM 3009 N N . PHE A 1 399 ? 23.533 13.798 -24.088 1.00 96.25 399 PHE A N 1
ATOM 3010 C CA . PHE A 1 399 ? 22.409 14.720 -23.955 1.00 96.25 399 PHE A CA 1
ATOM 3011 C C . PHE A 1 399 ? 21.061 13.998 -24.060 1.00 96.25 399 PHE A C 1
ATOM 3013 O O . PHE A 1 399 ? 20.158 14.266 -23.272 1.00 96.25 399 PHE A O 1
ATOM 3020 N N . SER A 1 400 ? 20.929 13.044 -24.987 1.00 96.38 400 SER A N 1
ATOM 3021 C CA . SER A 1 400 ? 19.706 12.250 -25.138 1.00 96.38 400 SER A CA 1
ATOM 3022 C C . SER A 1 400 ? 19.408 11.406 -23.899 1.00 96.38 400 SER A C 1
ATOM 3024 O O . SER A 1 400 ? 18.266 11.377 -23.444 1.00 96.38 400 SER A O 1
ATOM 3026 N N . LYS A 1 401 ? 20.436 10.798 -23.293 1.00 95.12 401 LYS A N 1
ATOM 3027 C CA . LYS A 1 401 ? 20.311 10.039 -22.043 1.00 95.12 401 LYS A CA 1
ATOM 3028 C C . LYS A 1 401 ? 19.976 10.942 -20.860 1.00 95.12 401 LYS A C 1
ATOM 3030 O O . LYS A 1 401 ? 19.128 10.585 -20.051 1.00 95.12 401 LYS A O 1
ATOM 3035 N N . PHE A 1 402 ? 20.562 12.136 -20.791 1.00 95.38 402 PHE A N 1
ATOM 3036 C CA . PHE A 1 402 ? 20.155 13.156 -19.826 1.00 95.38 402 PHE A CA 1
ATOM 3037 C C . PHE A 1 402 ? 18.672 13.522 -19.983 1.00 95.38 402 PHE A C 1
ATOM 3039 O O . PHE A 1 402 ? 17.931 13.432 -19.007 1.00 95.38 402 PHE A O 1
ATOM 3046 N N . LEU A 1 403 ? 18.210 13.872 -21.190 1.00 94.50 403 LEU A N 1
ATOM 3047 C CA . LEU A 1 403 ? 16.797 14.196 -21.420 1.00 94.50 403 LEU A CA 1
ATOM 3048 C C . LEU A 1 403 ? 15.874 13.027 -21.094 1.00 94.50 403 LEU A C 1
ATOM 3050 O O . LEU A 1 403 ? 14.787 13.233 -20.556 1.00 94.50 403 LEU A O 1
ATOM 3054 N N . TRP A 1 404 ? 16.310 11.810 -21.397 1.00 92.56 404 TRP A N 1
ATOM 3055 C CA . TRP A 1 404 ? 15.597 10.589 -21.064 1.00 92.56 404 TRP A CA 1
ATOM 3056 C C . TRP A 1 404 ? 15.424 10.412 -19.559 1.00 92.56 404 TRP A C 1
ATOM 3058 O O . TRP A 1 404 ? 14.295 10.275 -19.087 1.00 92.56 404 TRP A O 1
ATOM 3068 N N . LEU A 1 405 ? 16.515 10.496 -18.797 1.00 91.31 405 LEU A N 1
ATOM 3069 C CA . LEU A 1 405 ? 16.501 10.401 -17.338 1.00 91.31 405 LEU A CA 1
ATOM 3070 C C . LEU A 1 405 ? 15.694 11.546 -16.716 1.00 91.31 405 LEU A C 1
ATOM 3072 O O . LEU A 1 405 ? 14.868 11.311 -15.836 1.00 91.31 405 LEU A O 1
ATOM 3076 N N . LYS A 1 406 ? 15.855 12.773 -17.222 1.00 90.06 406 LYS A N 1
ATOM 3077 C CA . LYS A 1 406 ? 15.076 13.946 -16.810 1.00 90.06 406 LYS A CA 1
ATOM 3078 C C . LYS A 1 406 ? 13.576 13.735 -17.042 1.00 90.06 406 LYS A C 1
ATOM 3080 O O . LYS A 1 406 ? 12.772 13.956 -16.139 1.00 90.06 406 LYS A O 1
ATOM 3085 N N . ASN A 1 407 ? 13.184 13.249 -18.222 1.00 87.38 407 ASN A N 1
ATOM 3086 C CA . ASN A 1 407 ? 11.794 12.924 -18.546 1.00 87.38 407 ASN A CA 1
ATOM 3087 C C . ASN A 1 407 ? 11.237 11.817 -17.641 1.00 87.38 407 ASN A C 1
ATOM 3089 O O . ASN A 1 407 ? 10.152 11.975 -17.083 1.00 87.38 407 ASN A O 1
ATOM 3093 N N . LYS A 1 408 ? 11.986 10.724 -17.461 1.00 82.62 408 LYS A N 1
ATOM 3094 C CA . LYS A 1 408 ? 11.628 9.612 -16.570 1.00 82.62 408 LYS A CA 1
ATOM 3095 C C . LYS A 1 408 ? 11.410 10.087 -15.135 1.00 82.62 408 LYS A C 1
ATOM 3097 O O . LYS A 1 408 ? 10.386 9.767 -14.543 1.00 82.62 408 LYS A O 1
ATOM 3102 N N . ARG A 1 409 ? 12.310 10.920 -14.608 1.00 80.31 409 ARG A N 1
ATOM 3103 C CA . ARG A 1 409 ? 12.194 11.512 -13.266 1.00 80.31 409 ARG A CA 1
ATOM 3104 C C . ARG A 1 409 ? 11.030 12.492 -13.141 1.00 80.31 409 ARG A C 1
ATOM 3106 O O . ARG A 1 409 ? 10.429 12.579 -12.076 1.00 80.31 409 ARG A O 1
ATOM 3113 N N . TYR A 1 410 ? 10.698 13.230 -14.200 1.00 78.50 410 TYR A N 1
ATOM 3114 C CA . TYR A 1 410 ? 9.539 14.125 -14.196 1.00 78.50 410 TYR A CA 1
ATOM 3115 C C . TYR A 1 410 ? 8.204 13.369 -14.229 1.00 78.50 410 TYR A C 1
ATOM 3117 O O . TYR A 1 410 ? 7.240 13.794 -13.586 1.00 78.50 410 TYR A O 1
ATOM 3125 N N . GLN A 1 411 ? 8.139 12.251 -14.958 1.00 77.88 411 GLN A N 1
ATOM 3126 C CA . GLN A 1 411 ? 6.995 11.337 -14.970 1.00 77.88 411 GLN A CA 1
ATOM 3127 C C . GLN A 1 411 ? 6.963 10.510 -13.672 1.00 77.88 411 GLN A C 1
ATOM 3129 O O . GLN A 1 411 ? 7.223 9.310 -13.661 1.00 77.88 411 GLN A O 1
ATOM 3134 N N . SER A 1 412 ? 6.652 11.187 -12.566 1.00 75.38 412 SER A N 1
ATOM 3135 C CA . SER A 1 412 ? 6.690 10.684 -11.189 1.00 75.38 412 SER A CA 1
ATOM 3136 C C . SER A 1 412 ? 5.315 10.815 -10.521 1.00 75.38 412 SER A C 1
ATOM 3138 O O . SER A 1 412 ? 4.294 11.008 -11.176 1.00 75.38 412 SER A O 1
ATOM 3140 N N . PHE A 1 413 ? 5.247 10.712 -9.204 1.00 87.38 413 PHE A N 1
ATOM 3141 C CA . PHE A 1 413 ? 4.049 10.993 -8.426 1.00 87.38 413 PHE A CA 1
ATOM 3142 C C . PHE A 1 413 ? 4.429 11.629 -7.092 1.00 87.38 413 PHE A C 1
ATOM 3144 O O . PHE A 1 413 ? 5.549 11.470 -6.611 1.00 87.38 413 PHE A O 1
ATOM 3151 N N . THR A 1 414 ? 3.482 12.326 -6.469 1.00 90.69 414 THR A N 1
ATOM 3152 C CA . THR A 1 414 ? 3.558 12.668 -5.047 1.00 90.69 414 THR A CA 1
ATOM 3153 C C . THR A 1 414 ? 2.721 11.687 -4.240 1.00 90.69 414 THR A C 1
ATOM 3155 O O . THR A 1 414 ? 1.784 11.068 -4.754 1.00 90.69 414 THR A O 1
ATOM 3158 N N . PHE A 1 415 ? 3.074 11.519 -2.969 1.00 94.69 415 PHE A N 1
ATOM 3159 C CA . PHE A 1 415 ? 2.430 10.551 -2.097 1.00 94.69 415 PHE A CA 1
ATOM 3160 C C . PHE A 1 415 ? 2.131 11.164 -0.737 1.00 94.69 415 PHE A C 1
ATOM 3162 O O . PHE A 1 415 ? 2.992 11.784 -0.116 1.00 94.69 415 PHE A O 1
ATOM 3169 N N . THR A 1 416 ? 0.899 10.994 -0.276 1.00 97.12 416 THR A N 1
ATOM 3170 C CA . THR A 1 416 ? 0.456 11.474 1.034 1.00 97.12 416 THR A CA 1
ATOM 3171 C C . THR A 1 416 ? -0.339 10.390 1.739 1.00 97.12 416 THR A C 1
ATOM 3173 O O . THR A 1 416 ? -0.871 9.486 1.100 1.00 97.12 416 THR A O 1
ATOM 3176 N N . ALA A 1 417 ? -0.421 10.470 3.064 1.00 97.12 417 ALA A N 1
ATOM 3177 C CA . ALA A 1 417 ? -1.253 9.580 3.855 1.00 97.12 417 ALA A CA 1
ATOM 3178 C C . ALA A 1 417 ? -2.051 10.384 4.883 1.00 97.12 417 ALA A C 1
ATOM 3180 O O . ALA A 1 417 ? -1.504 11.263 5.551 1.00 97.12 417 ALA A O 1
ATOM 3181 N N . THR A 1 418 ? -3.351 10.109 4.984 1.00 96.69 418 THR A N 1
ATOM 3182 C CA . THR A 1 418 ? -4.271 10.849 5.858 1.00 96.69 418 THR A CA 1
ATOM 3183 C C . THR A 1 418 ? -5.221 9.921 6.622 1.00 96.69 418 THR A C 1
ATOM 3185 O O . THR A 1 418 ? -5.551 8.846 6.129 1.00 96.69 418 THR A O 1
ATOM 3188 N N . PRO A 1 419 ? -5.692 10.306 7.821 1.00 98.00 419 PRO A N 1
ATOM 3189 C CA . PRO A 1 419 ? -5.239 11.459 8.607 1.00 98.00 419 PRO A CA 1
ATOM 3190 C C . PRO A 1 419 ? -3.790 11.292 9.113 1.00 98.00 419 PRO A C 1
ATOM 3192 O O . PRO A 1 419 ? -3.238 10.199 9.085 1.00 98.00 419 PRO A O 1
ATOM 3195 N N . ALA A 1 420 ? -3.157 12.373 9.583 1.00 95.94 420 ALA A N 1
ATOM 3196 C CA . ALA A 1 420 ? -1.768 12.330 10.069 1.00 95.94 420 ALA A CA 1
ATOM 3197 C C . ALA A 1 420 ? -1.583 11.442 11.318 1.00 95.94 420 ALA A C 1
ATOM 3199 O O . ALA A 1 420 ? -0.472 11.000 11.620 1.00 95.94 420 ALA A O 1
ATOM 3200 N N . SER A 1 421 ? -2.664 11.173 12.053 1.00 96.81 421 SER A N 1
ATOM 3201 C CA . SER A 1 421 ? -2.678 10.219 13.154 1.00 96.81 421 SER A CA 1
ATOM 3202 C C . SER A 1 421 ? -4.027 9.521 13.298 1.00 96.81 421 SER A C 1
ATOM 3204 O O . SER A 1 421 ? -5.071 10.087 12.972 1.00 96.81 421 SER A O 1
ATOM 3206 N N . GLN A 1 422 ? -3.991 8.294 13.816 1.00 97.81 422 GLN A N 1
ATOM 3207 C CA . GLN A 1 422 ? -5.161 7.536 14.255 1.00 97.81 422 GLN A CA 1
ATOM 3208 C C . GLN A 1 422 ? -4.914 6.945 15.636 1.00 97.81 422 GLN A C 1
ATOM 3210 O O . GLN A 1 422 ? -3.782 6.591 15.970 1.00 97.81 422 GLN A O 1
ATOM 3215 N N . THR A 1 423 ? -5.987 6.778 16.405 1.00 96.00 423 THR A N 1
ATOM 3216 C CA . THR A 1 423 ? -5.970 6.021 17.660 1.00 96.00 423 THR A CA 1
ATOM 3217 C C . THR A 1 423 ? -6.783 4.745 17.491 1.00 96.00 423 THR A C 1
ATOM 3219 O O . THR A 1 423 ? -7.865 4.774 16.907 1.00 96.00 423 THR A O 1
ATOM 3222 N N . VAL A 1 424 ? -6.269 3.629 18.000 1.00 95.06 424 VAL A N 1
ATOM 3223 C CA . VAL A 1 424 ? -6.937 2.325 17.993 1.00 95.06 424 VAL A CA 1
ATOM 3224 C C . VAL A 1 424 ? -6.732 1.636 19.338 1.00 95.06 424 VAL A C 1
ATOM 3226 O O . VAL A 1 424 ? -5.637 1.674 19.893 1.00 95.06 424 VAL A O 1
ATOM 3229 N N . SER A 1 425 ? -7.768 0.997 19.872 1.00 92.62 425 SER A N 1
ATOM 3230 C CA . SER A 1 425 ? -7.612 0.126 21.040 1.00 92.62 425 SER A CA 1
ATOM 3231 C C . SER A 1 425 ? -6.907 -1.171 20.644 1.00 92.62 425 SER A C 1
ATOM 3233 O O . SER A 1 425 ? -7.168 -1.701 19.561 1.00 92.62 425 SER A O 1
ATOM 3235 N N . ALA A 1 426 ? -6.052 -1.709 21.517 1.00 90.75 426 ALA A N 1
ATOM 3236 C CA . ALA A 1 426 ? -5.485 -3.046 21.331 1.00 90.75 426 ALA A CA 1
ATOM 3237 C C . ALA A 1 426 ? -6.602 -4.074 21.031 1.00 90.75 426 ALA A C 1
ATOM 3239 O O . ALA A 1 426 ? -7.651 -4.062 21.667 1.00 90.75 426 ALA A O 1
ATOM 3240 N N . GLY A 1 427 ? -6.405 -4.921 20.018 1.00 88.69 427 GLY A N 1
ATOM 3241 C CA . GLY A 1 427 ? -7.394 -5.897 19.532 1.00 88.69 427 GLY A CA 1
ATOM 3242 C C . GLY A 1 427 ? -8.318 -5.391 18.415 1.00 88.69 427 GLY A C 1
ATOM 3243 O O . GLY A 1 427 ? -9.016 -6.189 17.793 1.00 88.69 427 GLY A O 1
ATOM 3244 N N . SER A 1 428 ? -8.307 -4.090 18.111 1.00 92.75 428 SER A N 1
ATOM 3245 C CA . SER A 1 428 ? -9.151 -3.466 17.079 1.00 92.75 428 SER A CA 1
ATOM 3246 C C . SER A 1 428 ? -8.360 -3.072 15.822 1.00 92.75 428 SER A C 1
ATOM 3248 O O . SER A 1 428 ? -7.135 -3.227 15.764 1.00 92.75 428 SER A O 1
ATOM 3250 N N . ASN A 1 429 ? -9.051 -2.541 14.808 1.00 95.56 429 ASN A N 1
ATOM 3251 C CA . ASN A 1 429 ? -8.430 -1.952 13.619 1.00 95.56 429 ASN A CA 1
ATOM 3252 C C . ASN A 1 429 ? -8.759 -0.467 13.442 1.00 95.56 429 ASN A C 1
ATOM 3254 O O . ASN A 1 429 ? -9.710 0.063 14.012 1.00 95.56 429 ASN A O 1
ATOM 3258 N N . THR A 1 430 ? -7.930 0.193 12.642 1.00 97.81 430 THR A N 1
ATOM 3259 C CA . THR A 1 430 ? -8.141 1.547 12.128 1.00 97.81 430 THR A CA 1
ATOM 3260 C C . THR A 1 430 ? -7.582 1.635 10.709 1.00 97.81 430 THR A C 1
ATOM 3262 O O . THR A 1 430 ? -6.953 0.690 10.222 1.00 97.81 430 THR A O 1
ATOM 3265 N N . SER A 1 431 ? -7.792 2.762 10.034 1.00 97.94 431 SER A N 1
ATOM 3266 C CA . SER A 1 431 ? -7.336 2.945 8.661 1.00 97.94 431 SER A CA 1
ATOM 3267 C C . SER A 1 431 ? -6.804 4.341 8.358 1.00 97.94 431 SER A C 1
ATOM 3269 O O . SER A 1 431 ? -7.262 5.343 8.917 1.00 97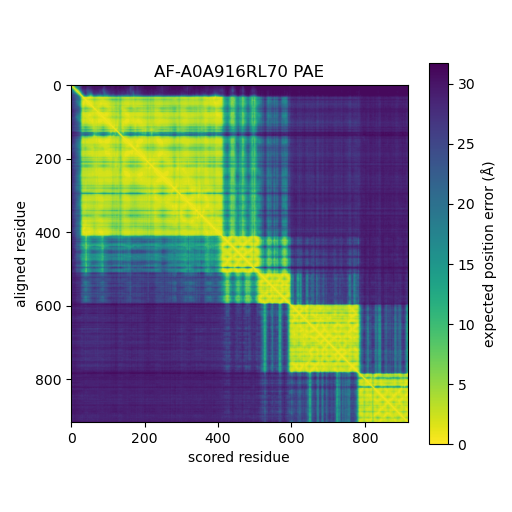.94 431 SER A O 1
ATOM 3271 N N . PHE A 1 432 ? -5.892 4.382 7.391 1.00 98.44 432 PHE A N 1
ATOM 3272 C CA . PHE A 1 432 ? -5.399 5.575 6.712 1.00 98.44 432 PHE A CA 1
ATOM 3273 C C . PHE A 1 432 ? -5.711 5.478 5.215 1.00 98.44 432 PHE A C 1
ATOM 3275 O O . PHE A 1 432 ? -5.841 4.383 4.670 1.00 98.44 432 PHE A O 1
ATOM 3282 N N . ILE A 1 433 ? -5.793 6.613 4.535 1.00 98.31 433 ILE A N 1
ATOM 3283 C CA . ILE A 1 433 ? -5.884 6.710 3.080 1.00 98.31 433 ILE A CA 1
ATOM 3284 C C . ILE A 1 433 ? -4.523 7.158 2.567 1.00 98.31 433 ILE A C 1
ATOM 3286 O O . ILE A 1 433 ? -4.054 8.237 2.922 1.00 98.31 433 ILE A O 1
ATOM 3290 N N . ALA A 1 434 ? -3.898 6.313 1.759 1.00 97.50 434 ALA A N 1
ATOM 3291 C CA . ALA A 1 434 ? -2.668 6.578 1.039 1.00 97.50 434 ALA A CA 1
ATOM 3292 C C . ALA A 1 434 ? -3.015 7.066 -0.375 1.00 97.50 434 ALA A C 1
ATOM 3294 O O . ALA A 1 434 ? -3.582 6.309 -1.158 1.00 97.50 434 ALA A O 1
ATOM 3295 N N . THR A 1 435 ? -2.674 8.309 -0.699 1.00 97.69 435 THR A N 1
ATOM 3296 C CA . THR A 1 435 ? -3.036 8.973 -1.956 1.00 97.69 435 THR A CA 1
ATOM 3297 C C . THR A 1 435 ? -1.804 9.183 -2.821 1.00 97.69 435 THR A C 1
ATOM 3299 O O . THR A 1 435 ? -0.850 9.845 -2.405 1.00 97.69 435 THR A O 1
ATOM 3302 N N . VAL A 1 436 ? -1.854 8.667 -4.046 1.00 95.50 436 VAL A N 1
ATOM 3303 C CA . VAL A 1 436 ? -0.887 8.906 -5.120 1.00 95.50 436 VAL A CA 1
ATOM 3304 C C . VAL A 1 436 ? -1.447 9.981 -6.042 1.00 95.50 436 VAL A C 1
ATOM 3306 O O . VAL A 1 436 ? -2.514 9.810 -6.632 1.00 95.50 436 VAL A O 1
ATOM 3309 N N . THR A 1 437 ? -0.713 11.076 -6.216 1.00 93.50 437 THR A N 1
ATOM 3310 C CA . THR A 1 437 ? -1.039 12.099 -7.216 1.00 93.50 437 THR A CA 1
ATOM 3311 C C . THR A 1 437 ? -0.006 12.047 -8.328 1.00 93.50 437 THR A C 1
ATOM 3313 O O . THR A 1 437 ? 1.155 12.387 -8.110 1.00 93.50 437 THR A O 1
ATOM 3316 N N . ALA A 1 438 ? -0.425 11.617 -9.517 1.00 88.50 438 ALA A N 1
ATOM 3317 C CA . ALA A 1 438 ? 0.443 11.550 -10.687 1.00 88.50 438 ALA A CA 1
ATOM 3318 C C . ALA A 1 438 ? 1.035 12.931 -11.028 1.00 88.50 438 ALA A C 1
ATOM 3320 O O . ALA A 1 438 ? 0.334 13.946 -11.015 1.00 88.50 438 ALA A O 1
ATOM 3321 N N . GLN A 1 439 ? 2.325 12.957 -11.352 1.00 83.69 439 GLN A N 1
ATOM 3322 C CA . GLN A 1 439 ? 3.051 14.119 -11.851 1.00 83.69 439 GLN A CA 1
ATOM 3323 C C . GLN A 1 439 ? 3.404 13.901 -13.327 1.00 83.69 439 GLN A C 1
ATOM 3325 O O . GLN A 1 439 ? 3.868 12.835 -13.731 1.00 83.69 439 GLN A O 1
ATOM 3330 N N . GLY A 1 440 ? 3.163 14.919 -14.157 1.00 78.81 440 GLY A N 1
ATOM 3331 C CA . GLY A 1 440 ? 3.320 14.789 -15.605 1.00 78.81 440 GLY A CA 1
ATOM 3332 C C . GLY A 1 440 ? 2.351 13.755 -16.189 1.00 78.81 440 GLY A C 1
ATOM 3333 O O . GLY A 1 440 ? 1.170 13.744 -15.848 1.00 78.81 440 GLY A O 1
ATOM 3334 N N . ALA A 1 441 ? 2.855 12.893 -17.073 1.00 74.25 441 ALA A N 1
ATOM 3335 C CA . ALA A 1 441 ? 2.088 11.827 -17.721 1.00 74.25 441 ALA A CA 1
ATOM 3336 C C . ALA A 1 441 ? 2.193 10.471 -16.994 1.00 74.25 441 ALA A C 1
ATOM 3338 O O . ALA A 1 441 ? 1.973 9.429 -17.610 1.00 74.25 441 ALA A O 1
ATOM 3339 N N . PHE A 1 442 ? 2.557 10.463 -15.705 1.00 80.75 442 PHE A N 1
ATOM 3340 C CA . PHE A 1 442 ? 2.747 9.223 -14.956 1.00 80.75 442 PHE A CA 1
ATOM 3341 C C . PHE A 1 442 ? 1.494 8.334 -14.979 1.00 80.75 442 PHE A C 1
ATOM 3343 O O . PHE A 1 442 ? 0.429 8.702 -14.482 1.00 80.75 442 PHE A O 1
ATOM 3350 N N . ALA A 1 443 ? 1.660 7.134 -15.535 1.00 80.94 443 ALA A N 1
ATOM 3351 C CA . ALA A 1 443 ? 0.632 6.100 -15.646 1.00 80.94 443 ALA A CA 1
ATOM 3352 C C . ALA A 1 443 ? 1.085 4.754 -15.043 1.00 80.94 443 ALA A C 1
ATOM 3354 O O . ALA A 1 443 ? 0.444 3.728 -15.262 1.00 80.94 443 ALA A O 1
ATOM 3355 N N . GLY A 1 444 ? 2.203 4.746 -14.305 1.00 79.94 444 GLY A N 1
ATOM 3356 C CA . GLY A 1 444 ? 2.806 3.538 -13.745 1.00 79.94 444 GLY A CA 1
ATOM 3357 C C . GLY A 1 444 ? 1.994 2.919 -12.605 1.00 79.94 444 GLY A C 1
ATOM 3358 O O . GLY A 1 444 ? 1.172 3.576 -11.967 1.00 79.94 444 GLY A O 1
ATOM 3359 N N . ASN A 1 445 ? 2.245 1.639 -12.333 1.00 84.25 445 ASN A N 1
ATOM 3360 C CA . ASN A 1 445 ? 1.649 0.922 -11.208 1.00 84.25 445 ASN A CA 1
ATOM 3361 C C . ASN A 1 445 ? 2.449 1.172 -9.924 1.00 84.25 445 ASN A C 1
ATOM 3363 O O . ASN A 1 445 ? 3.608 0.775 -9.824 1.00 84.25 445 ASN A O 1
ATOM 3367 N N . VAL A 1 446 ? 1.809 1.773 -8.925 1.00 88.25 446 VAL A N 1
ATOM 3368 C CA . VAL A 1 446 ? 2.364 2.067 -7.602 1.00 88.25 446 VAL A CA 1
ATOM 3369 C C . VAL A 1 446 ? 1.891 1.026 -6.596 1.00 88.25 446 VAL A C 1
ATOM 3371 O O . VAL A 1 446 ? 0.692 0.875 -6.371 1.00 88.25 446 VAL A O 1
ATOM 3374 N N . THR A 1 447 ? 2.826 0.333 -5.953 1.00 89.12 447 THR A N 1
ATOM 3375 C CA . THR A 1 447 ? 2.536 -0.643 -4.893 1.00 89.12 447 THR A CA 1
ATOM 3376 C C . THR A 1 447 ? 2.973 -0.072 -3.541 1.00 89.12 447 THR A C 1
ATOM 3378 O O . THR A 1 447 ? 4.177 0.053 -3.300 1.00 89.12 447 THR A O 1
ATOM 3381 N N . PRO A 1 448 ? 2.035 0.334 -2.666 1.00 93.38 448 PRO A N 1
ATOM 3382 C CA . PRO A 1 448 ? 2.363 0.809 -1.331 1.00 93.38 448 PRO A CA 1
ATOM 3383 C C . PRO A 1 448 ? 2.721 -0.336 -0.369 1.00 93.38 448 PRO A C 1
ATOM 3385 O O . PRO A 1 448 ? 2.173 -1.434 -0.424 1.00 93.38 448 PRO A O 1
ATOM 3388 N N . SER A 1 449 ? 3.633 -0.052 0.555 1.00 91.81 449 SER A N 1
ATOM 3389 C CA . SER A 1 449 ? 4.054 -0.922 1.657 1.00 91.81 449 SER A CA 1
ATOM 3390 C C . SER A 1 449 ? 4.218 -0.097 2.935 1.00 91.81 449 SER A C 1
ATOM 3392 O O . SER A 1 449 ? 4.300 1.128 2.873 1.00 91.81 449 SER A O 1
ATOM 3394 N N . VAL A 1 450 ? 4.234 -0.735 4.109 1.00 96.50 450 VAL A N 1
ATOM 3395 C CA . VAL A 1 450 ? 4.333 -0.032 5.399 1.00 96.50 450 VAL A CA 1
ATOM 3396 C C . VAL A 1 450 ? 5.353 -0.688 6.323 1.00 96.50 450 VAL A C 1
ATOM 3398 O O . VAL A 1 450 ? 5.434 -1.912 6.408 1.00 96.50 450 VAL A O 1
ATOM 3401 N N . THR A 1 451 ? 6.109 0.137 7.044 1.00 92.69 451 THR A N 1
ATOM 3402 C CA . THR A 1 451 ? 7.019 -0.261 8.126 1.00 92.69 451 THR A CA 1
ATOM 3403 C C . THR A 1 451 ? 6.707 0.528 9.405 1.00 92.69 451 THR A C 1
ATOM 3405 O O . THR A 1 451 ? 5.924 1.478 9.385 1.00 92.69 451 THR A O 1
ATOM 3408 N N . GLY A 1 452 ? 7.279 0.116 10.543 1.00 93.12 452 GLY A N 1
ATOM 3409 C CA . GLY A 1 452 ? 7.063 0.775 11.844 1.00 93.12 452 GLY A CA 1
ATOM 3410 C C . GLY A 1 452 ? 5.862 0.260 12.648 1.00 93.12 452 GLY A C 1
ATOM 3411 O O . GLY A 1 452 ? 5.533 0.826 13.688 1.00 93.12 452 GLY A O 1
ATOM 3412 N N . LEU A 1 453 ? 5.210 -0.821 12.200 1.00 96.44 453 LEU A N 1
ATOM 3413 C CA . LEU A 1 453 ? 4.110 -1.449 12.939 1.00 96.44 453 LEU A CA 1
ATOM 3414 C C . LEU A 1 453 ? 4.584 -1.990 14.304 1.00 96.44 453 LEU A C 1
ATOM 3416 O O . LEU A 1 453 ? 5.651 -2.607 14.373 1.00 96.44 453 LEU A O 1
ATOM 3420 N N . PRO A 1 454 ? 3.795 -1.822 15.382 1.00 96.56 454 PRO A N 1
ATOM 3421 C CA . PRO A 1 454 ? 4.091 -2.450 16.664 1.00 96.56 454 PRO A CA 1
ATOM 3422 C C . PRO A 1 454 ? 3.961 -3.975 16.604 1.00 96.56 454 PRO A C 1
ATOM 3424 O O . PRO A 1 454 ? 3.194 -4.524 15.810 1.00 96.56 454 PRO A O 1
ATOM 3427 N N . THR A 1 455 ? 4.656 -4.673 17.505 1.00 94.75 455 THR A N 1
ATOM 3428 C CA . THR A 1 455 ? 4.533 -6.130 17.653 1.00 94.75 455 THR A CA 1
ATOM 3429 C C . THR A 1 455 ? 3.069 -6.538 17.861 1.00 94.75 455 THR A C 1
ATOM 3431 O O . THR A 1 455 ? 2.357 -5.964 18.687 1.00 94.75 455 THR A O 1
ATOM 3434 N N . GLY A 1 456 ? 2.607 -7.537 17.104 1.00 92.88 456 GLY A N 1
ATOM 3435 C CA . GLY A 1 456 ? 1.220 -8.015 17.142 1.00 92.88 456 GLY A CA 1
ATOM 3436 C C . GLY A 1 456 ? 0.234 -7.211 16.285 1.00 92.88 456 GLY A C 1
ATOM 3437 O O . GLY A 1 456 ? -0.956 -7.513 16.322 1.00 92.88 456 GLY A O 1
ATOM 3438 N N . ALA A 1 457 ? 0.692 -6.210 15.523 1.00 96.94 457 ALA A N 1
ATOM 3439 C CA . ALA A 1 457 ? -0.113 -5.544 14.502 1.00 96.94 457 ALA A CA 1
ATOM 3440 C C . ALA A 1 457 ? 0.202 -6.059 13.087 1.00 96.94 457 ALA A C 1
ATOM 3442 O O . ALA A 1 457 ? 1.329 -6.443 12.778 1.00 96.94 457 ALA A O 1
ATOM 3443 N N . THR A 1 458 ? -0.804 -6.038 12.218 1.00 97.25 458 THR A N 1
ATOM 3444 C CA . THR A 1 458 ? -0.705 -6.372 10.788 1.00 97.25 458 THR A CA 1
ATOM 3445 C C . THR A 1 458 ? -1.323 -5.257 9.955 1.00 97.25 458 THR A C 1
ATOM 3447 O O . THR A 1 458 ? -2.130 -4.478 10.467 1.00 97.25 458 THR A O 1
ATOM 3450 N N . ALA A 1 459 ? -0.950 -5.158 8.678 1.00 97.25 459 ALA A N 1
ATOM 3451 C CA . ALA A 1 459 ? -1.480 -4.136 7.789 1.00 97.25 459 ALA A CA 1
ATOM 3452 C C . ALA A 1 459 ? -1.753 -4.657 6.377 1.00 97.25 459 ALA A C 1
ATOM 3454 O O . ALA A 1 459 ? -1.056 -5.546 5.890 1.00 97.25 459 ALA A O 1
ATOM 3455 N N . THR A 1 460 ? -2.760 -4.085 5.718 1.00 97.69 460 THR A N 1
ATOM 3456 C CA . THR A 1 460 ? -3.145 -4.411 4.336 1.00 97.69 460 THR A CA 1
ATOM 3457 C C . THR A 1 460 ? -3.519 -3.150 3.561 1.00 97.69 460 THR A C 1
ATOM 3459 O O . THR A 1 460 ? -4.000 -2.183 4.152 1.00 97.69 460 THR A O 1
ATOM 3462 N N . PHE A 1 461 ? -3.306 -3.166 2.243 1.00 97.88 461 PHE A N 1
ATOM 3463 C CA . PHE A 1 461 ? -3.671 -2.087 1.321 1.00 97.88 461 PHE A CA 1
ATOM 3464 C C . PHE A 1 461 ? -4.796 -2.539 0.383 1.00 97.88 461 PHE A C 1
ATOM 3466 O O . PHE A 1 461 ? -4.754 -3.656 -0.137 1.00 97.88 461 PHE A O 1
ATOM 3473 N N . SER A 1 462 ? -5.798 -1.682 0.170 1.00 96.94 462 SER A N 1
ATOM 3474 C CA . SER A 1 462 ? -6.906 -1.934 -0.757 1.00 96.94 462 SER A CA 1
ATOM 3475 C C . SER A 1 462 ? -7.283 -0.665 -1.543 1.00 96.94 462 SER A C 1
ATOM 3477 O O . SER A 1 462 ? -7.782 0.288 -0.930 1.00 96.94 462 SER A O 1
ATOM 3479 N N . PRO A 1 463 ? -7.081 -0.635 -2.876 1.00 97.75 463 PRO A N 1
ATOM 3480 C CA . PRO A 1 463 ? -6.417 -1.665 -3.687 1.00 97.75 463 PRO A CA 1
ATOM 3481 C C . PRO A 1 463 ? -4.927 -1.839 -3.339 1.00 97.75 463 PRO A C 1
ATOM 3483 O O . PRO A 1 463 ? -4.268 -0.902 -2.910 1.00 97.75 463 PRO A O 1
ATOM 3486 N N . ALA A 1 464 ? -4.372 -3.035 -3.567 1.00 91.75 464 ALA A N 1
ATOM 3487 C CA . ALA A 1 464 ? -2.951 -3.314 -3.306 1.00 91.75 464 ALA A CA 1
ATOM 3488 C C . ALA A 1 464 ? -1.988 -2.593 -4.274 1.00 91.75 464 ALA A C 1
ATOM 3490 O O . ALA A 1 464 ? -0.801 -2.469 -3.985 1.00 91.75 464 ALA A O 1
ATOM 3491 N N . THR A 1 465 ? -2.496 -2.114 -5.412 1.00 90.81 465 THR A N 1
ATOM 3492 C CA . THR A 1 465 ? -1.744 -1.370 -6.429 1.00 90.81 465 THR A CA 1
ATOM 3493 C C . THR A 1 465 ? -2.612 -0.230 -6.963 1.00 90.81 465 THR A C 1
ATOM 3495 O O . THR A 1 465 ? -3.805 -0.421 -7.199 1.00 90.81 465 THR A O 1
ATOM 3498 N N . ILE A 1 466 ? -2.017 0.946 -7.164 1.00 93.12 466 ILE A N 1
ATOM 3499 C CA . ILE A 1 466 ? -2.647 2.142 -7.738 1.00 93.12 466 ILE A CA 1
ATOM 3500 C C . ILE A 1 466 ? -2.028 2.395 -9.117 1.00 93.12 466 ILE A C 1
ATOM 3502 O O . ILE A 1 466 ? -0.814 2.525 -9.220 1.00 93.12 466 ILE A O 1
ATOM 3506 N N . THR A 1 467 ? -2.830 2.488 -10.176 1.00 88.81 467 THR A N 1
ATOM 3507 C CA . THR A 1 467 ? -2.335 2.788 -11.532 1.00 88.81 467 THR A CA 1
ATOM 3508 C C . THR A 1 467 ? -2.434 4.286 -11.814 1.00 88.81 467 THR A C 1
ATOM 3510 O O . THR A 1 467 ? -3.522 4.857 -11.765 1.00 88.81 467 THR A O 1
ATOM 3513 N N . GLY A 1 468 ? -1.307 4.930 -12.120 1.00 88.19 468 GLY A N 1
ATOM 3514 C CA . GLY A 1 468 ? -1.219 6.376 -12.314 1.00 88.19 468 GLY A CA 1
ATOM 3515 C C . GLY A 1 468 ? -1.455 7.139 -11.010 1.00 88.19 468 GLY A C 1
ATOM 3516 O O . GLY A 1 468 ? -0.543 7.302 -10.207 1.00 88.19 468 GLY A O 1
ATOM 3517 N N . GLY A 1 469 ? -2.679 7.621 -10.796 1.00 91.75 469 GLY A N 1
ATOM 3518 C CA . GLY A 1 469 ? -3.075 8.348 -9.588 1.00 91.75 469 GLY A CA 1
ATOM 3519 C C . GLY A 1 469 ? -4.344 7.775 -8.964 1.00 91.75 469 GLY A C 1
ATOM 3520 O O . GLY A 1 469 ? -5.205 7.243 -9.664 1.00 91.75 469 GLY A O 1
ATOM 3521 N N . GLY A 1 470 ? -4.471 7.898 -7.647 1.00 95.69 470 GLY A N 1
ATOM 3522 C CA . GLY A 1 470 ? -5.613 7.382 -6.901 1.00 95.69 470 GLY A CA 1
ATOM 3523 C C . GLY A 1 470 ? -5.284 7.089 -5.444 1.00 95.69 470 GLY A C 1
ATOM 3524 O O . GLY A 1 470 ? -4.200 7.407 -4.957 1.00 95.69 470 GLY A O 1
ATOM 3525 N N . ASP A 1 471 ? -6.231 6.450 -4.767 1.00 97.62 471 ASP A N 1
ATOM 3526 C CA . ASP A 1 471 ? -6.156 6.163 -3.340 1.00 97.62 471 ASP A CA 1
ATOM 3527 C C . ASP A 1 471 ? -6.051 4.659 -3.074 1.00 97.62 471 ASP A C 1
ATOM 3529 O O . ASP A 1 471 ? -6.640 3.840 -3.781 1.00 97.62 471 ASP A O 1
ATOM 3533 N N . SER A 1 472 ? -5.361 4.308 -1.991 1.00 97.88 472 SER A N 1
ATOM 3534 C CA . SER A 1 472 ? -5.421 2.999 -1.350 1.00 97.88 472 SER A CA 1
ATOM 3535 C C . SER A 1 472 ? -5.700 3.147 0.139 1.00 97.88 472 SER A C 1
ATOM 3537 O O . SER A 1 472 ? -5.056 3.925 0.839 1.00 97.88 472 SER A O 1
ATOM 3539 N N . THR A 1 473 ? -6.614 2.336 0.661 1.00 98.38 473 THR A N 1
ATOM 3540 C CA . THR A 1 473 ? -6.879 2.269 2.100 1.00 98.38 473 THR A CA 1
ATOM 3541 C C . THR A 1 473 ? -5.858 1.355 2.768 1.00 98.38 473 THR A C 1
ATOM 3543 O O . THR A 1 473 ? -5.830 0.159 2.489 1.00 98.38 473 THR A O 1
ATOM 3546 N N . LEU A 1 474 ? -5.039 1.908 3.660 1.00 98.44 474 LEU A N 1
ATOM 3547 C CA . LEU A 1 474 ? -4.195 1.163 4.589 1.00 98.44 474 LEU A CA 1
ATOM 3548 C C . LEU A 1 474 ? -5.021 0.796 5.822 1.00 98.44 474 LEU A C 1
ATOM 3550 O O . LEU A 1 474 ? -5.327 1.670 6.628 1.00 98.44 474 LEU A O 1
ATOM 3554 N N . THR A 1 475 ? -5.348 -0.480 5.999 1.00 98.31 475 THR A N 1
ATOM 3555 C CA . THR A 1 475 ? -5.992 -0.982 7.223 1.00 98.31 475 THR A CA 1
ATOM 3556 C C . THR A 1 475 ? -4.937 -1.571 8.142 1.00 98.31 475 THR A C 1
ATOM 3558 O O . THR A 1 475 ? -4.206 -2.465 7.720 1.00 98.31 475 THR A O 1
ATOM 3561 N N . VAL A 1 476 ? -4.875 -1.106 9.389 1.00 98.12 476 VAL A N 1
ATOM 3562 C CA . VAL A 1 476 ? -3.994 -1.648 10.431 1.00 98.12 476 VAL A CA 1
ATOM 3563 C C . VAL A 1 476 ? -4.841 -2.365 11.476 1.00 98.12 476 VAL A C 1
ATOM 3565 O O . VAL A 1 476 ? -5.695 -1.745 12.103 1.00 98.12 476 VAL A O 1
ATOM 3568 N N . GLN A 1 477 ? -4.592 -3.657 11.680 1.00 97.25 477 GLN A N 1
ATOM 3569 C CA . GLN A 1 477 ? -5.258 -4.497 12.677 1.00 97.25 477 GLN A CA 1
ATOM 3570 C C . GLN A 1 477 ? -4.287 -4.806 13.817 1.00 97.25 477 GLN A C 1
ATOM 3572 O O . GLN A 1 477 ? -3.195 -5.317 13.576 1.00 97.25 477 GLN A O 1
ATOM 3577 N N . THR A 1 478 ? -4.692 -4.529 15.055 1.00 95.88 478 THR A N 1
ATOM 3578 C CA . THR A 1 478 ? -3.921 -4.832 16.272 1.00 95.88 478 THR A CA 1
ATOM 3579 C C . THR A 1 478 ? -4.445 -6.089 16.971 1.00 95.88 478 THR A C 1
ATOM 3581 O O . THR A 1 478 ? -5.588 -6.498 16.757 1.00 95.88 478 THR A O 1
ATOM 3584 N N . SER A 1 479 ? -3.614 -6.702 17.813 1.00 93.06 479 SER A N 1
ATOM 3585 C CA . SER A 1 479 ? -3.996 -7.790 18.725 1.00 93.06 479 SER A CA 1
ATOM 3586 C C . SER A 1 479 ? -4.250 -7.253 20.137 1.00 93.06 479 SER A C 1
ATOM 3588 O O . SER A 1 479 ? -3.770 -6.169 20.471 1.00 93.06 479 SER A O 1
ATOM 3590 N N . SER A 1 480 ? -4.925 -8.021 20.997 1.00 87.94 480 SER A N 1
ATOM 3591 C CA . SER A 1 480 ? -5.103 -7.662 22.417 1.00 87.94 480 SER A CA 1
ATOM 3592 C C . SER A 1 480 ? -3.775 -7.554 23.183 1.00 87.94 480 SER A C 1
ATOM 3594 O O . SER A 1 480 ? -3.690 -6.862 24.190 1.00 87.94 480 SER A O 1
ATOM 3596 N N . SER A 1 481 ? -2.714 -8.199 22.684 1.00 89.00 481 SER A N 1
ATOM 3597 C CA . SER A 1 481 ? -1.356 -8.128 23.241 1.00 89.00 481 SER A CA 1
ATOM 3598 C C . SER A 1 481 ? -0.480 -7.019 22.648 1.00 89.00 481 SER A C 1
ATOM 3600 O O . SER A 1 481 ? 0.681 -6.888 23.036 1.00 89.00 481 SER A O 1
ATOM 3602 N N . THR A 1 482 ? -0.988 -6.247 21.681 1.00 93.75 482 THR A N 1
ATOM 3603 C CA . THR A 1 482 ? -0.209 -5.177 21.051 1.00 93.75 482 THR A CA 1
ATOM 3604 C C . THR A 1 482 ? 0.100 -4.093 22.091 1.00 93.75 482 THR A C 1
ATOM 3606 O O . THR A 1 482 ? -0.834 -3.573 22.703 1.00 93.75 482 THR A O 1
ATOM 3609 N N . PRO A 1 483 ? 1.381 -3.737 22.320 1.00 94.50 483 PRO A N 1
ATOM 3610 C CA . PRO A 1 483 ? 1.727 -2.781 23.364 1.00 94.50 483 PRO A CA 1
ATOM 3611 C C . PRO A 1 483 ? 1.124 -1.397 23.109 1.00 94.50 483 PRO A C 1
ATOM 3613 O O . PRO A 1 483 ? 1.029 -0.938 21.970 1.00 94.50 483 PRO A O 1
ATOM 3616 N N . THR A 1 484 ? 0.733 -0.718 24.186 1.00 93.88 484 THR A N 1
ATOM 3617 C CA . THR A 1 484 ? 0.232 0.657 24.113 1.00 93.88 484 THR A CA 1
ATOM 3618 C C . THR A 1 484 ? 1.366 1.628 23.819 1.00 93.88 484 THR A C 1
ATOM 3620 O O . THR A 1 484 ? 2.447 1.514 24.400 1.00 93.88 484 THR A O 1
ATOM 3623 N N . GLY A 1 485 ? 1.105 2.634 22.993 1.00 95.56 485 GLY A N 1
ATOM 3624 C CA . GLY A 1 485 ? 2.094 3.642 22.630 1.00 95.56 485 GLY A CA 1
ATOM 3625 C C . GLY A 1 485 ? 1.764 4.322 21.311 1.00 95.56 485 GLY A C 1
ATOM 3626 O O . GLY A 1 485 ? 0.790 3.974 20.647 1.00 95.56 485 GLY A O 1
ATOM 3627 N N . THR A 1 486 ? 2.585 5.293 20.927 1.00 97.44 486 THR A N 1
ATOM 3628 C CA . THR A 1 486 ? 2.503 5.939 19.613 1.00 97.44 486 THR A CA 1
ATOM 3629 C C . THR A 1 486 ? 3.629 5.418 18.733 1.00 97.44 486 THR A C 1
ATOM 3631 O O . THR A 1 486 ? 4.800 5.500 19.098 1.00 97.44 486 THR A O 1
ATOM 3634 N N . TYR A 1 487 ? 3.258 4.893 17.571 1.00 97.12 487 TYR A N 1
ATOM 3635 C CA . TYR A 1 487 ? 4.145 4.262 16.607 1.00 97.12 487 TYR A CA 1
ATOM 3636 C C . TYR A 1 487 ? 4.131 5.071 15.306 1.00 97.12 487 TYR A C 1
ATOM 3638 O O . TYR A 1 487 ? 3.073 5.170 14.672 1.00 97.12 487 TYR A O 1
ATOM 3646 N N . PRO A 1 488 ? 5.265 5.669 14.898 1.00 96.75 488 PRO A N 1
ATOM 3647 C CA . PRO A 1 488 ? 5.372 6.276 13.582 1.00 96.75 488 PRO A CA 1
ATOM 3648 C C . PRO A 1 488 ? 5.392 5.165 12.528 1.00 96.75 488 PRO A C 1
ATOM 3650 O O . PRO A 1 488 ? 6.273 4.306 12.528 1.00 96.75 488 PRO A O 1
ATOM 3653 N N . LEU A 1 489 ? 4.407 5.179 11.636 1.00 97.06 489 LEU A N 1
ATOM 3654 C CA . LEU A 1 489 ? 4.333 4.288 10.488 1.00 97.06 489 LEU A CA 1
ATOM 3655 C C . LEU A 1 489 ? 4.889 5.012 9.267 1.00 97.06 489 LEU A C 1
ATOM 3657 O O . LEU A 1 489 ? 4.425 6.105 8.934 1.00 97.06 489 LEU A O 1
ATOM 3661 N N . THR A 1 490 ? 5.833 4.383 8.574 1.00 94.69 490 THR A N 1
ATOM 3662 C CA . THR A 1 490 ? 6.363 4.885 7.303 1.00 94.69 490 THR A CA 1
ATOM 3663 C C . THR A 1 490 ? 5.755 4.077 6.173 1.00 94.69 490 THR A C 1
ATOM 3665 O O . THR A 1 490 ? 5.963 2.868 6.079 1.00 94.69 490 THR A O 1
ATOM 3668 N N . ILE A 1 491 ? 4.991 4.747 5.318 1.00 96.75 491 ILE A N 1
ATOM 3669 C CA . ILE A 1 491 ? 4.359 4.161 4.143 1.00 96.75 491 ILE A CA 1
ATOM 3670 C C . ILE A 1 491 ? 5.219 4.510 2.933 1.00 96.75 491 ILE A C 1
ATOM 3672 O O . ILE A 1 491 ? 5.440 5.687 2.653 1.00 96.75 491 ILE A O 1
ATOM 3676 N N . LEU A 1 492 ? 5.699 3.492 2.228 1.00 89.06 492 LEU A N 1
ATOM 3677 C CA . LEU A 1 492 ? 6.510 3.606 1.022 1.00 89.06 492 LEU A CA 1
ATOM 3678 C C . LEU A 1 492 ? 5.655 3.244 -0.189 1.00 89.06 492 LEU A C 1
ATOM 3680 O O . LEU A 1 492 ? 5.188 2.113 -0.294 1.00 89.06 492 LEU A O 1
ATOM 3684 N N . ALA A 1 493 ? 5.480 4.184 -1.108 1.00 87.38 493 ALA A N 1
ATOM 3685 C CA . ALA A 1 493 ? 4.859 3.971 -2.406 1.00 87.38 493 ALA A CA 1
ATOM 3686 C C . ALA A 1 493 ? 5.947 3.826 -3.469 1.00 87.38 493 ALA A C 1
ATOM 3688 O O . ALA A 1 493 ? 6.781 4.718 -3.615 1.00 87.38 493 ALA A O 1
ATOM 3689 N N . MET A 1 494 ? 5.942 2.715 -4.206 1.00 78.69 494 MET A N 1
ATOM 3690 C CA . MET A 1 494 ? 6.980 2.399 -5.188 1.00 78.69 494 MET A CA 1
ATOM 3691 C C . MET A 1 494 ? 6.365 2.014 -6.535 1.00 78.69 494 MET A C 1
ATOM 3693 O O . MET A 1 494 ? 5.485 1.156 -6.591 1.00 78.69 494 MET A O 1
ATOM 3697 N N . SER A 1 495 ? 6.851 2.623 -7.618 1.00 79.25 495 SER A N 1
ATOM 3698 C CA . SER A 1 495 ? 6.518 2.256 -8.998 1.00 79.25 495 SER A CA 1
ATOM 3699 C C . SER A 1 495 ? 7.695 1.544 -9.644 1.00 79.25 495 SER A C 1
ATOM 3701 O O . SER A 1 495 ? 8.732 2.171 -9.854 1.00 79.25 495 SER A O 1
ATOM 3703 N N . MET A 1 496 ? 7.535 0.246 -9.936 1.00 60.97 496 MET A N 1
ATOM 3704 C CA . MET A 1 496 ? 8.531 -0.609 -10.612 1.00 60.97 496 MET A CA 1
ATOM 3705 C C . MET A 1 496 ? 9.981 -0.381 -10.136 1.00 60.97 496 MET A C 1
ATOM 3707 O O . MET A 1 496 ? 10.897 -0.382 -10.945 1.00 60.97 496 MET A O 1
ATOM 3711 N N . GLY A 1 497 ? 10.187 -0.120 -8.838 1.00 48.81 497 GLY A N 1
ATOM 3712 C CA . GLY A 1 497 ? 11.493 0.140 -8.213 1.00 48.81 497 GLY A CA 1
ATOM 3713 C C . GLY A 1 497 ? 12.284 1.363 -8.698 1.00 48.81 497 GLY A C 1
ATOM 3714 O O . GLY A 1 497 ? 13.394 1.549 -8.220 1.00 48.81 497 GLY A O 1
ATOM 3715 N N . SER A 1 498 ? 11.744 2.188 -9.602 1.00 53.28 498 SER A N 1
ATOM 3716 C CA . SER A 1 498 ? 12.449 3.337 -10.208 1.00 53.28 498 SER A CA 1
ATOM 3717 C C . SER A 1 498 ? 12.003 4.685 -9.626 1.00 53.28 498 SER A C 1
ATOM 3719 O O . SER A 1 498 ? 12.790 5.620 -9.527 1.00 53.28 498 SER A O 1
ATOM 3721 N N . VAL A 1 499 ? 10.745 4.791 -9.177 1.00 67.56 499 VAL A N 1
ATOM 3722 C CA . VAL A 1 499 ? 10.212 5.998 -8.519 1.00 67.56 499 VAL A CA 1
ATOM 3723 C C . VAL A 1 499 ? 9.598 5.616 -7.179 1.00 67.56 499 VAL A C 1
ATOM 3725 O O . VAL A 1 499 ? 8.686 4.785 -7.124 1.00 67.56 499 VAL A O 1
ATOM 3728 N N . SER A 1 500 ? 10.075 6.232 -6.096 1.00 77.56 500 SER A N 1
ATOM 3729 C CA . SER A 1 500 ? 9.554 6.005 -4.748 1.00 77.56 500 SER A CA 1
ATOM 3730 C C . SER A 1 500 ? 9.247 7.299 -4.010 1.00 77.56 500 SER A C 1
ATOM 3732 O O . SER A 1 500 ? 10.026 8.246 -4.069 1.00 77.56 500 SER A O 1
ATOM 3734 N N . GLN A 1 501 ? 8.155 7.301 -3.251 1.00 85.88 501 GLN A N 1
ATOM 3735 C CA . GLN A 1 501 ? 7.799 8.369 -2.320 1.00 85.88 501 GLN A CA 1
ATOM 3736 C C . GLN A 1 501 ? 7.402 7.775 -0.973 1.00 85.88 501 GLN A C 1
ATOM 3738 O O . GLN A 1 501 ? 6.870 6.665 -0.903 1.00 85.88 501 GLN A O 1
ATOM 3743 N N . THR A 1 502 ? 7.612 8.529 0.102 1.00 90.88 502 THR A N 1
ATOM 3744 C CA . THR A 1 502 ? 7.244 8.107 1.457 1.00 90.88 502 THR A CA 1
ATOM 3745 C C . THR A 1 502 ? 6.307 9.098 2.123 1.00 90.88 502 THR A C 1
ATOM 3747 O O . THR A 1 502 ? 6.481 10.306 1.987 1.00 90.88 502 THR A O 1
ATOM 3750 N N . ALA A 1 503 ? 5.368 8.585 2.912 1.00 94.12 503 ALA A N 1
ATOM 3751 C CA . ALA A 1 503 ? 4.548 9.368 3.827 1.00 94.12 503 ALA A CA 1
ATOM 3752 C C . ALA A 1 503 ? 4.612 8.755 5.231 1.00 94.12 503 ALA A C 1
ATOM 3754 O O . ALA A 1 503 ? 4.660 7.534 5.376 1.00 94.12 503 ALA A O 1
ATOM 3755 N N . THR A 1 504 ? 4.589 9.592 6.267 1.00 95.88 504 THR A N 1
ATOM 3756 C CA . THR A 1 504 ? 4.583 9.138 7.665 1.00 95.88 504 THR A CA 1
ATOM 3757 C C . THR A 1 504 ? 3.265 9.503 8.332 1.00 95.88 504 THR A C 1
ATOM 3759 O O . THR A 1 504 ? 2.793 10.633 8.208 1.00 95.88 504 THR A O 1
ATOM 3762 N N . VAL A 1 505 ? 2.690 8.554 9.068 1.00 98.25 505 VAL A N 1
ATOM 3763 C CA . VAL A 1 505 ? 1.511 8.754 9.925 1.00 98.25 505 VAL A CA 1
ATOM 3764 C C . VAL A 1 505 ? 1.776 8.175 11.309 1.00 98.25 505 VAL A C 1
ATOM 3766 O O . VAL A 1 505 ? 2.631 7.310 11.466 1.00 98.25 505 VAL A O 1
ATOM 3769 N N . ASN A 1 506 ? 1.044 8.622 12.325 1.00 97.94 506 ASN A N 1
ATOM 3770 C CA . ASN A 1 506 ? 1.179 8.091 13.683 1.00 97.94 506 ASN A CA 1
ATOM 3771 C C . ASN A 1 506 ? 0.002 7.182 14.048 1.00 97.94 506 ASN A C 1
ATOM 3773 O O . ASN A 1 506 ? -1.149 7.618 14.059 1.00 97.94 506 ASN A O 1
ATOM 3777 N N . LEU A 1 507 ? 0.292 5.938 14.422 1.00 98.06 507 LEU A N 1
ATOM 3778 C CA . LEU A 1 507 ? -0.674 5.038 15.042 1.00 98.06 507 LEU A CA 1
ATOM 3779 C C . LEU A 1 507 ? -0.516 5.093 16.561 1.00 98.06 507 LEU A C 1
ATOM 3781 O O . LEU A 1 507 ? 0.516 4.691 17.088 1.00 98.06 507 LEU A O 1
ATOM 3785 N N . THR A 1 508 ? -1.538 5.543 17.277 1.00 97.38 508 THR A N 1
ATOM 3786 C CA . THR A 1 508 ? -1.584 5.449 18.738 1.00 97.38 508 THR A CA 1
ATOM 3787 C C . THR A 1 508 ? -2.394 4.225 19.138 1.00 97.38 508 THR A C 1
ATOM 3789 O O . THR A 1 508 ? -3.599 4.174 18.907 1.00 97.38 508 THR A O 1
ATOM 3792 N N . VAL A 1 509 ? -1.741 3.244 19.751 1.00 95.69 509 VAL A N 1
ATOM 3793 C CA . VAL A 1 509 ? -2.407 2.096 20.366 1.00 95.69 509 VAL A CA 1
ATOM 3794 C C . VAL A 1 509 ? -2.751 2.458 21.807 1.00 95.69 509 VAL A C 1
ATOM 3796 O O . VAL A 1 509 ? -1.858 2.683 22.628 1.00 95.69 509 VAL A O 1
ATOM 3799 N N . SER A 1 510 ? -4.042 2.536 22.115 1.00 91.75 510 SER A N 1
ATOM 3800 C CA . SER A 1 510 ? -4.547 2.710 23.476 1.00 91.75 510 SER A CA 1
ATOM 3801 C C . SER A 1 510 ? -4.868 1.364 24.118 1.00 91.75 510 SER A C 1
ATOM 3803 O O . SER A 1 510 ? -5.140 0.377 23.432 1.00 91.75 510 SER A O 1
ATOM 3805 N N . ALA A 1 511 ? -4.858 1.331 25.451 1.00 83.75 511 ALA A N 1
ATOM 3806 C CA . ALA A 1 511 ? -5.397 0.191 26.179 1.00 83.75 511 ALA A CA 1
ATOM 3807 C C . ALA A 1 511 ? -6.872 -0.012 25.805 1.00 83.75 511 ALA A C 1
ATOM 3809 O O . ALA A 1 511 ? -7.596 0.953 25.538 1.00 83.75 511 ALA A O 1
ATOM 3810 N N . GLU A 1 512 ? -7.300 -1.268 25.783 1.00 78.19 512 GLU A N 1
ATOM 3811 C CA . GLU A 1 512 ? -8.708 -1.620 25.651 1.00 78.19 512 GLU A CA 1
ATOM 3812 C C . GLU A 1 512 ? -9.494 -1.033 26.840 1.00 78.19 512 GLU A C 1
ATOM 3814 O O . GLU A 1 512 ? -9.015 -1.088 27.980 1.00 78.19 512 GLU A O 1
ATOM 3819 N N . PRO A 1 513 ? -10.663 -0.410 26.611 1.00 80.00 513 PRO A N 1
ATOM 3820 C CA . PRO A 1 513 ? -11.455 0.143 27.702 1.00 80.00 513 PRO A CA 1
ATOM 3821 C C . PRO A 1 513 ? -11.871 -0.969 28.674 1.00 80.00 513 PRO A C 1
ATOM 3823 O O . PRO A 1 513 ? -12.195 -2.075 28.258 1.00 80.00 513 PRO A O 1
ATOM 3826 N N . ALA A 1 514 ? -11.875 -0.691 29.977 1.00 85.19 514 ALA A N 1
ATOM 3827 C CA . ALA A 1 514 ? -12.371 -1.642 30.972 1.00 85.19 514 ALA A CA 1
ATOM 3828 C C . ALA A 1 514 ? -13.893 -1.541 31.110 1.00 85.19 514 ALA A C 1
ATOM 3830 O O . ALA A 1 514 ? -14.456 -0.440 31.067 1.00 85.19 514 ALA A O 1
ATOM 3831 N N . ALA A 1 515 ? -14.566 -2.676 31.294 1.00 91.12 515 ALA A N 1
ATOM 3832 C CA . ALA A 1 515 ? -15.972 -2.692 31.658 1.00 91.12 515 ALA A CA 1
ATOM 3833 C C . ALA A 1 515 ? -16.161 -1.995 33.018 1.00 91.12 515 ALA A C 1
ATOM 3835 O O . ALA A 1 515 ? -15.335 -2.102 33.929 1.00 91.12 515 ALA A O 1
ATOM 3836 N N . ALA A 1 516 ? -17.252 -1.250 33.173 1.00 93.38 516 ALA A N 1
ATOM 3837 C CA . ALA A 1 516 ? -17.559 -0.569 34.415 1.00 93.38 516 ALA A CA 1
ATOM 3838 C C . ALA A 1 516 ? -17.912 -1.597 35.495 1.00 93.38 516 ALA A C 1
ATOM 3840 O O . ALA A 1 516 ? -18.754 -2.476 35.284 1.00 93.38 516 ALA A O 1
ATOM 3841 N N . ALA A 1 517 ? -17.277 -1.467 36.660 1.00 95.44 517 ALA A N 1
ATOM 3842 C CA . ALA A 1 517 ? -17.530 -2.347 37.793 1.00 95.44 517 ALA A CA 1
ATOM 3843 C C . ALA A 1 517 ? -19.023 -2.331 38.168 1.00 95.44 517 ALA A C 1
ATOM 3845 O O . ALA A 1 517 ? -19.623 -1.248 38.215 1.00 95.44 517 ALA A O 1
ATOM 3846 N N . PRO A 1 518 ? -19.644 -3.496 38.430 1.00 97.38 518 PRO A N 1
ATOM 3847 C CA . PRO A 1 518 ? -21.038 -3.543 38.833 1.00 97.38 518 PRO A CA 1
ATOM 3848 C C . PRO A 1 518 ? -21.306 -2.716 40.093 1.00 97.38 518 PRO A C 1
ATOM 3850 O O . PRO A 1 518 ? -20.459 -2.593 40.972 1.00 97.38 518 PRO A O 1
ATOM 3853 N N . THR A 1 519 ? -22.509 -2.185 40.227 1.00 97.25 519 THR A N 1
ATOM 3854 C CA . THR A 1 519 ? -22.996 -1.488 41.416 1.00 97.25 519 THR A CA 1
ATOM 3855 C C . THR A 1 519 ? -24.161 -2.258 42.020 1.00 97.25 519 THR A C 1
ATOM 3857 O O . THR A 1 519 ? -24.903 -2.941 41.311 1.00 97.25 519 THR A O 1
ATOM 3860 N N . PHE A 1 520 ? -24.319 -2.153 43.340 1.00 98.06 520 PHE A N 1
ATOM 3861 C CA . PHE A 1 520 ? -25.378 -2.829 44.083 1.00 98.06 520 PHE A CA 1
ATOM 3862 C C . PHE A 1 520 ? -26.403 -1.835 44.617 1.00 98.06 520 PHE A C 1
ATOM 3864 O O . PHE A 1 520 ? -26.038 -0.804 45.187 1.00 98.06 520 PHE A O 1
ATOM 3871 N N . SER A 1 521 ? -27.683 -2.171 44.473 1.00 95.81 521 SER A N 1
ATOM 3872 C CA . SER A 1 521 ? -28.795 -1.411 45.038 1.00 95.81 521 SER A CA 1
ATOM 3873 C C . SER A 1 521 ? -29.802 -2.354 45.707 1.00 95.81 521 SER A C 1
ATOM 3875 O O . SER A 1 521 ? -30.389 -3.185 45.013 1.00 95.81 521 SER A O 1
ATOM 3877 N N . PRO A 1 522 ? -30.021 -2.258 47.030 1.00 95.81 522 PRO A N 1
ATOM 3878 C CA . PRO A 1 522 ? -29.373 -1.328 47.959 1.00 95.81 522 PRO A CA 1
ATOM 3879 C C . PRO A 1 522 ? -27.888 -1.673 48.179 1.00 95.81 522 PRO A C 1
ATOM 3881 O O . PRO A 1 522 ? -27.469 -2.803 47.931 1.00 95.81 522 PRO A O 1
ATOM 3884 N N . SER A 1 523 ? -27.079 -0.708 48.628 1.00 93.62 523 SER A N 1
ATOM 3885 C CA . SER A 1 523 ? -25.641 -0.910 48.881 1.00 93.62 523 SER A CA 1
ATOM 3886 C C . SER A 1 523 ? -25.386 -1.886 50.038 1.00 93.62 523 SER A C 1
ATOM 3888 O O . SER A 1 523 ? -26.271 -2.131 50.854 1.00 93.62 523 SER A O 1
ATOM 3890 N N . GLY A 1 524 ? -24.170 -2.423 50.166 1.00 93.12 524 GLY A N 1
ATOM 3891 C CA . GLY A 1 524 ? -23.793 -3.217 51.344 1.00 93.12 524 GLY A CA 1
ATOM 3892 C C . GLY A 1 524 ? -24.030 -2.466 52.659 1.00 93.12 524 GLY A C 1
ATOM 3893 O O . GLY A 1 524 ? -23.924 -1.239 52.712 1.00 93.12 524 GLY A O 1
ATOM 3894 N N . GLY A 1 525 ? -24.367 -3.199 53.718 1.00 91.75 525 GLY A N 1
ATOM 3895 C CA . GLY A 1 525 ? -24.686 -2.621 55.017 1.00 91.75 525 GLY A CA 1
ATOM 3896 C C . GLY A 1 525 ? -25.400 -3.582 55.960 1.00 91.75 525 GLY A C 1
ATOM 3897 O O . GLY A 1 525 ? -25.613 -4.757 55.653 1.00 91.75 525 GLY A O 1
ATOM 3898 N N . THR A 1 526 ? -25.769 -3.061 57.127 1.00 87.31 526 THR A N 1
ATOM 3899 C CA . THR A 1 526 ? -26.571 -3.790 58.111 1.00 87.31 526 THR A CA 1
ATOM 3900 C C . THR A 1 526 ? -28.048 -3.498 57.890 1.00 87.31 526 THR A C 1
ATOM 3902 O O . THR A 1 526 ? -28.463 -2.341 57.896 1.00 87.31 526 THR A O 1
ATOM 3905 N N . TYR A 1 527 ? -28.844 -4.551 57.755 1.00 81.69 527 TYR A N 1
ATOM 3906 C CA . TYR A 1 527 ? -30.284 -4.497 57.553 1.00 81.69 527 TYR A CA 1
ATOM 3907 C C . TYR A 1 527 ? -30.996 -5.321 58.622 1.00 81.69 527 TYR A C 1
ATOM 3909 O O . TYR A 1 527 ? -30.447 -6.282 59.152 1.00 81.69 527 TYR A O 1
ATOM 3917 N N . THR A 1 528 ? -32.235 -4.958 58.941 1.00 76.06 528 THR A N 1
ATOM 3918 C CA . THR A 1 528 ? -33.086 -5.702 59.888 1.00 76.06 528 THR A CA 1
ATOM 3919 C C . THR A 1 528 ? -34.086 -6.632 59.198 1.00 76.06 528 THR A C 1
ATOM 3921 O O . THR A 1 528 ? -34.799 -7.383 59.855 1.00 76.06 528 THR A O 1
ATOM 3924 N N . THR A 1 529 ? -34.145 -6.589 57.865 1.00 76.00 529 THR A N 1
ATOM 3925 C CA . THR A 1 529 ? -35.002 -7.416 57.004 1.00 76.00 529 THR A CA 1
ATOM 3926 C C . THR A 1 529 ? -34.194 -7.938 55.816 1.00 76.00 529 THR A C 1
ATOM 3928 O O . THR A 1 529 ? -33.159 -7.360 55.473 1.00 76.00 529 THR A O 1
ATOM 3931 N N . ALA A 1 530 ? -34.649 -9.026 55.185 1.00 83.50 530 ALA A N 1
ATOM 3932 C CA . ALA A 1 530 ? -34.013 -9.567 53.984 1.00 83.50 530 ALA A CA 1
ATOM 3933 C C . ALA A 1 530 ? -33.978 -8.526 52.851 1.00 83.50 530 ALA A C 1
ATOM 3935 O O . ALA A 1 530 ? -34.935 -7.777 52.663 1.00 83.50 530 ALA A O 1
ATOM 3936 N N . GLN A 1 531 ? -32.881 -8.492 52.097 1.00 93.31 531 GLN A N 1
ATOM 3937 C CA . GLN A 1 531 ? -32.682 -7.562 50.986 1.00 93.31 531 GLN A CA 1
ATOM 3938 C C . GLN A 1 531 ? -32.850 -8.264 49.638 1.00 93.31 531 GLN A C 1
ATOM 3940 O O . GLN A 1 531 ? -32.497 -9.431 49.484 1.00 93.31 531 GLN A O 1
ATOM 3945 N N . SER A 1 532 ? -33.368 -7.534 48.650 1.00 94.12 532 SER A N 1
ATOM 3946 C CA . SER A 1 532 ? -33.394 -7.945 47.244 1.00 94.12 532 SER A CA 1
ATOM 3947 C C . SER A 1 532 ? -32.476 -7.007 46.462 1.00 94.12 532 SER A C 1
ATOM 3949 O O . SER A 1 532 ? -32.827 -5.855 46.211 1.00 94.12 532 SER A O 1
ATOM 3951 N N . VAL A 1 533 ? -31.260 -7.468 46.167 1.00 96.94 533 VAL A N 1
ATOM 3952 C CA . VAL A 1 533 ? -30.180 -6.641 45.618 1.00 96.94 533 VAL A CA 1
ATOM 3953 C C . VAL A 1 533 ? -30.204 -6.676 44.098 1.00 96.94 533 VAL A C 1
ATOM 3955 O O . VAL A 1 533 ? -30.012 -7.719 43.476 1.00 96.94 533 VAL A O 1
ATOM 3958 N N . THR A 1 534 ? -30.404 -5.514 43.494 1.00 97.62 534 THR A N 1
ATOM 3959 C CA . THR A 1 534 ? -30.241 -5.300 42.057 1.00 97.62 534 THR A CA 1
ATOM 3960 C C . THR A 1 534 ? -28.771 -5.020 41.759 1.00 97.62 534 THR A C 1
ATOM 3962 O O . THR A 1 534 ? -28.151 -4.199 42.438 1.00 97.62 534 THR A O 1
ATOM 3965 N N . ILE A 1 535 ? -28.225 -5.685 40.741 1.00 98.06 535 ILE A N 1
ATOM 3966 C CA . ILE A 1 535 ? -26.869 -5.455 40.236 1.00 98.06 535 ILE A CA 1
ATOM 3967 C C . ILE A 1 535 ? -26.967 -4.742 38.883 1.00 98.06 535 ILE A C 1
ATOM 3969 O O . ILE A 1 535 ? -27.768 -5.131 38.033 1.00 98.06 535 ILE A O 1
ATOM 3973 N N . SER A 1 536 ? -26.174 -3.694 38.675 1.00 96.38 536 SER A N 1
ATOM 3974 C CA . SER A 1 536 ? -26.148 -2.946 37.410 1.00 96.38 536 SER A CA 1
ATOM 3975 C C . SER A 1 536 ? -24.735 -2.551 37.010 1.00 96.38 536 SER A C 1
ATOM 3977 O O . SER A 1 536 ? -23.897 -2.338 37.872 1.00 96.38 536 SER A O 1
ATOM 3979 N N . THR A 1 537 ? -24.468 -2.398 35.718 1.00 97.06 537 THR A N 1
ATOM 3980 C CA . THR A 1 537 ? -23.236 -1.790 35.195 1.00 97.06 537 THR A CA 1
ATOM 3981 C C . THR A 1 537 ? -23.605 -0.705 34.190 1.00 97.06 537 THR A C 1
ATOM 3983 O O . THR A 1 537 ? -24.672 -0.759 33.577 1.00 97.06 537 THR A O 1
ATOM 3986 N N . THR A 1 538 ? -22.750 0.306 34.041 1.00 96.19 538 THR A N 1
ATOM 3987 C CA . THR A 1 538 ? -22.918 1.345 33.018 1.00 96.19 538 THR A CA 1
ATOM 3988 C C . THR A 1 538 ? -22.361 0.928 31.655 1.00 96.19 538 THR A C 1
ATOM 3990 O O . THR A 1 538 ? -22.646 1.609 30.669 1.00 96.19 538 THR A O 1
ATOM 3993 N N . THR A 1 539 ? -21.616 -0.184 31.558 1.00 94.06 539 THR A N 1
ATOM 3994 C CA . THR A 1 539 ? -21.207 -0.749 30.262 1.00 94.06 539 THR A CA 1
ATOM 3995 C C . THR A 1 539 ? -22.410 -1.399 29.590 1.00 94.06 539 THR A C 1
ATOM 3997 O O . THR A 1 539 ? -22.884 -2.453 30.004 1.00 94.06 539 THR A O 1
ATOM 4000 N N . SER A 1 540 ? -22.927 -0.750 28.548 1.00 90.88 540 SER A N 1
ATOM 4001 C CA . SER A 1 540 ? -24.050 -1.268 27.764 1.00 90.88 540 SER A CA 1
ATOM 4002 C C . SER A 1 540 ? -23.702 -2.619 27.135 1.00 90.88 540 SER A C 1
ATOM 4004 O O . SER A 1 540 ? -22.652 -2.744 26.518 1.00 90.88 540 SER A O 1
ATOM 4006 N N . GLY A 1 541 ? -24.606 -3.595 27.241 1.00 89.75 541 GLY A N 1
ATOM 4007 C CA . GLY A 1 541 ? -24.432 -4.947 26.689 1.00 89.75 541 GLY A CA 1
ATOM 4008 C C . GLY A 1 541 ? -23.755 -5.939 27.638 1.00 89.75 541 GLY A C 1
ATOM 4009 O O . GLY A 1 541 ? -24.044 -7.131 27.544 1.00 89.75 541 GLY A O 1
ATOM 4010 N N . ALA A 1 542 ? -22.965 -5.446 28.601 1.00 95.00 542 ALA A N 1
ATOM 4011 C CA . ALA A 1 542 ? -22.098 -6.290 29.412 1.00 95.00 542 ALA A CA 1
ATOM 4012 C C . ALA A 1 542 ? -22.860 -7.365 30.194 1.00 95.00 542 ALA A C 1
ATOM 4014 O O . ALA A 1 542 ? -23.894 -7.116 30.824 1.00 95.00 542 ALA A O 1
ATOM 4015 N N . THR A 1 543 ? -22.285 -8.566 30.215 1.00 97.00 543 THR A N 1
ATOM 4016 C CA . THR A 1 543 ? -22.765 -9.664 31.051 1.00 97.00 543 THR A CA 1
ATOM 4017 C C . THR A 1 543 ? -22.213 -9.502 32.462 1.00 97.00 543 THR A C 1
ATOM 4019 O O . THR A 1 543 ? -21.021 -9.277 32.652 1.00 97.00 543 THR A O 1
ATOM 4022 N N . ILE A 1 544 ? -23.077 -9.641 33.470 1.00 98.06 544 ILE A N 1
ATOM 4023 C CA . ILE A 1 544 ? -22.683 -9.608 34.882 1.00 98.06 544 ILE A CA 1
ATOM 4024 C C . ILE A 1 544 ? -22.723 -11.026 35.454 1.00 98.06 544 ILE A C 1
ATOM 4026 O O . ILE A 1 544 ? -23.724 -11.734 35.305 1.00 98.06 544 ILE A O 1
ATOM 4030 N N . ARG A 1 545 ? -21.672 -11.420 36.178 1.00 97.88 545 ARG A N 1
ATOM 4031 C CA . ARG A 1 545 ? -21.653 -12.620 37.031 1.00 97.88 545 ARG A CA 1
ATOM 4032 C C . ARG A 1 545 ? -21.432 -12.252 38.488 1.00 97.88 545 ARG A C 1
ATOM 4034 O O . ARG A 1 545 ? -20.705 -11.306 38.776 1.00 97.88 545 ARG A O 1
ATOM 4041 N N . TYR A 1 546 ? -22.036 -13.014 39.396 1.00 97.81 546 TYR A N 1
ATOM 4042 C CA . TYR A 1 546 ? -21.923 -12.791 40.836 1.00 97.81 546 TYR A CA 1
ATOM 4043 C C . TYR A 1 546 ? -21.757 -14.084 41.644 1.00 97.81 546 TYR A C 1
ATOM 4045 O O . TYR A 1 546 ? -22.101 -15.181 41.193 1.00 97.81 546 TYR A O 1
ATOM 4053 N N . THR A 1 547 ? -21.259 -13.950 42.868 1.00 96.69 547 THR A N 1
ATOM 4054 C CA . THR A 1 547 ? -21.102 -15.024 43.858 1.00 96.69 547 THR A CA 1
ATOM 4055 C C . THR A 1 547 ? -21.574 -14.556 45.237 1.00 96.69 547 THR A C 1
ATOM 4057 O O . THR A 1 547 ? -21.546 -13.369 45.553 1.00 96.69 547 THR A O 1
ATOM 4060 N N . THR A 1 548 ? -22.043 -15.495 46.064 1.00 94.62 548 THR A N 1
ATOM 4061 C CA . THR A 1 548 ? -22.514 -15.243 47.446 1.00 94.62 548 THR A CA 1
ATOM 4062 C C . THR A 1 548 ? -21.774 -16.078 48.497 1.00 94.62 548 THR A C 1
ATOM 4064 O O . THR A 1 548 ? -22.091 -16.039 49.682 1.00 94.62 548 THR A O 1
ATOM 4067 N N . ASN A 1 549 ? -20.792 -16.867 48.062 1.00 86.94 549 ASN A N 1
ATOM 4068 C CA . ASN A 1 549 ? -20.026 -17.819 48.868 1.00 86.94 549 ASN A CA 1
ATOM 4069 C C . ASN A 1 549 ? -18.603 -17.323 49.201 1.00 86.94 549 ASN A C 1
ATOM 4071 O O . ASN A 1 549 ? -17.810 -18.093 49.738 1.00 86.94 549 ASN A O 1
ATOM 4075 N N . GLY A 1 550 ? -18.270 -16.075 48.849 1.00 83.31 550 GLY A N 1
ATOM 4076 C CA . GLY A 1 550 ? -16.956 -15.464 49.083 1.00 83.31 550 GLY A CA 1
ATOM 4077 C C . GLY A 1 550 ? -15.847 -15.863 48.100 1.00 83.31 550 GLY A C 1
ATOM 4078 O O . GLY A 1 550 ? -14.682 -15.594 48.376 1.00 83.31 550 GLY A O 1
ATOM 4079 N N . THR A 1 551 ? -16.166 -16.534 46.985 1.00 91.25 551 THR A N 1
ATOM 4080 C CA . THR A 1 551 ? -15.195 -16.754 45.895 1.00 91.25 551 THR A CA 1
ATOM 4081 C C . THR A 1 551 ? -15.311 -15.660 44.839 1.00 91.25 551 THR A C 1
ATOM 4083 O O . THR A 1 551 ? -16.425 -15.400 44.390 1.00 91.25 551 THR A O 1
ATOM 4086 N N . ALA A 1 552 ? -14.188 -15.124 44.352 1.00 93.19 552 ALA A N 1
ATOM 4087 C CA . ALA A 1 552 ? -14.191 -14.071 43.335 1.00 93.19 552 ALA A CA 1
ATOM 4088 C C . ALA A 1 552 ? -14.857 -14.531 42.014 1.00 93.19 552 ALA A C 1
ATOM 4090 O O . ALA A 1 552 ? -14.474 -15.579 41.476 1.00 93.19 552 ALA A O 1
ATOM 4091 N N . PRO A 1 553 ? -15.834 -13.784 41.468 1.00 96.44 553 PRO A N 1
ATOM 4092 C CA . PRO A 1 553 ? -16.438 -14.086 40.174 1.00 96.44 553 PRO A CA 1
ATOM 4093 C C . PRO A 1 553 ? -15.472 -13.780 39.018 1.00 96.44 553 PRO A C 1
ATOM 4095 O O . PRO A 1 553 ? -14.596 -12.926 39.129 1.00 96.44 553 PRO A O 1
ATOM 4098 N N . SER A 1 554 ? -15.655 -14.473 37.896 1.00 94.44 554 SER A N 1
ATOM 4099 C CA . SER A 1 554 ? -14.946 -14.249 36.625 1.00 94.44 554 SER A CA 1
ATOM 4100 C C . SER A 1 554 ? -15.879 -14.564 35.453 1.00 94.44 554 SER A C 1
ATOM 4102 O O . SER A 1 554 ? -16.995 -15.034 35.678 1.00 94.44 554 SER A O 1
ATOM 4104 N N . GLU A 1 555 ? -15.430 -14.406 34.205 1.00 92.44 555 GLU A N 1
ATOM 4105 C CA . GLU A 1 555 ? -16.188 -14.845 33.017 1.00 92.44 555 GLU A CA 1
ATOM 4106 C C . GLU A 1 555 ? -16.684 -16.305 33.096 1.00 92.44 555 GLU A C 1
ATOM 4108 O O . GLU A 1 555 ? -17.719 -16.667 32.526 1.00 92.44 555 GLU A O 1
ATOM 4113 N N . THR A 1 556 ? -15.958 -17.157 33.829 1.00 92.50 556 THR A N 1
ATOM 4114 C CA . THR A 1 556 ? -16.227 -18.597 33.955 1.00 92.50 556 THR A CA 1
ATOM 4115 C C . THR A 1 556 ? -16.659 -19.034 35.358 1.00 92.50 556 THR A C 1
ATOM 4117 O O . THR A 1 556 ? -17.181 -20.140 35.501 1.00 92.50 556 THR A O 1
ATOM 4120 N N . ASN A 1 557 ? -16.512 -18.186 36.383 1.00 91.25 557 ASN A N 1
ATOM 4121 C CA . ASN A 1 557 ? -16.862 -18.494 37.773 1.00 91.25 557 ASN A CA 1
ATOM 4122 C C . ASN A 1 557 ? -18.001 -17.600 38.297 1.00 91.25 557 ASN A C 1
ATOM 4124 O O . ASN A 1 557 ? -17.928 -16.376 38.220 1.00 91.25 557 ASN A O 1
ATOM 4128 N N . GLY A 1 558 ? -19.036 -18.207 38.887 1.00 95.25 558 GLY A N 1
ATOM 4129 C CA . GLY A 1 558 ? -20.199 -17.508 39.454 1.00 95.25 558 GLY A CA 1
ATOM 4130 C C . GLY A 1 558 ? -21.485 -17.637 38.630 1.00 95.25 558 GLY A C 1
ATOM 4131 O O . GLY A 1 558 ? -21.525 -18.292 37.588 1.00 95.25 558 GLY A O 1
ATOM 4132 N N . THR A 1 559 ? -22.562 -17.017 39.111 1.00 95.69 559 THR A N 1
ATOM 4133 C CA . THR A 1 559 ? -23.912 -17.081 38.524 1.00 95.69 559 THR A CA 1
ATOM 4134 C C . THR A 1 559 ? -24.160 -15.873 37.626 1.00 95.69 559 THR A C 1
ATOM 4136 O O . THR A 1 559 ? -23.882 -14.751 38.037 1.00 95.69 559 THR A O 1
ATOM 4139 N N . ILE A 1 560 ? -24.692 -16.076 36.415 1.00 97.38 560 ILE A N 1
ATOM 4140 C CA . ILE A 1 560 ? -25.080 -14.968 35.523 1.00 97.38 560 ILE A CA 1
ATOM 4141 C C . ILE A 1 560 ? -26.277 -14.230 36.130 1.00 97.38 560 ILE A C 1
ATOM 4143 O O . ILE A 1 560 ? -27.293 -14.840 36.470 1.00 97.38 560 ILE A O 1
ATOM 4147 N N . TYR A 1 561 ? -26.163 -12.911 36.254 1.00 97.19 561 TYR A N 1
ATOM 4148 C CA . TYR A 1 561 ? -27.214 -12.063 36.794 1.00 97.19 561 TYR A CA 1
ATOM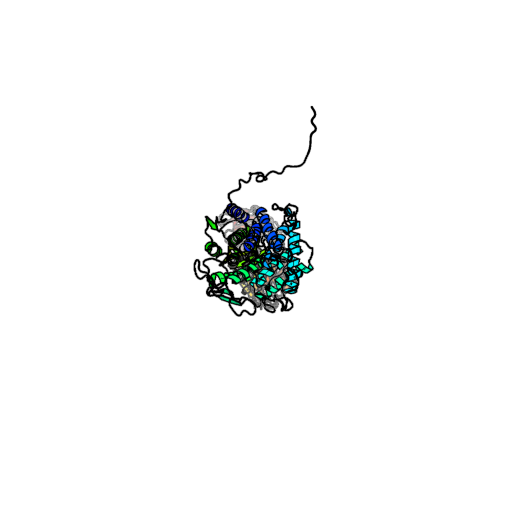 4149 C C . TYR A 1 561 ? -28.381 -11.935 35.804 1.00 97.19 561 TYR A C 1
ATOM 4151 O O . TYR A 1 561 ? -28.232 -11.390 34.714 1.00 97.19 561 TYR A O 1
ATOM 4159 N N . THR A 1 562 ? -29.554 -12.441 36.191 1.00 95.31 562 THR A N 1
ATOM 4160 C CA . THR A 1 562 ? -30.795 -12.400 35.387 1.00 95.31 562 THR A CA 1
ATOM 4161 C C . THR A 1 562 ? -31.972 -11.745 36.123 1.00 95.31 562 THR A C 1
ATOM 4163 O O . THR A 1 562 ? -33.018 -11.505 35.526 1.00 95.31 562 THR A O 1
ATOM 4166 N N . GLY A 1 563 ? -31.802 -11.417 37.408 1.00 92.75 563 GLY A N 1
ATOM 4167 C CA . GLY A 1 563 ? -32.791 -10.764 38.263 1.00 92.75 563 GLY A CA 1
ATOM 4168 C C . GLY A 1 563 ? -32.239 -10.515 39.676 1.00 92.75 563 GLY A C 1
ATOM 4169 O O . GLY A 1 563 ? -31.159 -11.019 39.990 1.00 92.75 563 GLY A O 1
ATOM 4170 N N . PRO A 1 564 ? -32.946 -9.745 40.526 1.00 95.88 564 PRO A N 1
ATOM 4171 C CA . PRO A 1 564 ? -32.459 -9.356 41.851 1.00 95.88 564 PRO A CA 1
ATOM 4172 C C . PRO A 1 564 ? -32.039 -10.535 42.745 1.00 95.88 564 PRO A C 1
ATOM 4174 O O . PRO A 1 564 ? -32.720 -11.558 42.812 1.00 95.88 564 PRO A O 1
ATOM 4177 N N . VAL A 1 565 ? -30.939 -10.366 43.482 1.00 94.44 565 VAL A N 1
ATOM 4178 C CA . VAL A 1 565 ? -30.349 -11.380 44.367 1.00 94.44 565 VAL A CA 1
ATOM 4179 C C . VAL A 1 565 ? -30.949 -11.272 45.771 1.00 94.44 565 VAL A C 1
ATOM 4181 O O . VAL A 1 565 ? -30.830 -10.237 46.424 1.00 94.44 565 VAL A O 1
ATOM 4184 N N . ALA A 1 566 ? -31.592 -12.334 46.260 1.00 91.00 566 ALA A N 1
ATOM 4185 C CA . ALA A 1 566 ? -32.165 -12.367 47.606 1.00 91.00 566 ALA A CA 1
ATOM 4186 C C . ALA A 1 566 ? -31.096 -12.664 48.676 1.00 91.00 566 ALA A C 1
ATOM 4188 O O . ALA A 1 566 ? -30.401 -13.675 48.596 1.00 91.00 566 ALA A O 1
ATOM 4189 N N . ILE A 1 567 ? -31.001 -11.809 49.698 1.00 91.56 567 ILE A N 1
ATOM 4190 C CA . ILE A 1 567 ? -30.080 -11.940 50.834 1.00 91.56 567 ILE A CA 1
ATOM 4191 C C . ILE A 1 567 ? -30.874 -11.892 52.145 1.00 91.56 567 ILE A C 1
ATOM 4193 O O . ILE A 1 567 ? -31.333 -10.831 52.567 1.00 91.56 567 ILE A O 1
ATOM 4197 N N . SER A 1 568 ? -31.039 -13.042 52.804 1.00 84.25 568 SER A N 1
ATOM 4198 C CA . SER A 1 568 ? -31.829 -13.192 54.042 1.00 84.25 568 SER A CA 1
ATOM 4199 C C . SER A 1 568 ? -30.998 -13.436 55.307 1.00 84.25 568 SER A C 1
ATOM 4201 O O . SER A 1 568 ? -31.551 -13.496 56.401 1.00 84.25 568 SER A O 1
ATOM 4203 N N . SER A 1 569 ? -29.682 -13.571 55.174 1.00 83.62 569 SER A N 1
ATOM 4204 C CA . SER A 1 569 ? -28.718 -13.748 56.265 1.00 83.62 569 SER A CA 1
ATOM 4205 C C . SER A 1 569 ? -27.410 -13.044 55.916 1.00 83.62 569 SER A C 1
ATOM 4207 O O . SER A 1 569 ? -27.216 -12.642 54.768 1.00 83.62 569 SER A O 1
ATOM 4209 N N . THR A 1 570 ? -26.499 -12.915 56.883 1.00 87.88 570 THR A N 1
ATOM 4210 C CA . THR A 1 570 ? -25.190 -12.293 56.643 1.00 87.88 570 THR A CA 1
ATOM 4211 C C . THR A 1 570 ? -24.468 -12.949 55.459 1.00 87.88 570 THR A C 1
ATOM 4213 O O . THR A 1 570 ? -24.180 -14.141 55.513 1.00 87.88 570 THR A O 1
ATOM 4216 N N . THR A 1 571 ? -24.223 -12.186 54.389 1.00 92.25 571 THR A N 1
ATOM 4217 C CA . THR A 1 571 ? -23.718 -12.669 53.089 1.00 92.25 571 THR A CA 1
ATOM 4218 C C . THR A 1 571 ? -22.763 -11.647 52.471 1.00 92.25 571 THR A C 1
ATOM 4220 O O . THR A 1 571 ? -23.042 -10.447 52.488 1.00 92.25 571 THR A O 1
ATOM 4223 N N . THR A 1 572 ? -21.667 -12.120 51.878 1.00 95.44 572 THR A N 1
ATOM 4224 C CA . THR A 1 572 ? -20.795 -11.315 51.010 1.00 95.44 572 THR A CA 1
ATOM 4225 C C . THR A 1 572 ? -21.220 -11.524 49.563 1.00 95.44 572 THR A C 1
ATOM 4227 O O . THR A 1 572 ? -21.182 -12.652 49.075 1.00 95.44 572 THR A O 1
ATOM 4230 N N . LEU A 1 573 ? -21.647 -10.455 48.892 1.00 97.06 573 LEU A N 1
ATOM 4231 C CA . LEU A 1 573 ? -21.991 -10.458 47.473 1.00 97.06 573 LEU A CA 1
ATOM 4232 C C . LEU A 1 573 ? -20.828 -9.864 46.679 1.00 97.06 573 LEU A C 1
ATOM 4234 O O . LEU A 1 573 ? -20.442 -8.719 46.920 1.00 97.06 573 LEU A O 1
ATOM 4238 N N . GLU A 1 574 ? -20.310 -10.622 45.719 1.00 97.94 574 GLU A N 1
ATOM 4239 C CA . GLU A 1 574 ? -19.271 -10.164 44.794 1.00 97.94 574 GLU A CA 1
ATOM 4240 C C . GLU A 1 574 ? -19.781 -10.239 43.356 1.00 97.94 574 GLU A C 1
ATOM 4242 O O . GLU A 1 574 ? -20.491 -11.184 43.017 1.00 97.94 574 GLU A O 1
ATOM 4247 N N . ALA A 1 575 ? -19.442 -9.270 42.502 1.00 97.62 575 ALA A N 1
ATOM 4248 C CA . ALA A 1 575 ? -19.859 -9.248 41.100 1.00 97.62 575 ALA A CA 1
ATOM 4249 C C . ALA A 1 575 ? -18.798 -8.659 40.161 1.00 97.62 575 ALA A C 1
ATOM 4251 O O . ALA A 1 575 ? -18.064 -7.748 40.538 1.00 97.62 575 ALA A O 1
ATOM 4252 N N . ILE A 1 576 ? -18.772 -9.146 38.920 1.00 98.06 576 ILE A N 1
ATOM 4253 C CA . ILE A 1 576 ? -17.923 -8.666 37.820 1.00 98.06 576 ILE A CA 1
ATOM 4254 C C . ILE A 1 576 ? -18.768 -8.452 36.559 1.00 98.06 576 ILE A C 1
ATOM 4256 O O . ILE A 1 576 ? -19.747 -9.174 36.350 1.00 98.06 576 ILE A O 1
ATOM 4260 N N . ALA A 1 577 ? -18.408 -7.465 35.739 1.00 97.38 577 ALA A N 1
ATOM 4261 C CA . ALA A 1 577 ? -18.974 -7.239 34.413 1.00 97.38 577 ALA A CA 1
ATOM 4262 C C . ALA A 1 577 ? -17.912 -7.494 33.338 1.00 97.38 577 ALA A C 1
ATOM 4264 O O . ALA A 1 577 ? -16.767 -7.069 33.494 1.00 97.38 577 ALA A O 1
ATOM 4265 N N . TYR A 1 578 ? -18.311 -8.142 32.248 1.00 94.25 578 TYR A N 1
ATOM 4266 C CA . TYR A 1 578 ? -17.454 -8.414 31.095 1.00 94.25 578 TYR A CA 1
ATOM 4267 C C . TYR A 1 578 ? -18.233 -8.248 29.786 1.00 94.25 578 TYR A C 1
ATOM 4269 O O . TYR A 1 578 ? -19.447 -8.471 29.732 1.00 94.25 578 TYR A O 1
ATOM 4277 N N . GLU A 1 579 ? -17.537 -7.810 28.739 1.00 91.88 579 GLU A N 1
ATOM 4278 C CA . GLU A 1 579 ? -18.085 -7.540 27.406 1.00 91.88 579 GLU A CA 1
ATOM 4279 C C . GLU A 1 579 ? -16.985 -7.703 26.352 1.00 91.88 579 GLU A C 1
ATOM 4281 O O . GLU A 1 579 ? -15.827 -7.380 26.603 1.00 91.88 579 GLU A O 1
ATOM 4286 N N . SER A 1 580 ? -17.338 -8.170 25.156 1.00 81.88 580 SER A N 1
ATOM 4287 C CA . SER A 1 580 ? -16.385 -8.298 24.054 1.00 81.88 580 SER A CA 1
ATOM 4288 C C . SER A 1 580 ? -15.861 -6.923 23.620 1.00 81.88 580 SER A C 1
ATOM 4290 O O . SER A 1 580 ? -16.642 -6.015 23.341 1.00 81.88 580 SER A O 1
ATOM 4292 N N . GLY A 1 581 ? -14.540 -6.777 23.483 1.00 77.62 581 GLY A N 1
ATOM 4293 C CA . GLY A 1 581 ? -13.906 -5.487 23.169 1.00 77.62 581 GLY A CA 1
ATOM 4294 C C . GLY A 1 581 ? -13.684 -4.589 24.394 1.00 77.62 581 GLY A C 1
ATOM 4295 O O . GLY A 1 581 ? -13.358 -3.408 24.234 1.00 77.62 581 GLY A O 1
ATOM 4296 N N . TYR A 1 582 ? -13.883 -5.140 25.597 1.00 83.88 582 TYR A N 1
ATOM 4297 C CA . TYR A 1 582 ? -13.503 -4.547 26.868 1.00 83.88 582 TYR A CA 1
ATOM 4298 C C . TYR A 1 582 ? -12.610 -5.505 27.657 1.00 83.88 582 TYR A C 1
ATOM 4300 O O . TYR A 1 582 ? -12.780 -6.721 27.613 1.00 83.88 582 TYR A O 1
ATOM 4308 N N . THR A 1 583 ? -11.721 -4.945 28.474 1.00 88.62 583 THR A N 1
ATOM 4309 C CA . THR A 1 583 ? -11.141 -5.714 29.581 1.00 88.62 583 THR A CA 1
ATOM 4310 C C . THR A 1 583 ? -12.172 -5.882 30.698 1.00 88.62 583 THR A C 1
ATOM 4312 O O . THR A 1 583 ? -13.011 -5.002 30.915 1.00 88.62 583 THR A O 1
ATOM 4315 N N . ASP A 1 584 ? -12.109 -7.003 31.418 1.00 92.25 584 ASP A N 1
ATOM 4316 C CA . ASP A 1 584 ? -12.979 -7.278 32.565 1.00 92.25 584 ASP A CA 1
ATOM 4317 C C . ASP A 1 584 ? -12.979 -6.133 33.585 1.00 92.25 584 ASP A C 1
ATOM 4319 O O . ASP A 1 584 ? -11.952 -5.505 33.867 1.00 92.25 584 ASP A O 1
ATOM 4323 N N . SER A 1 585 ? -14.142 -5.878 34.186 1.00 95.19 585 SER A N 1
ATOM 4324 C CA . SER A 1 585 ? -14.234 -4.902 35.265 1.00 95.19 585 SER A CA 1
ATOM 4325 C C . SER A 1 585 ? -13.452 -5.361 36.498 1.00 95.19 585 SER A C 1
ATOM 4327 O O . SER A 1 585 ? -13.246 -6.552 36.729 1.00 95.19 585 SER A O 1
ATOM 4329 N N . SER A 1 586 ? -13.123 -4.436 37.403 1.00 94.69 586 SER A N 1
ATOM 4330 C CA . SER A 1 586 ? -12.778 -4.853 38.765 1.00 94.69 586 SER A CA 1
ATOM 4331 C C . SER A 1 586 ? -13.979 -5.538 39.430 1.00 94.69 586 SER A C 1
ATOM 4333 O O . SER A 1 586 ? -15.130 -5.183 39.153 1.00 94.69 586 SER A O 1
ATOM 4335 N N . VAL A 1 587 ? -13.721 -6.482 40.336 1.00 96.75 587 VAL A N 1
ATOM 4336 C CA . VAL A 1 587 ? -14.769 -7.121 41.143 1.00 96.75 587 VAL A CA 1
ATOM 4337 C C . VAL A 1 587 ? -15.310 -6.118 42.165 1.00 96.75 587 VAL A C 1
ATOM 4339 O O . VAL A 1 587 ? -14.550 -5.559 42.957 1.00 96.75 587 VAL A O 1
ATOM 4342 N N . THR A 1 588 ? -16.625 -5.918 42.178 1.00 97.44 588 THR A N 1
ATOM 4343 C CA . THR A 1 588 ? -17.324 -5.187 43.242 1.00 97.44 588 THR A CA 1
ATOM 4344 C C . THR A 1 588 ? -17.708 -6.160 44.343 1.00 97.44 588 THR A C 1
ATOM 4346 O O . THR A 1 588 ? -18.315 -7.186 44.056 1.00 97.44 588 THR A O 1
ATOM 4349 N N . SER A 1 589 ? -17.398 -5.834 45.599 1.00 96.69 589 SER A N 1
ATOM 4350 C CA . SER A 1 589 ? -17.684 -6.673 46.770 1.00 96.69 589 SER A CA 1
ATOM 4351 C C . SER A 1 589 ? -18.424 -5.872 47.841 1.00 96.69 589 SER A C 1
ATOM 4353 O O . SER A 1 589 ? -18.081 -4.718 48.112 1.00 96.69 589 SER A O 1
ATOM 4355 N N . ALA A 1 590 ? -19.459 -6.462 48.439 1.00 96.00 590 ALA A N 1
ATOM 4356 C CA . ALA A 1 590 ? -20.234 -5.847 49.509 1.00 96.00 590 ALA A CA 1
ATOM 4357 C C . ALA A 1 590 ? -20.724 -6.874 50.533 1.00 96.00 590 ALA A C 1
ATOM 4359 O O . ALA A 1 590 ? -21.241 -7.934 50.186 1.00 96.00 590 ALA A O 1
ATOM 4360 N N . ASN A 1 591 ? -20.627 -6.511 51.814 1.00 94.75 591 ASN A N 1
ATOM 4361 C CA . ASN A 1 591 ? -21.189 -7.292 52.911 1.00 94.75 591 ASN A CA 1
ATOM 4362 C C . ASN A 1 591 ? -22.598 -6.807 53.249 1.00 94.75 591 ASN A C 1
ATOM 4364 O O . ASN A 1 591 ? -22.817 -5.621 53.494 1.00 94.75 591 ASN A O 1
ATOM 4368 N N . TYR A 1 592 ? -23.531 -7.745 53.319 1.00 93.12 592 TYR A N 1
ATOM 4369 C CA . TYR A 1 592 ? -24.884 -7.538 53.812 1.00 93.12 592 TYR A CA 1
ATOM 4370 C C . TYR A 1 592 ? -25.010 -8.284 55.130 1.00 93.12 592 TYR A C 1
ATOM 4372 O O . TYR A 1 592 ? -24.928 -9.507 55.138 1.00 93.12 592 TYR A O 1
ATOM 4380 N N . THR A 1 593 ? -25.203 -7.571 56.234 1.00 86.50 593 THR A N 1
ATOM 4381 C CA . THR A 1 593 ? -25.424 -8.165 57.561 1.00 86.50 593 THR A CA 1
ATOM 4382 C C . THR A 1 593 ? -26.904 -8.067 57.887 1.00 86.50 593 THR A C 1
ATOM 4384 O O . THR A 1 593 ? -27.435 -6.962 57.933 1.00 86.50 593 THR A O 1
ATOM 4387 N N . ILE A 1 594 ? -27.583 -9.190 58.124 1.00 84.19 594 ILE A N 1
ATOM 4388 C CA . ILE A 1 594 ? -29.000 -9.176 58.514 1.00 84.19 594 ILE A CA 1
ATOM 4389 C C . ILE A 1 594 ? -29.092 -9.386 60.032 1.00 84.19 594 ILE A C 1
ATOM 4391 O O . ILE A 1 594 ? -28.886 -10.497 60.514 1.00 84.19 594 ILE A O 1
ATOM 4395 N N . SER A 1 595 ? -29.358 -8.315 60.787 1.00 63.00 595 SER A N 1
ATOM 4396 C CA . SER A 1 595 ? -29.457 -8.318 62.255 1.00 63.00 595 SER A CA 1
ATOM 4397 C C . SER A 1 595 ? -30.920 -8.395 62.700 1.00 63.00 595 SER A C 1
ATOM 4399 O O . SER A 1 595 ? -31.696 -7.475 62.447 1.00 63.00 595 SER A O 1
ATOM 4401 N N . SER A 1 596 ? -31.309 -9.467 63.391 1.00 52.19 596 SER A N 1
ATOM 4402 C CA . SER A 1 596 ? -32.664 -9.645 63.931 1.00 52.19 596 SER A CA 1
ATOM 4403 C C . SER A 1 596 ? -32.984 -8.654 65.061 1.00 52.19 596 SER A C 1
ATOM 4405 O O . SER A 1 596 ? -32.171 -8.446 65.961 1.00 52.19 596 SER A O 1
ATOM 4407 N N . THR A 1 597 ? -34.182 -8.069 65.037 1.00 54.12 597 THR A N 1
ATOM 4408 C CA . THR A 1 597 ? -34.721 -7.141 66.045 1.00 54.12 597 THR A CA 1
ATOM 4409 C C . THR A 1 597 ? -35.119 -7.844 67.349 1.00 54.12 597 THR A C 1
ATOM 4411 O O . THR A 1 597 ? -35.619 -8.968 67.343 1.00 54.12 597 THR A O 1
ATOM 4414 N N . THR A 1 598 ? -34.932 -7.153 68.478 1.00 69.00 598 THR A N 1
ATOM 4415 C CA . THR A 1 598 ? -35.405 -7.555 69.813 1.00 69.00 598 THR A CA 1
ATOM 4416 C C . THR A 1 598 ? -36.936 -7.626 69.862 1.00 69.00 598 THR A C 1
ATOM 4418 O O . THR A 1 598 ? -37.602 -6.762 69.291 1.00 69.00 598 THR A O 1
ATOM 4421 N N . LEU A 1 599 ? -37.497 -8.612 70.571 1.00 83.38 599 LEU A N 1
ATOM 4422 C CA . LEU A 1 599 ? -38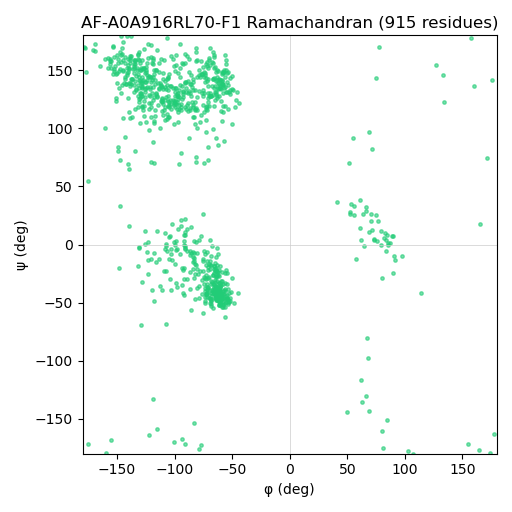.939 -8.713 70.845 1.00 83.38 599 LEU A CA 1
ATOM 4423 C C . LEU A 1 599 ? -39.501 -7.441 71.521 1.00 83.38 599 LEU A C 1
ATOM 4425 O O . LEU A 1 599 ? -38.727 -6.690 72.128 1.00 83.38 599 LEU A O 1
ATOM 4429 N N . PRO A 1 600 ? -40.827 -7.177 71.463 1.00 86.38 600 PRO A N 1
ATOM 4430 C CA . PRO A 1 600 ? -41.419 -6.051 72.177 1.00 86.38 600 PRO A CA 1
ATOM 4431 C C . PRO A 1 600 ? -41.127 -6.146 73.675 1.00 86.38 600 PRO A C 1
ATOM 4433 O O . PRO A 1 600 ? -41.040 -7.239 74.235 1.00 86.38 600 PRO A O 1
ATOM 4436 N N . SER A 1 601 ? -40.999 -4.997 74.338 1.00 84.25 601 SER A N 1
ATOM 4437 C CA . SER A 1 601 ? -40.724 -4.954 75.777 1.00 84.25 601 SER A CA 1
ATOM 4438 C C . SER A 1 601 ? -41.734 -5.805 76.562 1.00 84.25 601 SER A C 1
ATOM 4440 O O . SER A 1 601 ? -42.938 -5.712 76.329 1.00 84.25 601 SER A O 1
ATOM 4442 N N . GLY A 1 602 ? -41.235 -6.654 77.464 1.00 85.62 602 GLY A N 1
ATOM 4443 C CA . GLY A 1 602 ? -42.041 -7.589 78.260 1.00 85.62 602 GLY A CA 1
ATOM 4444 C C . GLY A 1 602 ? -42.225 -8.980 77.643 1.00 85.62 602 GLY A C 1
ATOM 4445 O O . GLY A 1 602 ? -42.607 -9.897 78.364 1.00 85.62 602 GLY A O 1
ATOM 4446 N N . TRP A 1 603 ? -41.901 -9.168 76.359 1.00 93.19 603 TRP A N 1
ATOM 4447 C CA . TRP A 1 603 ? -41.950 -10.478 75.711 1.00 93.19 603 TRP A CA 1
ATOM 4448 C C . TRP A 1 603 ? -40.616 -11.216 75.819 1.00 93.19 603 TRP A C 1
ATOM 4450 O O . TRP A 1 603 ? -39.547 -10.633 75.631 1.00 93.19 603 TRP A O 1
ATOM 4460 N N . SER A 1 604 ? -40.686 -12.519 76.071 1.00 93.19 604 SER A N 1
ATOM 4461 C CA . SER A 1 604 ? -39.548 -13.434 76.099 1.00 93.19 604 SER A CA 1
ATOM 4462 C C . SER A 1 604 ? -39.730 -14.560 75.090 1.00 93.19 604 SER A C 1
ATOM 4464 O O . SER A 1 604 ? -40.840 -15.060 74.915 1.00 93.19 604 SER A O 1
ATOM 4466 N N . ASP A 1 605 ? -38.624 -14.980 74.484 1.00 94.94 605 ASP A N 1
ATOM 4467 C CA . ASP A 1 605 ? -38.524 -16.165 73.633 1.00 94.94 605 ASP A CA 1
ATOM 4468 C C . ASP A 1 605 ? -37.994 -17.340 74.458 1.00 94.94 605 ASP A C 1
ATOM 4470 O O . ASP A 1 605 ? -37.020 -17.180 75.201 1.00 94.94 605 ASP A O 1
ATOM 4474 N N . THR A 1 606 ? -38.642 -18.499 74.412 1.00 94.81 606 THR A N 1
ATOM 4475 C CA . THR A 1 606 ? -38.226 -19.657 75.211 1.00 94.81 606 THR A CA 1
ATOM 4476 C C . THR A 1 606 ? -38.596 -20.967 74.538 1.00 94.81 606 THR A C 1
ATOM 4478 O O . THR A 1 606 ? -39.771 -21.279 74.345 1.00 94.81 606 THR A O 1
ATOM 4481 N N . ASP A 1 607 ? -37.583 -21.796 74.318 1.00 97.75 607 ASP A N 1
ATOM 4482 C CA . ASP A 1 607 ? -37.757 -23.199 73.971 1.00 97.75 607 ASP A CA 1
ATOM 4483 C C . ASP A 1 607 ? -38.258 -24.006 75.179 1.00 97.75 607 ASP A C 1
ATOM 4485 O O . ASP A 1 607 ? -37.592 -24.124 76.212 1.00 97.75 607 ASP A O 1
ATOM 4489 N N . ILE A 1 608 ? -39.433 -24.614 75.040 1.00 97.69 608 ILE A N 1
ATOM 4490 C CA . ILE A 1 608 ? -40.037 -25.496 76.037 1.00 97.69 608 ILE A CA 1
ATOM 4491 C C . ILE A 1 608 ? -39.637 -26.938 75.727 1.00 97.69 608 ILE A C 1
ATOM 4493 O O . ILE A 1 608 ? -39.726 -27.382 74.586 1.00 97.69 608 ILE A O 1
ATOM 4497 N N . GLY A 1 609 ? -39.187 -27.676 76.747 1.00 95.94 609 GLY A N 1
ATOM 4498 C CA . GLY A 1 609 ? -38.880 -29.110 76.632 1.00 95.94 609 GLY A CA 1
ATOM 4499 C C . GLY A 1 609 ? -37.645 -29.464 75.800 1.00 95.94 609 GLY A C 1
ATOM 4500 O O . GLY A 1 609 ? -37.535 -30.602 75.351 1.00 95.94 609 GLY A O 1
ATOM 4501 N N . ALA A 1 610 ? -36.727 -28.511 75.602 1.00 94.56 610 ALA A N 1
ATOM 4502 C CA . ALA A 1 610 ? -35.475 -28.678 74.856 1.00 94.56 610 ALA A CA 1
ATOM 4503 C C . ALA A 1 610 ? -35.662 -29.299 73.449 1.00 94.56 610 ALA A C 1
ATOM 4505 O O . ALA A 1 610 ? -35.301 -30.460 73.230 1.00 94.56 610 ALA A O 1
ATOM 4506 N N . PRO A 1 611 ? -36.250 -28.563 72.487 1.00 95.00 611 PRO A N 1
ATOM 4507 C CA . PRO A 1 611 ? -36.342 -28.972 71.087 1.00 95.00 611 PRO A CA 1
ATOM 4508 C C . PRO A 1 611 ? -34.975 -29.293 70.464 1.00 95.00 611 PRO A C 1
ATOM 4510 O O . PRO A 1 611 ? -33.945 -28.747 70.846 1.00 95.00 611 PRO A O 1
ATOM 4513 N N . GLY A 1 612 ? -34.964 -30.204 69.490 1.00 87.69 612 GLY A N 1
ATOM 4514 C CA . GLY A 1 612 ? -33.758 -30.710 68.824 1.00 87.69 612 GLY A CA 1
ATOM 4515 C C . GLY A 1 612 ? -33.108 -29.706 67.872 1.00 87.69 612 GLY A C 1
ATOM 4516 O O . GLY A 1 612 ? -31.933 -29.846 67.543 1.00 87.69 612 GLY A O 1
ATOM 4517 N N . VAL A 1 613 ? -33.851 -28.674 67.470 1.00 92.69 613 VAL A N 1
ATOM 4518 C CA . VAL A 1 613 ? -33.324 -27.477 66.810 1.00 92.69 613 VAL A CA 1
ATOM 4519 C C . VAL A 1 613 ? -33.804 -26.285 67.620 1.00 92.69 613 VAL A C 1
ATOM 4521 O O . VAL A 1 613 ? -35.004 -26.185 67.870 1.00 92.69 613 VAL A O 1
ATOM 4524 N N . ALA A 1 614 ? -32.879 -25.418 68.028 1.00 89.94 614 ALA A N 1
ATOM 4525 C CA . ALA A 1 614 ? -33.210 -24.247 68.828 1.00 89.94 614 ALA A CA 1
ATOM 4526 C C . ALA A 1 614 ? -34.224 -23.361 68.094 1.00 89.94 614 ALA A C 1
ATOM 4528 O O . ALA A 1 614 ? -34.047 -23.040 66.912 1.00 89.94 614 ALA A O 1
ATOM 4529 N N . GLY A 1 615 ? -35.286 -22.995 68.800 1.00 92.38 615 GLY A N 1
ATOM 4530 C CA . GLY A 1 615 ? -36.253 -22.021 68.344 1.00 92.38 615 GLY A CA 1
ATOM 4531 C C . GLY A 1 615 ? -35.665 -20.615 68.300 1.00 92.38 615 GLY A C 1
ATOM 4532 O O . GLY A 1 615 ? -34.554 -20.343 68.759 1.00 92.38 615 GLY A O 1
ATOM 4533 N N . SER A 1 616 ? -36.412 -19.707 67.686 1.00 93.06 616 SER A N 1
ATOM 4534 C CA . SER A 1 616 ? -36.124 -18.278 67.775 1.00 93.06 616 SER A CA 1
ATOM 4535 C C . SER A 1 616 ? -37.371 -17.453 67.520 1.00 93.06 616 SER A C 1
ATOM 4537 O O . SER A 1 616 ? -38.290 -17.894 66.825 1.00 93.06 616 SER A O 1
ATOM 4539 N N . ALA A 1 617 ? -37.371 -16.219 68.006 1.00 92.31 617 ALA A N 1
ATOM 4540 C CA . ALA A 1 617 ? -38.409 -15.255 67.716 1.00 92.31 617 ALA A CA 1
ATOM 4541 C C . ALA A 1 617 ? -37.858 -13.866 67.414 1.00 92.31 617 ALA A C 1
ATOM 4543 O O . ALA A 1 617 ? -36.911 -13.385 68.032 1.00 92.31 617 ALA A O 1
ATOM 4544 N N . THR A 1 618 ? -38.499 -13.201 66.459 1.00 90.12 618 THR A N 1
ATOM 4545 C CA . THR A 1 618 ? -38.188 -11.823 66.068 1.00 90.12 618 THR A CA 1
ATOM 4546 C C . THR A 1 618 ? -39.474 -11.022 65.941 1.00 90.12 618 THR A C 1
ATOM 4548 O O . THR A 1 618 ? -40.543 -11.593 65.711 1.00 90.12 618 THR A O 1
ATOM 4551 N N . TYR A 1 619 ? -39.379 -9.702 66.090 1.00 84.75 619 TYR A N 1
ATOM 4552 C CA . TYR A 1 619 ? -40.521 -8.803 65.951 1.00 84.75 619 TYR A CA 1
ATOM 4553 C C . TYR A 1 619 ? -40.200 -7.634 65.029 1.00 84.75 619 TYR A C 1
ATOM 4555 O O . TYR A 1 619 ? -39.272 -6.868 65.286 1.00 84.75 619 TYR A O 1
ATOM 4563 N N . SER A 1 620 ? -40.982 -7.472 63.967 1.00 79.44 620 SER A N 1
ATOM 4564 C CA . SER A 1 620 ? -40.828 -6.385 63.003 1.00 79.44 620 SER A CA 1
ATOM 4565 C C . SER A 1 620 ? -42.147 -5.638 62.835 1.00 79.44 620 SER A C 1
ATOM 4567 O O . SER A 1 620 ? -43.112 -6.174 62.287 1.00 79.44 620 SER A O 1
ATOM 4569 N N . GLY A 1 621 ? -42.193 -4.396 63.328 1.00 76.75 621 GLY A N 1
ATOM 4570 C CA . GLY A 1 621 ? -43.343 -3.494 63.215 1.00 76.75 621 GLY A CA 1
ATOM 4571 C C . GLY A 1 621 ? -44.561 -3.963 64.012 1.00 76.75 621 GLY A C 1
ATOM 4572 O O . GLY A 1 621 ? -44.803 -3.473 65.110 1.00 76.75 621 GLY A O 1
ATOM 4573 N N . THR A 1 622 ? -45.314 -4.901 63.440 1.00 80.44 622 THR A N 1
ATOM 4574 C CA . THR A 1 622 ? -46.548 -5.508 63.974 1.00 80.44 622 THR A CA 1
ATOM 4575 C C . THR A 1 622 ? -46.538 -7.038 63.906 1.00 80.44 622 THR A C 1
ATOM 4577 O O . THR A 1 622 ? -47.511 -7.672 64.313 1.00 80.44 622 THR A O 1
ATOM 4580 N N . THR A 1 623 ? -45.473 -7.633 63.357 1.00 90.62 623 THR A N 1
ATOM 4581 C CA . THR A 1 623 ? -45.405 -9.063 63.045 1.00 90.62 623 THR A CA 1
ATOM 4582 C C . THR A 1 623 ? -44.346 -9.757 63.891 1.00 90.62 623 THR A C 1
ATOM 4584 O O . THR A 1 623 ? -43.181 -9.356 63.885 1.00 90.62 623 THR A O 1
ATOM 4587 N N . PHE A 1 624 ? -44.739 -10.827 64.576 1.00 94.88 624 PHE A N 1
ATOM 4588 C CA . PHE A 1 624 ? -43.824 -11.797 65.166 1.00 94.88 624 PHE A CA 1
ATOM 4589 C C . PHE A 1 624 ? -43.480 -12.865 64.129 1.00 94.88 624 PHE A C 1
ATOM 4591 O O . PHE A 1 624 ? -44.382 -13.436 63.521 1.00 94.88 624 PHE A O 1
ATOM 4598 N N . THR A 1 625 ? -42.200 -13.190 63.972 1.00 95.12 625 THR A N 1
ATOM 4599 C CA . THR A 1 625 ? -41.759 -14.411 63.280 1.00 95.12 625 THR A CA 1
ATOM 4600 C C . THR A 1 625 ? -41.210 -15.356 64.326 1.00 95.12 625 THR A C 1
ATOM 4602 O O . THR A 1 625 ? -40.236 -15.016 64.995 1.00 95.12 625 THR A O 1
ATOM 4605 N N . VAL A 1 626 ? -41.829 -16.525 64.462 1.00 97.19 626 VAL A N 1
ATOM 4606 C CA . VAL A 1 626 ? -41.497 -17.526 65.473 1.00 97.19 626 VAL A CA 1
ATOM 4607 C C . VAL A 1 626 ? -41.107 -18.822 64.775 1.00 97.19 626 VAL A C 1
ATOM 4609 O O . VAL A 1 626 ? -41.880 -19.398 64.009 1.00 97.19 626 VAL A O 1
ATOM 4612 N N . ASN A 1 627 ? -39.892 -19.274 65.047 1.00 96.88 627 ASN A N 1
ATOM 4613 C CA . ASN A 1 627 ? -39.345 -20.541 64.602 1.00 96.88 627 ASN A CA 1
ATOM 4614 C C . ASN A 1 627 ? -39.441 -21.529 65.759 1.00 96.88 627 ASN A C 1
ATOM 4616 O O . ASN A 1 627 ? -38.859 -21.288 66.815 1.00 96.88 627 ASN A O 1
ATOM 4620 N N . GLY A 1 628 ? -40.167 -22.626 65.565 1.00 96.69 628 GLY A N 1
ATOM 4621 C CA . GLY A 1 628 ? -40.312 -23.669 66.575 1.00 96.69 628 GLY A CA 1
ATOM 4622 C C . GLY A 1 628 ? -40.024 -25.052 66.016 1.00 96.69 628 GLY A C 1
ATOM 4623 O O . GLY A 1 628 ? -40.629 -25.460 65.023 1.00 96.69 628 GLY A O 1
ATOM 4624 N N . SER A 1 629 ? -39.108 -25.772 66.660 1.00 96.69 629 SER A N 1
ATOM 4625 C CA . SER A 1 629 ? -38.935 -27.218 66.478 1.00 96.69 629 SER A CA 1
ATOM 4626 C C . SER A 1 629 ? -39.807 -27.977 67.491 1.00 96.69 629 SER A C 1
ATOM 4628 O O . SER A 1 629 ? -40.629 -27.374 68.180 1.00 96.69 629 SER A O 1
ATOM 4630 N N . GLY A 1 630 ? -39.648 -29.292 67.595 1.00 97.00 630 GLY A N 1
ATOM 4631 C CA . GLY A 1 630 ? -40.273 -30.110 68.629 1.00 97.00 630 GLY A CA 1
ATOM 4632 C C . GLY A 1 630 ? -41.057 -31.310 68.114 1.00 97.00 630 GLY A C 1
ATOM 4633 O O . GLY A 1 630 ? -41.535 -31.342 66.980 1.00 97.00 630 GLY A O 1
ATOM 4634 N N . THR A 1 631 ? -41.165 -32.324 68.969 1.00 97.38 631 THR A N 1
ATOM 4635 C CA . THR A 1 631 ? -41.928 -33.552 68.720 1.00 97.38 631 THR A CA 1
ATOM 4636 C C . THR A 1 631 ? -43.430 -33.318 68.807 1.00 97.38 631 THR A C 1
ATOM 4638 O O . THR A 1 631 ? -44.132 -33.697 67.876 1.00 97.38 631 THR A O 1
ATOM 4641 N N . ASP A 1 632 ? -43.925 -32.692 69.879 1.00 97.25 632 ASP A N 1
ATOM 4642 C CA . ASP A 1 632 ? -45.311 -32.235 69.982 1.00 97.25 632 ASP A CA 1
ATOM 4643 C C . ASP A 1 632 ? -45.566 -31.323 71.199 1.00 97.25 632 ASP A C 1
ATOM 4645 O O . ASP A 1 632 ? -44.787 -31.301 72.150 1.00 97.25 632 ASP A O 1
ATOM 4649 N N . ILE A 1 633 ? -46.716 -30.643 71.214 1.00 97.62 633 ILE A N 1
ATOM 4650 C CA . ILE A 1 633 ? -47.318 -30.029 72.410 1.00 97.62 633 ILE A CA 1
ATOM 4651 C C . ILE A 1 633 ? -48.348 -31.027 72.966 1.00 97.62 633 ILE A C 1
ATOM 4653 O O . ILE A 1 633 ? -49.551 -30.866 72.785 1.00 97.62 633 ILE A O 1
ATOM 4657 N N . TYR A 1 634 ? -47.892 -32.158 73.514 1.00 95.75 634 TYR A N 1
ATOM 4658 C CA . TYR A 1 634 ? -48.787 -33.260 73.894 1.00 95.75 634 TYR A CA 1
ATOM 4659 C C . TYR A 1 634 ? -48.213 -34.163 74.999 1.00 95.75 634 TYR A C 1
ATOM 4661 O O . TYR A 1 634 ? -47.230 -33.821 75.657 1.00 95.75 634 TYR A O 1
ATOM 4669 N N . ASN A 1 635 ? -48.842 -35.324 75.235 1.00 95.06 635 ASN A N 1
ATOM 4670 C CA . ASN A 1 635 ? -48.447 -36.314 76.247 1.00 95.06 635 ASN A CA 1
ATOM 4671 C C . ASN A 1 635 ? -48.231 -35.656 77.614 1.00 95.06 635 ASN A C 1
ATOM 4673 O O . ASN A 1 635 ? -48.957 -34.727 77.948 1.00 95.06 635 ASN A O 1
ATOM 4677 N N . THR A 1 636 ? -47.263 -36.106 78.415 1.00 96.06 636 THR A N 1
ATOM 4678 C CA . THR A 1 636 ? -46.908 -35.539 79.729 1.00 96.06 636 THR A CA 1
ATOM 4679 C C . THR A 1 636 ? -45.860 -34.414 79.662 1.00 96.06 636 THR A C 1
ATOM 4681 O O . THR A 1 636 ? -45.577 -33.801 80.688 1.00 96.06 636 THR A O 1
ATOM 4684 N N . SER A 1 637 ? -45.285 -34.133 78.485 1.00 96.31 637 SER A N 1
ATOM 4685 C CA . SER A 1 637 ? -44.203 -33.157 78.297 1.00 96.31 637 SER A CA 1
ATOM 4686 C C . SER A 1 637 ? -44.255 -32.539 76.902 1.00 96.31 637 SER A C 1
ATOM 4688 O O . SER A 1 637 ? -44.202 -33.258 75.908 1.00 96.31 637 SER A O 1
ATOM 4690 N N . ASP A 1 638 ? -44.294 -31.212 76.845 1.00 98.12 638 ASP A N 1
ATOM 4691 C CA . ASP A 1 638 ? -44.347 -30.432 75.609 1.00 98.12 638 ASP A CA 1
ATOM 4692 C C . ASP A 1 638 ? -42.940 -30.143 75.063 1.00 98.12 638 ASP A C 1
ATOM 4694 O O . ASP A 1 638 ? -42.005 -29.955 75.843 1.00 98.12 638 ASP A O 1
ATOM 4698 N N . GLN A 1 639 ? -42.804 -30.044 73.738 1.00 98.06 639 GLN A N 1
ATOM 4699 C CA . GLN A 1 639 ? -41.587 -29.597 73.058 1.00 98.06 639 GLN A CA 1
ATOM 4700 C C . GLN A 1 639 ? -41.932 -28.636 71.910 1.00 98.06 639 GLN A C 1
ATOM 4702 O O . GLN A 1 639 ? -42.523 -29.054 70.913 1.00 98.06 639 GLN A O 1
ATOM 4707 N N . PHE A 1 640 ? -41.613 -27.347 72.066 1.00 98.56 640 PHE A N 1
ATOM 4708 C CA . PHE A 1 640 ? -41.977 -26.272 71.127 1.00 98.56 640 PHE A CA 1
ATOM 4709 C C . PHE A 1 640 ? -41.245 -24.959 71.455 1.00 98.56 640 PHE A C 1
ATOM 4711 O O . PHE A 1 640 ? -40.631 -24.869 72.517 1.00 98.56 640 PHE A O 1
ATOM 4718 N N . ASN A 1 641 ? -41.349 -23.934 70.599 1.00 98.44 641 ASN A N 1
ATOM 4719 C CA . ASN A 1 641 ? -40.900 -22.577 70.939 1.00 98.44 641 ASN A CA 1
ATOM 4720 C C . ASN A 1 641 ? -42.077 -21.687 71.372 1.00 98.44 641 ASN A C 1
ATOM 4722 O O . ASN A 1 641 ? -43.132 -21.685 70.725 1.00 98.44 641 ASN A O 1
ATOM 4726 N N . TYR A 1 642 ? -41.895 -20.934 72.460 1.00 98.25 642 TYR A N 1
ATOM 4727 C CA . TYR A 1 642 ? -42.933 -20.132 73.102 1.00 98.25 642 TYR A CA 1
ATOM 4728 C C . TYR A 1 642 ? -42.499 -18.679 73.288 1.00 98.25 642 TYR A C 1
ATOM 4730 O O . TYR A 1 642 ? -41.599 -18.371 74.068 1.00 98.25 642 TYR A O 1
ATOM 4738 N N . VAL A 1 643 ? -43.204 -17.777 72.610 1.00 97.31 643 VAL A N 1
ATOM 4739 C CA . VAL A 1 643 ? -42.970 -16.332 72.683 1.00 97.31 643 VAL A CA 1
ATOM 4740 C C . VAL A 1 643 ? -44.077 -15.727 73.513 1.00 97.31 643 VAL A C 1
ATOM 4742 O O . VAL A 1 643 ? -45.228 -15.730 73.084 1.00 97.31 643 VAL A O 1
ATOM 4745 N N . SER A 1 644 ? -43.770 -15.257 74.717 1.00 96.38 644 SER A N 1
ATOM 4746 C CA . SER A 1 644 ? -44.809 -14.953 75.705 1.00 96.38 644 SER A CA 1
ATOM 4747 C C . SER A 1 644 ? -44.479 -13.775 76.606 1.00 96.38 644 SER A C 1
ATOM 4749 O O . SER A 1 644 ? -43.330 -13.354 76.709 1.00 96.38 644 SER A O 1
ATOM 4751 N N . THR A 1 645 ? -45.511 -13.254 77.262 1.00 94.94 645 THR A N 1
ATOM 4752 C CA . THR A 1 645 ? -45.420 -12.247 78.324 1.00 94.94 645 THR A CA 1
ATOM 4753 C C . THR A 1 645 ? -46.276 -12.680 79.518 1.00 94.94 645 THR A C 1
ATOM 4755 O O . THR A 1 645 ? -47.135 -13.562 79.401 1.00 94.94 645 THR A O 1
ATOM 4758 N N . ALA A 1 646 ? -46.058 -12.061 80.680 1.00 89.56 646 ALA A N 1
ATOM 4759 C CA . ALA A 1 646 ? -46.911 -12.249 81.849 1.00 89.56 646 ALA A CA 1
ATOM 4760 C C . ALA A 1 646 ? -48.359 -11.822 81.545 1.00 89.56 646 ALA A C 1
ATOM 4762 O O . ALA A 1 646 ? -48.594 -10.757 80.972 1.00 89.56 646 ALA A O 1
ATOM 4763 N N . ALA A 1 647 ? -49.325 -12.646 81.950 1.00 84.31 647 ALA A N 1
ATOM 4764 C CA . ALA A 1 647 ? -50.748 -12.393 81.777 1.00 84.31 647 ALA A CA 1
ATOM 4765 C C . ALA A 1 647 ? -51.526 -12.941 82.980 1.00 84.31 647 ALA A C 1
ATOM 4767 O O . ALA A 1 647 ? -51.645 -14.154 83.162 1.00 84.31 647 ALA A O 1
ATOM 4768 N N . ASN A 1 648 ? -52.043 -12.031 83.810 1.00 82.06 648 ASN A N 1
ATOM 4769 C CA . ASN A 1 648 ? -52.637 -12.373 85.100 1.00 82.06 648 ASN A CA 1
ATOM 4770 C C . ASN A 1 648 ? -54.159 -12.207 85.085 1.00 82.06 648 ASN A C 1
ATOM 4772 O O . ASN A 1 648 ? -54.679 -11.224 84.558 1.00 82.06 648 ASN A O 1
ATOM 4776 N N . GLY A 1 649 ? -54.866 -13.133 85.734 1.00 80.62 649 GLY A N 1
ATOM 4777 C CA . GLY A 1 649 ? -56.322 -13.070 85.884 1.00 80.62 649 GLY A CA 1
ATOM 4778 C C . GLY A 1 649 ? -57.093 -13.274 84.574 1.00 80.62 649 GLY A C 1
ATOM 4779 O O . GLY A 1 649 ? -56.724 -14.105 83.743 1.00 80.62 649 GLY A O 1
ATOM 4780 N N . ASN A 1 650 ? -58.204 -12.550 84.422 1.00 85.06 650 ASN A N 1
ATOM 4781 C CA . ASN A 1 650 ? -59.103 -12.689 83.277 1.00 85.06 650 ASN A CA 1
ATOM 4782 C C . ASN A 1 650 ? -58.559 -11.919 82.070 1.00 85.06 650 ASN A C 1
ATOM 4784 O O . ASN A 1 650 ? -58.476 -10.689 82.093 1.00 85.06 650 ASN A O 1
ATOM 4788 N N . ILE A 1 651 ? -58.223 -12.631 80.999 1.00 90.38 651 ILE A N 1
ATOM 4789 C CA . ILE A 1 651 ? -57.599 -12.057 79.804 1.00 90.38 651 ILE A CA 1
ATOM 4790 C C . ILE A 1 651 ? -58.182 -12.648 78.528 1.00 90.38 651 ILE A C 1
ATOM 4792 O O . ILE A 1 651 ? -58.721 -13.751 78.525 1.00 90.38 651 ILE A O 1
ATOM 4796 N N . THR A 1 652 ? -58.036 -11.923 77.427 1.00 94.88 652 THR A N 1
ATOM 4797 C CA . THR A 1 652 ? -58.235 -12.443 76.076 1.00 94.88 652 THR A CA 1
ATOM 4798 C C . THR A 1 652 ? -56.951 -12.246 75.287 1.00 94.88 652 THR A C 1
ATOM 4800 O O . THR A 1 652 ? -56.496 -11.114 75.143 1.00 94.88 652 THR A O 1
ATOM 4803 N N . ILE A 1 653 ? -56.373 -13.334 74.775 1.00 97.81 653 ILE A N 1
ATOM 4804 C CA . ILE A 1 653 ? -55.294 -13.280 73.784 1.00 97.81 653 ILE A CA 1
ATOM 4805 C C . ILE A 1 653 ? -55.879 -13.524 72.395 1.00 97.81 653 ILE A C 1
ATOM 4807 O O . ILE A 1 653 ? -56.645 -14.462 72.196 1.00 97.81 653 ILE A O 1
ATOM 4811 N N . THR A 1 654 ? -55.528 -12.664 71.444 1.00 97.62 654 THR A N 1
ATOM 4812 C CA . THR A 1 654 ? -55.931 -12.743 70.037 1.00 97.62 654 THR A CA 1
ATOM 4813 C C . THR A 1 654 ? -54.693 -12.641 69.155 1.00 97.62 654 THR A C 1
ATOM 4815 O O . THR A 1 654 ? -53.809 -11.837 69.440 1.00 97.62 654 THR A O 1
ATOM 4818 N N . ALA A 1 655 ? -54.627 -13.434 68.089 1.00 98.00 655 ALA A N 1
ATOM 4819 C CA . ALA A 1 655 ? -53.617 -13.295 67.044 1.00 98.00 655 ALA A CA 1
ATOM 4820 C C . ALA A 1 655 ? -54.163 -13.800 65.708 1.00 98.00 655 ALA A C 1
ATOM 4822 O O . ALA A 1 655 ? -54.998 -14.709 65.674 1.00 98.00 655 ALA A O 1
ATOM 4823 N N . ARG A 1 656 ? -53.636 -13.275 64.603 1.00 98.50 656 ARG A N 1
ATOM 4824 C CA . ARG A 1 656 ? -53.764 -13.921 63.300 1.00 98.50 656 ARG A CA 1
ATOM 4825 C C . ARG A 1 656 ? -52.487 -14.693 63.013 1.00 98.50 656 ARG A C 1
ATOM 4827 O O . ARG A 1 656 ? -51.403 -14.121 62.967 1.00 98.50 656 ARG A O 1
ATOM 4834 N N . VAL A 1 657 ? -52.617 -16.002 62.814 1.00 98.62 657 VAL A N 1
ATOM 4835 C CA . VAL A 1 657 ? -51.540 -16.834 62.270 1.00 98.62 657 VAL A CA 1
ATOM 4836 C C . VAL A 1 657 ? -51.446 -16.470 60.797 1.00 98.62 657 VAL A C 1
ATOM 4838 O O . VAL A 1 657 ? -52.275 -16.926 60.022 1.00 98.62 657 VAL A O 1
ATOM 4841 N N . ALA A 1 658 ? -50.528 -15.585 60.418 1.00 97.12 658 ALA A N 1
ATOM 4842 C CA . ALA A 1 658 ? -50.438 -15.023 59.071 1.00 97.12 658 ALA A CA 1
ATOM 4843 C C . ALA A 1 658 ? -49.779 -15.996 58.083 1.00 97.12 658 ALA A C 1
ATOM 4845 O O . ALA A 1 658 ? -50.188 -16.085 56.927 1.00 97.12 658 ALA A O 1
ATOM 4846 N N . SER A 1 659 ? -48.788 -16.760 58.541 1.00 97.25 659 SER A N 1
ATOM 4847 C CA . SER A 1 659 ? -48.199 -17.862 57.780 1.00 97.25 659 SER A CA 1
ATOM 4848 C C . SER A 1 659 ? -47.703 -18.964 58.708 1.00 97.25 659 SER A C 1
ATOM 4850 O O . SER A 1 659 ? -47.407 -18.718 59.877 1.00 97.25 659 SER A O 1
ATOM 4852 N N . GLN A 1 660 ? -47.612 -20.182 58.179 1.00 97.69 660 GLN A N 1
ATOM 4853 C CA . GLN A 1 660 ? -47.090 -21.342 58.889 1.00 97.69 660 GLN A CA 1
ATOM 4854 C C . GLN A 1 660 ? -46.401 -22.283 57.899 1.00 97.69 660 GLN A C 1
ATOM 4856 O O . GLN A 1 660 ? -46.952 -22.600 56.843 1.00 97.69 660 GLN A O 1
ATOM 4861 N N . THR A 1 661 ? -45.216 -22.773 58.256 1.00 96.00 661 THR A N 1
ATOM 4862 C CA . THR A 1 661 ? -44.514 -23.791 57.468 1.00 96.00 661 THR A CA 1
ATOM 4863 C C . THR A 1 661 ? -45.172 -25.155 57.684 1.00 96.00 661 THR A C 1
ATOM 4865 O O . THR A 1 661 ? -45.331 -25.610 58.817 1.00 96.00 661 THR A O 1
ATOM 4868 N N . ASN A 1 662 ? -45.530 -25.852 56.603 1.00 96.88 662 ASN A N 1
ATOM 4869 C CA . ASN A 1 662 ? -46.099 -27.200 56.679 1.00 96.88 662 ASN A CA 1
ATOM 4870 C C . ASN A 1 662 ? -45.003 -28.270 56.841 1.00 96.88 662 ASN A C 1
ATOM 4872 O O . ASN A 1 662 ? -44.658 -28.972 55.894 1.00 96.88 662 ASN A O 1
ATOM 4876 N N . THR A 1 663 ? -44.442 -28.385 58.045 1.00 97.31 663 THR A N 1
ATOM 4877 C CA . THR A 1 663 ? -43.471 -29.439 58.395 1.00 97.31 663 THR A CA 1
ATOM 4878 C C . THR A 1 663 ? -44.136 -30.792 58.678 1.00 97.31 663 THR A C 1
ATOM 4880 O O . THR A 1 663 ? -43.487 -31.833 58.579 1.00 97.31 663 THR A O 1
ATOM 4883 N N . ASN A 1 664 ? -45.425 -30.785 59.035 1.00 97.94 664 ASN A N 1
ATOM 4884 C CA . ASN A 1 664 ? -46.275 -31.951 59.278 1.00 97.94 664 ASN A CA 1
ATOM 4885 C C . ASN A 1 664 ? -47.758 -31.518 59.288 1.00 97.94 664 ASN A C 1
ATOM 4887 O O . ASN A 1 664 ? -48.066 -30.398 59.693 1.00 97.94 664 ASN A O 1
ATOM 4891 N N . SER A 1 665 ? -48.693 -32.424 58.968 1.00 96.69 665 SER A N 1
ATOM 4892 C CA . SER A 1 665 ? -50.144 -32.169 59.077 1.00 96.69 665 SER A CA 1
ATOM 4893 C C . SER A 1 665 ? -50.622 -31.701 60.465 1.00 96.69 665 SER A C 1
ATOM 4895 O O . SER A 1 665 ? -51.644 -31.024 60.544 1.00 96.69 665 SER A O 1
ATOM 4897 N N . TRP A 1 666 ? -49.876 -32.038 61.525 1.00 96.00 666 TRP A N 1
ATOM 4898 C CA . TRP A 1 666 ? -50.112 -31.681 62.930 1.00 96.00 666 TRP A CA 1
ATOM 4899 C C . TRP A 1 666 ? -49.129 -30.639 63.485 1.00 96.00 666 TRP A C 1
ATOM 4901 O O . TRP A 1 666 ? -49.126 -30.405 64.698 1.00 96.00 666 TRP A O 1
ATOM 4911 N N . ALA A 1 667 ? -48.303 -30.011 62.637 1.00 97.94 667 ALA A N 1
ATOM 4912 C CA . ALA A 1 667 ? -47.517 -28.847 63.046 1.00 97.94 667 ALA A CA 1
ATOM 4913 C C . ALA A 1 667 ? -48.457 -27.763 63.594 1.00 97.94 667 ALA A C 1
ATOM 4915 O O . ALA A 1 667 ? -49.574 -27.603 63.101 1.00 97.94 667 ALA A O 1
ATOM 4916 N N . LYS A 1 668 ? -48.025 -27.022 64.615 1.00 98.25 668 LYS A N 1
ATOM 4917 C CA . LYS A 1 668 ? -48.898 -26.106 65.365 1.00 98.25 668 LYS A CA 1
ATOM 4918 C C . LYS A 1 668 ? -48.371 -24.683 65.302 1.00 98.25 668 LYS A C 1
ATOM 4920 O O . LYS A 1 668 ? -47.175 -24.472 65.501 1.00 98.25 668 LYS A O 1
ATOM 4925 N N . ALA A 1 669 ? -49.273 -23.737 65.073 1.00 98.62 669 ALA A N 1
ATOM 4926 C CA . ALA A 1 669 ? -49.056 -22.313 65.283 1.00 98.62 669 ALA A CA 1
ATOM 4927 C C . ALA A 1 669 ? -50.335 -21.699 65.865 1.00 98.62 669 ALA A C 1
ATOM 4929 O O . ALA A 1 669 ? -51.419 -21.881 65.314 1.00 98.62 669 ALA A O 1
ATOM 4930 N N . GLY A 1 670 ? -50.246 -21.000 66.993 1.00 98.44 670 GLY A N 1
ATOM 4931 C CA . GLY A 1 670 ? -51.428 -20.392 67.607 1.00 98.44 670 GLY A CA 1
ATOM 4932 C C . GLY A 1 670 ? -51.144 -19.680 68.918 1.00 98.44 670 GLY A C 1
ATOM 4933 O O . GLY A 1 670 ? -49.991 -19.374 69.224 1.00 98.44 670 GLY A O 1
ATOM 4934 N N . VAL A 1 671 ? -52.204 -19.421 69.685 1.00 98.69 671 VAL A N 1
ATOM 4935 C CA . VAL A 1 671 ? -52.125 -18.729 70.979 1.00 98.69 671 VAL A CA 1
ATOM 4936 C C . VAL A 1 671 ? -52.316 -19.706 72.132 1.00 98.69 671 VAL A C 1
ATOM 4938 O O . VAL A 1 671 ? -53.097 -20.654 72.045 1.00 98.69 671 VAL A O 1
ATOM 4941 N N . MET A 1 672 ? -51.599 -19.462 73.224 1.00 98.44 672 MET A N 1
ATOM 4942 C CA . MET A 1 672 ? -51.598 -20.296 74.423 1.00 98.44 672 MET A CA 1
ATOM 4943 C C . MET A 1 672 ? -51.647 -19.415 75.674 1.00 98.44 672 MET A C 1
ATOM 4945 O O . MET A 1 672 ? -51.006 -18.366 75.718 1.00 98.44 672 MET A O 1
ATOM 4949 N N . ILE A 1 673 ? -52.380 -19.868 76.695 1.00 97.94 673 ILE A N 1
ATOM 4950 C CA . ILE A 1 673 ? -52.252 -19.411 78.082 1.00 97.94 673 ILE A CA 1
ATOM 4951 C C . ILE A 1 673 ? -51.668 -20.571 78.891 1.00 97.94 673 ILE A C 1
ATOM 4953 O O . ILE A 1 673 ? -52.228 -21.671 78.905 1.00 97.94 673 ILE A O 1
ATOM 4957 N N . ARG A 1 674 ? -50.532 -20.337 79.550 1.00 96.50 674 ARG A N 1
ATOM 4958 C CA . ARG A 1 674 ? -49.736 -21.366 80.229 1.00 96.50 674 ARG A CA 1
ATOM 4959 C C . ARG A 1 674 ? -49.283 -20.904 81.605 1.00 96.50 674 ARG A C 1
ATOM 4961 O O . ARG A 1 674 ? -48.811 -19.779 81.756 1.00 96.50 674 ARG A O 1
ATOM 4968 N N . GLU A 1 675 ? -49.374 -21.789 82.590 1.00 94.31 675 GLU A N 1
ATOM 4969 C CA . GLU A 1 675 ? -49.066 -21.475 83.989 1.00 94.31 675 GLU A CA 1
ATOM 4970 C C . GLU A 1 675 ? -47.566 -21.214 84.220 1.00 94.31 675 GLU A C 1
ATOM 4972 O O . GLU A 1 675 ? -47.199 -20.242 84.875 1.00 94.31 675 GLU A O 1
ATOM 4977 N N . THR A 1 676 ? -46.684 -22.040 83.646 1.00 93.06 676 THR A N 1
ATOM 4978 C CA . THR A 1 676 ? -45.216 -21.924 83.775 1.00 93.06 676 THR A CA 1
ATOM 4979 C C . THR A 1 676 ? -44.479 -22.390 82.514 1.00 93.06 676 THR A C 1
ATOM 4981 O O . THR A 1 676 ? -45.029 -23.108 81.684 1.00 93.06 676 THR A O 1
ATOM 4984 N N . THR A 1 677 ? -43.189 -22.074 82.384 1.00 93.38 677 THR A N 1
ATOM 4985 C CA . THR A 1 677 ? -42.335 -22.547 81.273 1.00 93.38 677 THR A CA 1
ATOM 4986 C C . THR A 1 677 ? -41.837 -23.994 81.430 1.00 93.38 677 THR A C 1
ATOM 4988 O O . THR A 1 677 ? -41.088 -24.490 80.592 1.00 93.38 677 THR A O 1
ATOM 4991 N N . ALA A 1 678 ? -42.251 -24.719 82.475 1.00 96.12 678 ALA A N 1
ATOM 4992 C CA . ALA A 1 678 ? -41.914 -26.135 82.621 1.00 96.12 678 ALA A CA 1
ATOM 4993 C C . ALA A 1 678 ? -42.597 -26.970 81.525 1.00 96.12 678 ALA A C 1
ATOM 4995 O O . ALA A 1 678 ? -43.753 -26.716 81.197 1.00 96.12 678 ALA A O 1
ATOM 4996 N N . ALA A 1 679 ? -41.936 -28.001 80.992 1.00 96.75 679 ALA A N 1
ATOM 4997 C CA . ALA A 1 679 ? -42.458 -28.789 79.866 1.00 96.75 679 ALA A CA 1
ATOM 4998 C C . ALA A 1 679 ? -43.790 -29.515 80.155 1.00 96.75 679 ALA A C 1
ATOM 5000 O O . ALA A 1 679 ? -44.584 -29.709 79.245 1.00 96.75 679 ALA A O 1
ATOM 5001 N N . GLY A 1 680 ? -44.080 -29.861 81.413 1.00 96.50 680 GLY A N 1
ATOM 5002 C CA . GLY A 1 680 ? -45.341 -30.498 81.823 1.00 96.50 680 GLY A CA 1
ATOM 5003 C C . GLY A 1 680 ? -46.408 -29.542 82.374 1.00 96.50 680 GLY A C 1
ATOM 5004 O O . GLY A 1 680 ? -47.343 -30.002 83.022 1.00 96.50 680 GLY A O 1
ATOM 5005 N N . SER A 1 681 ? -46.268 -28.225 82.204 1.00 97.19 681 SER A N 1
ATOM 5006 C CA . SER A 1 681 ? -47.150 -27.223 82.829 1.00 97.19 681 SER A CA 1
ATOM 5007 C C . SER A 1 681 ? -48.607 -27.294 82.358 1.00 97.19 681 SER A C 1
ATOM 5009 O O . SER A 1 681 ? -48.876 -27.617 81.199 1.00 97.19 681 SER A O 1
ATOM 5011 N N . THR A 1 682 ? -49.541 -26.938 83.244 1.00 96.88 682 THR A N 1
ATOM 5012 C CA . THR A 1 682 ? -50.950 -26.671 82.914 1.00 96.88 682 THR A CA 1
ATOM 5013 C C . THR A 1 682 ? -51.041 -25.598 81.820 1.00 96.88 682 THR A C 1
ATOM 5015 O O . THR A 1 682 ? -50.418 -24.535 81.925 1.00 96.88 682 THR A O 1
ATOM 5018 N N . TYR A 1 683 ? -51.828 -25.842 80.771 1.00 97.81 683 TYR A N 1
ATOM 5019 C CA . TYR A 1 683 ? -52.053 -24.865 79.700 1.00 97.81 683 TYR A CA 1
ATOM 5020 C C . TYR A 1 683 ? -53.410 -25.056 79.025 1.00 97.81 683 TYR A C 1
ATOM 5022 O O . TYR A 1 683 ? -53.990 -26.141 79.077 1.00 97.81 683 TYR A O 1
ATOM 5030 N N . VAL A 1 684 ? -53.866 -24.014 78.332 1.00 98.31 684 VAL A N 1
ATOM 5031 C CA . VAL A 1 684 ? -54.918 -24.081 77.310 1.00 98.31 684 VAL A CA 1
ATOM 5032 C C . VAL A 1 684 ? -54.417 -23.340 76.075 1.00 98.31 684 VAL A C 1
ATOM 5034 O O . VAL A 1 684 ? -53.844 -22.258 76.194 1.00 98.31 684 VAL A O 1
ATOM 5037 N N . GLY A 1 685 ? -54.598 -23.917 74.894 1.00 98.25 685 GLY A N 1
ATOM 5038 C CA . GLY A 1 685 ? -54.190 -23.320 73.629 1.00 98.25 685 GLY A CA 1
ATOM 5039 C C . GLY A 1 685 ? -55.180 -23.601 72.509 1.00 98.25 685 GLY A C 1
ATOM 5040 O O . GLY A 1 685 ? -55.947 -24.562 72.557 1.00 98.25 685 GLY A O 1
ATOM 5041 N N . ILE A 1 686 ? -55.157 -22.735 71.503 1.00 98.56 686 ILE A N 1
ATOM 5042 C CA . ILE A 1 686 ? -55.902 -22.887 70.254 1.00 98.56 686 ILE A CA 1
ATOM 5043 C C . ILE A 1 686 ? -54.921 -22.705 69.099 1.00 98.56 686 ILE A C 1
ATOM 5045 O O . ILE A 1 686 ? -54.271 -21.662 68.969 1.00 98.56 686 ILE A O 1
ATOM 5049 N N . TYR A 1 687 ? -54.788 -23.746 68.281 1.00 98.44 687 TYR A N 1
ATOM 5050 C CA . TYR A 1 687 ? -53.780 -23.812 67.225 1.00 98.44 687 TYR A CA 1
ATOM 5051 C C . TYR A 1 687 ? -54.408 -23.976 65.856 1.00 98.44 687 TYR A C 1
ATOM 5053 O O . TYR A 1 687 ? -55.381 -24.710 65.703 1.00 98.44 687 TYR A O 1
ATOM 5061 N N . ILE A 1 688 ? -53.786 -23.353 64.862 1.00 98.44 688 ILE A N 1
ATOM 5062 C CA . ILE A 1 688 ? -53.953 -23.681 63.453 1.00 98.44 688 ILE A CA 1
ATOM 5063 C C . ILE A 1 688 ? -52.933 -24.760 63.086 1.00 98.44 688 ILE A C 1
ATOM 5065 O O . ILE A 1 688 ? -51.793 -24.763 63.565 1.00 98.44 688 ILE A O 1
ATOM 5069 N N . THR A 1 689 ? -53.372 -25.702 62.256 1.00 98.00 689 THR A N 1
ATOM 5070 C CA . THR A 1 689 ? -52.545 -26.795 61.742 1.00 98.00 689 THR A CA 1
ATOM 5071 C C . THR A 1 689 ? -52.635 -26.855 60.216 1.00 98.00 689 THR A C 1
ATOM 5073 O O . THR A 1 689 ? -53.684 -26.526 59.658 1.00 98.00 689 THR A O 1
ATOM 5076 N N . PRO A 1 690 ? -51.593 -27.321 59.502 1.00 97.00 690 PRO A N 1
ATOM 5077 C CA . PRO A 1 690 ? -51.637 -27.390 58.044 1.00 97.00 690 PRO A CA 1
ATOM 5078 C C . PRO A 1 690 ? -52.651 -28.397 57.491 1.00 97.00 690 PRO A C 1
ATOM 5080 O O . PRO A 1 690 ? -53.088 -28.249 56.353 1.00 97.00 690 PRO A O 1
ATOM 5083 N N . GLY A 1 691 ? -52.995 -29.447 58.251 1.00 94.31 691 GLY A N 1
ATOM 5084 C CA . GLY A 1 691 ? -53.820 -30.551 57.747 1.00 94.31 691 GLY A CA 1
ATOM 5085 C C . GLY A 1 691 ? -55.005 -30.966 58.617 1.00 94.31 691 GLY A C 1
ATOM 5086 O O . GLY A 1 691 ? -55.722 -31.886 58.220 1.00 94.31 691 GLY A O 1
ATOM 5087 N N . LYS A 1 692 ? -55.209 -30.362 59.796 1.00 95.06 692 LYS A N 1
ATOM 5088 C CA . LYS A 1 692 ? -56.231 -30.796 60.772 1.00 95.06 692 LYS A CA 1
ATOM 5089 C C . LYS A 1 692 ? -57.193 -29.696 61.202 1.00 95.06 692 LYS A C 1
ATOM 5091 O O . LYS A 1 692 ? -58.135 -29.976 61.932 1.00 95.06 692 LYS A O 1
ATOM 5096 N N . GLY A 1 693 ? -57.037 -28.485 60.675 1.00 96.62 693 GLY A N 1
ATOM 5097 C CA . GLY A 1 693 ? -57.900 -27.367 61.021 1.00 96.62 693 GLY A CA 1
ATOM 5098 C C . GLY A 1 693 ? -57.444 -26.651 62.292 1.00 96.62 693 GLY A C 1
ATOM 5099 O O . GLY A 1 693 ? -56.251 -26.638 62.618 1.00 96.62 693 GLY A O 1
ATOM 5100 N N . ALA A 1 694 ? -58.411 -26.073 63.005 1.00 97.56 694 ALA A N 1
ATOM 5101 C CA . ALA A 1 694 ? -58.207 -25.442 64.300 1.00 97.56 694 ALA A CA 1
ATOM 5102 C C . ALA A 1 694 ? -58.474 -26.436 65.441 1.00 97.56 694 ALA A C 1
ATOM 5104 O O . ALA A 1 694 ? -59.515 -27.092 65.449 1.00 97.56 694 ALA A O 1
ATOM 5105 N N . SER A 1 695 ? -57.567 -26.527 66.413 1.00 96.19 695 SER A N 1
ATOM 5106 C CA . SER A 1 695 ? -57.657 -27.492 67.519 1.00 96.19 695 SER A CA 1
ATOM 5107 C C . SER A 1 695 ? -57.507 -26.790 68.867 1.00 96.19 695 SER A C 1
ATOM 5109 O O . SER A 1 695 ? -56.472 -26.163 69.126 1.00 96.19 695 SER A O 1
ATOM 5111 N N . LEU A 1 696 ? -58.551 -26.860 69.708 1.00 97.81 696 LEU A N 1
ATOM 5112 C CA . LEU A 1 696 ? -58.438 -26.522 71.126 1.00 97.81 696 LEU A CA 1
ATOM 5113 C C . LEU A 1 696 ? -57.741 -27.683 71.832 1.00 97.81 696 LEU A C 1
ATOM 5115 O O . LEU A 1 696 ? -58.137 -28.840 71.705 1.00 97.81 696 LEU A O 1
ATOM 5119 N N . GLN A 1 697 ? -56.725 -27.372 72.625 1.00 97.75 697 GLN A N 1
ATOM 5120 C CA . GLN A 1 697 ? -55.949 -28.369 73.346 1.00 97.75 697 GLN A CA 1
ATOM 5121 C C . GLN A 1 697 ? -55.566 -27.838 74.720 1.00 97.75 697 GLN A C 1
ATOM 5123 O O . GLN A 1 697 ? -55.259 -26.656 74.883 1.00 97.75 697 GLN A O 1
ATOM 5128 N N . TYR A 1 698 ? -55.577 -28.711 75.720 1.00 98.06 698 TYR A N 1
ATOM 5129 C CA . TYR A 1 698 ? -55.279 -28.311 77.087 1.00 98.06 698 TYR A CA 1
ATOM 5130 C C . TYR A 1 698 ? -54.633 -29.421 77.902 1.00 98.06 698 TYR A C 1
ATOM 5132 O O . TYR A 1 698 ? -54.765 -30.611 77.620 1.00 98.06 698 TYR A O 1
ATOM 5140 N N . ARG A 1 699 ? -53.964 -29.012 78.975 1.00 97.75 699 ARG A N 1
ATOM 5141 C CA . ARG A 1 699 ? -53.491 -29.886 80.042 1.00 97.75 699 ARG A CA 1
ATOM 5142 C C . ARG A 1 699 ? -54.134 -29.417 81.338 1.00 97.75 699 ARG A C 1
ATOM 5144 O O . ARG A 1 699 ? -53.795 -28.342 81.818 1.00 97.75 699 ARG A O 1
ATOM 5151 N N . ALA A 1 700 ? -55.059 -30.210 81.881 1.00 93.25 700 ALA A N 1
ATOM 5152 C CA . ALA A 1 700 ? -55.887 -29.808 83.023 1.00 93.25 700 ALA A CA 1
ATOM 5153 C C . ALA A 1 700 ? -55.100 -29.663 84.336 1.00 93.25 700 ALA A C 1
ATOM 5155 O O . ALA A 1 700 ? -55.444 -28.840 85.177 1.00 93.25 700 ALA A O 1
ATOM 5156 N N . THR A 1 701 ? -54.047 -30.461 84.511 1.00 93.69 701 THR A N 1
ATOM 5157 C CA . THR A 1 701 ? -53.177 -30.430 85.690 1.00 93.69 701 THR A CA 1
ATOM 5158 C C . THR A 1 701 ? -51.733 -30.685 85.280 1.00 93.69 701 THR A C 1
ATOM 5160 O O . THR A 1 701 ? -51.477 -31.514 84.403 1.00 93.69 701 THR A O 1
ATOM 5163 N N . THR A 1 702 ? -50.785 -30.030 85.948 1.00 94.75 702 THR A N 1
ATOM 5164 C CA . THR A 1 702 ? -49.342 -30.230 85.733 1.00 94.75 702 THR A CA 1
ATOM 5165 C C . THR A 1 702 ? -48.965 -31.722 85.665 1.00 94.75 702 THR A C 1
ATOM 5167 O O . THR A 1 702 ? -49.357 -32.518 86.516 1.00 94.75 702 THR A O 1
ATOM 5170 N N . ASN A 1 703 ? -48.191 -32.091 84.641 1.00 94.50 703 ASN A N 1
ATOM 5171 C CA . ASN A 1 703 ? -47.705 -33.432 84.290 1.00 94.50 703 ASN A CA 1
ATOM 5172 C C . ASN A 1 703 ? -48.769 -34.480 83.895 1.00 94.50 703 ASN A C 1
ATOM 5174 O O . ASN A 1 703 ? -48.393 -35.594 83.530 1.00 94.50 703 ASN A O 1
ATOM 5178 N N . ALA A 1 704 ? -50.071 -34.167 83.911 1.00 95.06 704 ALA A N 1
ATOM 5179 C CA . ALA A 1 704 ? -51.093 -35.057 83.340 1.00 95.06 704 ALA A CA 1
ATOM 5180 C C . ALA A 1 704 ? -51.033 -35.041 81.812 1.00 95.06 704 ALA A C 1
ATOM 5182 O O . ALA A 1 704 ? -50.584 -34.052 81.255 1.00 95.06 704 ALA A O 1
ATOM 5183 N N . SER A 1 705 ? -51.493 -36.088 81.120 1.00 96.44 705 SER A N 1
ATOM 5184 C CA . SER A 1 705 ? -51.502 -36.079 79.649 1.00 96.44 705 SER A CA 1
ATOM 5185 C C . SER A 1 705 ? -52.340 -34.920 79.097 1.00 96.44 705 SER A C 1
ATOM 5187 O O . SER A 1 705 ? -53.426 -34.650 79.609 1.00 96.44 705 SER A O 1
ATOM 5189 N N . ALA A 1 706 ? -51.848 -34.255 78.051 1.00 96.50 706 ALA A N 1
ATOM 5190 C CA . ALA A 1 706 ? -52.631 -33.275 77.305 1.00 96.50 706 ALA A CA 1
ATOM 5191 C C . ALA A 1 706 ? -53.849 -33.936 76.633 1.00 96.50 706 ALA A C 1
ATOM 5193 O O . ALA A 1 706 ? -53.813 -35.116 76.271 1.00 96.50 706 ALA A O 1
ATOM 5194 N N . ILE A 1 707 ? -54.917 -33.159 76.474 1.00 96.38 707 ILE A N 1
ATOM 5195 C CA . ILE A 1 707 ? -56.211 -33.560 75.925 1.00 96.38 707 ILE A CA 1
ATOM 5196 C C . ILE A 1 707 ? -56.497 -32.683 74.706 1.00 96.38 707 ILE A C 1
ATOM 5198 O O . ILE A 1 707 ? -56.350 -31.460 74.767 1.00 96.38 707 ILE A O 1
ATOM 5202 N N . ASN A 1 708 ? -56.928 -33.308 73.609 1.00 93.31 708 ASN A N 1
ATOM 5203 C CA . ASN A 1 708 ? -57.538 -32.580 72.499 1.00 93.31 708 ASN A CA 1
ATOM 5204 C C . ASN A 1 708 ? -58.998 -32.321 72.866 1.00 93.31 708 ASN A C 1
ATOM 5206 O O . ASN A 1 708 ? -59.755 -33.268 73.087 1.00 93.31 708 ASN A O 1
ATOM 5210 N N . GLY A 1 709 ? -59.363 -31.048 72.975 1.00 90.31 709 GLY A N 1
ATOM 5211 C CA . GLY A 1 709 ? -60.752 -30.634 73.108 1.00 90.31 709 GLY A CA 1
ATOM 5212 C C . GLY A 1 709 ? -61.434 -30.560 71.738 1.00 90.31 709 GLY A C 1
ATOM 5213 O O . GLY A 1 709 ? -61.035 -31.264 70.807 1.00 90.31 709 GLY A O 1
ATOM 5214 N N . PRO A 1 710 ? -62.473 -29.722 71.591 1.00 93.38 710 PRO A N 1
ATOM 5215 C CA . PRO A 1 710 ? -63.156 -29.536 70.317 1.00 93.38 710 PRO A CA 1
ATOM 5216 C C . PRO A 1 710 ? -62.226 -29.048 69.194 1.00 93.38 710 PRO A C 1
ATOM 5218 O O . PRO A 1 710 ? -61.370 -28.183 69.391 1.00 93.38 710 PRO A O 1
ATOM 5221 N N . GLU A 1 711 ? -62.438 -29.579 67.991 1.00 94.38 711 GLU A N 1
ATOM 5222 C CA . GLU A 1 711 ? -61.684 -29.244 66.781 1.00 94.38 711 GLU A CA 1
ATOM 5223 C C . GLU A 1 711 ? -62.640 -28.789 65.672 1.00 94.38 711 GLU A C 1
ATOM 5225 O O . GLU A 1 711 ? -63.773 -29.265 65.570 1.00 94.38 711 GLU A O 1
ATOM 5230 N N . VAL A 1 712 ? -62.174 -27.886 64.809 1.00 96.38 712 VAL A N 1
ATOM 5231 C CA . VAL A 1 712 ? -62.898 -27.431 63.616 1.00 96.38 712 VAL A CA 1
ATOM 5232 C C . VAL A 1 712 ? -62.054 -27.740 62.390 1.00 96.38 712 VAL A C 1
ATOM 5234 O O . VAL A 1 712 ? -60.958 -27.207 62.237 1.00 96.38 712 VAL A O 1
ATOM 5237 N N . THR A 1 713 ? -62.571 -28.571 61.485 1.00 95.19 713 THR A N 1
ATOM 5238 C CA . THR A 1 713 ? -61.903 -28.906 60.219 1.00 95.19 713 THR A CA 1
ATOM 5239 C C . THR A 1 713 ? -61.970 -27.747 59.225 1.00 95.19 713 THR A C 1
ATOM 5241 O O . THR A 1 713 ? -63.029 -27.139 59.078 1.00 95.19 713 THR A O 1
ATOM 5244 N N . GLY A 1 714 ? -60.889 -27.488 58.482 1.00 92.62 714 GLY A N 1
ATOM 5245 C CA . GLY A 1 714 ? -60.868 -26.511 57.379 1.00 92.62 714 GLY A CA 1
ATOM 5246 C C . GLY A 1 714 ? -59.983 -25.269 57.584 1.00 92.62 714 GLY A C 1
ATOM 5247 O O . GLY A 1 714 ? -59.295 -24.905 56.633 1.00 92.62 714 GLY A O 1
ATOM 5248 N N . PRO A 1 715 ? -59.937 -24.630 58.771 1.00 95.88 715 PRO A N 1
ATOM 5249 C CA . PRO A 1 715 ? -59.063 -23.482 59.020 1.00 95.88 715 PRO A CA 1
ATOM 5250 C C . PRO A 1 715 ? -57.574 -23.802 58.818 1.00 95.88 715 PRO A C 1
ATOM 5252 O O . PRO A 1 715 ? -57.027 -24.685 59.473 1.00 95.88 715 PRO A O 1
ATOM 5255 N N . VAL A 1 716 ? -56.908 -23.047 57.948 1.00 97.12 716 VAL A N 1
ATOM 5256 C CA . VAL A 1 716 ? -55.451 -23.073 57.725 1.00 97.12 716 VAL A CA 1
ATOM 5257 C C . VAL A 1 716 ? -54.936 -21.636 57.666 1.00 97.12 716 VAL A C 1
ATOM 5259 O O . VAL A 1 716 ? -55.718 -20.721 57.416 1.00 97.12 716 VAL A O 1
ATOM 5262 N N . ALA A 1 717 ? -53.640 -21.413 57.897 1.00 96.38 717 ALA A N 1
ATOM 5263 C CA . ALA A 1 717 ? -53.075 -20.066 57.829 1.00 96.38 717 ALA A CA 1
ATOM 5264 C C . ALA A 1 717 ? -53.252 -19.456 56.410 1.00 96.38 717 ALA A C 1
ATOM 5266 O O . ALA A 1 717 ? -52.991 -20.159 55.429 1.00 96.38 717 ALA A O 1
ATOM 5267 N N . PRO A 1 718 ? -53.648 -18.173 56.275 1.00 97.69 718 PRO A N 1
ATOM 5268 C CA . PRO A 1 718 ? -53.885 -17.223 57.355 1.00 97.69 718 PRO A CA 1
ATOM 5269 C C . PRO A 1 718 ? -55.235 -17.412 58.069 1.00 97.69 718 PRO A C 1
ATOM 5271 O O . PRO A 1 718 ? -56.273 -17.484 57.417 1.00 97.69 718 PRO A O 1
ATOM 5274 N N . TYR A 1 719 ? -55.242 -17.430 59.407 1.00 98.38 719 TYR A N 1
ATOM 5275 C CA . TYR A 1 719 ? -56.484 -17.524 60.193 1.00 98.38 719 TYR A CA 1
ATOM 5276 C C . TYR A 1 719 ? -56.349 -16.878 61.574 1.00 98.38 719 TYR A C 1
ATOM 5278 O O . TYR A 1 719 ? -55.265 -16.883 62.162 1.00 98.38 719 TYR A O 1
ATOM 5286 N N . TRP A 1 720 ? -57.446 -16.340 62.110 1.00 98.56 720 TRP A N 1
ATOM 5287 C CA . TRP A 1 720 ? -57.463 -15.757 63.450 1.00 98.56 720 TRP A CA 1
ATOM 5288 C C . TRP A 1 720 ? -57.820 -16.778 64.518 1.00 98.56 720 TRP A C 1
ATOM 5290 O O . TRP A 1 720 ? -58.741 -17.580 64.356 1.00 98.56 720 TRP A O 1
ATOM 5300 N N . VAL A 1 721 ? -57.123 -16.677 65.644 1.00 98.62 721 VAL A N 1
ATOM 5301 C CA . VAL A 1 721 ? -57.356 -17.460 66.854 1.00 98.62 721 VAL A CA 1
ATOM 5302 C C . VAL A 1 721 ? -57.491 -16.529 68.057 1.00 98.62 721 VAL A C 1
ATOM 5304 O O . VAL A 1 721 ? -56.791 -15.518 68.164 1.00 98.62 721 VAL A O 1
ATOM 5307 N N . GLN A 1 722 ? -58.400 -16.868 68.966 1.00 98.31 722 GLN A N 1
ATOM 5308 C CA . GLN A 1 722 ? -58.635 -16.147 70.210 1.00 98.31 722 GLN A CA 1
ATOM 5309 C C . GLN A 1 722 ? -58.855 -17.130 71.354 1.00 98.31 722 GLN A C 1
ATOM 5311 O O . GLN A 1 722 ? -59.556 -18.130 71.199 1.00 98.31 722 GLN A O 1
ATOM 5316 N N . LEU A 1 723 ? -58.280 -16.820 72.512 1.00 97.94 723 LEU A N 1
ATOM 5317 C CA . LEU A 1 723 ? -58.479 -17.566 73.745 1.00 97.94 723 LEU A CA 1
ATOM 5318 C C . LEU A 1 723 ? -58.804 -16.600 74.887 1.00 97.94 723 LEU A C 1
ATOM 5320 O O . LEU A 1 723 ? -57.984 -15.752 75.245 1.00 97.94 723 LEU A O 1
ATOM 5324 N N . THR A 1 724 ? -59.996 -16.746 75.463 1.00 95.50 724 THR A N 1
ATOM 5325 C CA . THR A 1 724 ? -60.480 -15.934 76.586 1.00 95.50 724 THR A CA 1
ATOM 5326 C C . THR A 1 724 ? -60.506 -16.758 77.865 1.00 95.50 724 THR A C 1
ATOM 5328 O O . THR A 1 724 ? -61.171 -17.789 77.918 1.00 95.50 724 THR A O 1
ATOM 5331 N N . ARG A 1 725 ? -59.830 -16.276 78.910 1.00 92.81 725 ARG A N 1
ATOM 5332 C CA . ARG A 1 725 ? -59.874 -16.802 80.277 1.00 92.81 725 ARG A CA 1
ATOM 5333 C C . ARG A 1 725 ? -60.788 -15.933 81.143 1.00 92.81 725 ARG A C 1
ATOM 5335 O O . ARG A 1 725 ? -60.539 -14.739 81.291 1.00 92.81 725 ARG A O 1
ATOM 5342 N N . SER A 1 726 ? -61.793 -16.547 81.766 1.00 86.31 726 SER A N 1
ATOM 5343 C CA . SER A 1 726 ? -62.640 -15.950 82.804 1.00 86.31 726 SER A CA 1
ATOM 5344 C C . SER A 1 726 ? -62.707 -16.890 84.010 1.00 86.31 726 SER A C 1
ATOM 5346 O O . SER A 1 726 ? -63.336 -17.948 83.966 1.00 86.31 726 SER A O 1
ATOM 5348 N N . GLY A 1 727 ? -61.984 -16.555 85.079 1.00 84.12 727 GLY A N 1
ATOM 5349 C CA . GLY A 1 727 ? -61.761 -17.438 86.220 1.00 84.12 727 GLY A CA 1
ATOM 5350 C C . GLY A 1 727 ? -61.008 -18.709 85.811 1.00 84.12 727 GLY A C 1
ATOM 5351 O O . GLY A 1 727 ? -59.853 -18.647 85.379 1.00 84.12 727 GLY A O 1
ATOM 5352 N N . SER A 1 728 ? -61.674 -19.859 85.961 1.00 86.69 728 SER A N 1
ATOM 5353 C CA . SER A 1 728 ? -61.185 -21.176 85.507 1.00 86.69 728 SER A CA 1
ATOM 5354 C C . SER A 1 728 ? -61.776 -21.606 84.159 1.00 86.69 728 SER A C 1
ATOM 5356 O O . SER A 1 728 ? -61.516 -22.715 83.708 1.00 86.69 728 SER A O 1
ATOM 5358 N N . THR A 1 729 ? -62.582 -20.762 83.515 1.00 90.31 729 THR A N 1
ATOM 5359 C CA . THR A 1 729 ? -63.231 -21.075 82.239 1.00 90.31 729 THR A CA 1
ATOM 5360 C C . THR A 1 729 ? -62.436 -20.478 81.086 1.00 90.31 729 THR A C 1
ATOM 5362 O O . THR A 1 729 ? -62.126 -19.286 81.093 1.00 90.31 729 THR A O 1
ATOM 5365 N N . PHE A 1 730 ? -62.132 -21.301 80.086 1.00 94.88 730 PHE A N 1
ATOM 5366 C CA . PHE A 1 730 ? -61.405 -20.924 78.882 1.00 94.88 730 PHE A CA 1
ATOM 5367 C C . PHE A 1 730 ? -62.279 -21.152 77.658 1.00 94.88 730 PHE A C 1
ATOM 5369 O O . PHE A 1 730 ? -62.735 -22.268 77.433 1.00 94.88 730 PHE A O 1
ATOM 5376 N N . THR A 1 731 ? -62.478 -20.117 76.851 1.00 95.56 731 THR A N 1
ATOM 5377 C CA . THR A 1 731 ? -63.235 -20.193 75.598 1.00 95.56 731 THR A CA 1
ATOM 5378 C C . THR A 1 731 ? -62.291 -19.939 74.433 1.00 95.56 731 THR A C 1
ATOM 5380 O O . THR A 1 731 ? -61.686 -18.868 74.364 1.00 95.56 731 THR A O 1
ATOM 5383 N N . ALA A 1 732 ? -62.160 -20.912 73.528 1.00 97.81 732 ALA A N 1
ATOM 5384 C CA . ALA A 1 732 ? -61.445 -20.719 72.271 1.00 97.81 732 ALA A CA 1
ATOM 5385 C C . ALA A 1 732 ? -62.411 -20.359 71.150 1.00 97.81 732 ALA A C 1
ATOM 5387 O O . ALA A 1 732 ? -63.453 -20.997 70.978 1.00 97.81 732 ALA A O 1
ATOM 5388 N N . SER A 1 733 ? -62.001 -19.390 70.345 1.00 95.94 733 SER A N 1
ATOM 5389 C CA . SER A 1 733 ? -62.729 -18.916 69.177 1.00 95.94 733 SER A CA 1
ATOM 5390 C C . SER A 1 733 ? -61.777 -18.753 68.000 1.00 95.94 733 SER A C 1
ATOM 5392 O O . SER A 1 733 ? -60.579 -18.518 68.166 1.00 95.94 733 SER A O 1
ATOM 5394 N N . ILE A 1 734 ? -62.320 -18.863 66.795 1.00 98.31 734 ILE A N 1
ATOM 5395 C CA . ILE A 1 734 ? -61.593 -18.668 65.543 1.00 98.31 734 ILE A CA 1
ATOM 5396 C C . ILE A 1 734 ? -62.357 -17.717 64.631 1.00 98.31 734 ILE A C 1
ATOM 5398 O O . ILE A 1 734 ? -63.578 -17.585 64.742 1.00 98.31 734 ILE A O 1
ATOM 5402 N N . SER A 1 735 ? -61.650 -17.063 63.716 1.00 96.88 735 SER A N 1
ATOM 5403 C CA . SER A 1 735 ? -62.268 -16.127 62.781 1.00 96.88 735 SER A CA 1
ATOM 5404 C C . SER A 1 735 ? -61.516 -16.071 61.441 1.00 96.88 735 SER A C 1
ATOM 5406 O O . SER A 1 735 ? -60.284 -16.078 61.425 1.00 96.88 735 SER A O 1
ATOM 5408 N N . PRO A 1 736 ? -62.221 -16.019 60.298 1.00 93.56 736 PRO A N 1
ATOM 5409 C CA . PRO A 1 736 ? -61.578 -15.788 59.007 1.00 93.56 736 PRO A CA 1
ATOM 5410 C C . PRO A 1 736 ? -61.168 -14.316 58.802 1.00 93.56 736 PRO A C 1
ATOM 5412 O O . PRO A 1 736 ? -60.266 -14.045 58.014 1.00 93.56 736 PRO A O 1
ATOM 5415 N N . ASP A 1 737 ? -61.800 -13.363 59.499 1.00 90.31 737 ASP A N 1
ATOM 5416 C CA . ASP A 1 737 ? -61.692 -11.916 59.240 1.00 90.31 737 ASP A CA 1
ATOM 5417 C C . ASP A 1 737 ? -61.217 -11.082 60.449 1.00 90.31 737 ASP A C 1
ATOM 5419 O O . ASP A 1 737 ? -60.806 -9.935 60.278 1.00 90.31 737 ASP A O 1
ATOM 5423 N N . GLY A 1 738 ? -61.211 -11.656 61.654 1.00 90.31 738 GLY A N 1
ATOM 5424 C CA . GLY A 1 738 ? -60.837 -10.994 62.908 1.00 90.31 738 GLY A CA 1
ATOM 5425 C C . GLY A 1 738 ? -61.981 -10.228 63.578 1.00 90.31 738 GLY A C 1
ATOM 5426 O O . GLY A 1 738 ? -61.787 -9.660 64.654 1.00 90.31 738 GLY A O 1
ATOM 5427 N N . THR A 1 739 ? -63.175 -10.218 62.981 1.00 88.00 739 THR A N 1
ATOM 5428 C CA . THR A 1 739 ? -64.357 -9.500 63.486 1.00 88.00 739 THR A CA 1
ATOM 5429 C C . THR A 1 739 ? -65.515 -10.448 63.787 1.00 88.00 739 THR A C 1
ATOM 5431 O O . THR A 1 739 ? -66.180 -10.292 64.812 1.00 88.00 739 THR A O 1
ATOM 5434 N N . THR A 1 740 ? -65.724 -11.467 62.953 1.00 89.31 740 THR A N 1
ATOM 5435 C CA . THR A 1 740 ? -66.760 -12.489 63.114 1.00 89.31 740 THR A CA 1
ATOM 5436 C C . THR A 1 740 ? -66.162 -13.726 63.772 1.00 89.31 740 THR A C 1
ATOM 5438 O O . THR A 1 740 ? -65.432 -14.491 63.138 1.00 89.31 740 THR A O 1
ATOM 5441 N N . TRP A 1 741 ? -66.464 -13.938 65.052 1.00 94.12 741 TRP A N 1
ATOM 5442 C CA . TRP A 1 741 ? -65.878 -15.016 65.850 1.00 94.12 741 TRP A CA 1
ATOM 5443 C C . TRP A 1 741 ? -66.810 -16.221 65.961 1.00 94.12 741 TRP A C 1
ATOM 5445 O O . TRP A 1 741 ? -67.963 -16.096 66.365 1.00 94.12 741 TRP A O 1
ATOM 5455 N N . THR A 1 742 ? -66.289 -17.402 65.629 1.00 94.25 742 THR A N 1
ATOM 5456 C CA . THR A 1 742 ? -66.951 -18.693 65.854 1.00 94.25 742 THR A CA 1
ATOM 5457 C C . THR A 1 742 ? -66.282 -19.389 67.028 1.00 94.25 742 THR A C 1
ATOM 5459 O O . THR A 1 742 ? -65.075 -19.630 67.000 1.00 94.25 742 THR A O 1
ATOM 5462 N N . GLN A 1 743 ? -67.057 -19.720 68.058 1.00 96.31 743 GLN A N 1
ATOM 5463 C CA . GLN A 1 743 ? -66.555 -20.479 69.197 1.00 96.31 743 GLN A CA 1
ATOM 5464 C C . GLN A 1 743 ? -66.214 -21.914 68.768 1.00 96.31 743 GLN A C 1
ATOM 5466 O O . GLN A 1 743 ? -67.045 -22.604 68.182 1.00 96.31 743 GLN A O 1
ATOM 5471 N N . VAL A 1 744 ? -64.996 -22.356 69.084 1.00 95.38 744 VAL A N 1
ATOM 5472 C CA . VAL A 1 744 ? -64.535 -23.741 68.903 1.00 95.38 744 VAL A CA 1
ATOM 5473 C C . VAL A 1 744 ? -64.995 -24.599 70.076 1.00 95.38 744 VAL A C 1
ATOM 5475 O O . VAL A 1 744 ? -65.539 -25.680 69.880 1.00 95.38 744 VAL A O 1
ATOM 5478 N N . GLY A 1 745 ? -64.814 -24.105 71.303 1.00 90.88 745 GLY A N 1
ATOM 5479 C CA . GLY A 1 745 ? -65.158 -24.838 72.516 1.00 90.88 745 GLY A CA 1
ATOM 5480 C C . GLY A 1 745 ? -64.903 -24.040 73.790 1.00 90.88 745 GLY A C 1
ATOM 5481 O O . GLY A 1 745 ? -64.264 -22.985 73.759 1.00 90.88 745 GLY A O 1
ATOM 5482 N N . THR A 1 746 ? -65.409 -24.563 74.905 1.00 93.50 746 THR A N 1
ATOM 5483 C CA . THR A 1 746 ? -65.162 -24.041 76.252 1.00 93.50 746 THR A CA 1
ATOM 5484 C C . THR A 1 746 ? -64.699 -25.174 77.154 1.00 93.50 746 THR A C 1
ATOM 5486 O O . THR A 1 746 ? -65.310 -26.237 77.148 1.00 93.50 746 THR A O 1
ATOM 5489 N N . GLU A 1 747 ? -63.662 -24.926 77.950 1.00 91.38 747 GLU A N 1
ATOM 5490 C CA . GLU A 1 747 ? -63.108 -25.881 78.911 1.00 91.38 747 GLU A CA 1
ATOM 5491 C C . GLU A 1 747 ? -62.940 -25.240 80.288 1.00 91.38 747 GLU A C 1
ATOM 5493 O O . GLU A 1 747 ? -62.697 -24.036 80.411 1.00 91.38 747 GLU A O 1
ATOM 5498 N N . THR A 1 748 ? -63.051 -26.045 81.344 1.00 91.25 748 THR A N 1
ATOM 5499 C CA . THR A 1 748 ? -62.774 -25.607 82.717 1.00 91.25 748 THR A CA 1
ATOM 5500 C C . THR A 1 748 ? -61.433 -26.168 83.172 1.00 91.25 748 THR A C 1
ATOM 5502 O O . THR A 1 748 ? -61.302 -27.364 83.417 1.00 91.25 748 THR A O 1
ATOM 5505 N N . VAL A 1 749 ? -60.436 -25.295 83.303 1.00 91.06 749 VAL A N 1
ATOM 5506 C CA . VAL A 1 749 ? -59.084 -25.631 83.756 1.00 91.06 749 VAL A CA 1
ATOM 5507 C C . VAL A 1 749 ? -58.720 -24.719 84.920 1.00 91.06 749 VAL A C 1
ATOM 5509 O O . VAL A 1 749 ? -58.682 -23.496 84.791 1.00 91.06 749 VAL A O 1
ATOM 5512 N N . THR A 1 750 ? -58.448 -25.303 86.082 1.00 88.44 750 THR A N 1
ATOM 5513 C CA . THR A 1 750 ? -57.947 -24.536 87.224 1.00 88.44 750 THR A CA 1
ATOM 5514 C C . THR A 1 750 ? -56.481 -24.190 86.986 1.00 88.44 750 THR A C 1
ATOM 5516 O O . THR A 1 750 ? -55.648 -25.076 86.830 1.00 88.44 750 THR A O 1
ATOM 5519 N N . MET A 1 751 ? -56.168 -22.897 86.960 1.00 84.31 751 MET A N 1
ATOM 5520 C CA . MET A 1 751 ? -54.819 -22.374 86.732 1.00 84.31 751 MET A CA 1
ATOM 5521 C C . MET A 1 751 ? -54.538 -21.255 87.738 1.00 84.31 751 MET A C 1
ATOM 5523 O O . MET A 1 751 ? -55.457 -20.512 88.098 1.00 84.31 751 MET A O 1
ATOM 5527 N N . ALA A 1 752 ? -53.290 -21.088 88.176 1.00 82.62 752 ALA A N 1
ATOM 5528 C CA . ALA A 1 752 ? -52.902 -19.974 89.037 1.00 82.62 752 ALA A CA 1
ATOM 5529 C C . ALA A 1 752 ? -53.253 -18.603 88.426 1.00 82.62 752 ALA A C 1
ATOM 5531 O O . ALA A 1 752 ? -53.377 -18.437 87.206 1.00 82.62 752 ALA A O 1
ATOM 5532 N N . THR A 1 753 ? -53.420 -17.600 89.294 1.00 75.81 753 THR A N 1
ATOM 5533 C CA . THR A 1 753 ? -53.673 -16.207 88.886 1.00 75.81 753 THR A CA 1
ATOM 5534 C C . THR A 1 753 ? -52.520 -15.647 88.061 1.00 75.81 753 THR A C 1
ATOM 5536 O O . THR A 1 753 ? -52.772 -14.913 87.109 1.00 75.81 753 THR A O 1
ATOM 5539 N N . ASN A 1 754 ? -51.283 -16.020 88.406 1.00 82.75 754 ASN A N 1
ATOM 5540 C CA . ASN A 1 754 ? -50.089 -15.675 87.646 1.00 82.75 754 ASN A CA 1
ATOM 5541 C C . ASN A 1 754 ? -49.874 -16.719 86.551 1.00 82.75 754 ASN A C 1
ATOM 5543 O O . ASN A 1 754 ? -49.639 -17.887 86.856 1.00 82.75 754 ASN A O 1
ATOM 5547 N N . ALA A 1 755 ? -49.961 -16.295 85.295 1.00 91.25 755 ALA A N 1
ATOM 5548 C CA . ALA A 1 755 ? -49.729 -17.135 84.130 1.00 91.25 755 ALA A CA 1
ATOM 5549 C C . ALA A 1 755 ? -48.993 -16.335 83.047 1.00 91.25 755 ALA A C 1
ATOM 5551 O O . ALA A 1 755 ? -48.673 -15.154 83.202 1.00 91.25 755 ALA A O 1
ATOM 5552 N N . THR A 1 756 ? -48.717 -16.994 81.932 1.00 95.25 756 THR A N 1
ATOM 5553 C CA . THR A 1 756 ? -48.194 -16.384 80.711 1.00 95.25 756 THR A CA 1
ATOM 5554 C C . THR A 1 756 ? -49.207 -16.546 79.593 1.00 95.25 756 THR A C 1
ATOM 5556 O O . THR A 1 756 ? -49.945 -17.533 79.564 1.00 95.25 756 THR A O 1
ATOM 5559 N N . ALA A 1 757 ? -49.224 -15.601 78.661 1.00 97.06 757 ALA A N 1
ATOM 5560 C CA . ALA A 1 757 ? -49.950 -15.741 77.409 1.00 97.06 757 ALA A CA 1
ATOM 5561 C C . ALA A 1 757 ? -49.022 -15.398 76.245 1.00 97.06 757 ALA A C 1
ATOM 5563 O O . ALA A 1 757 ? -48.201 -14.481 76.344 1.00 97.06 757 ALA A O 1
ATOM 5564 N N . GLY A 1 758 ? -49.125 -16.151 75.154 1.00 97.75 758 GLY A N 1
ATOM 5565 C CA . GLY A 1 758 ? -48.184 -16.005 74.055 1.00 97.75 758 GLY A CA 1
ATOM 5566 C C . GLY A 1 758 ? -48.479 -16.849 72.826 1.00 97.75 758 GLY A C 1
ATOM 5567 O O . GLY A 1 758 ? -49.526 -17.488 72.711 1.00 97.75 758 GLY A O 1
ATOM 5568 N N . LEU A 1 759 ? -47.518 -16.825 71.910 1.00 98.62 759 LEU A N 1
ATOM 5569 C CA . LEU A 1 759 ? -47.511 -17.524 70.633 1.00 98.62 759 LEU A CA 1
ATOM 5570 C C . LEU A 1 759 ? -46.737 -18.832 70.784 1.00 98.62 759 LEU A C 1
ATOM 5572 O O . LEU A 1 759 ? -45.590 -18.824 71.231 1.00 98.62 759 LEU A O 1
ATOM 5576 N N . ALA A 1 760 ? -47.349 -19.945 70.397 1.00 98.50 760 ALA A N 1
ATOM 5577 C CA . ALA A 1 760 ? -46.746 -21.270 70.478 1.00 98.50 760 ALA A CA 1
ATOM 5578 C C . ALA A 1 760 ? -46.555 -21.853 69.076 1.00 98.50 760 ALA A C 1
ATOM 5580 O O . ALA A 1 760 ? -47.511 -21.912 68.296 1.00 98.50 760 ALA A O 1
ATOM 5581 N N . VAL A 1 761 ? -45.331 -22.297 68.768 1.00 98.75 761 VAL A N 1
ATOM 5582 C CA . VAL A 1 761 ? -44.985 -22.900 67.473 1.00 98.75 761 VAL A CA 1
ATOM 5583 C C . VAL A 1 761 ? -44.242 -24.214 67.660 1.00 98.75 761 VAL A C 1
ATOM 5585 O O . VAL A 1 761 ? -43.205 -24.264 68.314 1.00 98.75 761 VAL A O 1
ATOM 5588 N N . CYS A 1 762 ? -44.758 -25.274 67.040 1.00 98.38 762 CYS A N 1
ATOM 5589 C CA . CYS A 1 762 ? -44.161 -26.607 67.039 1.00 98.38 762 CYS A CA 1
ATOM 5590 C C . CYS A 1 762 ? -44.114 -27.150 65.608 1.00 98.38 762 CYS A C 1
ATOM 5592 O O . CYS A 1 762 ? -45.089 -27.026 64.854 1.00 98.38 762 CYS A O 1
ATOM 5594 N N . SER A 1 763 ? -43.000 -27.775 65.231 1.00 97.88 763 SER A N 1
ATOM 5595 C CA . SER A 1 763 ? -42.836 -28.399 63.915 1.00 97.88 763 SER A CA 1
ATOM 5596 C C . SER A 1 763 ? -43.460 -29.785 63.811 1.00 97.88 763 SER A C 1
ATOM 5598 O O . SER A 1 763 ? -43.666 -30.274 62.697 1.00 97.88 763 SER A O 1
ATOM 5600 N N . HIS A 1 764 ? -43.746 -30.432 64.944 1.00 97.50 764 HIS A N 1
ATOM 5601 C CA . HIS A 1 764 ? -44.135 -31.842 64.995 1.00 97.50 764 HIS A CA 1
ATOM 5602 C C . HIS A 1 764 ? -43.128 -32.745 64.239 1.00 97.50 764 HIS A C 1
ATOM 5604 O O . HIS A 1 764 ? -43.469 -33.781 63.663 1.00 97.50 764 HIS A O 1
ATOM 5610 N N . ASN A 1 765 ? -41.874 -32.281 64.181 1.00 96.56 765 ASN A N 1
ATOM 5611 C CA . ASN A 1 765 ? -40.708 -32.916 63.589 1.00 96.56 765 ASN A CA 1
ATOM 5612 C C . ASN A 1 765 ? -39.452 -32.259 64.179 1.00 96.56 765 ASN A C 1
ATOM 5614 O O . ASN A 1 765 ? -39.016 -31.191 63.748 1.00 96.56 765 ASN A O 1
ATOM 5618 N N . ASN A 1 766 ? -38.847 -32.927 65.156 1.00 96.00 766 ASN A N 1
ATOM 5619 C CA . ASN A 1 766 ? -37.821 -32.339 66.011 1.00 96.00 766 ASN A CA 1
ATOM 5620 C C . ASN A 1 766 ? -36.467 -32.040 65.326 1.00 96.00 766 ASN A C 1
ATOM 5622 O O . ASN A 1 766 ? -35.520 -31.633 65.995 1.00 96.00 766 ASN A O 1
ATOM 5626 N N . THR A 1 767 ? -36.348 -32.264 64.016 1.00 95.75 767 THR A N 1
ATOM 5627 C CA . THR A 1 767 ? -35.133 -31.995 63.229 1.00 95.75 767 THR A CA 1
ATOM 5628 C C . THR A 1 767 ? -35.250 -30.775 62.317 1.00 95.75 767 THR A C 1
ATOM 5630 O O . THR A 1 767 ? -34.264 -30.392 61.692 1.00 95.75 767 THR A O 1
ATOM 5633 N N . VAL A 1 768 ? -36.428 -30.151 62.231 1.00 94.44 768 VAL A N 1
ATOM 5634 C CA . VAL A 1 768 ? -36.687 -28.990 61.368 1.00 94.44 768 VAL A CA 1
ATOM 5635 C C . VAL A 1 768 ? -37.476 -27.921 62.118 1.00 94.44 768 VAL A C 1
ATOM 5637 O O . VAL A 1 768 ? -38.210 -28.217 63.059 1.00 94.44 768 VAL A O 1
ATOM 5640 N N . LEU A 1 769 ? -37.352 -26.672 61.676 1.00 96.06 769 LEU A N 1
ATOM 5641 C CA . LEU A 1 769 ? -38.124 -25.553 62.208 1.00 96.06 769 LEU A CA 1
ATOM 5642 C C . LEU A 1 769 ? -39.432 -25.398 61.428 1.00 96.06 769 LEU A C 1
ATOM 5644 O O . LEU A 1 769 ? -39.430 -25.344 60.200 1.00 96.06 769 LEU A O 1
ATOM 5648 N N . ASN A 1 770 ? -40.547 -25.277 62.147 1.00 97.00 770 ASN A N 1
ATOM 5649 C CA . ASN A 1 770 ? -41.733 -24.621 61.620 1.00 97.00 770 ASN A CA 1
ATOM 5650 C C . ASN A 1 770 ? -41.550 -23.116 61.829 1.00 97.00 770 ASN A C 1
ATOM 5652 O O . ASN A 1 770 ? -41.572 -22.642 62.964 1.00 97.00 770 ASN A O 1
ATOM 5656 N N . THR A 1 771 ? -41.354 -22.376 60.740 1.00 96.94 771 THR A N 1
ATOM 5657 C CA . THR A 1 771 ? -41.378 -20.912 60.752 1.00 96.94 771 THR A CA 1
ATOM 5658 C C . THR A 1 771 ? -42.815 -20.450 60.561 1.00 96.94 771 THR A C 1
ATOM 5660 O O . THR A 1 771 ? -43.427 -20.732 59.527 1.00 96.94 771 THR A O 1
ATOM 5663 N N . SER A 1 772 ? -43.360 -19.760 61.558 1.00 97.62 772 SER A N 1
ATOM 5664 C CA . SER A 1 772 ? -44.702 -19.177 61.515 1.00 97.62 772 SER A CA 1
ATOM 5665 C C . SER A 1 772 ? -44.646 -17.682 61.793 1.00 97.62 772 SER A C 1
ATOM 5667 O O . SER A 1 772 ? -43.875 -17.232 62.641 1.00 97.62 772 SER A O 1
ATOM 5669 N N . THR A 1 773 ? -45.473 -16.909 61.094 1.00 97.44 773 THR A N 1
ATOM 5670 C CA . THR A 1 773 ? -45.622 -15.474 61.348 1.00 97.44 773 THR A CA 1
ATOM 5671 C C . THR A 1 773 ? -46.982 -15.169 61.953 1.00 97.44 773 THR A C 1
ATOM 5673 O O . THR A 1 773 ? -47.989 -15.772 61.580 1.00 97.44 773 THR A O 1
ATOM 5676 N N . PHE A 1 774 ? -47.011 -14.216 62.879 1.00 98.38 774 PHE A N 1
ATOM 5677 C CA . PHE A 1 774 ? -48.217 -13.754 63.551 1.00 98.38 774 PHE A CA 1
ATOM 5678 C C . PHE A 1 774 ? -48.297 -12.241 63.469 1.00 98.38 774 PHE A C 1
ATOM 5680 O O . PHE A 1 774 ? -47.347 -11.556 63.840 1.00 98.38 774 PHE A O 1
ATOM 5687 N N . ASP A 1 775 ? -49.437 -11.721 63.041 1.00 94.69 775 ASP A N 1
ATOM 5688 C CA . ASP A 1 775 ? -49.764 -10.305 63.142 1.00 94.69 775 ASP A CA 1
ATOM 5689 C C . ASP A 1 775 ? -51.0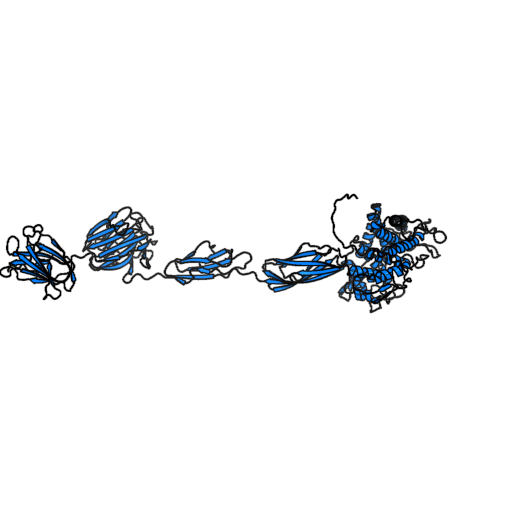37 -10.114 63.975 1.00 94.69 775 ASP A C 1
ATOM 5691 O O . ASP A 1 775 ? -51.673 -11.073 64.426 1.00 94.69 775 ASP A O 1
ATOM 5695 N N . ASN A 1 776 ? -51.344 -8.852 64.289 1.00 94.50 776 ASN A N 1
ATOM 5696 C CA . ASN A 1 776 ? -52.480 -8.481 65.137 1.00 94.50 776 ASN A CA 1
ATOM 5697 C C . ASN A 1 776 ? -52.502 -9.203 66.500 1.00 94.50 776 ASN A C 1
ATOM 5699 O O . ASN A 1 776 ? -53.566 -9.516 67.037 1.00 94.50 776 ASN A O 1
ATOM 5703 N N . VAL A 1 777 ? -51.317 -9.454 67.061 1.00 96.50 777 VAL A N 1
ATOM 5704 C CA . VAL A 1 777 ? -51.156 -10.068 68.380 1.00 96.50 777 VAL A CA 1
ATOM 5705 C C . VAL A 1 777 ? -51.545 -9.055 69.448 1.00 96.50 777 VAL A C 1
ATOM 5707 O O . VAL A 1 777 ? -50.932 -7.994 69.559 1.00 96.50 777 VAL A O 1
ATOM 5710 N N . ASN A 1 778 ? -52.568 -9.376 70.234 1.00 92.38 778 ASN A N 1
ATOM 5711 C CA . ASN A 1 778 ? -53.075 -8.505 71.284 1.00 92.38 778 ASN A CA 1
ATOM 5712 C C . ASN A 1 778 ? -53.496 -9.318 72.511 1.00 92.38 778 ASN A C 1
ATOM 5714 O O . ASN A 1 778 ? -54.130 -10.365 72.383 1.00 92.38 778 ASN A O 1
ATOM 5718 N N . ILE A 1 779 ? -53.167 -8.811 73.698 1.00 92.62 779 ILE A N 1
ATOM 5719 C CA . ILE A 1 779 ? -53.611 -9.357 74.982 1.00 92.6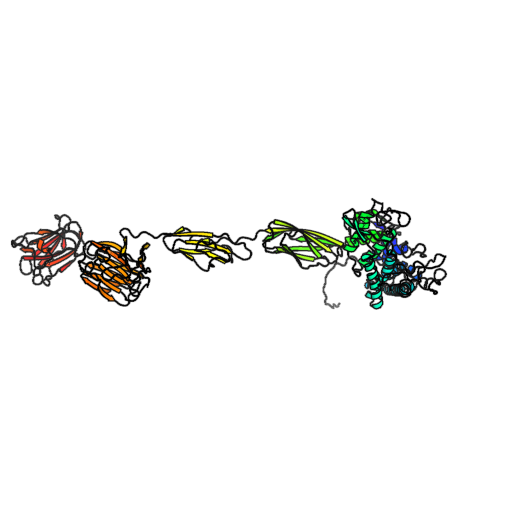2 779 ILE A CA 1
ATOM 5720 C C . ILE A 1 779 ? -54.338 -8.232 75.710 1.00 92.62 779 ILE A C 1
ATOM 5722 O O . ILE A 1 779 ? -53.737 -7.214 76.044 1.00 92.62 779 ILE A O 1
ATOM 5726 N N . THR A 1 780 ? -55.630 -8.413 75.963 1.00 86.50 780 THR A N 1
ATOM 5727 C CA . THR A 1 780 ? -56.458 -7.443 76.690 1.00 86.50 780 THR A CA 1
ATOM 5728 C C . THR A 1 780 ? -57.015 -8.064 77.959 1.00 86.50 780 THR A C 1
ATOM 5730 O O . THR A 1 780 ? -57.194 -9.281 78.040 1.00 86.50 780 THR A O 1
ATOM 5733 N N . ALA A 1 781 ? -57.346 -7.231 78.947 1.00 74.06 781 ALA A N 1
ATOM 5734 C CA . ALA A 1 781 ? -58.213 -7.667 80.036 1.00 74.06 781 ALA A CA 1
ATOM 5735 C C . ALA A 1 781 ? -59.537 -8.175 79.441 1.00 74.06 781 ALA A C 1
ATOM 5737 O O . ALA A 1 781 ? -60.091 -7.553 78.529 1.00 74.06 781 ALA A O 1
ATOM 5738 N N . ALA A 1 782 ? -60.028 -9.319 79.912 1.00 63.34 782 ALA A N 1
ATOM 5739 C CA . ALA A 1 782 ? -61.383 -9.742 79.576 1.00 63.34 782 ALA A CA 1
ATOM 5740 C C . ALA A 1 782 ? -62.385 -8.869 80.365 1.00 63.34 782 ALA A C 1
ATOM 5742 O O . ALA A 1 782 ? -62.058 -8.450 81.478 1.00 63.34 782 ALA A O 1
ATOM 5743 N N . PRO A 1 783 ? -63.579 -8.562 79.822 1.00 54.44 783 PRO A N 1
ATOM 5744 C CA . PRO A 1 783 ? -64.563 -7.711 80.498 1.00 54.44 783 PRO A CA 1
ATOM 5745 C C . PRO A 1 783 ? -64.857 -8.187 81.935 1.00 54.44 783 PRO A C 1
ATOM 5747 O O . PRO A 1 783 ? -65.115 -9.370 82.162 1.00 54.44 783 PRO A O 1
ATOM 5750 N N . SER A 1 784 ? -64.781 -7.262 82.903 1.00 52.44 784 SER A N 1
ATOM 5751 C CA . SER A 1 784 ? -64.980 -7.499 84.343 1.00 52.44 784 SER A CA 1
ATOM 5752 C C . SER A 1 784 ? -66.415 -7.191 84.798 1.00 52.44 784 SER A C 1
ATOM 5754 O O . SER A 1 784 ? -67.089 -6.343 84.221 1.00 52.44 784 SER A O 1
ATOM 5756 N N . ASN A 1 785 ? -66.878 -7.863 85.858 1.00 57.88 785 ASN A N 1
ATOM 5757 C CA . ASN A 1 785 ? -68.208 -7.717 86.470 1.00 57.88 785 ASN A CA 1
ATOM 5758 C C . ASN A 1 785 ? -68.395 -6.375 87.238 1.00 57.88 785 ASN A C 1
ATOM 5760 O O . ASN A 1 785 ? -68.439 -6.393 88.464 1.00 57.88 785 ASN A O 1
ATOM 5764 N N . GLY A 1 786 ? -68.531 -5.233 86.548 1.00 69.06 786 GLY A N 1
ATOM 5765 C CA . GLY A 1 786 ? -68.836 -3.913 87.147 1.00 69.06 786 GLY A CA 1
ATOM 5766 C C . GLY A 1 786 ? -67.654 -3.196 87.831 1.00 69.06 786 GLY A C 1
ATOM 5767 O O . GLY A 1 786 ? -66.575 -3.769 87.992 1.00 69.06 786 GLY A O 1
ATOM 5768 N N . LEU A 1 787 ? -67.842 -1.919 88.194 1.00 80.50 787 LEU A N 1
ATOM 5769 C CA . LEU A 1 787 ? -66.909 -1.113 88.995 1.00 80.50 787 LEU A CA 1
ATOM 5770 C C . LEU A 1 787 ? -66.803 -1.676 90.425 1.00 80.50 787 LEU A C 1
ATOM 5772 O O . LEU A 1 787 ? -67.816 -2.099 90.989 1.00 80.50 787 LEU A O 1
ATOM 5776 N N . PRO A 1 788 ? -65.609 -1.656 91.048 1.00 79.06 788 PRO A N 1
ATOM 5777 C CA . PRO A 1 788 ? -65.460 -2.065 92.439 1.00 79.06 788 PRO A CA 1
ATOM 5778 C C . PRO A 1 788 ? -66.242 -1.114 93.355 1.00 79.06 788 PRO A C 1
ATOM 5780 O O . PRO A 1 788 ? -66.080 0.102 93.275 1.00 79.06 788 PRO A O 1
ATOM 5783 N N . ILE A 1 789 ? -67.070 -1.673 94.236 1.00 86.44 789 ILE A N 1
ATOM 5784 C CA . ILE A 1 789 ? -67.903 -0.929 95.187 1.00 86.44 789 ILE A CA 1
ATOM 5785 C C . ILE A 1 789 ? -67.660 -1.411 96.613 1.00 86.44 789 ILE A C 1
ATOM 5787 O O . ILE A 1 789 ? -67.406 -2.588 96.857 1.00 86.44 789 ILE A O 1
ATOM 5791 N N . SER A 1 790 ? -67.772 -0.490 97.564 1.00 88.25 790 SER A N 1
ATOM 5792 C CA . SER A 1 790 ? -67.816 -0.788 98.995 1.00 88.25 790 SER A CA 1
ATOM 5793 C C . SER A 1 790 ? -69.062 -0.165 99.614 1.00 88.25 790 SER A C 1
ATOM 5795 O O . SER A 1 790 ? -69.384 0.989 99.339 1.00 88.25 790 SER A O 1
ATOM 5797 N N . ALA A 1 791 ? -69.785 -0.922 100.435 1.00 86.62 791 ALA A N 1
ATOM 5798 C CA . ALA A 1 791 ? -70.927 -0.420 101.190 1.00 86.62 791 ALA A CA 1
ATOM 5799 C C . ALA A 1 791 ? -70.437 0.521 102.302 1.00 86.62 791 ALA A C 1
ATOM 5801 O O . ALA A 1 791 ? -69.610 0.121 103.121 1.00 86.62 791 ALA A O 1
ATOM 5802 N N . THR A 1 792 ? -70.905 1.774 102.324 1.00 85.50 792 THR A N 1
ATOM 5803 C CA . THR A 1 792 ? -70.333 2.812 103.210 1.00 85.50 792 THR A CA 1
ATOM 5804 C C . THR A 1 792 ? -71.316 3.481 104.157 1.00 85.50 792 THR A C 1
ATOM 5806 O O . THR A 1 792 ? -70.885 3.967 105.201 1.00 85.50 792 THR A O 1
ATOM 5809 N N . ALA A 1 793 ? -72.610 3.522 103.834 1.00 86.19 793 ALA A N 1
ATOM 5810 C CA . ALA A 1 793 ? -73.626 4.074 104.728 1.00 86.19 793 ALA A CA 1
ATOM 5811 C C . ALA A 1 793 ? -75.036 3.585 104.371 1.00 86.19 793 ALA A C 1
ATOM 5813 O O . ALA A 1 793 ? -75.305 3.204 103.232 1.00 86.19 793 ALA A O 1
ATOM 5814 N N . GLU A 1 794 ? -75.947 3.677 105.335 1.00 87.81 794 GLU A N 1
ATOM 5815 C CA . GLU A 1 794 ? -77.381 3.435 105.173 1.00 87.81 794 GLU A CA 1
ATOM 5816 C C . GLU A 1 794 ? -78.190 4.358 106.102 1.00 87.81 794 GLU A C 1
ATOM 5818 O O . GLU A 1 794 ? -77.668 4.845 107.106 1.00 87.81 794 GLU A O 1
ATOM 5823 N N . SER A 1 795 ? -79.464 4.616 105.786 1.00 81.25 795 SER A N 1
ATOM 5824 C CA . SER A 1 795 ? -80.352 5.454 106.619 1.00 81.25 795 SER A CA 1
ATOM 5825 C C . SER A 1 795 ? -80.841 4.783 107.910 1.00 81.25 795 SER A C 1
ATOM 5827 O O . SER A 1 795 ? -81.539 5.427 108.693 1.00 81.25 795 SER A O 1
ATOM 5829 N N . GLY A 1 796 ? -80.523 3.501 108.106 1.00 71.38 796 GLY A N 1
ATOM 5830 C CA . GLY A 1 796 ? -80.957 2.648 109.216 1.00 71.38 796 GLY A CA 1
ATOM 5831 C C . GLY A 1 796 ? -81.445 1.285 108.719 1.00 71.38 796 GLY A C 1
ATOM 5832 O O . GLY A 1 796 ? -82.027 1.211 107.635 1.00 71.38 796 GLY A O 1
ATOM 5833 N N . ASP A 1 797 ? -81.217 0.233 109.504 1.00 68.50 797 ASP A N 1
ATOM 5834 C CA . ASP A 1 797 ? -81.735 -1.118 109.262 1.00 68.50 797 ASP A CA 1
ATOM 5835 C C . ASP A 1 797 ? -83.049 -1.362 110.036 1.00 68.50 797 ASP A C 1
ATOM 5837 O O . ASP A 1 797 ? -83.507 -0.533 110.828 1.00 68.50 797 ASP A O 1
ATOM 5841 N N . ASP A 1 798 ? -83.701 -2.494 109.786 1.00 72.25 798 ASP A N 1
ATOM 5842 C CA . ASP A 1 798 ? -84.908 -2.921 110.503 1.00 72.25 798 ASP A CA 1
ATOM 5843 C C . ASP A 1 798 ? -84.635 -3.500 111.911 1.00 72.25 798 ASP A C 1
ATOM 5845 O O . ASP A 1 798 ? -85.550 -4.023 112.552 1.00 72.25 798 ASP A O 1
ATOM 5849 N N . GLY A 1 799 ? -83.391 -3.432 112.402 1.00 69.00 799 GLY A N 1
ATOM 5850 C CA . GLY A 1 799 ? -82.932 -4.079 113.633 1.00 69.00 799 GLY A CA 1
ATOM 5851 C C . GLY A 1 799 ? -82.761 -5.602 113.532 1.00 69.00 799 GLY A C 1
ATOM 5852 O O . GLY A 1 799 ? -82.484 -6.244 114.547 1.00 69.00 799 GLY A O 1
ATOM 5853 N N . GLY A 1 800 ? -82.933 -6.194 112.340 1.00 75.25 800 GLY A N 1
ATOM 5854 C CA . GLY A 1 800 ? -82.912 -7.639 112.077 1.00 75.25 800 GLY A CA 1
ATOM 5855 C C . GLY A 1 800 ? -81.603 -8.192 111.497 1.00 75.25 800 GLY A C 1
ATOM 5856 O O . GLY A 1 800 ? -81.525 -9.389 111.230 1.00 75.25 800 GLY A O 1
ATOM 5857 N N . GLY A 1 801 ? -80.574 -7.357 111.313 1.00 80.06 801 GLY A N 1
ATOM 5858 C CA . GLY A 1 801 ? -79.279 -7.750 110.735 1.00 80.06 801 GLY A CA 1
ATOM 5859 C C . GLY A 1 801 ? -79.185 -7.631 109.206 1.00 80.06 801 GLY A C 1
ATOM 5860 O O . GLY A 1 801 ? -78.177 -8.040 108.630 1.00 80.06 801 GLY A O 1
ATOM 5861 N N . HIS A 1 802 ? -80.197 -7.054 108.553 1.00 88.50 802 HIS A N 1
ATOM 5862 C CA . HIS A 1 802 ? -80.264 -6.814 107.106 1.00 88.50 802 HIS A CA 1
ATOM 5863 C C . HIS A 1 802 ? -79.490 -5.547 106.706 1.00 88.50 802 HIS A C 1
ATOM 5865 O O . HIS A 1 802 ? -80.078 -4.515 106.384 1.00 88.50 802 HIS A O 1
ATOM 5871 N N . THR A 1 803 ? -78.160 -5.616 106.770 1.00 88.56 803 THR A N 1
ATOM 5872 C CA . THR A 1 803 ? -77.265 -4.458 106.563 1.00 88.56 803 THR A CA 1
ATOM 5873 C C . THR A 1 803 ? -76.891 -4.236 105.096 1.00 88.56 803 THR A C 1
ATOM 5875 O O . THR A 1 803 ? -76.904 -5.166 104.289 1.00 88.56 803 THR A O 1
ATOM 5878 N N . VAL A 1 804 ? -76.453 -3.020 104.761 1.00 88.62 804 VAL A N 1
ATOM 5879 C CA . VAL A 1 804 ? -75.963 -2.650 103.420 1.00 88.62 804 VAL A CA 1
ATOM 5880 C C . VAL A 1 804 ? -74.815 -3.528 102.889 1.00 88.62 804 VAL A C 1
ATOM 5882 O O . VAL A 1 804 ? -74.633 -3.626 101.683 1.00 88.62 804 VAL A O 1
ATOM 5885 N N . ALA A 1 805 ? -74.051 -4.221 103.740 1.00 86.44 805 ALA A N 1
ATOM 5886 C CA . ALA A 1 805 ? -72.997 -5.131 103.276 1.00 86.44 805 ALA A CA 1
ATOM 5887 C C . ALA A 1 805 ? -73.542 -6.347 102.502 1.00 86.44 805 ALA A C 1
ATOM 5889 O O . ALA A 1 805 ? -72.827 -6.914 101.679 1.00 86.44 805 ALA A O 1
ATOM 5890 N N . MET A 1 806 ? -74.801 -6.731 102.745 1.00 90.00 806 MET A N 1
ATOM 5891 C CA . MET A 1 806 ? -75.452 -7.851 102.058 1.00 90.00 806 MET A CA 1
ATOM 5892 C C . MET A 1 806 ? -75.796 -7.538 100.602 1.00 90.00 806 MET A C 1
ATOM 5894 O O . MET A 1 806 ? -76.073 -8.453 99.849 1.00 90.00 806 MET A O 1
ATOM 5898 N N . THR A 1 807 ? -75.765 -6.271 100.180 1.00 91.44 807 THR A N 1
ATOM 5899 C CA . THR A 1 807 ? -76.100 -5.903 98.796 1.00 91.44 807 THR A CA 1
ATOM 5900 C C . THR A 1 807 ? -74.935 -6.063 97.820 1.00 91.44 807 THR A C 1
ATOM 5902 O O . THR A 1 807 ? -75.081 -5.661 96.669 1.00 91.44 807 THR A O 1
ATOM 5905 N N . ILE A 1 808 ? -73.782 -6.565 98.281 1.00 88.31 808 ILE A N 1
ATOM 5906 C CA . ILE A 1 808 ? -72.542 -6.722 97.499 1.00 88.31 808 ILE A CA 1
ATOM 5907 C C . ILE A 1 808 ? -71.815 -8.047 97.793 1.00 88.31 808 ILE A C 1
ATOM 5909 O O . ILE A 1 808 ? -70.618 -8.179 97.524 1.00 88.31 808 ILE A O 1
ATOM 5913 N N . ASP A 1 809 ? -72.494 -9.013 98.416 1.00 79.94 809 ASP A N 1
ATOM 5914 C CA . ASP A 1 809 ? -71.894 -10.270 98.882 1.00 79.94 809 ASP A CA 1
ATOM 5915 C C . ASP A 1 809 ? -71.945 -11.406 97.837 1.00 79.94 809 ASP A C 1
ATOM 5917 O O . ASP A 1 809 ? -71.368 -12.478 98.052 1.00 79.94 809 ASP A O 1
ATOM 5921 N N . GLY A 1 810 ? -72.581 -11.175 96.683 1.00 78.50 810 GLY A N 1
ATOM 5922 C CA . GLY A 1 810 ? -72.769 -12.154 95.616 1.00 78.50 810 GLY A CA 1
ATOM 5923 C C . GLY A 1 810 ? -73.942 -13.112 95.844 1.00 78.50 810 GLY A C 1
ATOM 5924 O O . GLY A 1 810 ? -74.100 -14.058 95.064 1.00 78.50 810 GLY A O 1
ATOM 5925 N N . ASN A 1 811 ? -74.751 -12.920 96.892 1.00 81.12 811 ASN A N 1
ATOM 5926 C CA . ASN A 1 811 ? -75.823 -13.820 97.296 1.00 81.12 811 ASN A CA 1
ATOM 5927 C C . ASN A 1 811 ? -77.209 -13.152 97.236 1.00 81.12 811 ASN A C 1
ATOM 5929 O O . ASN A 1 811 ? -77.662 -12.484 98.151 1.00 81.12 811 ASN A O 1
ATOM 5933 N N . TYR A 1 812 ? -77.985 -13.502 96.212 1.00 85.25 812 TYR A N 1
ATOM 5934 C CA . TYR A 1 812 ? -79.332 -12.964 95.962 1.00 85.25 812 TYR A CA 1
ATOM 5935 C C . TYR A 1 812 ? -80.404 -13.374 96.996 1.00 85.25 812 TYR A C 1
ATOM 5937 O O . TYR A 1 812 ? -81.572 -13.014 96.842 1.00 85.25 812 TYR A O 1
ATOM 5945 N N . SER A 1 813 ? -80.052 -14.181 98.003 1.00 85.88 813 SER A N 1
ATOM 5946 C CA . SER A 1 813 ? -80.960 -14.591 99.083 1.00 85.88 813 SER A CA 1
ATOM 5947 C C . SER A 1 813 ? -80.788 -13.787 100.375 1.00 85.88 813 SER A C 1
ATOM 5949 O O . SER A 1 813 ? -81.686 -13.811 101.218 1.00 85.88 813 SER A O 1
ATOM 5951 N N . THR A 1 814 ? -79.669 -13.077 100.529 1.00 89.44 814 THR A N 1
ATOM 5952 C CA . THR A 1 814 ? -79.440 -12.074 101.575 1.00 89.44 814 THR A CA 1
ATOM 5953 C C . THR A 1 814 ? -79.830 -10.698 101.039 1.00 89.44 814 THR A C 1
ATOM 5955 O O . THR A 1 814 ? -79.937 -10.498 99.831 1.00 89.44 814 THR A O 1
ATOM 5958 N N . TYR A 1 815 ? -80.176 -9.765 101.928 1.00 93.19 815 TYR A N 1
ATOM 5959 C CA . TYR A 1 815 ? -80.644 -8.447 101.510 1.00 93.19 815 TYR A CA 1
ATOM 5960 C C . TYR A 1 815 ? -80.473 -7.404 102.610 1.00 93.19 815 TYR A C 1
ATOM 5962 O O . TYR A 1 815 ? -80.532 -7.710 103.800 1.00 93.19 815 TYR A O 1
ATOM 5970 N N . TRP A 1 816 ? -80.315 -6.154 102.187 1.00 94.31 816 TRP A N 1
ATOM 5971 C CA . TRP A 1 816 ? -80.529 -4.984 103.030 1.00 94.31 816 TRP A CA 1
ATOM 5972 C C . TRP A 1 816 ? -82.023 -4.693 103.167 1.00 94.31 816 TRP A C 1
ATOM 5974 O O . TRP A 1 816 ? -82.746 -4.848 102.180 1.00 94.31 816 TRP A O 1
ATOM 5984 N N . GLN A 1 817 ? -82.484 -4.227 104.335 1.00 91.94 817 GLN A N 1
ATOM 5985 C CA . GLN A 1 817 ? -83.879 -3.823 104.542 1.00 91.94 817 GLN A CA 1
ATOM 5986 C C . GLN A 1 817 ? -84.026 -2.585 105.436 1.00 91.94 817 GLN A C 1
ATOM 5988 O O . GLN A 1 817 ? -83.410 -2.493 106.494 1.00 91.94 817 GLN A O 1
ATOM 5993 N N . SER A 1 818 ? -84.925 -1.669 105.057 1.00 88.25 818 SER A N 1
ATOM 5994 C CA . SER A 1 818 ? -85.273 -0.492 105.865 1.00 88.25 818 SER A CA 1
ATOM 5995 C C . SER A 1 818 ? -86.719 -0.023 105.663 1.00 88.25 818 SER A C 1
ATOM 5997 O O . SER A 1 818 ? -87.269 -0.115 104.564 1.00 88.25 818 SER A O 1
ATOM 5999 N N . THR A 1 819 ? -87.340 0.522 106.717 1.00 83.69 819 THR A N 1
ATOM 6000 C CA . THR A 1 819 ? -88.729 1.032 106.701 1.00 83.69 819 THR A CA 1
ATOM 6001 C C . THR A 1 819 ? -88.736 2.562 106.769 1.00 83.69 819 THR A C 1
ATOM 6003 O O . THR A 1 819 ? -88.049 3.134 107.610 1.00 83.69 819 THR A O 1
ATOM 6006 N N . THR A 1 820 ? -89.538 3.260 105.958 1.00 75.06 820 THR A N 1
ATOM 6007 C CA . THR A 1 820 ? -89.505 4.742 105.850 1.00 75.06 820 THR A CA 1
ATOM 6008 C C . THR A 1 820 ? -90.155 5.516 107.022 1.00 75.06 820 THR A C 1
ATOM 6010 O O . THR A 1 820 ? -90.613 6.646 106.840 1.00 75.06 820 THR A O 1
ATOM 6013 N N . ASN A 1 821 ? -90.211 4.944 108.235 1.00 60.69 821 ASN A N 1
ATOM 6014 C CA . ASN A 1 821 ? -90.970 5.432 109.402 1.00 60.69 821 ASN A CA 1
ATOM 6015 C C . ASN A 1 821 ? -90.609 6.876 109.833 1.00 60.69 821 ASN A C 1
ATOM 6017 O O . ASN A 1 821 ? -89.775 7.090 110.707 1.00 60.69 821 ASN A O 1
ATOM 6021 N N . GLY A 1 822 ? -91.298 7.867 109.254 1.00 63.03 822 GLY A N 1
ATOM 6022 C CA . GLY A 1 822 ? -91.203 9.295 109.593 1.00 63.03 822 GLY A CA 1
ATOM 6023 C C . GLY A 1 822 ? -90.292 10.143 108.692 1.00 63.03 822 GLY A C 1
ATOM 6024 O O . GLY A 1 822 ? -90.354 11.367 108.780 1.00 63.03 822 GLY A O 1
ATOM 6025 N N . SER A 1 823 ? -89.496 9.532 107.806 1.00 61.75 823 SER A N 1
ATOM 6026 C CA . SER A 1 823 ? -88.457 10.210 106.999 1.00 61.75 823 SER A CA 1
ATOM 6027 C C . SER A 1 823 ? -88.801 10.367 105.510 1.00 61.75 823 SER A C 1
ATOM 6029 O O . SER A 1 823 ? -87.982 10.878 104.754 1.00 61.75 823 SER A O 1
ATOM 6031 N N . ASN A 1 824 ? -89.978 9.913 105.066 1.00 77.25 824 ASN A N 1
ATOM 6032 C CA . ASN A 1 824 ? -90.428 9.832 103.663 1.00 77.25 824 ASN A CA 1
ATOM 6033 C C . ASN A 1 824 ? -89.538 9.001 102.702 1.00 77.25 824 ASN A C 1
ATOM 6035 O O . ASN A 1 824 ? -90.014 8.674 101.622 1.00 77.25 824 ASN A O 1
ATOM 6039 N N . SER A 1 825 ? -88.312 8.603 103.072 1.00 86.12 825 SER A N 1
ATOM 6040 C CA . SER A 1 825 ? -87.395 7.771 102.268 1.00 86.12 825 SER A CA 1
ATOM 6041 C C . SER A 1 825 ? -86.371 7.009 103.126 1.00 86.12 825 SER A C 1
ATOM 6043 O O . SER A 1 825 ? -86.075 7.432 104.245 1.00 86.12 825 SER A O 1
ATOM 6045 N N . ALA A 1 826 ? -85.780 5.942 102.581 1.00 89.75 826 ALA A N 1
ATOM 6046 C CA . ALA A 1 826 ? -84.622 5.217 103.122 1.00 89.75 826 ALA A CA 1
ATOM 6047 C C . ALA A 1 826 ? -83.485 5.169 102.083 1.00 89.75 826 ALA A C 1
ATOM 6049 O O . ALA A 1 826 ? -83.763 5.278 100.895 1.00 89.75 826 ALA A O 1
ATOM 6050 N N . TYR A 1 827 ? -82.219 5.004 102.481 1.00 92.31 827 TYR A N 1
ATOM 6051 C CA . TYR A 1 827 ? -81.109 4.928 101.525 1.00 92.31 827 TYR A CA 1
ATOM 6052 C C . TYR A 1 827 ? -80.025 3.907 101.867 1.00 92.31 827 TYR A C 1
ATOM 6054 O O . TYR A 1 827 ? -79.768 3.634 103.039 1.00 92.31 827 TYR A O 1
ATOM 6062 N N . VAL A 1 828 ? -79.333 3.446 100.820 1.00 93.31 828 VAL A N 1
ATOM 6063 C CA . VAL A 1 828 ? -78.030 2.757 100.873 1.00 93.31 828 VAL A CA 1
ATOM 6064 C C . VAL A 1 828 ? -77.004 3.505 100.035 1.00 93.31 828 VAL A C 1
ATOM 6066 O O . VAL A 1 828 ? -77.351 4.079 99.003 1.00 93.31 828 VAL A O 1
ATOM 6069 N N . GLN A 1 829 ? -75.748 3.506 100.475 1.00 94.56 829 GLN A N 1
ATOM 6070 C CA . GLN A 1 829 ? -74.650 4.237 99.849 1.00 94.56 829 GLN A CA 1
ATOM 6071 C C . GLN A 1 829 ? -73.428 3.349 99.603 1.00 94.56 829 GLN A C 1
ATOM 6073 O O . GLN A 1 829 ? -72.976 2.620 100.490 1.00 94.56 829 GLN A O 1
ATOM 6078 N N . TYR A 1 830 ? -72.821 3.535 98.433 1.00 95.69 830 TYR A N 1
ATOM 6079 C CA . TYR A 1 830 ? -71.615 2.851 97.982 1.00 95.69 830 TYR A CA 1
ATOM 6080 C C . TYR A 1 830 ? -70.488 3.850 97.688 1.00 95.69 830 TYR A C 1
ATOM 6082 O O . TYR A 1 830 ? -70.760 4.909 97.125 1.00 95.69 830 TYR A O 1
ATOM 6090 N N . ASP A 1 831 ? -69.244 3.518 98.049 1.00 93.06 831 ASP A N 1
ATOM 6091 C CA . ASP A 1 831 ? -68.013 4.215 97.628 1.00 93.06 831 ASP A CA 1
ATOM 6092 C C . ASP A 1 831 ? -67.281 3.363 96.584 1.00 93.06 831 ASP A C 1
ATOM 6094 O O . ASP A 1 831 ? -67.001 2.183 96.815 1.00 93.06 831 ASP A O 1
ATOM 6098 N N . LEU A 1 832 ? -66.961 3.984 95.450 1.00 88.94 832 LEU A N 1
ATOM 6099 C CA . LEU A 1 832 ? -66.223 3.420 94.316 1.00 88.94 832 LEU A CA 1
ATOM 6100 C C . LEU A 1 832 ? -64.696 3.448 94.540 1.00 88.94 832 LEU A C 1
ATOM 6102 O O . LEU A 1 832 ? -63.914 3.101 93.657 1.00 88.94 832 LEU A O 1
ATOM 6106 N N . GLY A 1 833 ? -64.247 3.922 95.707 1.00 86.56 833 GLY A N 1
ATOM 6107 C CA . GLY A 1 833 ? -62.846 4.073 96.112 1.00 86.56 833 GLY A CA 1
ATOM 6108 C C . GLY A 1 833 ? -62.180 5.329 95.542 1.00 86.56 833 GLY A C 1
ATOM 6109 O O . GLY A 1 833 ? -61.299 5.919 96.169 1.00 86.56 833 GLY A O 1
ATOM 6110 N N . SER A 1 834 ? -62.629 5.783 94.375 1.00 85.19 834 SER A N 1
ATOM 6111 C CA . SER A 1 834 ? -62.231 7.030 93.725 1.00 85.19 834 SER A CA 1
ATOM 6112 C C . SER A 1 834 ? -63.351 7.538 92.814 1.00 85.19 834 SER A C 1
ATOM 6114 O O . SER A 1 834 ? -64.341 6.847 92.592 1.00 85.19 834 SER A O 1
ATOM 6116 N N . THR A 1 835 ? -63.229 8.761 92.296 1.00 89.50 835 THR A N 1
ATOM 6117 C CA . THR A 1 835 ? -64.185 9.272 91.304 1.00 89.50 835 THR A CA 1
ATOM 6118 C C . THR A 1 835 ? -64.078 8.460 90.014 1.00 89.50 835 THR A C 1
ATOM 6120 O O . THR A 1 835 ? -63.028 8.459 89.373 1.00 89.50 835 THR A O 1
ATOM 6123 N N . GLN A 1 836 ? -65.170 7.806 89.633 1.00 86.75 836 GLN A N 1
ATOM 6124 C CA . GLN A 1 836 ? -65.325 6.996 88.427 1.00 86.75 836 GLN A CA 1
ATOM 6125 C C . GLN A 1 836 ? -66.420 7.578 87.530 1.00 86.75 836 GLN A C 1
ATOM 6127 O O . GLN A 1 836 ? -67.294 8.313 87.991 1.00 86.75 836 GLN A O 1
ATOM 6132 N N . SER A 1 837 ? -66.386 7.238 86.244 1.00 89.00 837 SER A N 1
ATOM 6133 C CA . SER A 1 837 ? -67.494 7.530 85.334 1.00 89.00 837 SER A CA 1
ATOM 6134 C C . SER A 1 837 ? -68.542 6.429 85.464 1.00 89.00 837 SER A C 1
ATOM 6136 O O . SER A 1 837 ? -68.229 5.268 85.223 1.00 89.00 837 SER A O 1
ATOM 6138 N N . VAL A 1 838 ? -69.762 6.788 85.857 1.00 87.44 838 VAL A N 1
ATOM 6139 C CA . VAL A 1 838 ? -70.879 5.863 86.069 1.00 87.44 838 VAL A CA 1
ATOM 6140 C C . VAL A 1 838 ? -71.932 6.117 85.002 1.00 87.44 838 VAL A C 1
ATOM 6142 O O . VAL A 1 838 ? -72.415 7.240 84.858 1.00 87.44 838 VAL A O 1
ATOM 6145 N N . ASN A 1 839 ? -72.286 5.089 84.243 1.00 90.31 839 ASN A N 1
ATOM 6146 C CA . ASN A 1 839 ? -73.282 5.148 83.172 1.00 90.31 839 ASN A CA 1
ATOM 6147 C C . ASN A 1 839 ? -74.572 4.400 83.523 1.00 90.31 839 ASN A C 1
ATOM 6149 O O . ASN A 1 839 ? -75.621 4.698 82.950 1.00 90.31 839 ASN A O 1
ATOM 6153 N N . SER A 1 840 ? -74.511 3.440 84.444 1.00 90.38 840 SER A N 1
ATOM 6154 C CA . SER A 1 840 ? -75.678 2.668 84.847 1.00 90.38 840 SER A CA 1
ATOM 6155 C C . SER A 1 840 ? -75.495 2.044 86.222 1.00 90.38 840 SER A C 1
ATOM 6157 O O . SER A 1 840 ? -74.389 1.878 86.739 1.00 90.38 840 SER A O 1
ATOM 6159 N N . VAL A 1 841 ? -76.621 1.676 86.822 1.00 94.38 841 VAL A N 1
ATOM 6160 C CA . VAL A 1 841 ? -76.650 0.841 88.018 1.00 94.38 841 VAL A CA 1
ATOM 6161 C C . VAL A 1 841 ? -77.497 -0.382 87.739 1.00 94.38 841 VAL A C 1
ATOM 6163 O O . VAL A 1 841 ? -78.475 -0.320 86.991 1.00 94.38 841 VAL A O 1
ATOM 6166 N N . LYS A 1 842 ? -77.117 -1.507 88.329 1.00 94.06 842 LYS A N 1
ATOM 6167 C CA . LYS A 1 842 ? -77.896 -2.732 88.285 1.00 94.06 842 LYS A CA 1
ATOM 6168 C C . LYS A 1 842 ? -78.305 -3.107 89.692 1.00 94.06 842 LYS A C 1
ATOM 6170 O O . LYS A 1 842 ? -77.432 -3.198 90.545 1.00 94.06 842 LYS A O 1
ATOM 6175 N N . ILE A 1 843 ? -79.597 -3.318 89.914 1.00 95.75 843 ILE A N 1
ATOM 6176 C CA . ILE A 1 843 ? -80.157 -3.579 91.244 1.00 95.75 843 ILE A CA 1
ATOM 6177 C C . ILE A 1 843 ? -81.026 -4.828 91.166 1.00 95.75 843 ILE A C 1
ATOM 6179 O O . ILE A 1 843 ? -81.906 -4.929 90.311 1.00 95.75 843 ILE A O 1
ATOM 6183 N N . ALA A 1 844 ? -80.774 -5.783 92.052 1.00 94.81 844 ALA A N 1
ATOM 6184 C CA . ALA A 1 844 ? -81.646 -6.916 92.291 1.00 94.81 844 ALA A CA 1
ATOM 6185 C C . ALA A 1 844 ? -82.475 -6.619 93.541 1.00 94.81 844 ALA A C 1
ATOM 6187 O O . ALA A 1 844 ? -81.936 -6.428 94.632 1.00 94.81 844 ALA A O 1
ATOM 6188 N N . TRP A 1 845 ? -83.793 -6.559 93.381 1.00 95.19 845 TRP A N 1
ATOM 6189 C CA . TRP A 1 845 ? -84.716 -6.240 94.469 1.00 95.19 845 TRP A CA 1
ATOM 6190 C C . TRP A 1 845 ? -85.157 -7.512 95.196 1.00 95.19 845 TRP A C 1
ATOM 6192 O O . TRP A 1 845 ? -85.535 -8.501 94.558 1.00 95.19 845 TRP A O 1
ATOM 6202 N N . TYR A 1 846 ? -85.160 -7.491 96.531 1.00 92.88 846 TYR A N 1
ATOM 6203 C CA . TYR A 1 846 ? -85.687 -8.617 97.304 1.00 92.88 846 TYR A CA 1
ATOM 6204 C C . TYR A 1 846 ? -87.200 -8.730 97.081 1.00 92.88 846 TYR A C 1
ATOM 6206 O O . TYR A 1 846 ? -87.930 -7.744 97.180 1.00 92.88 846 TYR A O 1
ATOM 6214 N N . LEU A 1 847 ? -87.670 -9.932 96.727 1.00 93.00 847 LEU A N 1
ATOM 6215 C CA . LEU A 1 847 ? -89.042 -10.177 96.253 1.00 93.00 847 LEU A CA 1
ATOM 6216 C C . LEU A 1 847 ? -89.444 -9.315 95.034 1.00 93.00 847 LEU A C 1
ATOM 6218 O O . LEU A 1 847 ? -90.636 -9.098 94.798 1.00 93.00 847 LEU A O 1
ATOM 6222 N N . GLY A 1 848 ? -88.471 -8.868 94.227 1.00 91.38 848 GLY A N 1
ATOM 6223 C CA . GLY A 1 848 ? -88.657 -7.983 93.068 1.00 91.38 848 GLY A CA 1
ATOM 6224 C C . GLY A 1 848 ? -89.521 -8.537 91.934 1.00 91.38 848 GLY A C 1
ATOM 6225 O O . GLY A 1 848 ? -89.874 -7.807 91.019 1.00 91.38 848 GLY A O 1
ATOM 6226 N N . ASN A 1 849 ? -89.907 -9.813 91.990 1.00 92.44 849 ASN A N 1
ATOM 6227 C CA . ASN A 1 849 ? -90.888 -10.439 91.097 1.00 92.44 849 ASN A CA 1
ATOM 6228 C C . ASN A 1 849 ? -92.334 -10.402 91.626 1.00 92.44 849 ASN A C 1
ATOM 6230 O O . ASN A 1 849 ? -93.238 -10.938 90.988 1.00 92.44 849 ASN A O 1
ATOM 6234 N N . THR A 1 850 ? -92.544 -9.832 92.813 1.00 92.44 850 THR A N 1
ATOM 6235 C CA . THR A 1 850 ? -93.864 -9.663 93.442 1.00 92.44 850 THR A CA 1
ATOM 6236 C C . THR A 1 850 ? -94.090 -8.246 93.968 1.00 92.44 850 THR A C 1
ATOM 6238 O O . THR A 1 850 ? -95.238 -7.856 94.163 1.00 92.44 850 THR A O 1
ATOM 6241 N N . ARG A 1 851 ? -93.024 -7.457 94.161 1.00 92.81 851 ARG A N 1
ATOM 6242 C CA . ARG A 1 851 ? -93.057 -6.070 94.646 1.00 92.81 851 ARG A CA 1
ATOM 6243 C C . ARG A 1 851 ? -92.343 -5.142 93.667 1.00 92.81 851 ARG A C 1
ATOM 6245 O O . ARG A 1 851 ? -91.273 -5.484 93.172 1.00 92.81 851 ARG A O 1
ATOM 6252 N N . SER A 1 852 ? -92.907 -3.958 93.452 1.00 93.56 852 SER A N 1
ATOM 6253 C CA . SER A 1 852 ? -92.239 -2.846 92.765 1.00 93.56 852 SER A CA 1
ATOM 6254 C C . SER A 1 852 ? -91.851 -1.784 93.788 1.00 93.56 852 SER A C 1
ATOM 6256 O O . SER A 1 852 ? -92.657 -1.475 94.667 1.00 93.56 852 SER A O 1
ATOM 6258 N N . THR A 1 853 ? -90.648 -1.231 93.663 1.00 93.69 853 THR A N 1
ATOM 6259 C CA . THR A 1 853 ? -90.055 -0.251 94.582 1.00 93.69 853 THR A CA 1
ATOM 6260 C C . THR A 1 853 ? -89.833 1.068 93.860 1.00 93.69 853 THR A C 1
ATOM 6262 O O . THR A 1 853 ? -89.214 1.084 92.793 1.00 93.69 853 THR A O 1
ATOM 6265 N N . TRP A 1 854 ? -90.274 2.173 94.463 1.00 94.56 854 TRP A N 1
ATOM 6266 C CA . TRP A 1 854 ? -89.974 3.518 93.968 1.00 94.56 854 TRP A CA 1
ATOM 6267 C C . TRP A 1 854 ? -88.644 4.008 94.528 1.00 94.56 854 TRP A C 1
ATOM 6269 O O . TRP A 1 854 ? -88.429 3.939 95.740 1.00 94.56 854 TRP A O 1
ATOM 6279 N N . PHE A 1 855 ? -87.761 4.515 93.672 1.00 95.88 855 PHE A N 1
ATOM 6280 C CA . PHE A 1 855 ? -86.441 4.979 94.081 1.00 95.88 855 PHE A CA 1
ATOM 6281 C C . PHE A 1 855 ? -85.842 6.035 93.145 1.00 95.88 855 PHE A C 1
ATOM 6283 O O . PHE A 1 855 ? -86.162 6.113 91.958 1.00 95.88 855 PHE A O 1
ATOM 6290 N N . ASP A 1 856 ? -84.904 6.784 93.709 1.00 96.81 856 ASP A N 1
ATOM 6291 C CA . ASP A 1 856 ? -84.000 7.701 93.032 1.00 96.81 856 ASP A CA 1
ATOM 6292 C C . ASP A 1 856 ? -82.561 7.168 93.154 1.00 96.81 856 ASP A C 1
ATOM 6294 O O . ASP A 1 856 ? -82.224 6.404 94.067 1.00 96.81 856 ASP A O 1
ATOM 6298 N N . VAL A 1 857 ? -81.693 7.571 92.227 1.00 97.06 857 VAL A N 1
ATOM 6299 C CA . VAL A 1 857 ? -80.247 7.325 92.296 1.00 97.06 857 VAL A CA 1
ATOM 6300 C C . VAL A 1 857 ? -79.539 8.662 92.382 1.00 97.06 857 VAL A C 1
ATOM 6302 O O . VAL A 1 857 ? -79.482 9.400 91.398 1.00 97.06 857 VAL A O 1
ATOM 6305 N N . ASP A 1 858 ? -78.958 8.939 93.542 1.00 97.06 858 ASP A N 1
ATOM 6306 C CA . ASP A 1 858 ? -78.128 10.110 93.774 1.00 97.06 858 ASP A CA 1
ATOM 6307 C C . ASP A 1 858 ? -76.649 9.761 93.589 1.00 97.06 858 ASP A C 1
ATOM 6309 O O . ASP A 1 858 ? -76.182 8.679 93.955 1.00 97.06 858 ASP A O 1
ATOM 6313 N N . THR A 1 859 ? -75.880 10.704 93.055 1.00 96.81 859 THR A N 1
ATOM 6314 C CA . THR A 1 859 ? -74.431 10.576 92.902 1.00 96.81 859 THR A CA 1
ATOM 6315 C C . THR A 1 859 ? -73.693 11.758 93.517 1.00 96.81 859 THR A C 1
ATOM 6317 O O . THR A 1 859 ? -74.224 12.865 93.630 1.00 96.81 859 THR A O 1
ATOM 6320 N N . SER A 1 860 ? -72.460 11.510 93.958 1.00 95.19 860 SER A N 1
ATOM 6321 C CA . SER A 1 860 ? -71.608 12.510 94.596 1.00 95.19 860 SER A CA 1
ATOM 6322 C C . SER A 1 860 ? -70.131 12.220 94.350 1.00 95.19 860 SER A C 1
ATOM 6324 O O . SER A 1 860 ? -69.710 11.066 94.292 1.00 95.19 860 SER A O 1
ATOM 6326 N N . THR A 1 861 ? -69.307 13.258 94.234 1.00 95.94 861 THR A N 1
ATOM 6327 C CA . THR A 1 861 ? -67.841 13.122 94.185 1.00 95.94 861 THR A CA 1
ATOM 6328 C C . THR A 1 861 ? -67.180 13.247 95.558 1.00 95.94 861 THR A C 1
ATOM 6330 O O . THR A 1 861 ? -66.054 12.786 95.726 1.00 95.94 861 THR A O 1
ATOM 6333 N N . ASP A 1 862 ? -67.847 13.872 96.531 1.00 92.44 862 ASP A N 1
ATOM 6334 C CA . ASP A 1 862 ? -67.285 14.229 97.843 1.00 92.44 862 ASP A CA 1
ATOM 6335 C C . ASP A 1 862 ? -67.967 13.508 99.025 1.00 92.44 862 ASP A C 1
ATOM 6337 O O . ASP A 1 862 ? -67.404 13.458 100.115 1.00 92.44 862 ASP A O 1
ATOM 6341 N N . GLY A 1 863 ? -69.141 12.906 98.807 1.00 90.00 863 GLY A N 1
ATOM 6342 C CA . GLY A 1 863 ? -69.950 12.224 99.821 1.00 90.00 863 GLY A CA 1
ATOM 6343 C C . GLY A 1 863 ? -70.847 13.166 100.636 1.00 90.00 863 GLY A C 1
ATOM 6344 O O . GLY A 1 863 ? -71.685 12.700 101.411 1.00 90.00 863 GLY A O 1
ATOM 6345 N N . SER A 1 864 ? -70.727 14.482 100.441 1.00 91.06 864 SER A N 1
ATOM 6346 C CA . SER A 1 864 ? -71.482 15.522 101.155 1.00 91.06 864 SER A CA 1
ATOM 6347 C C . SER A 1 864 ? -72.468 16.281 100.267 1.00 91.06 864 SER A C 1
ATOM 6349 O O . SER A 1 864 ? -73.558 16.621 100.724 1.00 91.06 864 SER A O 1
ATOM 6351 N N . THR A 1 865 ? -72.118 16.513 99.004 1.00 93.56 865 THR A N 1
ATOM 6352 C CA . THR A 1 865 ? -72.926 17.223 98.008 1.00 93.56 865 THR A CA 1
ATOM 6353 C C . THR A 1 865 ? -73.510 16.207 97.035 1.00 93.56 865 THR A C 1
ATOM 6355 O O . THR A 1 865 ? -72.758 15.489 96.378 1.00 93.56 865 THR A O 1
ATOM 6358 N N . TRP A 1 866 ? -74.837 16.135 96.935 1.00 95.12 866 TRP A N 1
ATOM 6359 C CA . TRP A 1 866 ? -75.534 15.089 96.180 1.00 95.12 866 TRP A CA 1
ATOM 6360 C C . TRP A 1 866 ? -76.330 15.670 95.015 1.00 95.12 866 TRP A C 1
ATOM 6362 O O . TRP A 1 866 ? -76.987 16.701 95.159 1.00 95.12 866 TRP A O 1
ATOM 6372 N N . ALA A 1 867 ? -76.263 14.992 93.870 1.00 95.56 867 ALA A N 1
ATOM 6373 C CA . ALA A 1 867 ? -77.060 15.284 92.687 1.00 95.56 867 ALA A CA 1
ATOM 6374 C C . ALA A 1 867 ? -77.877 14.049 92.297 1.00 95.56 867 ALA A C 1
ATOM 6376 O O . ALA A 1 867 ? -77.317 1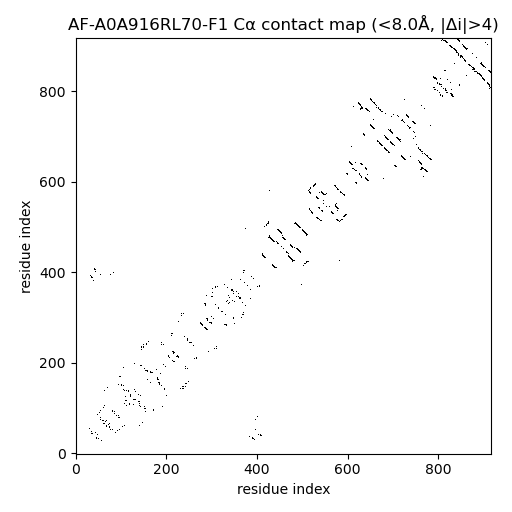2.963 92.137 1.00 95.56 867 ALA A O 1
ATOM 6377 N N . THR A 1 868 ? -79.184 14.221 92.113 1.00 96.25 868 THR A N 1
ATOM 6378 C CA . THR A 1 868 ? -80.075 13.150 91.658 1.00 96.25 868 THR A CA 1
ATOM 6379 C C . THR A 1 868 ? -79.864 12.884 90.172 1.00 96.25 868 THR A C 1
ATOM 6381 O O . THR A 1 868 ? -80.138 13.739 89.329 1.00 96.25 868 THR A O 1
ATOM 6384 N N . THR A 1 869 ? -79.354 11.695 89.857 1.00 95.56 869 THR A N 1
ATOM 6385 C CA . THR A 1 869 ? -79.020 11.251 88.496 1.00 95.56 869 THR A CA 1
ATOM 6386 C C . THR A 1 869 ? -80.164 10.478 87.851 1.00 95.56 869 THR A C 1
ATOM 6388 O O . THR A 1 869 ? -80.396 10.604 86.650 1.00 95.56 869 THR A O 1
ATOM 6391 N N . LEU A 1 870 ? -80.908 9.707 88.644 1.00 95.06 870 LEU A N 1
ATOM 6392 C CA . LEU A 1 870 ? -82.188 9.125 88.246 1.00 95.06 870 LEU A CA 1
ATOM 6393 C C . LEU A 1 870 ? -83.240 9.519 89.272 1.00 95.06 870 LEU A C 1
ATOM 6395 O O . LEU A 1 870 ? -82.998 9.360 90.463 1.00 95.06 870 LEU A O 1
ATOM 6399 N N . SER A 1 871 ? -84.391 10.007 88.812 1.00 94.44 871 SER A N 1
ATOM 6400 C CA . SER A 1 871 ? -85.481 10.428 89.694 1.00 94.44 871 SER A CA 1
ATOM 6401 C C . SER A 1 871 ? -86.808 9.793 89.297 1.00 94.44 871 SER A C 1
ATOM 6403 O O . SER A 1 871 ? -87.106 9.662 88.107 1.00 94.44 871 SER A O 1
ATOM 6405 N N . GLY A 1 872 ? -87.601 9.406 90.294 1.00 89.25 872 GLY A N 1
ATOM 6406 C CA . GLY A 1 872 ? -88.934 8.836 90.152 1.00 89.25 872 GLY A CA 1
ATOM 6407 C C . GLY A 1 872 ? -88.956 7.461 89.487 1.00 89.25 872 GLY A C 1
ATOM 6408 O O . GLY A 1 872 ? -89.936 7.134 88.814 1.00 89.25 872 GLY A O 1
ATOM 6409 N N . VAL A 1 873 ? -87.887 6.669 89.619 1.00 93.81 873 VAL A N 1
ATOM 6410 C CA . VAL A 1 873 ? -87.795 5.345 88.987 1.00 93.81 873 VAL A CA 1
ATOM 6411 C C . VAL A 1 873 ? -88.627 4.338 89.776 1.00 93.81 873 VAL A C 1
ATOM 6413 O O . VAL A 1 873 ? -88.759 4.429 90.994 1.00 93.81 873 VAL A O 1
ATOM 6416 N N . ASN A 1 874 ? -89.206 3.364 89.077 1.00 94.19 874 ASN A N 1
ATOM 6417 C CA . ASN A 1 874 ? -89.910 2.243 89.686 1.00 94.19 874 ASN A CA 1
ATOM 6418 C C . ASN A 1 874 ? -89.306 0.927 89.188 1.00 94.19 874 ASN A C 1
ATOM 6420 O O . ASN A 1 874 ? -89.053 0.790 87.988 1.00 94.19 874 ASN A O 1
ATOM 6424 N N . SER A 1 875 ? -89.081 -0.032 90.086 1.00 95.00 875 SER A N 1
ATOM 6425 C CA . SER A 1 875 ? -88.611 -1.364 89.696 1.00 95.00 875 SER A CA 1
ATOM 6426 C C . SER A 1 875 ? -89.705 -2.180 89.002 1.00 95.00 875 SER A C 1
ATOM 6428 O O . SER A 1 875 ? -90.903 -1.914 89.160 1.00 95.00 875 SER A O 1
ATOM 6430 N N . SER A 1 876 ? -89.305 -3.175 88.202 1.00 94.44 876 SER A N 1
ATOM 6431 C CA . SER A 1 876 ? -90.233 -3.858 87.293 1.00 94.44 876 SER A CA 1
ATOM 6432 C C . SER A 1 876 ? -91.359 -4.615 88.003 1.00 94.44 876 SER A C 1
ATOM 6434 O O . SER A 1 876 ? -92.452 -4.734 87.453 1.00 94.44 876 SER A O 1
ATOM 6436 N N . GLY A 1 877 ? -91.108 -5.148 89.202 1.00 92.25 877 GLY A N 1
ATOM 6437 C CA . GLY A 1 877 ? -92.031 -6.071 89.863 1.00 92.25 877 GLY A CA 1
ATOM 6438 C C . GLY A 1 877 ? -92.093 -7.461 89.215 1.00 92.25 877 GLY A C 1
ATOM 6439 O O . GLY A 1 877 ? -93.010 -8.218 89.519 1.00 92.25 877 GLY A O 1
ATOM 6440 N N . THR A 1 878 ? -91.161 -7.810 88.314 1.00 93.12 878 THR A N 1
ATOM 6441 C CA . THR A 1 878 ? -91.215 -9.048 87.507 1.00 93.12 878 THR A CA 1
ATOM 6442 C C . THR A 1 878 ? -90.029 -10.000 87.679 1.00 93.12 878 THR A C 1
ATOM 6444 O O . THR A 1 878 ? -90.116 -11.149 87.246 1.00 93.12 878 THR A O 1
ATOM 6447 N N . THR A 1 879 ? -88.934 -9.581 88.321 1.00 90.12 879 THR A N 1
ATOM 6448 C CA . THR A 1 879 ? -87.710 -10.391 88.427 1.00 90.12 879 THR A CA 1
ATOM 6449 C C . THR A 1 879 ? -86.995 -10.206 89.763 1.00 90.12 879 THR A C 1
ATOM 6451 O O . THR A 1 879 ? -87.056 -9.150 90.379 1.00 90.12 879 THR A O 1
ATOM 6454 N N . THR A 1 880 ? -86.300 -11.251 90.213 1.00 87.44 880 THR A N 1
ATOM 6455 C CA . THR A 1 880 ? -85.353 -11.188 91.341 1.00 87.44 880 THR A CA 1
ATOM 6456 C C . THR A 1 880 ? -83.896 -11.090 90.873 1.00 87.44 880 THR A C 1
ATOM 6458 O O . THR A 1 880 ? -82.992 -11.063 91.700 1.00 87.44 880 THR A O 1
ATOM 6461 N N . ALA A 1 881 ? -83.645 -11.080 89.558 1.00 89.69 881 ALA A N 1
ATOM 6462 C CA . ALA A 1 881 ? -82.319 -10.856 88.982 1.00 89.69 881 ALA A CA 1
ATOM 6463 C C . ALA A 1 881 ? -81.985 -9.353 88.913 1.00 89.69 881 ALA A C 1
ATOM 6465 O O . ALA A 1 881 ? -82.863 -8.510 89.079 1.00 89.69 881 ALA A O 1
ATOM 6466 N N . LEU A 1 882 ? -80.721 -9.020 88.623 1.00 90.56 882 LEU A N 1
ATOM 6467 C CA . LEU A 1 882 ? -80.270 -7.640 88.415 1.00 90.56 882 LEU A CA 1
ATOM 6468 C C . LEU A 1 882 ? -81.048 -6.961 87.274 1.00 90.56 882 LEU A C 1
ATOM 6470 O O . LEU A 1 882 ? -80.896 -7.314 86.103 1.00 90.56 882 LEU A O 1
ATOM 6474 N N . GLU A 1 883 ? -81.828 -5.938 87.607 1.00 93.12 883 GLU A N 1
ATOM 6475 C CA . GLU A 1 883 ? -82.415 -5.013 86.642 1.00 93.12 883 GLU A CA 1
ATOM 6476 C C . GLU A 1 883 ? -81.423 -3.892 86.340 1.00 93.12 883 GLU A C 1
ATOM 6478 O O . GLU A 1 883 ? -80.773 -3.390 87.249 1.00 93.12 883 GLU A O 1
ATOM 6483 N N . THR A 1 884 ? -81.292 -3.490 85.074 1.00 93.06 884 THR A N 1
ATOM 6484 C CA . THR A 1 884 ? -80.371 -2.413 84.673 1.00 93.06 884 THR A CA 1
ATOM 6485 C C . THR A 1 884 ? -81.113 -1.092 84.524 1.00 93.06 884 THR A C 1
ATOM 6487 O O . THR A 1 884 ? -82.072 -1.001 83.758 1.00 93.06 884 THR A O 1
ATOM 6490 N N . TYR A 1 885 ? -80.610 -0.055 85.187 1.00 92.75 885 TYR A N 1
ATOM 6491 C CA . TYR A 1 885 ? -81.109 1.312 85.116 1.00 92.75 885 TYR A CA 1
ATOM 6492 C C . TYR A 1 885 ? -80.012 2.211 84.546 1.00 92.75 885 TYR A C 1
ATOM 6494 O O . TYR A 1 885 ? -79.006 2.497 85.199 1.00 92.75 885 TYR A O 1
ATOM 6502 N N . ASN A 1 886 ? -80.193 2.617 83.291 1.00 91.31 886 ASN A N 1
ATOM 6503 C CA . ASN A 1 886 ? -79.227 3.439 82.567 1.00 91.31 886 ASN A CA 1
ATOM 6504 C C . ASN A 1 886 ? -79.418 4.919 82.890 1.00 91.31 886 ASN A C 1
ATOM 6506 O O . ASN A 1 886 ? -80.548 5.406 82.931 1.00 91.31 886 ASN A O 1
ATOM 6510 N N . PHE A 1 887 ? -78.317 5.648 83.038 1.00 90.81 887 PHE A N 1
ATOM 6511 C CA . PHE A 1 887 ? -78.337 7.104 83.091 1.00 90.81 887 PHE A CA 1
ATOM 6512 C C . PHE A 1 887 ? -78.464 7.666 81.675 1.00 90.81 887 PHE A C 1
ATOM 6514 O O . PHE A 1 887 ? -77.990 7.073 80.706 1.00 90.81 887 PHE A O 1
ATOM 6521 N N . THR A 1 888 ? -79.080 8.840 81.532 1.00 84.19 888 THR A N 1
ATOM 6522 C CA . THR A 1 888 ? -79.180 9.523 80.228 1.00 84.19 888 THR A CA 1
ATOM 6523 C C . THR A 1 888 ? -77.810 9.899 79.661 1.00 84.19 888 THR A C 1
ATOM 6525 O O . THR A 1 888 ? -77.644 10.019 78.451 1.00 84.19 888 THR A O 1
ATOM 6528 N N . SER A 1 889 ? -76.829 10.083 80.542 1.00 83.88 889 SER A N 1
ATOM 6529 C CA . SER A 1 889 ? -75.424 10.317 80.228 1.00 83.88 889 SER A CA 1
ATOM 6530 C C . SER A 1 889 ? -74.565 9.866 81.403 1.00 83.88 889 SER A C 1
ATOM 6532 O O . SER A 1 889 ? -75.016 9.933 82.547 1.00 83.88 889 SER A O 1
ATOM 6534 N N . ALA A 1 890 ? -73.324 9.460 81.137 1.00 86.38 890 ALA A N 1
ATOM 6535 C CA . ALA A 1 890 ? -72.400 9.098 82.202 1.00 86.38 890 ALA A CA 1
ATOM 6536 C C . ALA A 1 890 ? -72.128 10.290 83.137 1.00 86.38 890 ALA A C 1
ATOM 6538 O O . ALA A 1 890 ? -71.935 11.418 82.677 1.00 86.38 890 ALA A O 1
ATOM 6539 N N . VAL A 1 891 ? -72.095 10.034 84.444 1.00 91.25 891 VAL A N 1
ATOM 6540 C CA . VAL A 1 891 ? -71.800 11.025 85.485 1.00 91.25 891 VAL A CA 1
ATOM 6541 C C . VAL A 1 891 ? -70.526 10.638 86.219 1.00 91.25 891 VAL A C 1
ATOM 6543 O O . VAL A 1 891 ? -70.279 9.464 86.473 1.00 91.25 891 VAL A O 1
ATOM 6546 N N . ASN A 1 892 ? -69.697 11.618 86.569 1.00 93.56 892 ASN A N 1
ATOM 6547 C CA . ASN A 1 892 ? -68.528 11.355 87.399 1.00 93.56 892 ASN A CA 1
ATOM 6548 C C . ASN A 1 892 ? -68.953 11.327 88.866 1.00 93.56 892 ASN A C 1
ATOM 6550 O O . ASN A 1 892 ? -69.385 12.345 89.404 1.00 93.56 892 ASN A O 1
ATOM 6554 N N . ALA A 1 893 ? -68.811 10.174 89.506 1.00 93.81 893 ALA A N 1
ATOM 6555 C CA . ALA A 1 893 ? -69.215 9.941 90.880 1.00 93.81 893 ALA A CA 1
ATOM 6556 C C . ALA A 1 893 ? -68.150 9.119 91.599 1.00 93.81 893 ALA A C 1
ATOM 6558 O O . ALA A 1 893 ? -67.558 8.212 91.025 1.00 93.81 893 ALA A O 1
ATOM 6559 N N . ARG A 1 894 ? -67.906 9.427 92.868 1.00 95.06 894 ARG A N 1
ATOM 6560 C CA . ARG A 1 894 ? -67.198 8.527 93.781 1.00 95.06 894 ARG A CA 1
ATOM 6561 C C . ARG A 1 894 ? -68.189 7.741 94.630 1.00 95.06 894 ARG A C 1
ATOM 6563 O O . ARG A 1 894 ? -67.969 6.568 94.899 1.00 95.06 894 ARG A O 1
ATOM 6570 N N . TYR A 1 895 ? -69.282 8.384 95.021 1.00 96.56 895 TYR A N 1
ATOM 6571 C CA . TYR A 1 895 ? -70.330 7.785 95.820 1.00 96.56 895 TYR A CA 1
ATOM 6572 C C . TYR A 1 895 ? -71.628 7.704 95.028 1.00 96.56 895 TYR A C 1
ATOM 6574 O O . TYR A 1 895 ? -72.007 8.651 94.334 1.00 96.56 895 TYR A O 1
ATOM 6582 N N . VAL A 1 896 ? -72.320 6.579 95.167 1.00 96.69 896 VAL A N 1
ATOM 6583 C CA . VAL A 1 896 ? -73.647 6.346 94.590 1.00 96.69 896 VAL A CA 1
ATOM 6584 C C . VAL A 1 896 ? -74.583 5.951 95.715 1.00 96.69 896 VAL A C 1
ATOM 6586 O O . VAL A 1 896 ? -74.228 5.133 96.564 1.00 96.69 896 VAL A O 1
ATOM 6589 N N . ARG A 1 897 ? -75.772 6.542 95.737 1.00 95.94 897 ARG A N 1
ATOM 6590 C CA . ARG A 1 897 ? -76.773 6.321 96.769 1.00 95.94 897 ARG A CA 1
ATOM 6591 C C . ARG A 1 897 ? -78.111 5.992 96.128 1.00 95.94 897 ARG A C 1
ATOM 6593 O O . ARG A 1 897 ? -78.568 6.718 95.253 1.00 95.94 897 ARG A O 1
ATOM 6600 N N . TYR A 1 898 ? -78.744 4.917 96.580 1.00 96.00 898 TYR A N 1
ATOM 6601 C CA . TYR A 1 898 ? -80.118 4.600 96.197 1.00 96.00 898 TYR A CA 1
ATOM 6602 C C . TYR A 1 898 ? -81.049 5.122 97.273 1.00 96.00 898 TYR A C 1
ATOM 6604 O O . TYR A 1 898 ? -80.923 4.714 98.426 1.00 96.00 898 TYR A O 1
ATOM 6612 N N . VAL A 1 899 ? -81.957 6.023 96.909 1.00 94.12 899 VAL A N 1
ATOM 6613 C CA . VAL A 1 899 ? -82.936 6.627 97.816 1.00 94.12 899 VAL A CA 1
ATOM 6614 C C . VAL A 1 899 ? -84.297 6.026 97.499 1.00 94.12 899 VAL A C 1
ATOM 6616 O O . VAL A 1 899 ? -84.862 6.288 96.449 1.00 94.12 899 VAL A O 1
ATOM 6619 N N . CYS A 1 900 ? -84.807 5.176 98.379 1.00 93.38 900 CYS A N 1
ATOM 6620 C CA . CYS A 1 900 ? -85.994 4.358 98.162 1.00 93.38 900 CYS A CA 1
ATOM 6621 C C . CYS A 1 900 ? -87.192 4.887 98.975 1.00 93.38 900 CYS A C 1
ATOM 6623 O O . CYS A 1 900 ? -87.039 5.318 100.121 1.00 93.38 900 CYS A O 1
ATOM 6625 N N . TYR A 1 901 ? -88.396 4.831 98.403 1.00 92.06 901 TYR A N 1
ATOM 6626 C CA . TYR A 1 901 ? -89.613 5.480 98.918 1.00 92.06 901 TYR A CA 1
ATOM 6627 C C . TYR A 1 901 ? -90.719 4.496 99.347 1.00 92.06 901 TYR A C 1
ATOM 6629 O O . TYR A 1 901 ? -91.841 4.909 99.636 1.00 92.06 901 TYR A O 1
ATOM 6637 N N . GLY A 1 902 ? -90.410 3.202 99.439 1.00 89.88 902 GLY A N 1
ATOM 6638 C CA . GLY A 1 902 ? -91.352 2.120 99.734 1.00 89.88 902 GLY A CA 1
ATOM 6639 C C . GLY A 1 902 ? -91.741 1.323 98.489 1.00 89.88 902 GLY A C 1
ATOM 6640 O O . GLY A 1 902 ? -91.258 1.575 97.381 1.00 89.88 902 GLY A O 1
ATOM 6641 N N . THR A 1 903 ? -92.628 0.348 98.680 1.00 91.25 903 THR A N 1
ATOM 6642 C CA . THR A 1 903 ? -93.113 -0.539 97.620 1.00 91.25 903 THR A CA 1
ATOM 6643 C C . THR A 1 903 ? -94.601 -0.353 97.369 1.00 91.25 903 THR A C 1
ATOM 6645 O O . THR A 1 903 ? -95.335 0.217 98.173 1.00 91.25 903 THR A O 1
ATOM 6648 N N . ASN A 1 904 ? -95.096 -0.916 96.269 1.00 90.50 904 ASN A N 1
ATOM 6649 C CA . ASN A 1 904 ? -96.531 -1.009 95.997 1.00 90.50 904 ASN A CA 1
ATOM 6650 C C . ASN A 1 904 ? -97.330 -1.863 97.009 1.00 90.50 904 ASN A C 1
ATOM 6652 O O . ASN A 1 904 ? -98.549 -1.957 96.870 1.00 90.50 904 ASN A O 1
ATOM 6656 N N . HIS A 1 905 ? -96.674 -2.483 97.995 1.00 87.56 905 HIS A N 1
ATOM 6657 C CA . HIS A 1 905 ? -97.303 -3.306 99.032 1.00 87.56 905 HIS A CA 1
ATOM 6658 C C . HIS A 1 905 ? -97.247 -2.668 100.424 1.00 87.56 905 HIS A C 1
ATOM 6660 O O . HIS A 1 905 ? -98.197 -2.793 101.195 1.00 87.56 905 HIS A O 1
ATOM 6666 N N . ASP A 1 906 ? -96.135 -2.021 100.762 1.00 87.25 906 ASP A N 1
ATOM 6667 C CA . ASP A 1 906 ? -95.834 -1.525 102.101 1.00 87.25 906 ASP A CA 1
ATOM 6668 C C . ASP A 1 906 ? -94.763 -0.417 102.054 1.00 87.25 906 ASP A C 1
ATOM 6670 O O . ASP A 1 906 ? -94.273 -0.024 100.997 1.00 87.25 906 ASP A O 1
ATOM 6674 N N . ASN A 1 907 ? -94.387 0.115 103.215 1.00 86.94 907 ASN A N 1
ATOM 6675 C CA . ASN A 1 907 ? -93.347 1.136 103.341 1.00 86.94 907 ASN A CA 1
ATOM 6676 C C . ASN A 1 907 ? -91.932 0.554 103.566 1.00 86.94 907 ASN A C 1
ATOM 6678 O O . ASN A 1 907 ? -91.060 1.254 104.092 1.00 86.94 907 ASN A O 1
ATOM 6682 N N . VAL A 1 908 ? -91.705 -0.711 103.188 1.00 87.12 908 VAL A N 1
ATOM 6683 C CA . VAL A 1 908 ? -90.433 -1.431 103.361 1.00 87.12 908 VAL A CA 1
ATOM 6684 C C . VAL A 1 908 ? -89.631 -1.403 102.060 1.00 87.12 908 VAL A C 1
ATOM 6686 O O . VAL A 1 908 ? -90.167 -1.662 100.990 1.00 87.12 908 VAL A O 1
ATOM 6689 N N . ASN A 1 909 ? -88.331 -1.121 102.146 1.00 90.06 909 ASN A N 1
ATOM 6690 C CA . ASN A 1 909 ? -87.389 -1.157 101.026 1.00 90.06 909 ASN A CA 1
ATOM 6691 C C . ASN A 1 909 ? -86.381 -2.273 101.253 1.00 90.06 909 ASN A C 1
ATOM 6693 O O . ASN A 1 909 ? -85.845 -2.363 102.357 1.00 90.06 909 ASN A O 1
ATOM 6697 N N . ALA A 1 910 ? -86.103 -3.082 100.227 1.00 93.00 910 ALA A N 1
ATOM 6698 C CA . ALA A 1 910 ? -85.122 -4.152 100.339 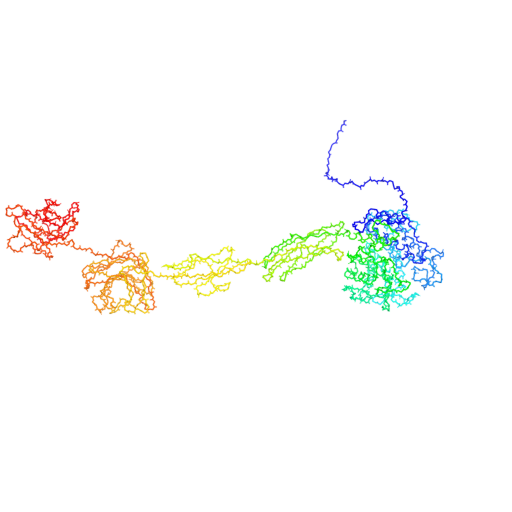1.00 93.00 910 ALA A CA 1
ATOM 6699 C C . ALA A 1 910 ? -84.355 -4.424 99.035 1.00 93.00 910 ALA A C 1
ATOM 6701 O O . ALA A 1 910 ? -84.955 -4.601 97.972 1.00 93.00 910 ALA A O 1
ATOM 6702 N N . ILE A 1 911 ? -83.024 -4.478 99.131 1.00 95.50 911 ILE A N 1
ATOM 6703 C CA . ILE A 1 911 ? -82.098 -4.688 98.004 1.00 95.50 911 ILE A CA 1
ATOM 6704 C C . ILE A 1 911 ? -81.273 -5.941 98.284 1.00 95.50 911 ILE A C 1
ATOM 6706 O O . ILE A 1 911 ? -80.684 -6.045 99.355 1.00 95.50 911 ILE A O 1
ATOM 6710 N N . ALA A 1 912 ? -81.246 -6.875 97.334 1.00 93.88 912 ALA A N 1
ATOM 6711 C CA . ALA A 1 912 ? -80.535 -8.145 97.454 1.00 93.88 912 ALA A CA 1
ATOM 6712 C C . ALA A 1 912 ? -79.106 -8.073 96.904 1.00 93.88 912 ALA A C 1
ATOM 6714 O O . ALA A 1 912 ? -78.186 -8.559 97.535 1.00 93.88 912 ALA A O 1
ATOM 6715 N N . GLU A 1 913 ? -78.901 -7.446 95.744 1.00 93.56 913 GLU A N 1
ATOM 6716 C CA . GLU A 1 913 ? -77.577 -7.364 95.112 1.00 93.56 913 GLU A CA 1
ATOM 6717 C C . GLU A 1 913 ? -77.471 -6.107 94.247 1.00 93.56 913 GLU A C 1
ATOM 6719 O O . GLU A 1 913 ? -78.478 -5.649 93.691 1.00 93.56 913 GLU A O 1
ATOM 6724 N N . THR A 1 914 ? -76.262 -5.565 94.101 1.00 93.19 914 THR A N 1
ATOM 6725 C CA . THR A 1 914 ? -76.021 -4.379 93.290 1.00 93.19 914 THR A CA 1
ATOM 6726 C C . THR A 1 914 ? -74.721 -4.429 92.499 1.00 93.19 914 THR A C 1
ATOM 6728 O O . THR A 1 914 ? -73.685 -4.906 92.947 1.00 93.19 914 THR A O 1
ATOM 6731 N N . GLN A 1 915 ? -74.749 -3.842 91.304 1.00 90.88 915 GLN A N 1
ATOM 6732 C CA . GLN A 1 915 ? -73.549 -3.545 90.524 1.00 90.88 915 GLN A CA 1
ATOM 6733 C C . GLN A 1 915 ? -73.607 -2.116 89.994 1.00 90.88 915 GLN A C 1
ATOM 6735 O O . GLN A 1 915 ? -74.667 -1.625 89.608 1.00 90.88 915 GLN A O 1
ATOM 6740 N N . ILE A 1 916 ? -72.456 -1.456 89.920 1.00 90.56 916 ILE A N 1
ATOM 6741 C CA . ILE A 1 916 ? -72.325 -0.102 89.371 1.00 90.56 916 ILE A CA 1
ATOM 6742 C C . ILE A 1 916 ? -71.392 -0.178 88.166 1.00 90.56 916 ILE A C 1
ATOM 6744 O O . ILE A 1 916 ? -70.391 -0.887 88.229 1.00 90.56 916 ILE A O 1
ATOM 6748 N N . TRP A 1 917 ? -71.742 0.481 87.062 1.00 84.81 917 TRP A N 1
ATOM 6749 C CA . TRP A 1 917 ? -71.071 0.334 85.766 1.00 84.81 917 TRP A CA 1
ATOM 6750 C C . TRP A 1 917 ? -70.749 1.669 85.110 1.00 84.81 917 TRP A C 1
ATOM 6752 O O . TRP A 1 917 ? -71.526 2.638 85.283 1.00 84.81 917 TRP A O 1
#

Sequence (917 aa):
MHRASLSSLPKRVLILLACLSLTACVYAPAQTSMSIDSFDGAPTTNEINSFVSYVTAQTPATNNIGNNWAQGTSGEEVKAMGMVYEITQNTAILDQMIRFCDAVLSERDDLAPAPTGQIVIWTGNVDPVWPNTTTTPIGTGGEQGDPVGHLGNCARLILQTPSIWNNTVTIGDPDGYGATYLARAKTYVQQGDTSISGHILKYELDLSNSDHQYFAAADPYKGGTPVPWNQQMMFNYAFQNLAIDHDILGDNPTLAAQYHKIVQDSINWFFASGVTSYTDNAGNTAYSWGYAMPATTKEDNDHGSLDVNGFYRAYMTGEYGITPAMMVPFGNTFNDVMTLGPGDYSGVIDGTTGSGNSASTDYIRSGWLLTADFLPADYETMVGADFTAGGTTTSADRFSKFLWLKNKRYQSFTFTATPASQTVSAGSNTSFIATVTAQGAFAGNVTPSVTGLPTGATATFSPATITGGGDSTLTVQTSSSTPTGTYPLTILAMSMGSVSQTATVNLTVSAEPAAAAPTFSPSGGTYTTAQSVTISTTTSGATIRYTTNGTAPSETNGTIYTGPVAISSTTTLEAIAYESGYTDSSVTSANYTISSTTLPSGWSDTDIGAPGVAGSATYSGTTFTVNGSGTDIYNTSDQFNYVSTAANGNITITARVASQTNTNSWAKAGVMIRETTAAGSTYVGIYITPGKGASLQYRATTNASAINGPEVTGPVAPYWVQLTRSGSTFTASISPDGTTWTQVGTETVTMATNATAGLAVCSHNNTVLNTSTFDNVNITAAPSNGLPISATAESGDDGGGHTVAMTIDGNYSTYWQSTTNGSNSAYVQYDLGSTQSVNSVKIAWYLGNTRSTWFDVDTSTDGSTWATTLSGVNSSGTTTALETYNFTSAVNARYVRYVCYGTNHDNVNAIAETQIW

Radius of gyration: 66.47 Å; Cα contacts (8 Å, |Δi|>4): 2203; chains: 1; bounding box: 143×73×170 Å

Organism: NCBI:txid2040573

Foldseek 3Di:
DDDDDDDDDDDDDDDDPDPDDPDPPPPDQQQLWAWFADLAAACDPRRLVNLLSPLLPDDADPFCVVHCLFPNDLLLSLVLLLLSCVVPVDLSSLLSNLNNLVSLLCLFQLNPDPPLHQDQALVRGRARDDDGPDPDDRRGDCLALQNLLSLLSSLLSLLVPPVQQAPARPVAQPPPCDRGSVSNSVSSLVSSCSSVVVPCPPQQFDCVPVLFTAGDQSHPPHHPGGDWLLSLLSNLSNLQSSLSSCVSVVPCPPSSVVSLVSNLSNVCCCVVQFWDWDQAPVRDIAIWGAGGPPRPDTHFLQSLLSNLLSLLVVVVVVRNPDALVNLLRPLCLFPVAQDPDQQWGAGTSRNHADDDSRHIGSAHDQSNLLSCLSVVVCNCVNLVSHDDNRDIRNSSNNSSSSSSSNNSVQQAWEKEKPDQEDEDEAQAKDKIKIWIGTGDPRFFKKAKDKDFDFPQKDWDWVVRIDTRTDIIIIMIGHHLPGDFDKTWMKMWIDGSSRYIDIYIHIYGYDHQAAWFEKAWVVAADEAQAKDFIDIDTPPPPWWKFKDFPPDEDDPPDHDTDDGTDIGGAWTKMKMKIDDPSHHIYPIDIHTYHHDFADDPPQKDKDWAPDFLDDKDWGDDDFKIKIWWEFQALWFLFGTIIWIKGKDFAWKKKKWFFADKDCLDQAWWKWKKKWQDSHRRTWIWIWTAGANFGIWTKTDQHGRHTIDIDFGDPDDHPRWMWMWTDHQQKIWIWIDRPRPDTDTRDMDGHHHHRIIMMTIITYSSHRVGIIIIMIGPTDMDGDDDQFQDKDWDDKQDAPVPPLDLRQQAPPFLVGKTKDFCPPPQKIKTKIFSVAWDWFFKKWFFFNLLLQKKWWKWKWFARPVPDIDTQGHGDIRDNRDRGIDMDGGPGIDTGRMMMIITRDIPVHRMGMTRYMHTD

Mean predicted aligned error: 19.36 Å

Solvent-accessible surface area (backbone atoms only — not comparable to full-atom values): 47277 Å² total; per-residue (Å²): 137,84,88,88,80,89,87,89,85,85,89,80,84,87,89,85,86,86,87,85,76,89,64,81,80,73,79,69,76,70,38,88,42,27,48,34,73,59,81,65,55,61,71,46,73,62,34,52,51,25,42,48,36,31,59,68,65,58,73,65,68,94,42,27,69,84,42,18,51,46,77,22,71,44,19,34,43,42,54,20,33,52,52,44,27,74,77,64,70,43,61,71,39,49,44,47,36,47,55,36,39,53,53,38,53,49,28,15,25,62,67,17,60,75,90,58,14,60,51,70,42,93,89,73,42,60,52,39,61,73,80,69,87,60,96,60,91,62,39,39,51,22,36,34,40,40,28,23,14,48,28,12,44,53,19,33,60,44,68,77,35,71,91,49,30,84,40,66,41,84,85,54,48,92,85,69,55,34,54,23,42,45,45,31,24,52,40,28,42,57,52,34,45,46,20,40,61,66,24,40,61,64,56,39,40,33,47,88,66,84,44,34,60,20,26,14,73,82,31,88,84,55,37,64,33,53,47,33,48,40,57,45,31,24,38,36,41,20,32,51,25,40,18,51,38,24,62,75,67,68,75,42,66,70,59,20,53,51,28,46,48,44,44,40,38,43,54,50,45,36,72,74,69,48,48,44,79,46,72,48,97,87,71,45,59,22,48,50,44,25,56,29,69,80,63,86,53,72,23,30,38,60,53,47,20,43,32,45,38,29,53,48,57,48,36,73,68,67,77,66,79,61,46,47,81,69,46,35,21,56,30,39,19,46,61,75,40,15,48,77,49,96,58,35,27,32,2,21,53,85,39,44,66,63,65,77,65,22,27,61,35,63,54,76,58,56,31,54,62,61,30,33,56,57,35,73,87,46,32,66,61,60,52,49,62,74,46,51,72,71,35,70,44,75,54,52,44,50,49,26,53,48,47,46,49,25,37,54,65,33,42,32,62,49,53,45,51,37,62,62,58,49,74,32,38,32,49,39,62,47,74,35,41,37,37,36,45,47,28,80,82,28,64,54,55,29,40,64,47,77,45,55,72,57,69,62,45,50,74,50,53,52,54,59,57,35,61,29,49,45,67,22,39,36,39,40,40,34,27,74,80,25,70,67,46,79,33,63,29,43,36,41,36,30,28,79,75,57,47,75,39,66,29,68,30,35,44,31,32,39,73,48,53,62,29,41,48,38,45,59,43,68,62,62,44,80,36,72,60,69,44,64,32,38,76,48,53,83,41,84,90,43,50,39,21,29,27,65,84,77,55,85,35,46,102,87,36,62,46,73,68,84,68,66,47,79,41,77,48,69,39,40,43,29,27,23,18,37,41,93,88,34,38,64,21,58,74,32,76,34,52,34,38,49,50,80,44,71,53,60,92,75,49,46,74,44,63,23,54,71,33,73,36,84,44,50,63,33,38,57,102,65,32,40,42,37,28,1,6,2,65,36,87,35,56,47,51,24,14,26,17,38,41,31,28,83,44,61,64,41,27,30,43,35,33,28,35,56,38,64,47,78,66,30,52,74,12,34,39,34,46,34,42,32,49,53,81,54,37,32,41,29,31,43,33,36,28,36,15,71,64,59,9,32,39,32,34,34,18,64,43,66,52,44,60,44,44,80,55,46,66,42,78,76,50,38,67,59,34,26,36,34,44,35,33,54,85,40,36,36,38,34,30,35,20,88,78,76,76,62,75,46,77,59,44,74,48,80,39,76,65,67,56,66,24,29,37,32,42,38,22,22,5,44,36,34,85,44,69,13,49,29,32,33,31,72,69,46,78,43,77,38,93,71,94,52,55,68,71,39,68,72,49,62,74,56,60,70,84,77,81,29,41,60,64,32,23,69,69,86,42,76,88,43,35,18,34,28,61,33,86,88,64,75,44,37,39,41,29,33,37,44,89,46,76,38,74,37,38,33,40,29,47,11,32,57,63,11,48,78,40,30,41,38,32,29,34,32,33,14,70,78,77,79,61,77,44,78,70,40,75,85,40,66,50,86,26,70,44,61,57,71,43,79,50,73,43,97,58,69,42,76,24,16,26,46,30,45,41,32,58,18,32,84,84,47,54,54,39,45,39,6,34,57,47,41,60

InterPro domains:
  IPR000421 Coagulation factor 5/8, C-terminal domain [PF00754] (791-913)
  IPR000421 Coagulation factor 5/8, C-terminal domain [PS50022] (772-917)
  IPR008979 Galactose-binding-like domain superfamily [SSF49785] (784-913)
  IPR013320 Concanavalin A-like lectin/glucanase domain superfamily [SSF49899] (663-780)
  IPR059177 GH29D-like, beta-sandwich domain [PF13290] (522-589)

pLDDT: mean 89.58, std 12.95, range [27.22, 98.75]

Nearest PDB structures (foldseek):
  5zu6-assembly1_A  TM=9.021E-01  e=1.905E-09  Vibrio
  2jda-assembly1_A  TM=8.789E-01  e=3.385E-09  Yersinia enterocolitica
  5zu5-assembly1_A  TM=8.870E-01  e=6.868E-09  Vibrio splendidus
  7w12-assembly1_A  TM=8.994E-01  e=4.808E-08  Vibrio splendidus
  3mep-assembly1_A  TM=7.593E-01  e=1.518E-07  Pectobacterium atrosepticum SCRI1043